Protein AF-A0A067KAY0-F1 (afdb_monomer)

Organism: Jatropha curcas (NCBI:txid180498)

Mean predicted aligned error: 19.57 Å

Solvent-accessible surface area (backbone atoms only — not comparable to full-atom values): 43132 Å² total; per-residue (Å²): 136,72,80,52,66,54,66,75,56,37,64,54,31,37,75,32,68,47,79,48,78,45,76,72,52,85,49,55,65,58,44,52,33,73,60,58,50,78,78,48,42,10,82,90,42,47,80,46,78,38,57,66,40,46,66,61,54,72,59,90,65,98,78,84,82,86,86,76,60,40,55,70,72,58,34,48,26,52,25,14,42,45,31,73,70,35,70,56,65,59,80,91,39,45,70,61,48,51,54,53,45,66,71,34,62,23,38,70,64,49,33,50,51,51,17,52,73,50,37,89,56,54,68,71,55,45,50,53,52,59,59,44,44,80,78,48,70,59,68,74,56,41,64,64,56,44,61,73,56,71,74,47,54,73,65,36,44,50,52,48,36,46,35,40,61,73,38,62,67,37,51,42,69,63,50,28,55,53,35,40,68,73,72,38,67,29,71,61,32,54,48,50,37,37,34,52,60,60,36,47,79,56,98,57,18,32,36,55,57,64,70,58,25,53,36,30,39,52,52,28,54,78,65,48,32,45,48,68,57,84,88,64,44,79,76,48,66,72,45,72,82,51,39,57,51,26,30,31,39,50,58,80,50,68,84,45,83,61,46,40,44,46,20,29,38,40,38,32,61,58,30,61,81,38,42,49,67,45,51,40,59,51,19,43,48,22,30,35,39,36,36,25,44,14,37,46,22,37,49,56,58,64,38,56,47,52,22,45,48,24,28,37,43,33,33,34,33,14,39,45,20,32,47,70,54,71,35,50,62,21,61,46,26,25,37,41,34,36,24,40,14,50,46,21,61,36,66,50,42,61,34,62,50,34,24,35,44,35,32,34,40,12,24,38,33,33,53,32,88,83,44,42,56,40,72,50,24,47,45,72,41,45,28,41,19,47,50,19,40,50,64,39,56,30,39,31,41,77,60,47,88,87,61,46,59,46,50,35,36,35,15,48,38,23,40,52,62,58,42,59,44,38,69,32,32,33,41,34,38,26,32,20,23,29,35,46,53,55,60,58,59,39,60,30,52,55,22,30,36,41,36,29,39,46,13,58,48,22,41,48,56,36,60,40,61,19,54,26,45,48,22,28,37,43,34,36,30,37,13,55,44,24,38,52,70,44,64,46,62,43,25,43,44,22,31,36,40,34,40,18,36,14,38,27,40,50,56,56,63,48,47,35,54,23,60,43,24,29,38,38,35,32,32,42,15,48,47,21,39,44,66,57,62,72,24,90,50,51,60,22,45,37,27,31,47,18,32,45,47,33,72,65,37,57,48,49,53,55,50,57,50,50,52,49,53,52,55,51,52,53,54,59,72,67,48,83,82,60,92,70,83,78,70,77,52,48,36,31,43,20,43,64,73,85,81,82,86,88,64,56,24,10,33,29,30,48,66,90,75,86,80,90,84,70,38,72,57,17,14,73,72,79,61,88,85,41,82,37,74,20,78,27,40,46,38,78,42,77,51,60,94,70,58,86,50,47,56,27,39,40,41,37,41,19,36,36,50,90,59,68,47,77,66,35,92,46,32,30,52,31,44,40,34,39,39,43,31,84,80,77,75,63,73,53,79,48,73,51,72,63,54,69,38,46,53,77,48,88,58,42,24,23,36,41,30,49,49,60,45,72,80,41,58,67,59,51,52,51,50,69,77,44,59,56,49,41,34,38,39,35,50,48,59,48,68,45,98,64,79,91,70,66,60,36,42,59,24,31,31,41,26,81,40,48,56,83,78,54,80,55,77,76,51,40,55,58,50,51,60,49,53,54,61,74,67,65,68,87,73,83,77,76,97,69,91,84,79,83,82,82,89,82,91,87,92,87,82,89,87,80,85,88,87,88,87,90,86,88,81,89,89,87,84,82,82,89,80,88,134

pLDDT: mean 71.61, std 21.71, range [21.48, 97.88]

Sequence (819 aa):
MYHVLPTIVLDMLRRKKVFIVLDDVNDSDQLEALAGHHDWFGPRSRVIMTSRDKEVLDNGVDITYRVEGLQYRDALKLLSMKAFKQKHPPKDFIQLSERVLNYAKGVPLALKVLGSHVCKRSPKEWESVLDKLKQFPDSKIQKILEVSYDTLEQNEKDIFLDVACFFKGEDKDWVEDILNGCGLAASMGINRLKDKCLVVIVQNNLEMHDLIQEMGQDIARRRGSRLWNPMNICDTLTTETMKEAVEGIFLDMSKMGKCPQQLKYLNLFGSMQLTRLPNLSSATNLEWMNLGLCMRLIEIPSSIQCLLKLKYLDLYRCEKLRTLPNLIQLKSLAHLRLSYCSNLKTVLEIPRNIQVLELEWSGLEEFSPNVQVLDNLQYLSIRQCKNLRSLPRCINLNYDIKKHILDLTGCLNLKKFPVILGNIEVLMLNQTGIEELPSSIQYLSSLVELEMKKCVRLQSLPSSICELKLLQKFVLSGCSKLNKLPPLYGLYSLEELYLDGSRLKEIPSDIVSLTSLRVLNLNNCDKLHGLPELPCRLMEIQAVNCRNLSKNARCKIVEDVHQRIEEMAFATALSYRRAINISKWDIVIGLPGGEIPEWDTVVCLCRNEVPEWDSLGFPSRIPKWFSYQGQGSAFPILFNPNWFDVLGFTFCAVIEFDIPLHKCDDFFITCECHFKSDNGGRKVQFRSSTIHLEVILHSDHLFLWYDNFHANLNLRKWLIGNKVNEGLCKFKAEARGFNKGKLKVNGCGLQLRYAEWMPGKRMRNRLQNKISVECGSTKRRSREDYCSNQTDIIGDGMFDYVEEEPHPKRLKQAILLCE

InterPro domains:
  IPR002182 NB-ARC [PF00931] (10-87)
  IPR027417 P-loop containing nucleoside triphosphate hydrolase [G3DSA:3.40.50.300] (4-62)
  IPR027417 P-loop containing nucleoside triphosphate hydrolase [SSF52540] (5-162)
  IPR032675 Leucine-rich repeat domain superfamily [G3DSA:3.80.10.10] (245-352)
  IPR032675 Leucine-rich repeat domain superfamily [G3DSA:3.80.10.10] (353-560)
  IPR042197 Apoptotic protease-activating factors, helical domain [G3DSA:1.10.8.430] (70-153)
  IPR044974 Disease resistance protein, plants [PTHR11017] (11-358)
  IPR045344 C-JID domain [PF20160] (620-755)
  IPR058192 Disease resistance protein Roq1-like, winged-helix domain [PF23282] (153-222)
  IPR058546 Disease resistance protein RPS4B/Roq1-like, leucine-rich repeats [PF23286] (404-483)

Structure (mmCIF, N/CA/C/O backbone):
data_AF-A0A067KAY0-F1
#
_entry.id   AF-A0A067KAY0-F1
#
loop_
_atom_site.group_PDB
_atom_site.id
_atom_site.type_symbol
_atom_site.label_atom_id
_atom_site.label_alt_id
_atom_site.label_comp_id
_atom_site.label_asym_id
_atom_site.label_entity_id
_atom_site.label_seq_id
_atom_site.pdbx_PDB_ins_code
_atom_site.Cartn_x
_atom_site.Cartn_y
_atom_site.Cartn_z
_atom_site.occupancy
_atom_site.B_iso_or_equiv
_atom_site.auth_seq_id
_atom_site.auth_comp_id
_atom_site.auth_asym_id
_atom_site.auth_atom_id
_atom_site.pdbx_PDB_model_num
ATOM 1 N N . MET A 1 1 ? -46.973 -8.642 23.390 1.00 37.97 1 MET A N 1
ATOM 2 C CA . MET A 1 1 ? -48.381 -8.345 23.036 1.00 37.97 1 MET A CA 1
ATOM 3 C C . MET A 1 1 ? -48.762 -7.001 23.625 1.00 37.97 1 MET A C 1
ATOM 5 O O . MET A 1 1 ? -49.165 -6.934 24.781 1.00 37.97 1 MET A O 1
ATOM 9 N N . TYR A 1 2 ? -48.629 -5.939 22.841 1.00 49.25 2 TYR A N 1
ATOM 10 C CA . TYR A 1 2 ? -49.270 -4.668 23.160 1.00 49.25 2 TYR A CA 1
ATOM 11 C C . TYR A 1 2 ? -50.736 -4.745 22.724 1.00 49.25 2 TYR A C 1
ATOM 13 O O . TYR A 1 2 ? -51.059 -5.389 21.724 1.00 49.25 2 TYR A O 1
ATOM 21 N N . HIS A 1 3 ? -51.640 -4.128 23.481 1.00 56.38 3 HIS A N 1
ATOM 22 C CA . HIS A 1 3 ? -53.030 -4.021 23.051 1.00 56.38 3 HIS A CA 1
ATOM 23 C C . HIS A 1 3 ? -53.133 -2.935 21.980 1.00 56.38 3 HIS A C 1
ATOM 25 O O . HIS A 1 3 ? -53.053 -1.749 22.299 1.00 56.38 3 HIS A O 1
ATOM 31 N N . VAL A 1 4 ? -53.326 -3.353 20.725 1.00 64.06 4 VAL A N 1
ATOM 32 C CA . VAL A 1 4 ? -53.707 -2.462 19.618 1.00 64.06 4 VAL A CA 1
ATOM 33 C C . VAL A 1 4 ? -54.899 -1.607 20.051 1.00 64.06 4 VAL A C 1
ATOM 35 O O . VAL A 1 4 ? -55.820 -2.109 20.706 1.00 64.06 4 VAL A O 1
ATOM 38 N N . LEU A 1 5 ? -54.876 -0.317 19.700 1.00 70.38 5 LEU A N 1
ATOM 39 C CA . LEU A 1 5 ? -55.932 0.636 20.047 1.00 70.38 5 LEU A CA 1
ATOM 40 C C . LEU A 1 5 ? -57.333 0.061 19.739 1.00 70.38 5 LEU A C 1
ATOM 42 O O . LEU A 1 5 ? -57.587 -0.331 18.598 1.00 70.38 5 LEU A O 1
ATOM 46 N N . PRO A 1 6 ? -58.268 0.019 20.714 1.00 77.19 6 PRO A N 1
ATOM 47 C CA . PRO A 1 6 ? -59.593 -0.555 20.494 1.00 77.19 6 PRO A CA 1
ATOM 48 C C . PRO A 1 6 ? -60.317 0.111 19.320 1.00 77.19 6 PRO A C 1
ATOM 50 O O . PRO A 1 6 ? -60.274 1.333 19.181 1.00 77.19 6 PRO A O 1
ATOM 53 N N . THR A 1 7 ? -61.043 -0.662 18.509 1.00 74.69 7 THR A N 1
ATOM 54 C CA . THR A 1 7 ? -61.620 -0.204 17.228 1.00 74.69 7 THR A CA 1
ATOM 55 C C . THR A 1 7 ? -62.484 1.057 17.360 1.00 74.69 7 THR A C 1
ATOM 57 O O . THR A 1 7 ? -62.411 1.956 16.529 1.00 74.69 7 THR A O 1
ATOM 60 N N . ILE A 1 8 ? -63.233 1.178 18.463 1.00 78.12 8 ILE A N 1
ATOM 61 C CA . ILE A 1 8 ? -64.049 2.358 18.809 1.00 78.12 8 ILE A CA 1
ATOM 62 C C . ILE A 1 8 ? -63.193 3.630 18.966 1.00 78.12 8 ILE A C 1
ATOM 64 O O . ILE A 1 8 ? -63.632 4.727 18.622 1.00 78.12 8 ILE A O 1
ATOM 68 N N . VAL A 1 9 ? -61.966 3.501 19.477 1.00 78.50 9 VAL A N 1
ATOM 69 C CA . VAL A 1 9 ? -61.006 4.606 19.608 1.00 78.50 9 VAL A CA 1
ATOM 70 C C . VAL A 1 9 ? -60.435 4.966 18.236 1.00 78.50 9 VAL A C 1
ATOM 72 O O . VAL A 1 9 ? -60.447 6.143 17.880 1.00 78.50 9 VAL A O 1
ATOM 75 N N . LEU A 1 10 ? -60.026 3.976 17.434 1.00 78.00 10 LEU A N 1
ATOM 76 C CA . LEU A 1 10 ? -59.527 4.192 16.068 1.00 78.00 10 LEU A CA 1
ATOM 77 C C . LEU A 1 10 ? -60.558 4.908 15.179 1.00 78.00 10 LEU A C 1
ATOM 79 O O . LEU A 1 10 ? -60.230 5.908 14.545 1.00 78.00 10 LEU A O 1
ATOM 83 N N . ASP A 1 11 ? -61.826 4.494 15.196 1.00 80.19 11 ASP A N 1
ATOM 84 C CA . ASP A 1 11 ? -62.877 5.135 14.390 1.00 80.19 11 ASP A CA 1
ATOM 85 C C . ASP A 1 11 ? -63.243 6.556 14.864 1.00 80.19 11 ASP A C 1
ATOM 87 O O . ASP A 1 11 ? -63.718 7.374 14.067 1.00 80.19 11 ASP A O 1
ATOM 91 N N . MET A 1 12 ? -62.979 6.894 16.134 1.00 82.56 12 MET A N 1
ATOM 92 C CA . MET A 1 12 ? -63.044 8.278 16.622 1.00 82.56 12 MET A CA 1
ATOM 93 C C . MET A 1 12 ? -61.829 9.116 16.203 1.00 82.56 12 MET A C 1
ATOM 95 O O . MET A 1 12 ? -61.989 10.308 15.928 1.00 82.56 12 MET A O 1
ATOM 99 N N . LEU A 1 13 ? -60.630 8.526 16.174 1.00 85.75 13 LEU A N 1
ATOM 100 C CA . LEU A 1 13 ? -59.379 9.196 15.800 1.00 85.75 13 LEU A CA 1
ATOM 101 C C . LEU A 1 13 ? -59.310 9.466 14.290 1.00 85.75 13 LEU A C 1
ATOM 103 O O . LEU A 1 13 ? -59.013 10.591 13.892 1.00 85.75 13 LEU A O 1
ATOM 107 N N . ARG A 1 14 ? -59.734 8.506 13.459 1.00 86.50 14 ARG A N 1
ATOM 108 C CA . ARG A 1 14 ? -59.924 8.623 11.998 1.00 86.50 14 ARG A CA 1
ATOM 109 C C . ARG A 1 14 ? -60.704 9.858 11.549 1.00 86.50 14 ARG A C 1
ATOM 111 O O . ARG A 1 14 ? -60.488 10.379 10.460 1.00 86.50 14 ARG A O 1
ATOM 118 N N . ARG A 1 15 ? -61.630 10.341 12.382 1.00 87.19 15 ARG A N 1
ATOM 119 C CA . ARG A 1 15 ? -62.512 11.483 12.078 1.00 87.19 15 ARG A CA 1
ATOM 120 C C . ARG A 1 15 ? -62.049 12.797 12.714 1.00 87.19 15 ARG A C 1
ATOM 122 O O . ARG A 1 15 ? -62.749 13.802 12.604 1.00 87.19 15 ARG A O 1
ATOM 129 N N . LYS A 1 16 ? -60.898 12.813 13.394 1.00 87.94 16 LYS A N 1
ATOM 130 C CA . LYS A 1 16 ? -60.385 13.971 14.140 1.00 87.94 16 LYS A CA 1
ATOM 131 C C . LYS A 1 16 ? -58.943 14.278 13.759 1.00 87.94 16 LYS A C 1
ATOM 133 O O . LYS A 1 16 ? -58.093 13.398 13.729 1.00 87.94 16 LYS A O 1
ATOM 138 N N . LYS A 1 17 ? -58.646 15.561 13.553 1.00 92.25 17 LYS A N 1
ATOM 139 C CA . LYS A 1 17 ? -57.265 16.045 13.519 1.00 92.25 17 LYS A CA 1
ATOM 140 C C . LYS A 1 17 ? -56.696 15.982 14.940 1.00 92.25 17 LYS A C 1
ATOM 142 O O . LYS A 1 17 ? -57.176 16.709 15.809 1.00 92.25 17 LYS A O 1
ATOM 147 N N . VAL A 1 18 ? -55.686 15.150 15.167 1.00 90.12 18 VAL A N 1
ATOM 148 C CA . VAL A 1 18 ? -55.068 14.935 16.484 1.00 90.12 18 VAL A CA 1
ATOM 149 C C . VAL A 1 18 ? -53.592 15.325 16.515 1.00 90.12 18 VAL A C 1
ATOM 151 O O . VAL A 1 18 ? -52.923 15.431 15.485 1.00 90.12 18 VAL A O 1
ATOM 154 N N . PHE A 1 19 ? -53.097 15.565 17.726 1.00 92.81 19 PHE A N 1
ATOM 155 C CA . PHE A 1 19 ? -51.684 15.748 18.029 1.00 92.81 19 PHE A CA 1
ATOM 156 C C . PHE A 1 19 ? -51.311 14.730 19.106 1.00 92.81 19 PHE A C 1
ATOM 158 O O . PHE A 1 19 ? -51.924 14.728 20.174 1.00 92.81 19 PHE A O 1
ATOM 165 N N . ILE A 1 20 ? -50.367 13.845 18.799 1.00 89.31 20 ILE A N 1
ATOM 166 C CA . ILE A 1 20 ? -49.959 12.726 19.657 1.00 89.31 20 ILE A CA 1
ATOM 167 C C . ILE A 1 20 ? -48.457 12.843 19.908 1.00 89.31 20 ILE A C 1
ATOM 169 O O . ILE A 1 20 ? -47.706 13.189 18.997 1.00 89.31 20 ILE A O 1
ATOM 173 N N . VAL A 1 21 ? -48.026 12.547 21.133 1.00 92.25 21 VAL A N 1
ATOM 174 C CA . VAL A 1 21 ? -46.610 12.416 21.488 1.00 92.25 21 VAL A CA 1
ATOM 175 C C . VAL A 1 21 ? -46.410 11.043 22.122 1.00 92.25 21 VAL A C 1
ATOM 177 O O . VAL A 1 21 ? -47.075 10.733 23.109 1.00 92.25 21 VAL A O 1
ATOM 180 N N . LEU A 1 22 ? -45.524 10.237 21.543 1.00 89.50 22 LEU A N 1
ATOM 181 C CA . LEU A 1 22 ? -45.043 8.975 22.103 1.00 89.50 22 LEU A CA 1
ATOM 182 C C . LEU A 1 22 ? -43.613 9.230 22.604 1.00 89.50 22 LEU A C 1
ATOM 184 O O . LEU A 1 22 ? -42.753 9.613 21.812 1.00 89.50 22 LEU A O 1
ATOM 188 N N . ASP A 1 23 ? -43.376 9.105 23.909 1.00 90.19 23 ASP A N 1
ATOM 189 C CA . ASP A 1 23 ? -42.135 9.553 24.562 1.00 90.19 23 ASP A CA 1
ATOM 190 C C . ASP A 1 23 ? -41.340 8.357 25.119 1.00 90.19 23 ASP A C 1
ATOM 192 O O . ASP A 1 23 ? -41.923 7.477 25.751 1.00 90.19 23 ASP A O 1
ATOM 196 N N . ASP A 1 24 ? -40.024 8.336 24.876 1.00 85.88 24 ASP A N 1
ATOM 197 C CA . ASP A 1 24 ? -39.062 7.275 25.238 1.00 85.88 24 ASP A CA 1
ATOM 198 C C . ASP A 1 24 ? -39.422 5.873 24.679 1.00 85.88 24 ASP A C 1
ATOM 200 O O . ASP A 1 24 ? -39.208 4.849 25.330 1.00 85.88 24 ASP A O 1
ATOM 204 N N . VAL A 1 25 ? -39.958 5.831 23.448 1.00 86.31 25 VAL A N 1
ATOM 205 C CA . VAL A 1 25 ? -40.333 4.600 22.716 1.00 86.31 25 VAL A CA 1
ATOM 206 C C . VAL A 1 25 ? -39.093 3.736 22.484 1.00 86.31 25 VAL A C 1
ATOM 208 O O . VAL A 1 25 ? -38.083 4.237 21.990 1.00 86.31 25 VAL A O 1
ATOM 211 N N . ASN A 1 26 ? -39.142 2.446 22.818 1.00 82.88 26 ASN A N 1
ATOM 212 C CA . ASN A 1 26 ? -37.950 1.581 22.845 1.00 82.88 26 ASN A CA 1
ATOM 213 C C . ASN A 1 26 ? -38.114 0.210 22.162 1.00 82.88 26 ASN A C 1
ATOM 215 O O . ASN A 1 26 ? -37.242 -0.645 22.303 1.00 82.88 26 ASN A O 1
ATOM 219 N N . ASP A 1 27 ? -39.215 0.013 21.437 1.00 82.12 27 ASP A N 1
ATOM 220 C CA . ASP A 1 27 ? -39.628 -1.249 20.819 1.00 82.12 27 ASP A CA 1
ATOM 221 C C . ASP A 1 27 ? -40.511 -0.934 19.594 1.00 82.12 27 ASP A C 1
ATOM 223 O O . ASP A 1 27 ? -41.381 -0.061 19.668 1.00 82.12 27 ASP A O 1
ATOM 227 N N . SER A 1 28 ? -40.291 -1.610 18.464 1.00 81.25 28 SER A N 1
ATOM 228 C CA . SER A 1 28 ? -41.068 -1.412 17.231 1.00 81.25 28 SER A CA 1
ATOM 229 C C . SER A 1 28 ? -42.534 -1.822 17.383 1.00 81.25 28 SER A C 1
ATOM 231 O O . SER A 1 28 ? -43.409 -1.166 16.815 1.00 81.25 28 SER A O 1
ATOM 233 N N . ASP A 1 29 ? -42.832 -2.826 18.215 1.00 82.62 29 ASP A N 1
ATOM 234 C CA . ASP A 1 29 ? -44.208 -3.263 18.484 1.00 82.62 29 ASP A CA 1
ATOM 235 C C . ASP A 1 29 ? -45.056 -2.130 19.108 1.00 82.62 29 ASP A C 1
ATOM 237 O O . ASP A 1 29 ? -46.278 -2.088 18.941 1.00 82.62 29 ASP A O 1
ATOM 241 N N . GLN A 1 30 ? -44.423 -1.190 19.828 1.00 83.75 30 GLN A N 1
ATOM 242 C CA . GLN A 1 30 ? -45.097 -0.020 20.408 1.00 83.75 30 GLN A CA 1
ATOM 243 C C . GLN A 1 30 ? -45.550 0.962 19.325 1.00 83.75 30 GLN A C 1
ATOM 245 O O . GLN A 1 30 ? -46.625 1.550 19.448 1.00 83.75 30 GLN A O 1
ATOM 250 N N . LEU A 1 31 ? -44.752 1.133 18.265 1.00 80.38 31 LEU A N 1
ATOM 251 C CA . LEU A 1 31 ? -45.131 1.938 17.108 1.00 80.38 31 LEU A CA 1
ATOM 252 C C . LEU A 1 31 ? -46.284 1.264 16.361 1.00 80.38 31 LEU A C 1
ATOM 254 O O . LEU A 1 31 ? -47.324 1.896 16.175 1.00 80.38 31 LEU A O 1
ATOM 258 N N . GLU A 1 32 ? -46.154 -0.020 16.018 1.00 80.88 32 GLU A N 1
ATOM 259 C CA . GLU A 1 32 ? -47.211 -0.750 15.308 1.00 80.88 32 GLU A CA 1
ATOM 260 C C . GLU A 1 32 ? -48.549 -0.721 16.065 1.00 80.88 32 GLU A C 1
ATOM 262 O O . GLU A 1 32 ? -49.583 -0.414 15.472 1.00 80.88 32 GLU A O 1
ATOM 267 N N . ALA A 1 33 ? -48.546 -0.949 17.383 1.00 81.88 33 ALA A N 1
ATOM 268 C CA . ALA A 1 33 ? -49.770 -1.008 18.184 1.00 81.88 33 ALA A CA 1
ATOM 269 C C . ALA A 1 33 ? -50.447 0.354 18.451 1.00 81.88 33 ALA A C 1
ATOM 271 O O . ALA A 1 33 ? -51.645 0.379 18.761 1.00 81.88 33 ALA A O 1
ATOM 272 N N . LEU A 1 34 ? -49.714 1.474 18.359 1.00 80.44 34 LEU A N 1
ATOM 273 C CA . LEU A 1 34 ? -50.205 2.814 18.728 1.00 80.44 34 LEU A CA 1
ATOM 274 C C . LEU A 1 34 ? -50.343 3.787 17.548 1.00 80.44 34 LEU A C 1
ATOM 276 O O . LEU A 1 34 ? -51.176 4.693 17.616 1.00 80.44 34 LEU A O 1
ATOM 280 N N . ALA A 1 35 ? -49.550 3.626 16.487 1.00 79.00 35 ALA A N 1
ATOM 281 C CA . ALA A 1 35 ? -49.530 4.518 15.326 1.00 79.00 35 ALA A CA 1
ATOM 282 C C . ALA A 1 35 ? -49.079 3.829 14.016 1.00 79.00 35 ALA A C 1
ATOM 284 O O . ALA A 1 35 ? -48.593 4.508 13.116 1.00 79.00 35 ALA A O 1
ATOM 285 N N . GLY A 1 36 ? -49.250 2.505 13.886 1.00 76.00 36 GLY A N 1
ATOM 286 C CA . GLY A 1 36 ? -48.681 1.709 12.786 1.00 76.00 36 GLY A CA 1
ATOM 287 C C . GLY A 1 36 ? -49.135 2.071 11.364 1.00 76.00 36 GLY A C 1
ATOM 288 O O . GLY A 1 36 ? -48.441 1.732 10.405 1.00 76.00 36 GLY A O 1
ATOM 289 N N . HIS A 1 37 ? -50.263 2.774 11.197 1.00 79.81 37 HIS A N 1
ATOM 290 C CA . HIS A 1 37 ? -50.709 3.296 9.900 1.00 79.81 37 HIS A CA 1
ATOM 291 C C . HIS A 1 37 ? -51.232 4.736 9.995 1.00 79.81 37 HIS A C 1
ATOM 293 O O . HIS A 1 37 ? -51.994 5.097 10.895 1.00 79.81 37 HIS A O 1
ATOM 299 N N . HIS A 1 38 ? -50.903 5.547 8.986 1.00 80.94 38 HIS A N 1
ATOM 300 C CA . HIS A 1 38 ? -51.352 6.939 8.851 1.00 80.94 38 HIS A CA 1
ATOM 301 C C . HIS A 1 38 ? -52.879 7.092 8.762 1.00 80.94 38 HIS A C 1
ATOM 303 O O . HIS A 1 38 ? -53.406 8.145 9.117 1.00 80.94 38 HIS A O 1
ATOM 309 N N . ASP A 1 39 ? -53.600 6.056 8.316 1.00 82.25 39 ASP A N 1
ATOM 310 C CA . ASP A 1 39 ? -55.064 6.062 8.190 1.00 82.25 39 ASP A CA 1
ATOM 311 C C . ASP A 1 39 ? -55.803 5.922 9.535 1.00 82.25 39 ASP A C 1
ATOM 313 O O . ASP A 1 39 ? -57.029 6.010 9.571 1.00 82.25 39 ASP A O 1
ATOM 317 N N . TRP A 1 40 ? -55.094 5.722 10.650 1.00 87.44 40 TRP A N 1
ATOM 318 C CA . TRP A 1 40 ? -55.688 5.668 11.992 1.00 87.44 40 TRP A CA 1
ATOM 319 C C . TRP A 1 40 ? -56.108 7.051 12.518 1.00 87.44 40 TRP A C 1
ATOM 321 O O . TRP A 1 40 ? -56.850 7.150 13.498 1.00 87.44 40 TRP A O 1
ATOM 331 N N . PHE A 1 41 ? -55.665 8.130 11.866 1.00 89.50 41 PHE A N 1
ATOM 332 C CA . PHE A 1 41 ? -55.837 9.508 12.323 1.00 89.50 41 PHE A CA 1
ATOM 333 C C . PHE A 1 41 ? -56.458 10.390 11.233 1.00 89.50 41 PHE A C 1
ATOM 335 O O . PHE A 1 41 ? -56.208 10.212 10.044 1.00 89.50 41 PHE A O 1
ATOM 342 N N . GLY A 1 42 ? -57.259 11.386 11.623 1.00 89.25 42 GLY A N 1
ATOM 343 C CA . GLY A 1 42 ? -57.875 12.296 10.657 1.00 89.25 42 GLY A CA 1
ATOM 344 C C . GLY A 1 42 ? -56.850 13.166 9.907 1.00 89.25 42 GLY A C 1
ATOM 345 O O . GLY A 1 42 ? -55.759 13.427 10.428 1.00 89.25 42 GLY A O 1
ATOM 346 N N . PRO A 1 43 ? -57.179 13.681 8.707 1.00 87.12 43 PRO A N 1
ATOM 347 C CA . PRO A 1 43 ? -56.236 14.437 7.885 1.00 87.12 43 PRO A CA 1
ATOM 348 C C . PRO A 1 43 ? -55.571 15.617 8.608 1.00 87.12 43 PRO A C 1
ATOM 350 O O . PRO A 1 43 ? -56.207 16.364 9.356 1.00 87.12 43 PRO A O 1
ATOM 353 N N . ARG A 1 44 ? -54.280 15.830 8.317 1.00 88.06 44 ARG A N 1
ATOM 354 C CA . ARG A 1 44 ? -53.420 16.870 8.926 1.00 88.06 44 ARG A CA 1
ATOM 355 C C . ARG A 1 44 ? -53.161 16.675 10.431 1.00 88.06 44 ARG A C 1
ATOM 357 O O . ARG A 1 44 ? -52.774 17.639 11.100 1.00 88.06 44 ARG A O 1
ATOM 364 N N . SER A 1 45 ? -53.381 15.471 10.965 1.00 91.88 45 SER A N 1
ATOM 365 C CA . SER A 1 45 ? -52.865 15.067 12.281 1.00 91.88 45 SER A CA 1
ATOM 366 C C . SER A 1 45 ? -51.333 15.096 12.311 1.00 91.88 45 SER A C 1
ATOM 368 O O . SER A 1 45 ? -50.685 15.204 11.270 1.00 91.88 45 SER A O 1
ATOM 370 N N . ARG A 1 46 ? -50.743 15.036 13.508 1.00 91.56 46 ARG A N 1
ATOM 371 C CA . ARG A 1 46 ? -49.289 14.943 13.688 1.00 91.56 46 ARG A CA 1
ATOM 372 C C . ARG A 1 46 ? -48.964 14.073 14.896 1.00 91.56 46 ARG A C 1
ATOM 374 O O . ARG A 1 46 ? -49.371 14.401 16.009 1.00 91.56 46 ARG A O 1
ATOM 381 N N . VAL A 1 47 ? -48.199 13.014 14.666 1.00 89.31 47 VAL A N 1
ATOM 382 C CA . VAL A 1 47 ? -47.538 12.236 15.718 1.00 89.31 47 VAL A CA 1
ATOM 383 C C . VAL A 1 47 ? -46.114 12.780 15.872 1.00 89.31 47 VAL A C 1
ATOM 385 O O . VAL A 1 47 ? -45.491 13.178 14.890 1.00 89.31 47 VAL A O 1
ATOM 388 N N . ILE A 1 48 ? -45.616 12.852 17.102 1.00 91.00 48 ILE A N 1
ATOM 389 C CA . ILE A 1 48 ? -44.200 13.058 17.414 1.00 91.00 48 ILE A CA 1
ATOM 390 C C . ILE A 1 48 ? -43.752 11.855 18.234 1.00 91.00 48 ILE A C 1
ATOM 392 O O . ILE A 1 48 ? -44.428 11.478 19.189 1.00 91.00 48 ILE A O 1
ATOM 396 N N . MET A 1 49 ? -42.615 11.273 17.873 1.00 88.75 49 MET A N 1
ATOM 397 C CA . MET A 1 49 ? -41.982 10.200 18.631 1.00 88.75 49 MET A CA 1
ATOM 398 C C . MET A 1 49 ? -40.653 10.687 19.196 1.00 88.75 49 MET A C 1
ATOM 400 O O . MET A 1 49 ? -39.947 11.460 18.543 1.00 88.75 49 MET A O 1
ATOM 404 N N . THR A 1 50 ? -40.298 10.224 20.390 1.00 90.88 50 THR A N 1
ATOM 405 C CA . THR A 1 50 ? -38.936 10.328 20.916 1.00 90.88 50 THR A CA 1
ATOM 406 C C . THR A 1 50 ? -38.411 8.925 21.206 1.00 90.88 50 THR A C 1
ATOM 408 O O . THR A 1 50 ? -39.143 8.052 21.672 1.00 90.88 50 THR A O 1
ATOM 411 N N . SER A 1 51 ? -37.138 8.701 20.893 1.00 87.38 51 SER A N 1
ATOM 412 C CA . SER A 1 51 ? -36.416 7.477 21.225 1.00 87.38 51 SER A CA 1
ATOM 413 C C . SER A 1 51 ? -34.932 7.789 21.403 1.00 87.38 51 SER A C 1
ATOM 415 O O . SER A 1 51 ? -34.444 8.855 21.014 1.00 87.38 51 SER A O 1
ATOM 417 N N . ARG A 1 52 ? -34.216 6.834 21.993 1.00 85.50 52 ARG A N 1
ATOM 418 C CA . ARG A 1 52 ? -32.748 6.772 22.054 1.00 85.50 52 ARG A CA 1
ATOM 419 C C . ARG A 1 52 ? -32.187 5.749 21.061 1.00 85.50 52 ARG A C 1
ATOM 421 O O . ARG A 1 52 ? -30.974 5.647 20.919 1.00 85.50 52 ARG A O 1
ATOM 428 N N . ASP A 1 53 ? -33.075 5.000 20.414 1.00 84.88 53 ASP A N 1
ATOM 429 C CA . ASP A 1 53 ? -32.787 4.003 19.400 1.00 84.88 53 ASP A CA 1
ATOM 430 C C . ASP A 1 53 ? -33.267 4.524 18.041 1.00 84.88 53 ASP A C 1
ATOM 432 O O . ASP A 1 53 ? -34.415 4.945 17.887 1.00 84.88 53 ASP A O 1
ATOM 436 N N . LYS A 1 54 ? -32.367 4.541 17.060 1.00 84.69 54 LYS A N 1
ATOM 437 C CA . LYS A 1 54 ? -32.669 4.974 15.699 1.00 84.69 54 LYS A CA 1
ATOM 438 C C . LYS A 1 54 ? -33.459 3.913 14.927 1.00 84.69 54 LYS A C 1
ATOM 440 O O . LYS A 1 54 ? -34.280 4.284 14.099 1.00 84.69 54 LYS A O 1
ATOM 445 N N . GLU A 1 55 ? -33.260 2.628 15.211 1.00 83.50 55 GLU A N 1
ATOM 446 C CA . GLU A 1 55 ? -33.868 1.517 14.465 1.00 83.50 55 GLU A CA 1
ATOM 447 C C . GLU A 1 55 ? -35.397 1.491 14.641 1.00 83.50 55 GL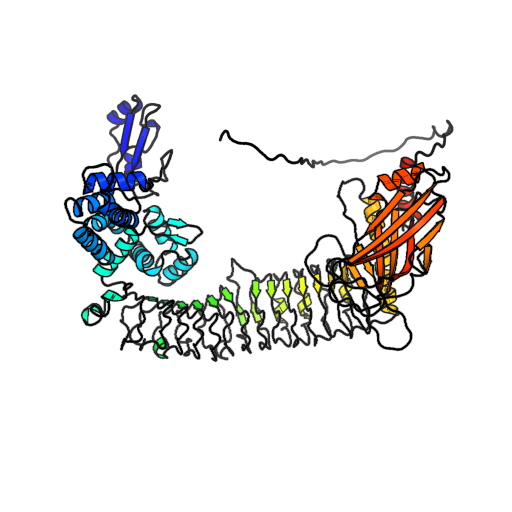U A C 1
ATOM 449 O O . GLU A 1 55 ? -36.150 1.329 13.681 1.00 83.50 55 GLU A O 1
ATOM 454 N N . VAL A 1 56 ? -35.857 1.811 15.857 1.00 83.31 56 VAL A N 1
ATOM 455 C CA . VAL A 1 56 ? -37.272 2.035 16.221 1.00 83.31 56 VAL A CA 1
ATOM 456 C C . VAL A 1 56 ? -37.895 3.228 15.461 1.00 83.31 56 VAL A C 1
ATOM 458 O O . VAL A 1 56 ? -39.115 3.370 15.423 1.00 83.31 56 VAL A O 1
ATOM 461 N N . LEU A 1 57 ? -37.070 4.078 14.835 1.00 79.75 57 LEU A N 1
ATOM 462 C CA . LEU A 1 57 ? -37.453 5.262 14.055 1.00 79.75 57 LEU A CA 1
ATOM 463 C C . LEU A 1 57 ? -37.053 5.174 12.565 1.00 79.75 57 LEU A C 1
ATOM 465 O O . LEU A 1 57 ? -37.120 6.186 11.867 1.00 79.75 57 LEU A O 1
ATOM 469 N N . ASP A 1 58 ? -36.621 4.011 12.067 1.00 72.69 58 ASP A N 1
ATOM 470 C CA . ASP A 1 58 ? -36.337 3.801 10.635 1.00 72.69 58 ASP A CA 1
ATOM 471 C C . ASP A 1 58 ? -37.514 3.158 9.880 1.00 72.69 58 ASP A C 1
ATOM 473 O O . ASP A 1 58 ? -37.598 3.266 8.657 1.00 72.69 58 ASP A O 1
ATOM 477 N N . ASN A 1 59 ? -38.463 2.551 10.600 1.00 67.88 59 ASN A N 1
ATOM 478 C CA . ASN A 1 59 ? -39.717 2.039 10.050 1.00 67.88 59 ASN A CA 1
ATOM 479 C C . ASN A 1 59 ? -40.888 2.949 10.461 1.00 67.88 59 ASN A C 1
ATOM 481 O O . ASN A 1 59 ? -41.066 3.235 11.639 1.00 67.88 59 ASN A O 1
ATOM 485 N N . GLY A 1 60 ? -41.723 3.368 9.504 1.00 68.88 60 GLY A N 1
ATOM 486 C CA . GLY A 1 60 ? -43.053 3.936 9.783 1.00 68.88 60 GLY A CA 1
ATOM 487 C C . GLY A 1 60 ? -43.154 5.427 10.149 1.00 68.88 60 GLY A C 1
ATOM 488 O O . GLY A 1 60 ? -44.258 5.875 10.449 1.00 68.88 60 GLY A O 1
ATOM 489 N N . VAL A 1 61 ? -42.072 6.216 10.100 1.00 78.88 61 VAL A N 1
ATOM 490 C CA . VAL A 1 61 ? -42.107 7.672 10.375 1.00 78.88 61 VAL A CA 1
ATOM 491 C C . VAL A 1 61 ? -41.749 8.527 9.155 1.00 78.88 61 VAL A C 1
ATOM 493 O O . VAL A 1 61 ? -40.865 8.185 8.377 1.00 78.88 61 VAL A O 1
ATOM 496 N N . ASP A 1 62 ? -42.419 9.676 9.007 1.00 84.75 62 ASP A N 1
ATOM 497 C CA . ASP A 1 62 ? -42.257 10.560 7.838 1.00 84.75 62 ASP A CA 1
ATOM 498 C C . ASP A 1 62 ? -40.955 11.386 7.864 1.00 84.75 62 ASP A C 1
ATOM 500 O O . ASP A 1 62 ? -40.414 11.739 6.817 1.00 84.75 62 ASP A O 1
ATOM 504 N N . ILE A 1 63 ? -40.495 11.783 9.060 1.00 86.94 63 ILE A N 1
ATOM 505 C CA . ILE A 1 63 ? -39.353 12.690 9.268 1.00 86.94 63 ILE A CA 1
ATOM 506 C C . ILE A 1 63 ? -38.656 12.348 10.591 1.00 86.94 63 ILE A C 1
ATOM 508 O O . ILE A 1 63 ? -39.252 12.488 11.661 1.00 86.94 63 ILE A O 1
ATOM 512 N N . THR A 1 64 ? -37.363 12.023 10.532 1.00 86.69 64 THR A N 1
ATOM 513 C CA . THR A 1 64 ? -36.522 11.761 11.714 1.00 86.69 64 THR A CA 1
ATOM 514 C C . THR A 1 64 ? -35.608 12.956 12.006 1.00 86.69 64 THR A C 1
ATOM 516 O O . THR A 1 64 ? -34.906 13.446 11.123 1.00 86.69 64 THR A O 1
ATOM 519 N N . TYR A 1 65 ? -35.597 13.439 13.255 1.00 87.31 65 TYR A N 1
ATOM 520 C CA . TYR A 1 65 ? -34.803 14.599 13.689 1.00 87.31 65 TYR A CA 1
ATOM 521 C C . TYR A 1 65 ? -33.880 14.242 14.861 1.00 87.31 65 TYR A C 1
ATOM 523 O O . TYR A 1 65 ? -34.345 13.878 15.942 1.00 87.31 65 TYR A O 1
ATOM 531 N N . ARG A 1 66 ? -32.562 14.394 14.672 1.00 85.00 66 ARG A N 1
ATOM 532 C CA . ARG A 1 66 ? -31.570 14.206 15.740 1.00 85.00 66 ARG A CA 1
ATOM 533 C C . ARG A 1 66 ? -31.458 15.478 16.582 1.00 85.00 66 ARG A C 1
ATOM 535 O O . ARG A 1 66 ? -31.088 16.530 16.070 1.00 85.00 66 ARG A O 1
ATOM 542 N N . VAL A 1 67 ? -31.735 15.374 17.880 1.00 86.44 67 VAL A N 1
ATOM 543 C CA . VAL A 1 67 ? -31.617 16.501 18.818 1.00 86.44 67 VAL A CA 1
ATOM 544 C C . VAL A 1 67 ? -30.142 16.808 19.098 1.00 86.44 67 VAL A C 1
ATOM 546 O O . VAL A 1 67 ? -29.418 15.970 19.634 1.00 86.44 67 VAL A O 1
ATOM 549 N N . GLU A 1 68 ? -29.699 18.018 18.755 1.00 85.69 68 GLU A N 1
ATOM 550 C CA . GLU A 1 68 ? -28.341 18.498 19.042 1.00 85.69 68 GLU A CA 1
ATOM 551 C C . GLU A 1 68 ? -28.155 18.974 20.497 1.00 85.69 68 GLU A C 1
ATOM 553 O O . GLU A 1 68 ? -29.107 19.289 21.217 1.00 85.69 68 GLU A O 1
ATOM 558 N N . GLY A 1 69 ? -26.892 19.070 20.929 1.00 86.38 69 GLY A N 1
ATOM 559 C CA . GLY A 1 69 ? -26.520 19.711 22.192 1.00 86.38 69 GLY A CA 1
ATOM 560 C C . GLY A 1 69 ? -26.758 21.227 22.180 1.00 86.38 69 GLY A C 1
ATOM 561 O O . GLY A 1 69 ? -26.784 21.871 21.131 1.00 86.38 69 GLY A O 1
ATOM 562 N N . LEU A 1 70 ? -26.911 21.834 23.361 1.00 92.06 70 LEU A N 1
ATOM 563 C CA . LEU A 1 70 ? -27.119 23.279 23.465 1.00 92.06 70 LEU A CA 1
ATOM 564 C C . LEU A 1 70 ? -25.886 24.059 23.009 1.00 92.06 70 LEU A C 1
ATOM 566 O O . LEU A 1 70 ? -24.800 23.933 23.578 1.00 92.06 70 LEU A O 1
ATOM 570 N N . GLN A 1 71 ? -26.109 24.958 22.053 1.00 92.62 71 GLN A N 1
ATOM 571 C CA . GLN A 1 71 ? -25.135 25.949 21.611 1.00 92.62 71 GLN A CA 1
ATOM 572 C C . GLN A 1 71 ? -24.656 26.824 22.784 1.00 92.62 71 GLN A C 1
ATOM 574 O O . GLN A 1 71 ? -25.421 27.125 23.706 1.00 92.62 71 GLN A O 1
ATOM 579 N N . TYR A 1 72 ? -23.394 27.270 22.730 1.00 92.06 72 TYR A N 1
ATOM 580 C CA . TYR A 1 72 ? -22.663 27.899 23.848 1.00 92.06 72 TYR A CA 1
ATOM 581 C C . TYR A 1 72 ? -23.474 28.933 24.654 1.00 92.06 72 TYR A C 1
ATOM 583 O O . TYR A 1 72 ? -23.480 28.903 25.885 1.00 92.06 72 TYR A O 1
ATOM 591 N N . ARG A 1 73 ? -24.205 29.826 23.970 1.00 92.25 73 ARG A N 1
ATOM 592 C CA . ARG A 1 73 ? -25.004 30.888 24.607 1.00 92.25 73 ARG A CA 1
ATOM 593 C C . ARG A 1 73 ? -26.143 30.342 25.472 1.00 92.25 73 ARG A C 1
ATOM 595 O O . ARG A 1 73 ? -26.341 30.827 26.586 1.00 92.25 73 ARG A O 1
ATOM 602 N N . ASP A 1 74 ? -26.876 29.341 24.992 1.00 94.44 74 ASP A N 1
ATOM 603 C CA . ASP A 1 74 ? -27.998 28.750 25.726 1.00 94.44 74 ASP A CA 1
ATOM 604 C C . ASP A 1 74 ? -27.537 27.735 26.774 1.00 94.44 74 ASP A C 1
ATOM 606 O O . ASP A 1 74 ? -28.135 27.656 27.849 1.00 94.44 74 ASP A O 1
ATOM 610 N N . ALA A 1 75 ? -26.414 27.054 26.535 1.00 95.12 75 ALA A N 1
ATOM 611 C CA . ALA A 1 75 ? -25.743 26.242 27.542 1.00 95.12 75 ALA A CA 1
ATOM 612 C C . ALA A 1 75 ? -25.276 27.095 28.744 1.00 95.12 75 ALA A C 1
ATOM 614 O O . ALA A 1 75 ? -25.613 26.786 29.892 1.00 95.12 75 ALA A O 1
ATOM 615 N N . LEU A 1 76 ? -24.587 28.221 28.492 1.00 95.00 76 LEU A N 1
ATOM 616 C CA . LEU A 1 76 ? -24.139 29.178 29.519 1.00 95.00 76 LEU A CA 1
ATOM 617 C C . LEU A 1 76 ? -25.319 29.767 30.305 1.00 95.00 76 LEU A C 1
ATOM 619 O O . LEU A 1 76 ? -25.268 29.881 31.531 1.00 95.00 76 LEU A O 1
ATOM 623 N N . LYS A 1 77 ? -26.402 30.112 29.606 1.00 95.25 77 LYS A N 1
ATOM 624 C CA . LYS A 1 77 ? -27.650 30.638 30.173 1.00 95.25 77 LYS A CA 1
ATOM 625 C C . LYS A 1 77 ? -28.366 29.607 31.051 1.00 95.25 77 LYS A C 1
ATOM 627 O O . LYS A 1 77 ? -28.765 29.946 32.165 1.00 95.25 77 LYS A O 1
ATOM 632 N N . LEU A 1 78 ? -28.474 28.349 30.614 1.00 95.38 78 LEU A N 1
ATOM 633 C CA . LEU A 1 78 ? -29.057 27.259 31.406 1.00 95.38 78 LEU A CA 1
ATOM 634 C C . LEU A 1 78 ? -28.245 26.987 32.681 1.00 95.38 78 LEU A C 1
ATOM 636 O O . LEU A 1 78 ? -28.827 26.894 33.766 1.00 95.38 78 LEU A O 1
ATOM 640 N N . LEU A 1 79 ? -26.916 26.912 32.562 1.00 94.94 79 LEU A N 1
ATOM 641 C CA . LEU A 1 79 ? -26.005 26.781 33.700 1.00 94.94 79 LEU A CA 1
ATOM 642 C C . LEU A 1 79 ? -26.186 27.943 34.685 1.00 94.94 79 LEU A C 1
ATOM 644 O O . LEU A 1 79 ? -26.411 27.716 35.874 1.00 94.94 79 LEU A O 1
ATOM 648 N N . SER A 1 80 ? -26.173 29.182 34.186 1.00 93.50 80 SER A N 1
ATOM 649 C CA . SER A 1 80 ? -26.303 30.390 35.010 1.00 93.50 80 SER A CA 1
ATOM 650 C C . SER A 1 80 ? -27.639 30.440 35.757 1.00 93.50 80 SER A C 1
ATOM 652 O O . SER A 1 80 ? -27.680 30.730 36.956 1.00 93.50 80 SER A O 1
ATOM 654 N N . MET A 1 81 ? -28.737 30.066 35.091 1.00 94.06 81 MET A N 1
ATOM 655 C CA . MET A 1 81 ? -30.065 30.000 35.706 1.00 94.06 81 MET A CA 1
ATOM 656 C C . MET A 1 81 ? -30.165 28.905 36.778 1.00 94.06 81 MET A C 1
ATOM 658 O O . MET A 1 81 ? -30.964 29.032 37.708 1.00 94.06 81 MET A O 1
ATOM 662 N N . LYS A 1 82 ? -29.357 27.840 36.697 1.00 93.31 82 LYS A N 1
ATOM 663 C CA . LYS A 1 82 ? -29.318 26.785 37.720 1.00 93.31 82 LYS A CA 1
ATOM 664 C C . LYS A 1 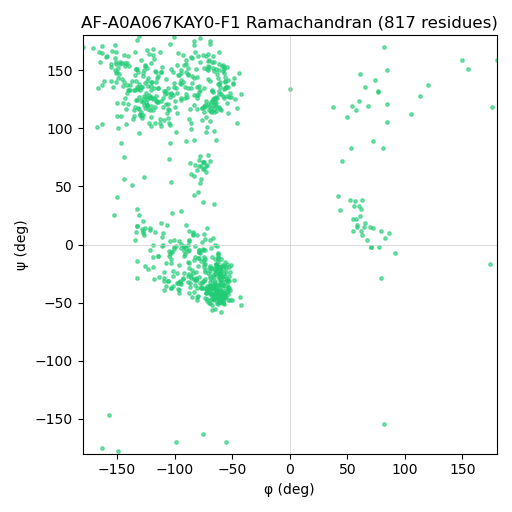82 ? -28.389 27.136 38.883 1.00 93.31 82 LYS A C 1
ATOM 666 O O . LYS A 1 82 ? -28.841 27.024 40.024 1.00 93.31 82 LYS A O 1
ATOM 671 N N . ALA A 1 83 ? -27.187 27.641 38.617 1.00 92.25 83 ALA A N 1
ATOM 672 C CA . ALA A 1 83 ? -26.183 27.956 39.634 1.00 92.25 83 ALA A CA 1
ATOM 673 C C . ALA A 1 83 ? -26.417 29.291 40.365 1.00 92.25 83 ALA A C 1
ATOM 675 O O . ALA A 1 83 ? -26.330 29.343 41.591 1.00 92.25 83 ALA A O 1
ATOM 676 N N . PHE A 1 84 ? -26.758 30.353 39.627 1.00 92.25 84 PHE A N 1
ATOM 677 C CA . PHE A 1 84 ? -26.848 31.731 40.139 1.00 92.25 84 PHE A CA 1
ATOM 678 C C . PHE A 1 84 ? -28.271 32.312 40.130 1.00 92.25 84 PHE A C 1
ATOM 680 O O . PHE A 1 84 ? -28.500 33.376 40.690 1.00 92.25 84 PHE A O 1
ATOM 687 N N . LYS A 1 85 ? -29.232 31.631 39.485 1.00 91.19 85 LYS A N 1
ATOM 688 C CA . LYS A 1 85 ? -30.621 32.097 39.244 1.00 91.19 85 LYS A CA 1
ATOM 689 C C . LYS A 1 85 ? -30.742 33.336 38.337 1.00 91.19 85 LYS A C 1
ATOM 691 O O . LYS A 1 85 ? -31.814 33.922 38.234 1.00 91.19 85 LYS A O 1
ATOM 696 N N . GLN A 1 86 ? -29.677 33.681 37.613 1.00 92.06 86 GLN A N 1
ATOM 697 C CA . GLN A 1 86 ? -29.610 34.789 36.650 1.00 92.06 86 GLN A CA 1
ATOM 698 C C . GLN A 1 86 ? -29.161 34.294 35.262 1.00 92.06 86 GLN A C 1
ATOM 700 O O . GLN A 1 86 ? -28.720 33.159 35.116 1.00 92.06 86 GLN A O 1
ATOM 705 N N . LYS A 1 87 ? -29.298 35.122 34.217 1.00 89.50 87 LYS A N 1
ATOM 706 C CA . LYS A 1 87 ? -29.065 34.711 32.812 1.00 89.50 87 LYS A CA 1
ATOM 707 C C . LYS A 1 87 ? -27.587 34.529 32.424 1.00 89.50 87 LYS A C 1
ATOM 709 O O . LYS A 1 87 ? -27.317 33.901 31.406 1.00 89.50 87 LYS A O 1
ATOM 714 N N . HIS A 1 88 ? -26.657 35.064 33.215 1.00 90.56 88 HIS A N 1
ATOM 715 C CA . HIS A 1 88 ? -25.210 35.077 32.959 1.00 90.56 88 HIS A CA 1
ATOM 716 C C . HIS A 1 88 ? -24.441 34.851 34.274 1.00 90.56 88 HIS A C 1
ATOM 718 O O . HIS A 1 88 ? -24.995 35.163 35.335 1.00 90.56 88 HIS A O 1
ATOM 724 N N . PRO A 1 89 ? -23.194 34.351 34.257 1.00 91.88 89 PRO A N 1
ATOM 725 C CA . PRO A 1 89 ? -22.392 34.221 35.471 1.00 91.88 89 PRO A CA 1
ATOM 726 C C . PRO A 1 89 ? -21.949 35.598 36.005 1.00 91.88 89 PRO A C 1
ATOM 728 O O . PRO A 1 89 ? -21.783 36.534 35.218 1.00 91.88 89 PRO A O 1
ATOM 731 N N . PRO A 1 90 ? -21.713 35.750 37.322 1.00 91.44 90 PRO A N 1
ATOM 732 C CA . PRO A 1 90 ? -20.906 36.852 37.846 1.00 91.44 90 PRO A CA 1
ATOM 733 C C . PRO A 1 90 ? -19.473 36.783 37.287 1.00 91.44 90 PRO A C 1
ATOM 735 O O . PRO A 1 90 ? -19.009 35.700 36.925 1.00 91.44 90 PRO A O 1
ATOM 738 N N . LYS A 1 91 ? -18.758 37.920 37.237 1.00 89.06 91 LYS A N 1
ATOM 739 C CA . LYS A 1 91 ? -17.424 38.024 36.602 1.00 89.06 91 LYS A CA 1
ATOM 740 C C . LYS A 1 91 ? -16.450 36.935 37.068 1.00 89.06 91 LYS A C 1
ATOM 742 O O . LYS A 1 91 ? -15.861 36.246 36.240 1.00 89.06 91 LYS A O 1
ATOM 747 N N . ASP A 1 92 ? -16.371 36.731 38.377 1.00 89.38 92 ASP A N 1
ATOM 748 C CA . ASP A 1 92 ? -15.428 35.814 39.032 1.00 89.38 92 ASP A CA 1
ATOM 749 C C . ASP A 1 92 ? -15.712 34.327 38.731 1.00 89.38 92 ASP A C 1
ATOM 751 O O . ASP A 1 92 ? -14.896 33.458 39.022 1.00 89.38 92 ASP A O 1
ATOM 755 N N . PHE A 1 93 ? -16.863 34.024 38.120 1.00 91.50 93 PHE A N 1
ATOM 756 C CA . PHE A 1 93 ? -17.284 32.676 37.744 1.00 91.50 93 PHE A CA 1
ATOM 757 C C . PHE A 1 93 ? -17.306 32.436 36.225 1.00 91.50 93 PHE A C 1
ATOM 759 O O . PHE A 1 93 ? -17.756 31.370 35.804 1.00 91.50 93 PHE A O 1
ATOM 766 N N . ILE A 1 94 ? -16.844 33.373 35.384 1.00 90.12 94 ILE A N 1
ATOM 767 C CA . ILE A 1 94 ? -16.849 33.201 33.915 1.00 90.12 94 ILE A CA 1
ATOM 768 C C . ILE A 1 94 ? -16.012 31.976 33.508 1.00 90.12 94 ILE A C 1
ATOM 770 O O . ILE A 1 94 ? -16.564 31.018 32.971 1.00 90.12 94 ILE A O 1
ATOM 774 N N . GLN A 1 95 ? -14.726 31.944 33.873 1.00 91.00 95 GLN A N 1
ATOM 775 C CA . GLN A 1 95 ? -13.815 30.833 33.545 1.00 91.00 95 GLN A CA 1
ATOM 776 C C . GLN A 1 95 ? -14.260 29.496 34.166 1.00 91.00 95 GLN A C 1
ATOM 778 O O . GLN A 1 95 ? -14.118 28.429 33.568 1.00 91.00 95 GLN A O 1
ATOM 783 N N . LEU A 1 96 ? -14.845 29.536 35.368 1.00 91.44 96 LEU A N 1
ATOM 784 C CA . LEU A 1 96 ? -15.398 28.351 36.031 1.00 91.44 96 LEU A CA 1
ATOM 785 C C . LEU A 1 96 ? -16.655 27.834 35.317 1.00 91.44 96 LEU A C 1
ATOM 787 O O . LEU A 1 96 ? -16.847 26.624 35.208 1.00 91.44 96 LEU A O 1
ATOM 791 N N . SER A 1 97 ? -17.479 28.731 34.771 1.00 92.62 97 SER A N 1
ATOM 792 C CA . SER A 1 97 ? -18.629 28.371 33.939 1.00 92.62 97 SER A CA 1
ATOM 793 C C . SER A 1 97 ? -18.180 27.774 32.606 1.00 92.62 97 SER A C 1
ATOM 795 O O . SER A 1 97 ? -18.711 26.746 32.202 1.00 92.62 97 SER A O 1
ATOM 797 N N . GLU A 1 98 ? -17.157 28.341 31.962 1.00 90.69 98 GLU A N 1
ATOM 798 C CA . GLU A 1 98 ? -16.538 27.791 30.746 1.00 90.69 98 GLU A CA 1
ATOM 799 C C . GLU A 1 98 ? -15.992 26.371 30.976 1.00 90.69 98 GLU A C 1
ATOM 801 O O . GLU A 1 98 ? -16.264 25.474 30.177 1.00 90.69 98 GLU A O 1
ATOM 806 N N . ARG A 1 99 ? -15.337 26.107 32.118 1.00 89.19 99 ARG A N 1
ATOM 807 C CA . ARG A 1 99 ? -14.933 24.743 32.520 1.00 89.19 99 ARG A CA 1
ATOM 808 C C . ARG A 1 99 ? -16.125 23.778 32.629 1.00 89.19 99 ARG A C 1
ATOM 810 O O . ARG A 1 99 ? -16.027 22.655 32.138 1.00 89.19 99 ARG A O 1
ATOM 817 N N . VAL A 1 100 ? -17.249 24.196 33.226 1.00 88.31 100 VAL A N 1
ATOM 818 C CA . VAL A 1 100 ? -18.479 23.372 33.297 1.00 88.31 100 VAL A CA 1
ATOM 819 C C . VAL A 1 100 ? -19.073 23.126 31.903 1.00 88.31 100 VAL A C 1
ATOM 821 O O . VAL A 1 100 ? -19.530 22.019 31.623 1.00 88.31 100 VAL A O 1
ATOM 824 N N . LEU A 1 101 ? -19.067 24.130 31.021 1.00 89.69 101 LEU A N 1
ATOM 825 C CA . LEU A 1 101 ? -19.601 24.019 29.659 1.00 89.69 101 LEU A CA 1
ATOM 826 C C . LEU A 1 101 ? -18.782 23.057 28.796 1.00 89.69 101 LEU A C 1
ATOM 828 O O . LEU A 1 101 ? -19.367 22.224 28.106 1.00 89.69 101 LEU A O 1
ATOM 832 N N . ASN A 1 102 ? -17.453 23.133 28.885 1.00 85.75 102 ASN A N 1
ATOM 833 C CA . ASN A 1 102 ? -16.540 22.255 28.154 1.00 85.75 102 ASN A CA 1
ATOM 834 C C . ASN A 1 102 ? -16.674 20.789 2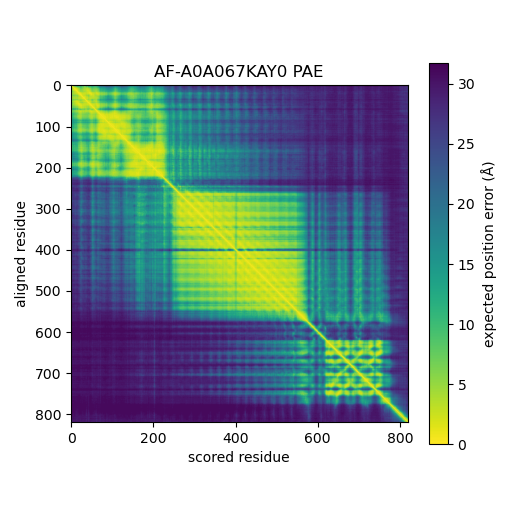8.594 1.00 85.75 102 ASN A C 1
ATOM 836 O O . ASN A 1 102 ? -16.633 19.903 27.746 1.00 85.75 102 ASN A O 1
ATOM 840 N N . TYR A 1 103 ? -16.897 20.536 29.890 1.00 84.50 103 TYR A N 1
ATOM 841 C CA . TYR A 1 103 ? -17.199 19.196 30.410 1.00 84.50 103 TYR A CA 1
ATOM 842 C C . TYR A 1 103 ? -18.579 18.694 29.946 1.00 84.50 103 TYR A C 1
ATOM 844 O O . TYR A 1 103 ? -18.723 17.575 29.468 1.00 84.50 103 TYR A O 1
ATOM 852 N N . ALA A 1 104 ? -19.613 19.534 30.047 1.00 85.69 104 ALA A N 1
ATOM 853 C CA . ALA A 1 104 ? -20.981 19.131 29.731 1.00 85.69 104 ALA A CA 1
ATOM 854 C C . ALA A 1 104 ? -21.299 19.055 28.223 1.00 85.69 104 ALA A C 1
ATOM 856 O O . ALA A 1 104 ? -22.359 18.537 27.876 1.00 85.69 104 ALA A O 1
ATOM 857 N N . LYS A 1 105 ? -20.454 19.623 27.345 1.00 85.69 105 LYS A N 1
ATOM 858 C CA . LYS A 1 105 ? -20.603 19.686 25.872 1.00 85.69 105 LYS A CA 1
ATOM 859 C C . LYS A 1 105 ? -22.031 20.001 25.387 1.00 85.69 105 LYS A C 1
ATOM 861 O O . LYS A 1 105 ? -22.554 19.407 24.452 1.00 85.69 105 LYS A O 1
ATOM 866 N N . GLY A 1 106 ? -22.690 20.948 26.058 1.00 86.31 106 GLY A N 1
ATOM 867 C CA . GLY A 1 106 ? -24.054 21.380 25.728 1.00 86.31 106 GLY A CA 1
ATOM 868 C C . GLY A 1 106 ? -25.184 20.438 26.177 1.00 86.31 106 GLY A C 1
ATOM 869 O O . GLY A 1 106 ? -26.351 20.793 26.010 1.00 86.31 106 GLY A O 1
ATOM 870 N N . VAL A 1 107 ? -24.900 19.280 26.785 1.00 88.00 107 VAL A N 1
ATOM 871 C CA . VAL A 1 107 ? -25.925 18.326 27.245 1.00 88.00 107 VAL A CA 1
ATOM 872 C C . VAL A 1 107 ? -26.794 18.964 28.348 1.00 88.00 107 VAL A C 1
ATOM 874 O O . VAL A 1 107 ? -26.296 19.231 29.450 1.00 88.00 107 VAL A O 1
ATOM 877 N N . PRO A 1 108 ? -28.112 19.187 28.126 1.00 89.81 108 PRO A N 1
ATOM 878 C CA . PRO A 1 108 ? -28.953 19.948 29.056 1.00 89.81 108 PRO A CA 1
ATOM 879 C C . PRO A 1 108 ? -29.042 19.333 30.454 1.00 89.81 108 PRO A C 1
ATOM 881 O O . PRO A 1 108 ? -29.214 20.050 31.440 1.00 89.81 108 PRO A O 1
ATOM 884 N N . LEU A 1 109 ? -28.964 18.004 30.545 1.00 86.56 109 LEU A N 1
ATOM 885 C CA . LEU A 1 109 ? -29.022 17.261 31.800 1.00 86.56 109 LEU A CA 1
ATOM 886 C C . LEU A 1 109 ? -27.772 17.499 32.655 1.00 86.56 109 LEU A C 1
ATOM 888 O O . LEU A 1 109 ? -27.905 17.893 33.813 1.00 86.56 109 LEU A O 1
ATOM 892 N N . ALA A 1 110 ? -26.577 17.341 32.077 1.00 85.94 110 ALA A N 1
ATOM 893 C CA . ALA A 1 110 ? -25.312 17.588 32.764 1.00 85.94 110 ALA A CA 1
ATOM 894 C C . ALA A 1 110 ? -25.254 19.027 33.303 1.00 85.94 110 ALA A C 1
ATOM 896 O O . ALA A 1 110 ? -25.001 19.237 34.488 1.00 85.94 110 ALA A O 1
ATOM 897 N N . LEU A 1 111 ? -25.631 20.016 32.484 1.00 89.62 111 LEU A N 1
ATOM 898 C CA . LEU A 1 111 ? -25.719 21.426 32.892 1.00 89.62 111 LEU A CA 1
ATOM 899 C C . LEU A 1 111 ? -26.701 21.657 34.056 1.00 89.62 111 LEU A C 1
ATOM 901 O O . LEU A 1 111 ? -26.413 22.440 34.964 1.00 89.62 111 LEU A O 1
ATOM 905 N N . LYS A 1 112 ? -27.850 20.961 34.070 1.00 88.88 112 LYS A N 1
ATOM 906 C CA . LYS A 1 112 ? -28.826 21.019 35.174 1.00 88.88 112 LYS A CA 1
ATOM 907 C C . LYS A 1 112 ? -28.282 20.387 36.459 1.00 88.88 112 LYS A C 1
ATOM 909 O O . LYS A 1 112 ? -28.498 20.965 37.525 1.00 88.88 112 LYS A O 1
ATOM 914 N N . VAL A 1 113 ? -27.608 19.237 36.376 1.00 86.00 113 VAL A N 1
ATOM 915 C CA . VAL A 1 113 ? -27.026 18.534 37.536 1.00 86.00 113 VAL A CA 1
ATOM 916 C C . VAL A 1 113 ? -25.877 19.350 38.123 1.00 86.00 113 VAL A C 1
ATOM 918 O O . VAL A 1 113 ? -25.955 19.757 39.281 1.00 86.00 113 VAL A O 1
ATOM 921 N N . LEU A 1 114 ? -24.872 19.681 37.309 1.00 86.19 114 LEU A N 1
ATOM 922 C CA . LEU A 1 114 ? -23.677 20.424 37.716 1.00 86.19 114 LEU A CA 1
ATOM 923 C C . LEU A 1 114 ? -24.044 21.806 38.257 1.00 86.19 114 LEU A C 1
ATOM 925 O O . LEU A 1 114 ? -23.680 22.137 39.383 1.00 86.19 114 LEU A O 1
ATOM 929 N N . GLY A 1 115 ? -24.866 22.566 37.523 1.00 87.81 115 GLY A N 1
ATOM 930 C CA . GLY A 1 115 ? -25.356 23.875 37.958 1.00 87.81 115 GLY A CA 1
ATOM 931 C C . GLY A 1 115 ? -26.170 23.833 39.256 1.00 87.81 115 GLY A C 1
ATOM 932 O O . GLY A 1 115 ? -26.193 24.814 39.991 1.00 87.81 115 GLY A O 1
ATOM 933 N N . SER A 1 116 ? -26.808 22.705 39.582 1.00 87.81 116 SER A N 1
ATOM 934 C CA . SER A 1 116 ? -27.466 22.517 40.884 1.00 87.81 116 SER A CA 1
ATOM 935 C C . SER A 1 116 ? -26.474 22.104 41.979 1.00 87.81 116 SER A C 1
ATOM 937 O O . SER A 1 116 ? -26.619 22.547 43.115 1.00 87.81 116 SER A O 1
ATOM 939 N N . HIS A 1 117 ? -25.450 21.310 41.645 1.00 84.25 117 HIS A N 1
ATOM 940 C CA . HIS A 1 117 ? -24.394 20.862 42.560 1.00 84.25 117 HIS A CA 1
ATOM 941 C C . HIS A 1 117 ? -23.558 22.039 43.097 1.00 84.25 117 HIS A C 1
ATOM 943 O O . HIS A 1 117 ? -23.260 22.087 44.293 1.00 84.25 117 HIS A O 1
ATOM 949 N N . VAL A 1 118 ? -23.202 22.992 42.227 1.00 86.81 118 VAL A N 1
ATOM 950 C CA . VAL A 1 118 ? -22.363 24.168 42.548 1.00 86.81 118 VAL A CA 1
ATOM 951 C C . VAL A 1 118 ? -23.161 25.412 42.981 1.00 86.81 118 VAL A C 1
ATOM 953 O O . VAL A 1 118 ? -22.585 26.448 43.315 1.00 86.81 118 VAL A O 1
ATOM 956 N N . CYS A 1 119 ? -24.495 25.329 42.992 1.00 89.62 119 CYS A N 1
ATOM 957 C CA . CYS A 1 119 ? -25.379 26.424 43.390 1.00 89.62 119 CYS A CA 1
ATOM 958 C C . CYS A 1 119 ? -25.053 26.911 44.817 1.00 89.62 119 CYS A C 1
ATOM 960 O O . CYS A 1 119 ? -24.935 26.104 45.735 1.00 89.62 119 CYS A O 1
ATOM 962 N N . LYS A 1 120 ? -24.966 28.237 45.007 1.00 85.19 120 LYS A N 1
ATOM 963 C CA . LYS A 1 120 ? -24.578 28.920 46.265 1.00 85.19 120 LYS A CA 1
ATOM 964 C C . LYS A 1 120 ? -23.147 28.657 46.791 1.00 85.19 120 LYS A C 1
ATOM 966 O O . LYS A 1 120 ? -22.851 29.106 47.893 1.00 85.19 120 LYS A O 1
ATOM 971 N N . ARG A 1 121 ? -22.260 27.986 46.044 1.00 89.50 121 ARG A N 1
ATOM 972 C CA . ARG A 1 121 ? -20.862 27.757 46.467 1.00 89.50 121 ARG A CA 1
ATOM 973 C C . ARG A 1 121 ? -19.897 28.855 46.012 1.00 89.50 121 ARG A C 1
ATOM 975 O O . ARG A 1 121 ? -20.133 29.507 44.995 1.00 89.50 121 ARG A O 1
ATOM 982 N N . SER A 1 122 ? -18.794 29.014 46.741 1.00 90.81 122 SER A N 1
ATOM 983 C CA . SER A 1 122 ? -17.687 29.928 46.425 1.00 90.81 122 SER A CA 1
ATOM 984 C C . SER A 1 122 ? -16.823 29.441 45.243 1.00 90.81 122 SER A C 1
ATOM 986 O O . SER A 1 122 ? -16.841 28.249 44.927 1.00 90.81 122 SER A O 1
ATOM 988 N N . PRO A 1 123 ? -16.010 30.311 44.604 1.00 88.56 123 PRO A N 1
ATOM 989 C CA . PRO A 1 123 ? -15.144 29.916 43.485 1.00 88.56 123 PRO A CA 1
ATOM 990 C C . PRO A 1 123 ? -14.206 28.737 43.802 1.00 88.56 123 PRO A C 1
ATOM 992 O O . PRO A 1 123 ? -14.102 27.809 43.005 1.00 88.56 123 PRO A O 1
ATOM 995 N N . LYS A 1 124 ? -13.611 28.699 45.003 1.00 89.38 124 LYS A N 1
ATOM 996 C CA . LYS A 1 124 ? -12.715 27.604 45.434 1.00 89.38 124 LYS A CA 1
ATOM 997 C C . LYS A 1 124 ? -13.426 26.253 45.553 1.00 89.38 124 LYS A C 1
ATOM 999 O O . LYS A 1 124 ? -12.850 25.201 45.285 1.00 89.38 124 LYS A O 1
ATOM 1004 N N . GLU A 1 125 ? -14.699 26.260 45.939 1.00 88.50 125 GLU A N 1
ATOM 1005 C CA . GLU A 1 125 ? -15.515 25.044 45.977 1.00 88.50 125 GLU A CA 1
ATOM 1006 C C . GLU A 1 125 ? -15.935 24.588 44.573 1.00 88.50 125 GLU A C 1
ATOM 1008 O O . GLU A 1 125 ? -16.064 23.386 44.345 1.00 88.50 125 GLU A O 1
ATOM 1013 N N . TRP A 1 126 ? -16.128 25.512 43.623 1.00 91.50 126 TRP A N 1
ATOM 1014 C CA . TRP A 1 126 ? -16.320 25.161 42.211 1.00 91.50 126 TRP A CA 1
ATOM 1015 C C . TRP A 1 126 ? -15.063 24.519 41.625 1.00 91.50 126 TRP A C 1
ATOM 1017 O O . TRP A 1 126 ? -15.180 23.510 40.936 1.00 91.50 126 TRP A O 1
ATOM 1027 N N . GLU A 1 127 ? -13.876 25.062 41.914 1.00 88.19 127 GLU A N 1
ATOM 1028 C CA . GLU A 1 127 ? -12.592 24.461 41.528 1.00 88.19 127 GLU A CA 1
ATOM 1029 C C . GLU A 1 127 ? -12.476 23.038 42.081 1.00 88.19 127 GLU A C 1
ATOM 1031 O O . GLU A 1 127 ? -12.307 22.099 41.308 1.00 88.19 127 GLU A O 1
ATOM 1036 N N . SER A 1 128 ? -12.709 22.852 43.385 1.00 86.38 128 SER A N 1
ATOM 1037 C CA . SER A 1 128 ? -12.699 21.532 44.032 1.00 86.38 128 SER A CA 1
ATOM 1038 C C . SER A 1 128 ? -13.695 20.538 43.409 1.00 86.38 128 SER A C 1
ATOM 1040 O O . SER A 1 128 ? -13.344 19.379 43.182 1.00 86.38 128 SER A O 1
ATOM 1042 N N . VAL A 1 129 ? -14.917 20.971 43.067 1.00 84.62 129 VAL A N 1
ATOM 1043 C CA . VAL A 1 129 ? -15.899 20.128 42.356 1.00 84.62 129 VAL A CA 1
ATOM 1044 C C . VAL A 1 129 ? -15.416 19.784 40.943 1.00 84.62 129 VAL A C 1
ATOM 1046 O O . VAL A 1 129 ? -15.464 18.620 40.548 1.00 84.62 129 VAL A O 1
ATOM 1049 N N . LEU A 1 130 ? -14.919 20.765 40.187 1.00 83.88 130 LEU A N 1
ATOM 1050 C CA . LEU A 1 130 ? -14.429 20.579 38.818 1.00 83.88 130 LEU A CA 1
ATOM 1051 C C . LEU A 1 130 ? -13.155 19.733 38.743 1.00 83.88 130 LEU A C 1
ATOM 1053 O O . LEU A 1 130 ? -12.942 19.050 37.745 1.00 83.88 130 LEU A O 1
ATOM 1057 N N . ASP A 1 131 ? -12.308 19.768 39.767 1.00 82.44 131 ASP A N 1
ATOM 1058 C CA . ASP A 1 131 ? -11.100 18.949 39.843 1.00 82.44 131 ASP A CA 1
ATOM 1059 C C . ASP A 1 131 ? -11.402 17.531 40.344 1.00 82.44 131 ASP A C 1
ATOM 1061 O O . ASP A 1 131 ? -10.792 16.580 39.856 1.00 82.44 131 ASP A O 1
ATOM 1065 N N . LYS A 1 132 ? -12.426 17.349 41.193 1.00 82.94 132 LYS A N 1
ATOM 1066 C CA . LYS A 1 132 ? -12.971 16.019 41.506 1.00 82.94 132 LYS A CA 1
ATOM 1067 C C . LYS A 1 132 ? -13.577 15.340 40.272 1.00 82.94 132 LYS A C 1
ATOM 1069 O O . LYS A 1 132 ? -13.357 14.145 40.079 1.00 82.94 132 LYS A O 1
ATOM 1074 N N . LEU A 1 133 ? -14.296 16.082 39.424 1.00 77.62 133 LEU A N 1
ATOM 1075 C CA . LEU A 1 133 ? -14.922 15.537 38.209 1.00 77.62 133 LEU A CA 1
ATOM 1076 C C . LEU A 1 133 ? -13.905 14.951 37.214 1.00 77.62 133 LEU A C 1
ATOM 1078 O O . LEU A 1 133 ? -14.213 13.962 36.561 1.00 77.62 133 LEU A O 1
ATOM 1082 N N . LYS A 1 134 ? -12.663 15.463 37.182 1.00 69.50 134 LYS A N 1
ATOM 1083 C CA . LYS A 1 134 ? -11.551 14.885 36.393 1.00 69.50 134 LYS A CA 1
ATOM 1084 C C . LYS A 1 134 ? -11.132 13.470 36.833 1.00 69.50 134 LYS A C 1
ATOM 1086 O O . LYS A 1 134 ? -10.389 12.811 36.113 1.00 69.50 134 LYS A O 1
ATOM 1091 N N . GLN A 1 135 ? -11.528 13.031 38.030 1.00 67.38 135 GLN A N 1
ATOM 1092 C CA . GLN A 1 135 ? -11.146 11.741 38.630 1.00 67.38 135 GLN A CA 1
ATOM 1093 C C . GLN A 1 135 ? -12.356 10.817 38.876 1.00 67.38 135 GLN A C 1
ATOM 1095 O O . GLN A 1 135 ? -12.238 9.586 38.866 1.00 67.38 135 GLN A O 1
ATOM 1100 N N . PHE A 1 136 ? -13.527 11.409 39.124 1.00 74.19 136 PHE A N 1
ATOM 1101 C CA . PHE A 1 136 ? -14.773 10.721 39.451 1.00 74.19 136 PHE A CA 1
ATOM 1102 C C . PHE A 1 136 ? -15.953 11.453 38.788 1.00 74.19 136 PHE A C 1
ATOM 1104 O O . PHE A 1 136 ? -16.368 12.496 39.304 1.00 74.19 136 PHE A O 1
ATOM 1111 N N . PRO A 1 137 ? -16.510 10.923 37.682 1.00 78.56 137 PRO A N 1
ATOM 1112 C CA . PRO A 1 137 ? -17.692 11.500 37.042 1.00 78.56 137 PRO A CA 1
ATOM 1113 C C . PRO A 1 137 ? -18.905 11.559 37.990 1.00 78.56 137 PRO A C 1
ATOM 1115 O O . PRO A 1 137 ? -19.014 10.763 38.927 1.00 78.56 137 PRO A O 1
ATOM 1118 N N . ASP A 1 138 ? -19.837 12.498 37.775 1.00 83.62 138 ASP A N 1
ATOM 1119 C CA . ASP A 1 138 ? -20.996 12.652 38.672 1.00 83.62 138 ASP A CA 1
ATOM 1120 C C . ASP A 1 138 ? -21.969 11.469 38.535 1.00 83.62 138 ASP A C 1
ATOM 1122 O O . ASP A 1 138 ? -22.560 11.232 37.478 1.00 83.62 138 ASP A O 1
ATOM 1126 N N . SER A 1 139 ? -22.182 10.745 39.635 1.00 80.19 139 SER A N 1
ATOM 1127 C CA . SER A 1 139 ? -22.979 9.515 39.666 1.00 80.19 139 SER A CA 1
ATOM 1128 C C . SER A 1 139 ? -24.468 9.699 39.347 1.00 80.19 139 SER A C 1
ATOM 1130 O O . SER A 1 139 ? -25.152 8.706 39.103 1.00 80.19 139 SER A O 1
ATOM 1132 N N . LYS A 1 140 ? -24.996 10.932 39.315 1.00 81.12 140 LYS A N 1
ATOM 1133 C CA . LYS A 1 140 ? -26.353 11.213 38.815 1.00 81.12 140 LYS A CA 1
ATOM 1134 C C . LYS A 1 140 ? -26.390 11.404 37.305 1.00 81.12 140 LYS A C 1
ATOM 1136 O O . LYS A 1 140 ? -27.424 11.131 36.709 1.00 81.12 140 LYS A O 1
ATOM 1141 N N . ILE A 1 141 ? -25.301 11.874 36.694 1.00 80.69 141 ILE A N 1
ATOM 1142 C CA . ILE A 1 141 ? -25.168 11.900 35.232 1.00 80.69 141 ILE A CA 1
ATOM 1143 C C . ILE A 1 141 ? -25.009 10.460 34.743 1.00 80.69 141 ILE A C 1
ATOM 1145 O O . ILE A 1 141 ? -25.783 10.024 33.893 1.00 80.69 141 ILE A O 1
ATOM 1149 N N . GLN A 1 142 ? -24.087 9.704 35.351 1.00 81.94 142 GLN A N 1
ATOM 1150 C CA . GLN A 1 142 ? -23.775 8.341 34.917 1.00 81.94 142 GLN A CA 1
ATOM 1151 C C . GLN A 1 142 ? -24.988 7.406 34.987 1.00 81.94 142 GLN A C 1
ATOM 1153 O O . GLN A 1 142 ? -25.380 6.860 33.962 1.00 81.94 142 GLN A O 1
ATOM 1158 N N . LYS A 1 143 ? -25.715 7.372 36.113 1.00 82.81 143 LYS A N 1
ATOM 1159 C CA . LYS A 1 143 ? -26.936 6.553 36.256 1.00 82.81 143 LYS A CA 1
ATOM 1160 C C . LYS A 1 143 ? -28.059 6.833 35.250 1.00 82.81 143 LYS A C 1
ATOM 1162 O O . LYS A 1 143 ? -28.961 6.013 35.134 1.00 82.81 143 LYS A O 1
ATOM 1167 N N . ILE A 1 144 ? -28.064 7.986 34.577 1.00 80.81 144 ILE A N 1
ATOM 1168 C CA . ILE A 1 144 ? -29.086 8.315 33.567 1.00 80.81 144 ILE A CA 1
ATOM 1169 C C . ILE A 1 144 ? -28.619 7.915 32.159 1.00 80.81 144 ILE A C 1
ATOM 1171 O O . ILE A 1 144 ? -29.448 7.544 31.329 1.00 80.81 144 ILE A O 1
ATOM 1175 N N . LEU A 1 145 ? -27.307 7.940 31.908 1.00 82.19 145 LEU A N 1
ATOM 1176 C CA . LEU A 1 145 ? -26.704 7.407 30.685 1.00 82.19 145 LEU A CA 1
ATOM 1177 C C . LEU A 1 145 ? -26.679 5.865 30.701 1.00 82.19 145 LEU A C 1
ATOM 1179 O O . LEU A 1 145 ? -26.964 5.245 29.678 1.00 82.19 145 LEU A O 1
ATOM 1183 N N . GLU A 1 146 ? -26.427 5.256 31.870 1.00 88.06 146 GLU A N 1
ATOM 1184 C CA . GLU A 1 146 ? -26.312 3.798 32.071 1.00 88.06 146 GLU A CA 1
ATOM 1185 C C . GLU A 1 146 ? -27.539 3.026 31.568 1.00 88.06 146 GLU A C 1
ATOM 1187 O O . GLU A 1 146 ? -27.391 1.926 31.047 1.00 88.06 146 GLU A O 1
ATOM 1192 N N . VAL A 1 147 ? -28.727 3.643 31.590 1.00 84.62 147 VAL A N 1
ATOM 1193 C CA . VAL A 1 147 ? -29.981 3.074 31.062 1.00 84.62 147 VAL A CA 1
ATOM 1194 C C . VAL A 1 147 ? -29.857 2.606 29.603 1.00 84.62 147 VAL A C 1
ATOM 1196 O O . VAL A 1 147 ? -30.425 1.578 29.248 1.00 84.62 147 VAL A O 1
ATOM 1199 N N . SER A 1 148 ? -29.109 3.326 28.757 1.00 81.81 148 SER A N 1
ATOM 1200 C CA . SER A 1 148 ? -28.891 2.936 27.352 1.00 81.81 148 SER A CA 1
ATOM 1201 C C . SER A 1 148 ? -27.823 1.850 27.180 1.00 81.81 148 SER A C 1
ATOM 1203 O O . SER A 1 148 ? -27.778 1.209 26.137 1.00 81.81 148 SER A O 1
ATOM 1205 N N . TYR A 1 149 ? -26.961 1.645 28.179 1.00 88.06 149 TYR A N 1
ATOM 1206 C CA . TYR A 1 149 ? -25.989 0.551 28.205 1.00 88.06 149 TYR A CA 1
ATOM 1207 C C . TYR A 1 149 ? -26.603 -0.728 28.789 1.00 88.06 149 TYR A C 1
ATOM 1209 O O . TYR A 1 149 ? -26.319 -1.823 28.311 1.00 88.06 149 TYR A O 1
ATOM 1217 N N . ASP A 1 150 ? -27.474 -0.619 29.794 1.00 87.81 150 ASP A N 1
ATOM 1218 C CA . ASP A 1 150 ? -28.081 -1.775 30.459 1.00 87.81 150 ASP A CA 1
ATOM 1219 C C . ASP A 1 150 ? -28.992 -2.597 29.530 1.00 87.81 150 ASP A C 1
ATOM 1221 O O . ASP A 1 150 ? -29.102 -3.810 29.723 1.00 87.81 150 ASP A O 1
ATOM 1225 N N . THR A 1 151 ? -29.562 -1.989 28.483 1.00 84.88 151 THR A N 1
ATOM 1226 C CA . THR A 1 151 ? -30.394 -2.662 27.465 1.00 84.88 151 THR A CA 1
ATOM 1227 C C . THR A 1 151 ? -29.614 -3.445 26.402 1.00 84.88 151 THR A C 1
ATOM 1229 O O . THR A 1 151 ? -30.230 -4.208 25.665 1.00 84.88 151 THR A O 1
ATOM 1232 N N . LEU A 1 152 ? -28.290 -3.286 26.319 1.00 89.44 152 LEU A N 1
ATOM 1233 C CA . LEU A 1 152 ? -27.436 -3.982 25.347 1.00 89.44 152 LEU A CA 1
ATOM 1234 C C . LEU A 1 152 ? -27.276 -5.484 25.658 1.00 89.44 152 LEU A C 1
ATOM 1236 O O . LEU A 1 152 ? -27.288 -5.899 26.823 1.00 89.44 152 LEU A O 1
ATOM 1240 N N . GLU A 1 153 ? -27.017 -6.306 24.645 1.00 90.06 153 GLU A N 1
ATOM 1241 C CA . GLU A 1 153 ? -26.580 -7.696 24.831 1.00 90.06 153 GLU A CA 1
ATOM 1242 C C . GLU A 1 153 ? -25.138 -7.784 25.367 1.00 90.06 153 GLU A C 1
ATOM 1244 O O . GLU A 1 153 ? -24.374 -6.825 25.310 1.00 90.06 153 GLU A O 1
ATOM 1249 N N . GLN A 1 154 ? -24.713 -8.942 25.891 1.00 87.81 154 GLN A N 1
ATOM 1250 C CA . GLN A 1 154 ? -23.375 -9.063 26.495 1.00 87.81 154 GLN A CA 1
ATOM 1251 C C . GLN A 1 154 ? -22.234 -8.816 25.486 1.00 87.81 154 GLN A C 1
ATOM 1253 O O . GLN A 1 154 ? -21.277 -8.121 25.817 1.00 87.81 154 GLN A O 1
ATOM 1258 N N . ASN A 1 155 ? -22.365 -9.304 24.246 1.00 86.06 155 ASN A N 1
ATOM 1259 C CA . ASN A 1 155 ? -21.419 -9.024 23.157 1.00 86.06 155 ASN A CA 1
ATOM 1260 C C . ASN A 1 155 ? -21.318 -7.513 22.866 1.00 86.06 155 ASN A C 1
ATOM 1262 O O . ASN A 1 155 ? -20.226 -6.965 22.757 1.00 86.06 155 ASN A O 1
ATOM 1266 N N . GLU A 1 156 ? -22.460 -6.826 22.798 1.00 91.50 156 GLU A N 1
ATOM 1267 C CA . GLU A 1 156 ? -22.533 -5.379 22.570 1.00 91.50 156 GLU A CA 1
ATOM 1268 C C . GLU A 1 156 ? -21.963 -4.580 23.752 1.00 91.50 156 GLU A C 1
ATOM 1270 O 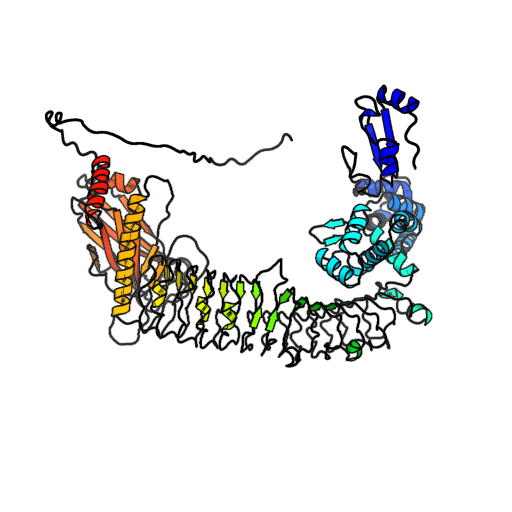O . GLU A 1 156 ? -21.282 -3.577 23.545 1.00 91.50 156 GLU A O 1
ATOM 1275 N N . LYS A 1 157 ? -22.189 -5.039 24.992 1.00 90.06 157 LYS A N 1
ATOM 1276 C CA . LYS A 1 157 ? -21.624 -4.452 26.218 1.00 90.06 157 LYS A CA 1
ATOM 1277 C C . LYS A 1 157 ? -20.103 -4.528 26.228 1.00 90.06 157 LYS A C 1
ATOM 1279 O O . LYS A 1 157 ? -19.462 -3.534 26.560 1.00 90.06 157 LYS A O 1
ATOM 1284 N N . ASP A 1 158 ? -19.520 -5.663 25.850 1.00 82.44 158 ASP A N 1
ATOM 1285 C CA . ASP A 1 158 ? -18.062 -5.796 25.790 1.00 82.44 158 ASP A CA 1
ATOM 1286 C C . ASP A 1 158 ? -17.445 -4.956 24.665 1.00 82.44 158 ASP A C 1
ATOM 1288 O O . ASP A 1 158 ? -16.485 -4.232 24.926 1.00 82.44 158 ASP A O 1
ATOM 1292 N N . ILE A 1 159 ? -18.057 -4.934 23.474 1.00 84.31 159 ILE A N 1
ATOM 1293 C CA . ILE A 1 159 ? -17.666 -4.026 22.380 1.00 84.31 159 ILE A CA 1
ATOM 1294 C C . ILE A 1 159 ? -17.752 -2.557 22.832 1.00 84.31 159 ILE A C 1
ATOM 1296 O O . ILE A 1 159 ? -16.829 -1.781 22.593 1.00 84.31 159 ILE A O 1
ATOM 1300 N N . PHE A 1 160 ? -18.826 -2.159 23.523 1.00 92.56 160 PHE A N 1
ATOM 1301 C CA . PHE A 1 160 ? -18.999 -0.791 24.019 1.00 92.56 160 PHE A CA 1
ATOM 1302 C C . PHE A 1 160 ? -17.899 -0.390 25.008 1.00 92.56 160 PHE A C 1
ATOM 1304 O O . PHE A 1 160 ? -17.340 0.704 24.901 1.00 92.56 160 PHE A O 1
ATOM 1311 N N . LEU A 1 161 ? -17.578 -1.267 25.963 1.00 86.62 161 LEU A N 1
ATOM 1312 C CA . LEU A 1 161 ? -16.520 -1.019 26.940 1.00 86.62 161 LEU A CA 1
ATOM 1313 C C . LEU A 1 161 ? -15.131 -1.006 26.284 1.00 86.62 161 LEU A C 1
ATOM 1315 O O . LEU A 1 161 ? -14.305 -0.173 26.655 1.00 86.62 161 LEU A O 1
ATOM 1319 N N . ASP A 1 162 ? -14.883 -1.859 25.287 1.00 78.31 162 ASP A N 1
ATOM 1320 C CA . ASP A 1 162 ? -13.634 -1.857 24.519 1.00 78.31 162 ASP A CA 1
ATOM 1321 C C . ASP A 1 162 ? -13.479 -0.560 23.701 1.00 78.31 162 ASP A C 1
ATOM 1323 O O . ASP A 1 162 ? -12.422 0.070 23.752 1.00 78.31 162 ASP A O 1
ATOM 1327 N N . VAL A 1 163 ? -14.534 -0.068 23.040 1.00 84.19 163 VAL A N 1
ATOM 1328 C CA . VAL A 1 163 ? -14.491 1.225 22.328 1.00 84.19 163 VAL A CA 1
ATOM 1329 C C . VAL A 1 163 ? -14.316 2.404 23.295 1.00 84.19 163 VAL A C 1
ATOM 1331 O O . VAL A 1 163 ? -13.465 3.263 23.058 1.00 84.19 163 VAL A O 1
ATOM 1334 N N . ALA A 1 164 ? -15.039 2.434 24.420 1.00 85.75 164 ALA A N 1
ATOM 1335 C CA . ALA A 1 164 ? -14.937 3.512 25.410 1.00 85.75 164 ALA A CA 1
ATOM 1336 C C . ALA A 1 164 ? -13.558 3.587 26.101 1.00 85.75 164 ALA A C 1
ATOM 1338 O O . ALA A 1 164 ? -13.074 4.687 26.411 1.00 85.75 164 ALA A O 1
ATOM 1339 N N . CYS A 1 165 ? -12.922 2.437 26.349 1.00 74.69 165 CYS A N 1
ATOM 1340 C CA . CYS A 1 165 ? -11.603 2.357 26.977 1.00 74.69 165 CYS A CA 1
ATOM 1341 C C . CYS A 1 165 ? -10.430 2.463 25.989 1.00 74.69 165 CYS A C 1
ATOM 1343 O O . CYS A 1 165 ? -9.395 2.995 26.390 1.00 74.69 165 CYS A O 1
ATOM 1345 N N . PHE A 1 166 ? -10.559 1.965 24.751 1.00 70.69 166 PHE A N 1
ATOM 1346 C CA . PHE A 1 166 ? -9.402 1.722 23.874 1.00 70.69 166 PHE A CA 1
ATOM 1347 C C . PHE A 1 166 ? -9.520 2.229 22.427 1.00 70.69 166 PHE A C 1
ATOM 1349 O O . PHE A 1 166 ? -8.478 2.535 21.856 1.00 70.69 166 PHE A O 1
ATOM 1356 N N . PHE A 1 167 ? -10.719 2.323 21.830 1.00 76.12 167 PHE A N 1
ATOM 1357 C CA . PHE A 1 167 ? -10.863 2.510 20.368 1.00 76.12 167 PHE A CA 1
ATOM 1358 C C . PHE A 1 167 ? -11.621 3.773 19.907 1.00 76.12 167 PHE A C 1
ATOM 1360 O O . PHE A 1 167 ? -11.959 3.892 18.729 1.00 76.12 167 PHE A O 1
ATOM 1367 N N . LYS A 1 168 ? -11.887 4.748 20.788 1.00 82.69 168 LYS A N 1
ATOM 1368 C CA . LYS A 1 168 ? -12.429 6.052 20.356 1.00 82.69 168 LYS A CA 1
ATOM 1369 C C . LYS A 1 168 ? -11.429 6.792 19.458 1.00 82.69 168 LYS A C 1
ATOM 1371 O O . LYS A 1 168 ? -10.312 7.074 19.883 1.00 82.69 168 LYS A O 1
ATOM 1376 N N . GLY A 1 169 ? -11.894 7.202 18.282 1.00 76.00 169 GLY A N 1
ATOM 1377 C CA . GLY A 1 169 ? -11.144 7.958 17.278 1.00 76.00 169 GLY A CA 1
ATOM 1378 C C . GLY A 1 169 ? -10.422 7.082 16.249 1.00 76.00 169 GLY A C 1
ATOM 1379 O O . GLY A 1 169 ? -9.908 7.623 15.272 1.00 76.00 169 GLY A O 1
ATOM 1380 N N . GLU A 1 170 ? -10.415 5.761 16.440 1.00 78.56 170 GLU A N 1
ATOM 1381 C CA . GLU A 1 170 ? -9.754 4.781 15.569 1.00 78.56 170 GLU A CA 1
ATOM 1382 C C . GLU A 1 170 ? -10.644 4.362 14.384 1.00 78.56 170 GLU A C 1
ATOM 1384 O O . GLU A 1 170 ? -11.866 4.532 14.419 1.00 78.56 170 GLU A O 1
ATOM 1389 N N . ASP A 1 171 ? -10.039 3.806 13.329 1.00 81.62 171 ASP A N 1
ATOM 1390 C CA . ASP A 1 171 ? -10.748 3.353 12.123 1.00 81.62 171 ASP A CA 1
ATOM 1391 C C . ASP A 1 171 ? -11.669 2.145 12.395 1.00 81.62 171 ASP A C 1
ATOM 1393 O O . ASP A 1 171 ? -11.269 1.143 12.990 1.00 81.62 171 ASP A O 1
ATOM 1397 N N . LYS A 1 172 ? -12.913 2.234 11.919 1.00 86.69 172 LYS A N 1
ATOM 1398 C CA . LYS A 1 172 ? -13.990 1.254 12.108 1.00 86.69 172 LYS A CA 1
ATOM 1399 C C . LYS A 1 172 ? -13.679 -0.111 11.493 1.00 86.69 172 LYS A C 1
ATOM 1401 O O . LYS A 1 172 ? -14.008 -1.114 12.119 1.00 86.69 172 LYS A O 1
ATOM 1406 N N . ASP A 1 173 ? -13.103 -0.179 10.292 1.00 77.06 173 ASP A N 1
ATOM 1407 C CA . ASP A 1 173 ? -12.794 -1.467 9.652 1.00 77.06 173 ASP A CA 1
ATOM 1408 C C . ASP A 1 173 ? -11.682 -2.177 10.450 1.00 77.06 173 ASP A C 1
ATOM 1410 O O . ASP A 1 173 ? -11.819 -3.348 10.795 1.00 77.06 173 ASP A O 1
ATOM 1414 N N . TRP A 1 174 ? -10.640 -1.441 10.857 1.00 68.56 174 TRP A N 1
ATOM 1415 C CA . TRP A 1 174 ? -9.552 -1.965 11.696 1.00 68.56 174 TRP A CA 1
ATOM 1416 C C . TRP A 1 174 ? -10.024 -2.425 13.089 1.00 68.56 174 TRP A C 1
ATOM 1418 O O . TRP A 1 174 ? -9.574 -3.459 13.589 1.00 68.56 174 TRP A O 1
ATOM 1428 N N . VAL A 1 175 ? -10.953 -1.696 13.718 1.00 69.56 175 VAL A N 1
ATOM 1429 C CA . VAL A 1 175 ? -11.543 -2.088 15.011 1.00 69.56 175 VAL A CA 1
ATOM 1430 C C . VAL A 1 175 ? -12.493 -3.284 14.861 1.00 69.56 175 VAL A C 1
ATOM 1432 O O . VAL A 1 175 ? -12.512 -4.152 15.736 1.00 69.56 175 VAL A O 1
ATOM 1435 N N . GLU A 1 176 ? -13.235 -3.389 13.753 1.00 76.31 176 GLU A N 1
ATOM 1436 C CA . GLU A 1 176 ? -14.031 -4.583 13.448 1.00 76.31 176 GLU A CA 1
ATOM 1437 C C . GLU A 1 176 ? -13.145 -5.821 13.274 1.00 76.31 176 GLU A C 1
ATOM 1439 O O . GLU A 1 176 ? -13.436 -6.839 13.899 1.00 76.31 176 GLU A O 1
ATOM 1444 N N . ASP A 1 177 ? -12.039 -5.740 12.528 1.00 58.69 177 ASP A N 1
ATOM 1445 C CA . ASP A 1 177 ? -11.079 -6.846 12.382 1.00 58.69 177 ASP A CA 1
ATOM 1446 C C . ASP A 1 177 ? -10.517 -7.312 13.738 1.00 58.69 177 ASP A C 1
ATOM 1448 O O . ASP A 1 177 ? -10.461 -8.514 14.013 1.00 58.69 177 ASP A O 1
ATOM 1452 N N . ILE A 1 178 ? -10.156 -6.377 14.627 1.00 55.00 178 ILE A N 1
ATOM 1453 C CA . ILE A 1 178 ? -9.651 -6.689 15.976 1.00 55.00 178 ILE A CA 1
ATOM 1454 C C . ILE A 1 178 ? -10.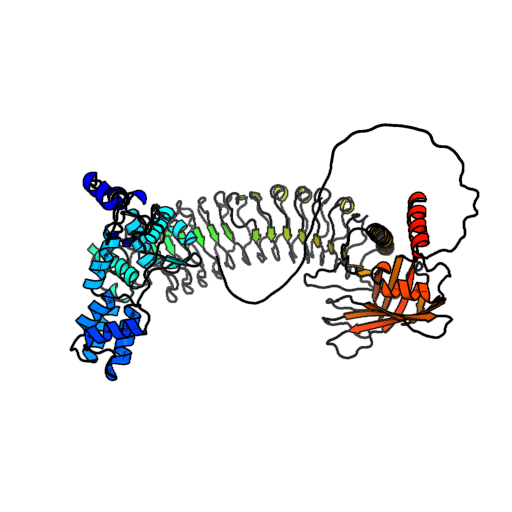700 -7.430 16.813 1.00 55.00 178 ILE A C 1
ATOM 1456 O O . ILE A 1 178 ? -10.406 -8.481 17.389 1.00 55.00 178 ILE A O 1
ATOM 1460 N N . LEU A 1 179 ? -11.919 -6.895 16.890 1.00 65.62 179 LEU A N 1
ATOM 1461 C CA . LEU A 1 179 ? -12.975 -7.431 17.749 1.00 65.62 179 LEU A CA 1
ATOM 1462 C C . LEU A 1 179 ? -13.548 -8.749 17.192 1.00 65.62 179 LEU A C 1
ATOM 1464 O O . LEU A 1 179 ? -13.761 -9.687 17.963 1.00 65.62 179 LEU A O 1
ATOM 1468 N N . ASN A 1 180 ? -13.694 -8.869 15.864 1.00 63.28 180 ASN A N 1
ATOM 1469 C CA . ASN A 1 180 ? -14.005 -10.132 15.183 1.00 63.28 180 ASN A CA 1
ATOM 1470 C C . ASN A 1 180 ? -12.907 -11.172 15.448 1.00 63.28 180 ASN A C 1
ATOM 1472 O O . ASN A 1 180 ? -13.204 -12.325 15.764 1.00 63.28 180 ASN A O 1
ATOM 1476 N N . GLY A 1 181 ? -11.635 -10.756 15.402 1.00 45.81 181 GLY A N 1
ATOM 1477 C CA . GLY A 1 181 ? -10.499 -11.570 15.823 1.00 45.81 181 GLY A CA 1
ATOM 1478 C C . GLY A 1 181 ? -10.684 -12.103 17.245 1.00 45.81 181 GLY A C 1
ATOM 1479 O O . GLY A 1 181 ? -10.566 -13.308 17.472 1.00 45.81 181 GLY A O 1
ATOM 1480 N N . CYS A 1 182 ? -11.062 -11.249 18.196 1.00 50.72 182 CYS A N 1
ATOM 1481 C CA . CYS A 1 182 ? -11.370 -11.615 19.585 1.00 50.72 182 CYS A CA 1
ATOM 1482 C C . CYS A 1 182 ? -12.660 -12.446 19.776 1.00 50.72 182 CYS A C 1
ATOM 1484 O O . CYS A 1 182 ? -13.004 -12.786 20.907 1.00 50.72 182 CYS A O 1
ATOM 1486 N N . GLY A 1 183 ? -13.345 -12.844 18.697 1.00 59.34 183 GLY A N 1
ATOM 1487 C CA . GLY A 1 183 ? -14.540 -13.693 18.746 1.00 59.34 183 GLY A CA 1
ATOM 1488 C C . GLY A 1 183 ? -15.827 -12.953 19.120 1.00 59.34 183 GLY A C 1
ATOM 1489 O O . GLY A 1 183 ? -16.837 -13.600 19.389 1.00 59.34 183 GLY A O 1
ATOM 1490 N N . LEU A 1 184 ? -15.797 -11.618 19.136 1.00 72.00 184 LEU A N 1
ATOM 1491 C CA . LEU A 1 184 ? -16.977 -10.769 19.275 1.00 72.00 184 LEU A CA 1
ATOM 1492 C C . LEU A 1 184 ? -17.604 -10.553 17.892 1.00 72.00 184 LEU A C 1
ATOM 1494 O O . LEU A 1 184 ? -16.896 -10.425 16.898 1.00 72.00 184 LEU A O 1
ATOM 1498 N N . ALA A 1 185 ? -18.930 -10.466 17.809 1.00 83.94 185 ALA A N 1
ATOM 1499 C CA . ALA A 1 185 ? -19.623 -10.145 16.560 1.00 83.94 185 ALA A CA 1
ATOM 1500 C C . ALA A 1 185 ? -19.541 -8.631 16.292 1.00 83.94 185 ALA A C 1
ATOM 1502 O O . ALA A 1 185 ? -20.495 -7.891 16.551 1.00 83.94 185 ALA A O 1
ATOM 1503 N N . ALA A 1 186 ? -18.376 -8.161 15.840 1.00 81.12 186 ALA A N 1
ATOM 1504 C CA . ALA A 1 186 ? -18.011 -6.748 15.876 1.00 81.12 186 ALA A CA 1
ATOM 1505 C C . ALA A 1 186 ? -18.854 -5.880 14.944 1.00 81.12 186 ALA A C 1
ATOM 1507 O O . ALA A 1 186 ? -19.378 -4.859 15.376 1.00 81.12 186 ALA A O 1
ATOM 1508 N N . SER A 1 187 ? -19.040 -6.304 13.693 1.00 86.56 187 SER A N 1
ATOM 1509 C CA . SER A 1 187 ? -19.795 -5.540 12.691 1.00 86.56 187 SER A CA 1
ATOM 1510 C C . SER A 1 187 ? -21.282 -5.417 13.034 1.00 86.56 187 SER A C 1
ATOM 1512 O O . SER A 1 187 ? -21.886 -4.368 12.806 1.00 86.56 187 SER A O 1
ATOM 1514 N N . MET A 1 188 ? -21.883 -6.442 13.647 1.00 85.50 188 MET A N 1
ATOM 1515 C CA . MET A 1 188 ? -23.251 -6.347 14.172 1.00 85.50 188 MET A CA 1
ATOM 1516 C C . MET A 1 188 ? -23.302 -5.457 15.420 1.00 85.50 188 MET A C 1
ATOM 1518 O O . MET A 1 188 ? -24.133 -4.553 15.493 1.00 85.50 188 MET A O 1
ATOM 1522 N N . GLY A 1 189 ? -22.383 -5.655 16.371 1.00 88.94 189 GLY A N 1
ATOM 1523 C CA . GLY A 1 189 ? -22.346 -4.891 17.618 1.00 88.94 189 GLY A CA 1
ATOM 1524 C C . GLY A 1 189 ? -22.072 -3.398 17.418 1.00 88.94 189 GLY A C 1
ATOM 1525 O O . GLY A 1 189 ? -22.760 -2.573 18.005 1.00 88.94 189 GLY A O 1
ATOM 1526 N N . ILE A 1 190 ? -21.128 -3.020 16.553 1.00 90.38 190 ILE A N 1
ATOM 1527 C CA . ILE A 1 190 ? -20.808 -1.613 16.258 1.00 90.38 190 ILE A CA 1
ATOM 1528 C C . ILE A 1 190 ? -21.984 -0.901 15.582 1.00 90.38 190 ILE A C 1
ATOM 1530 O O . ILE A 1 190 ? -22.275 0.243 15.940 1.00 90.38 190 ILE A O 1
ATOM 1534 N N . ASN A 1 191 ? -22.709 -1.569 14.676 1.00 88.31 191 ASN A N 1
ATOM 1535 C CA . ASN A 1 191 ? -23.948 -1.014 14.128 1.00 88.31 191 ASN A CA 1
ATOM 1536 C C . ASN A 1 191 ? -25.006 -0.841 15.226 1.00 88.31 191 ASN A C 1
ATOM 1538 O O . ASN A 1 191 ? -25.464 0.280 15.431 1.00 88.31 191 ASN A O 1
ATOM 1542 N N . ARG A 1 192 ? -25.278 -1.872 16.037 1.00 89.12 192 ARG A N 1
ATOM 1543 C CA . ARG A 1 192 ? -26.200 -1.771 17.183 1.00 89.12 192 ARG A CA 1
ATOM 1544 C C . ARG A 1 192 ? -25.844 -0.627 18.139 1.00 89.12 192 ARG A C 1
ATOM 1546 O O . ARG A 1 192 ? -26.725 0.136 18.515 1.00 89.12 192 ARG A O 1
ATOM 1553 N N . LEU A 1 193 ? -24.569 -0.414 18.476 1.00 90.94 193 LEU A N 1
ATOM 1554 C CA . LEU A 1 193 ? -24.146 0.724 19.309 1.00 90.94 193 LEU A CA 1
ATOM 1555 C C . LEU A 1 193 ? -24.365 2.087 18.637 1.00 90.94 193 LEU A C 1
ATOM 1557 O O . LEU A 1 193 ? -24.647 3.072 19.322 1.00 90.94 193 LEU A O 1
ATOM 1561 N N . LYS A 1 194 ? -24.223 2.172 17.315 1.00 88.50 194 LYS A N 1
ATOM 1562 C CA . LYS A 1 194 ? -24.492 3.380 16.522 1.00 88.50 194 LYS A CA 1
ATOM 1563 C C . LYS A 1 194 ? -25.997 3.653 16.452 1.00 88.50 194 LYS A C 1
ATOM 1565 O O . LYS A 1 194 ? -26.405 4.805 16.585 1.00 88.50 194 LYS A O 1
ATOM 1570 N N . ASP A 1 195 ? -26.816 2.616 16.316 1.00 85.06 195 ASP A N 1
ATOM 1571 C CA . ASP A 1 195 ? -28.268 2.745 16.205 1.00 85.06 195 ASP A CA 1
ATOM 1572 C C . ASP A 1 195 ? -28.901 3.043 17.591 1.00 85.06 195 ASP A C 1
ATOM 1574 O O . ASP A 1 195 ? -29.681 3.990 17.705 1.00 85.06 195 ASP A O 1
ATOM 1578 N N . LYS A 1 196 ? -28.391 2.453 18.690 1.00 84.62 196 LYS A N 1
ATOM 1579 C CA . LYS A 1 196 ? -28.602 2.905 20.095 1.00 84.62 196 LYS A CA 1
ATOM 1580 C C . LYS A 1 196 ? -27.965 4.276 20.426 1.00 84.62 196 LYS A C 1
ATOM 1582 O O . LYS A 1 196 ? -27.941 4.688 21.587 1.00 84.62 196 LYS A O 1
ATOM 1587 N N . CYS A 1 197 ? -27.403 4.976 19.434 1.00 85.31 197 CYS A N 1
ATOM 1588 C CA . CYS A 1 197 ? -26.788 6.307 19.531 1.00 85.31 197 CYS A CA 1
ATOM 1589 C C . CYS A 1 197 ? -25.625 6.455 20.541 1.00 85.31 197 CYS A C 1
ATOM 1591 O O . CYS A 1 197 ? -25.300 7.575 20.949 1.00 85.31 197 CYS A O 1
ATOM 1593 N N . LEU A 1 198 ? -24.970 5.352 20.919 1.00 88.00 198 LEU A N 1
ATOM 1594 C CA . LEU A 1 198 ? -23.828 5.312 21.840 1.00 88.00 198 LEU A CA 1
ATOM 1595 C C . LEU A 1 198 ? -22.486 5.622 21.151 1.00 88.00 198 LEU A C 1
ATOM 1597 O O . LEU A 1 198 ? -21.598 6.193 21.787 1.00 88.00 198 LEU A O 1
ATOM 1601 N N . VAL A 1 199 ? -22.352 5.296 19.861 1.00 90.62 199 VAL A N 1
ATOM 1602 C CA . VAL A 1 199 ? -21.218 5.695 19.000 1.00 90.62 199 VAL A CA 1
ATOM 1603 C C . VAL A 1 199 ? -21.699 6.475 17.771 1.00 90.62 199 VAL A C 1
ATOM 1605 O O . VAL A 1 199 ? -22.880 6.462 17.423 1.00 90.62 199 VAL A O 1
ATOM 1608 N N . VAL A 1 200 ? -20.783 7.165 17.095 1.00 86.50 200 VAL A N 1
ATOM 1609 C CA . VAL A 1 200 ? -21.009 7.837 15.807 1.00 86.50 200 VAL A CA 1
ATOM 1610 C C . VAL A 1 200 ? -19.834 7.519 14.889 1.00 86.50 200 VAL A C 1
ATOM 1612 O O . VAL A 1 200 ? -18.691 7.648 15.306 1.00 86.50 200 VAL A O 1
ATOM 1615 N N . ILE A 1 201 ? -20.091 7.137 13.638 1.00 88.06 201 ILE A N 1
ATOM 1616 C CA . ILE A 1 201 ? -19.026 6.905 12.652 1.00 88.06 201 ILE A CA 1
ATOM 1617 C C . ILE A 1 201 ? -18.826 8.186 11.834 1.00 88.06 201 ILE A C 1
ATOM 1619 O O . ILE A 1 201 ? -19.779 8.692 11.237 1.00 88.06 201 ILE A O 1
ATOM 1623 N N . VAL A 1 202 ? -17.601 8.718 11.802 1.00 83.94 202 VAL A N 1
ATOM 1624 C CA . VAL A 1 202 ? -17.246 9.958 11.088 1.00 83.94 202 VAL A CA 1
ATOM 1625 C C . VAL A 1 202 ? -15.992 9.713 10.256 1.00 83.94 202 VAL A C 1
ATOM 1627 O O . VAL A 1 202 ? -14.943 9.422 10.810 1.00 83.94 202 VAL A O 1
ATOM 1630 N N . GLN A 1 203 ? -16.089 9.826 8.925 1.00 83.06 203 GLN A N 1
ATOM 1631 C CA . GLN A 1 203 ? -14.968 9.554 7.999 1.00 83.06 203 GLN A CA 1
ATOM 1632 C C . GLN A 1 203 ? -14.308 8.172 8.223 1.00 83.06 203 GLN A C 1
ATOM 1634 O O . GLN A 1 203 ? -13.099 8.028 8.106 1.00 83.06 203 GLN A O 1
ATOM 1639 N N . ASN A 1 204 ? -15.136 7.165 8.523 1.00 86.31 204 ASN A N 1
ATOM 1640 C CA . ASN A 1 204 ? -14.783 5.811 8.971 1.00 86.31 204 ASN A CA 1
ATOM 1641 C C . ASN A 1 204 ? -14.213 5.671 10.396 1.00 86.31 204 ASN A C 1
ATOM 1643 O O . ASN A 1 204 ? -14.049 4.545 10.840 1.00 86.31 204 ASN A O 1
ATOM 1647 N N . ASN A 1 205 ? -14.009 6.741 11.167 1.00 82.12 205 ASN A N 1
ATOM 1648 C CA . ASN A 1 205 ? -13.532 6.628 12.551 1.00 82.12 205 ASN A CA 1
ATOM 1649 C C . ASN A 1 205 ? -14.688 6.468 13.557 1.00 82.12 205 ASN A C 1
ATOM 1651 O O . ASN A 1 205 ? -15.761 7.055 13.383 1.00 82.12 205 ASN A O 1
ATOM 1655 N N . LEU A 1 206 ? -14.461 5.696 14.626 1.00 86.44 206 LEU A N 1
ATOM 1656 C CA . LEU A 1 206 ? -15.418 5.429 15.706 1.00 86.44 206 LEU A CA 1
ATOM 1657 C C . LEU A 1 206 ? -15.371 6.507 16.795 1.00 86.44 206 LEU A C 1
ATOM 1659 O O . LEU A 1 206 ? -14.541 6.467 17.701 1.00 86.44 206 LEU A O 1
ATOM 1663 N N . GLU A 1 207 ? -16.298 7.458 16.755 1.00 88.75 207 GLU A N 1
ATOM 1664 C CA . GLU A 1 207 ? -16.415 8.515 17.760 1.00 88.75 207 GLU A CA 1
ATOM 1665 C C . GLU A 1 207 ? -17.410 8.194 18.883 1.00 88.75 207 GLU A C 1
ATOM 1667 O O . GLU A 1 207 ? -18.457 7.575 18.683 1.00 88.75 207 GLU A O 1
ATOM 1672 N N . MET A 1 208 ? -17.106 8.696 20.082 1.00 89.38 208 MET A N 1
ATOM 1673 C CA . MET A 1 208 ? -17.974 8.631 21.264 1.00 89.38 208 MET A CA 1
ATOM 1674 C C . MET A 1 208 ? -18.079 10.000 21.929 1.00 89.38 208 MET A C 1
ATOM 1676 O O . MET A 1 208 ? -17.068 10.649 22.203 1.00 89.38 208 MET A O 1
ATOM 1680 N N . HIS A 1 209 ? -19.293 10.413 22.293 1.00 85.06 209 HIS A N 1
ATOM 1681 C CA . HIS A 1 209 ? -19.482 11.612 23.109 1.00 85.06 209 HIS A CA 1
ATOM 1682 C C . HIS A 1 209 ? -18.800 11.441 24.478 1.00 85.06 209 HIS A C 1
ATOM 1684 O O . HIS A 1 209 ? -19.007 10.429 25.140 1.00 85.06 209 HIS A O 1
ATOM 1690 N N . ASP A 1 210 ? -18.018 12.424 24.931 1.00 83.00 210 ASP A N 1
ATOM 1691 C CA . ASP A 1 210 ? -17.136 12.289 26.104 1.00 83.00 210 ASP A CA 1
ATOM 1692 C C . ASP A 1 210 ? -17.861 11.800 27.368 1.00 83.00 210 ASP A C 1
ATOM 1694 O O . ASP A 1 210 ? -17.355 10.915 28.042 1.00 83.00 210 ASP A O 1
ATOM 1698 N N . LEU A 1 211 ? -19.085 12.268 27.648 1.00 83.38 211 LEU A N 1
ATOM 1699 C CA . LEU A 1 211 ? -19.862 11.775 28.801 1.00 83.38 211 LEU A CA 1
ATOM 1700 C C . LEU A 1 211 ? -20.276 10.289 28.686 1.00 83.38 211 LEU A C 1
ATOM 1702 O O . LEU A 1 211 ? -20.428 9.629 29.708 1.00 83.38 211 LEU A O 1
ATOM 1706 N N . ILE A 1 212 ? -20.444 9.761 27.466 1.00 86.44 212 ILE A N 1
ATOM 1707 C CA . ILE A 1 212 ? -20.708 8.332 27.199 1.00 86.44 212 ILE A CA 1
ATOM 1708 C C . ILE A 1 212 ? -19.403 7.530 27.325 1.00 86.44 212 ILE A C 1
ATOM 1710 O O . ILE A 1 212 ? -19.398 6.423 27.859 1.00 86.44 212 ILE A O 1
ATOM 1714 N N . GLN A 1 213 ? -18.277 8.113 26.909 1.00 87.00 213 GLN A N 1
ATOM 1715 C CA . GLN A 1 213 ? -16.957 7.521 27.109 1.00 87.00 213 GLN A CA 1
ATOM 1716 C C . GLN A 1 213 ? -16.599 7.435 28.606 1.00 87.00 213 GLN A C 1
ATOM 1718 O O . GLN A 1 213 ? -16.198 6.374 29.078 1.00 87.00 213 GLN A O 1
ATOM 1723 N N . GLU A 1 214 ? -16.814 8.513 29.371 1.00 83.81 214 GLU A N 1
ATOM 1724 C CA . GLU A 1 214 ? -16.677 8.541 30.835 1.00 83.81 214 GLU A CA 1
ATOM 1725 C C . GLU A 1 214 ? -17.579 7.509 31.522 1.00 83.81 214 GLU A C 1
ATOM 1727 O O . GLU A 1 214 ? -17.177 6.929 32.530 1.00 83.81 214 GLU A O 1
ATOM 1732 N N . MET A 1 215 ? -18.771 7.252 30.971 1.00 89.06 215 MET A N 1
ATOM 1733 C CA . MET A 1 215 ? -19.674 6.208 31.454 1.00 89.06 215 MET A CA 1
ATOM 1734 C C . MET A 1 215 ? -19.077 4.814 31.269 1.00 89.06 215 MET A C 1
ATOM 1736 O O . MET A 1 215 ? -18.948 4.077 32.245 1.00 89.06 215 MET A O 1
ATOM 1740 N N . GLY A 1 216 ? -18.686 4.450 30.042 1.00 86.75 216 GLY A N 1
ATOM 1741 C CA . GLY A 1 216 ? -18.079 3.144 29.764 1.00 86.75 216 GLY A CA 1
ATOM 1742 C C . GLY A 1 216 ? -16.811 2.916 30.585 1.00 86.75 216 GLY A C 1
ATOM 1743 O O . GLY A 1 216 ? -16.630 1.858 31.182 1.00 86.75 216 GLY A O 1
ATOM 1744 N N . GLN A 1 217 ? -15.993 3.956 30.724 1.00 80.94 217 GLN A N 1
ATOM 1745 C CA . GLN A 1 217 ? -14.821 3.957 31.591 1.00 80.94 217 GLN A CA 1
ATOM 1746 C C . GLN A 1 217 ? -15.183 3.747 33.075 1.00 80.94 217 GLN A C 1
ATOM 1748 O O . GLN A 1 217 ? -14.621 2.865 33.727 1.00 80.94 217 GLN A O 1
ATOM 1753 N N . ASP A 1 218 ? -16.150 4.479 33.637 1.00 81.75 218 ASP A N 1
ATOM 1754 C CA . ASP A 1 218 ? -16.548 4.291 35.039 1.00 81.75 218 ASP A CA 1
ATOM 1755 C C . ASP A 1 218 ? -17.183 2.913 35.308 1.00 81.75 218 ASP A C 1
ATOM 1757 O O . ASP A 1 218 ? -16.881 2.297 36.334 1.00 81.75 218 ASP A O 1
ATOM 1761 N N . ILE A 1 219 ? -17.984 2.384 34.374 1.00 83.06 219 ILE A N 1
ATOM 1762 C CA . ILE A 1 219 ? -18.499 1.005 34.416 1.00 83.06 219 ILE A CA 1
ATOM 1763 C C . ILE A 1 219 ? -17.332 0.009 34.432 1.00 83.06 219 ILE A C 1
ATOM 1765 O O . ILE A 1 219 ? -17.300 -0.892 35.274 1.00 83.06 219 ILE A O 1
ATOM 1769 N N . ALA A 1 220 ? -16.348 0.179 33.545 1.00 76.75 220 ALA A N 1
ATOM 1770 C CA . ALA A 1 220 ? -15.184 -0.695 33.463 1.00 76.75 220 ALA A CA 1
ATOM 1771 C C . ALA A 1 220 ? -14.322 -0.665 34.738 1.00 76.75 220 ALA A C 1
ATOM 1773 O O . ALA A 1 220 ? -13.875 -1.720 35.190 1.00 76.75 220 ALA A O 1
ATOM 1774 N N . ARG A 1 221 ? -14.155 0.505 35.378 1.00 73.12 221 ARG A N 1
ATOM 1775 C CA . ARG A 1 221 ? -13.522 0.622 36.708 1.00 73.12 221 ARG A CA 1
ATOM 1776 C C . ARG A 1 221 ? -14.343 -0.062 37.792 1.00 73.12 221 ARG A C 1
ATOM 1778 O O . ARG A 1 221 ? -13.769 -0.785 38.598 1.00 73.12 221 ARG A O 1
ATOM 1785 N N . ARG A 1 222 ? -15.666 0.138 37.823 1.00 76.25 222 ARG A N 1
ATOM 1786 C CA . ARG A 1 222 ? -16.560 -0.526 38.791 1.00 76.25 222 ARG A CA 1
ATOM 1787 C C . ARG A 1 222 ? -16.522 -2.053 38.675 1.00 76.25 222 ARG A C 1
ATOM 1789 O O . ARG A 1 222 ? -16.713 -2.726 39.681 1.00 76.25 222 ARG A O 1
ATOM 1796 N N . ARG A 1 223 ? -16.268 -2.583 37.475 1.00 72.69 223 ARG A N 1
ATOM 1797 C CA . ARG A 1 223 ? -16.098 -4.020 37.198 1.00 72.69 223 ARG A CA 1
ATOM 1798 C C . ARG A 1 223 ? -14.658 -4.530 37.354 1.00 72.69 223 ARG A C 1
ATOM 1800 O O . ARG A 1 223 ? -14.463 -5.737 37.365 1.00 72.69 223 ARG A O 1
ATOM 1807 N N . GLY A 1 224 ? -13.659 -3.648 37.419 1.00 62.03 224 GLY A N 1
ATOM 1808 C CA . GLY A 1 224 ? -12.232 -4.005 37.401 1.00 62.03 224 GLY A CA 1
ATOM 1809 C C . GLY A 1 224 ? -11.697 -4.521 36.054 1.00 62.03 224 GLY A C 1
ATOM 1810 O O . GLY A 1 224 ? -10.499 -4.765 35.936 1.00 62.03 224 GLY A O 1
ATOM 1811 N N . SER A 1 225 ? -12.543 -4.656 35.025 1.00 64.44 225 SER A N 1
ATOM 1812 C CA . SER A 1 225 ? -12.217 -5.394 33.795 1.00 64.44 225 SER A CA 1
ATOM 1813 C C . SER A 1 225 ? -11.155 -4.724 32.919 1.00 64.44 225 SER A C 1
ATOM 1815 O O . SER A 1 225 ? -10.389 -5.406 32.245 1.00 64.44 225 SER A O 1
ATOM 1817 N N . ARG A 1 226 ? -11.124 -3.386 32.860 1.00 67.75 226 ARG A N 1
ATOM 1818 C CA . ARG A 1 226 ? -10.283 -2.634 31.908 1.00 67.75 226 ARG A CA 1
ATOM 1819 C C . ARG A 1 226 ? -9.587 -1.477 32.628 1.00 67.75 226 ARG A C 1
ATOM 1821 O O . ARG A 1 226 ? -10.219 -0.740 33.384 1.00 67.75 226 ARG A O 1
ATOM 1828 N N . LEU A 1 227 ? -8.284 -1.328 32.401 1.00 64.62 227 LEU A N 1
ATOM 1829 C CA . LEU A 1 227 ? -7.379 -0.438 33.130 1.00 64.62 227 LEU A CA 1
ATOM 1830 C C . LEU A 1 227 ? -6.720 0.582 32.184 1.00 64.62 227 LEU A C 1
ATOM 1832 O O . LEU A 1 227 ? -5.766 0.255 31.480 1.00 64.62 227 LEU A O 1
ATOM 1836 N N . TRP A 1 228 ? -7.214 1.827 32.189 1.00 59.97 228 TRP A N 1
ATOM 1837 C CA . TRP A 1 228 ? -6.855 2.855 31.194 1.00 59.97 228 TRP A CA 1
ATOM 1838 C C . TRP A 1 228 ? -6.238 4.156 31.760 1.00 59.97 228 TRP A C 1
ATOM 1840 O O . TRP A 1 228 ? -5.860 5.032 30.987 1.00 59.97 228 TRP A O 1
ATOM 1850 N N . ASN A 1 229 ? -6.150 4.329 33.089 1.00 53.22 229 ASN A N 1
ATOM 1851 C CA . ASN A 1 229 ? -5.717 5.591 33.718 1.00 53.22 229 ASN A CA 1
ATOM 1852 C C . ASN A 1 229 ? -4.455 5.411 34.596 1.00 53.22 229 ASN A C 1
ATOM 1854 O O . ASN A 1 229 ? -4.539 4.708 35.607 1.00 53.22 229 ASN A O 1
ATOM 1858 N N . PRO A 1 230 ? -3.327 6.098 34.298 1.00 46.16 230 PRO A N 1
ATOM 1859 C CA . PRO A 1 230 ? -2.059 5.947 35.019 1.00 46.16 230 PRO A CA 1
ATOM 1860 C C . PRO A 1 230 ? -2.131 6.079 36.542 1.00 46.16 230 PRO A C 1
ATOM 1862 O O . PRO A 1 230 ? -1.427 5.365 37.253 1.00 46.16 230 PRO A O 1
ATOM 1865 N N . MET A 1 231 ? -2.946 7.003 37.061 1.00 42.81 231 MET A N 1
ATOM 1866 C CA . MET A 1 231 ? -2.821 7.441 38.457 1.00 42.81 231 MET A CA 1
ATOM 1867 C C . MET A 1 231 ? -3.515 6.530 39.478 1.00 42.81 231 MET A C 1
ATOM 1869 O O . MET A 1 231 ? -3.228 6.648 40.663 1.00 42.81 231 MET A O 1
ATOM 1873 N N . ASN A 1 232 ? -4.378 5.605 39.047 1.00 44.78 232 ASN A N 1
ATOM 1874 C CA . ASN A 1 232 ? -5.193 4.782 39.958 1.00 44.78 232 ASN A CA 1
ATOM 1875 C C . ASN A 1 232 ? -4.643 3.355 40.171 1.00 44.78 232 ASN A C 1
ATOM 1877 O O . ASN A 1 232 ? -5.226 2.562 40.911 1.00 44.78 232 ASN A O 1
ATOM 1881 N N . ILE A 1 233 ? -3.568 2.975 39.472 1.00 48.75 233 ILE A N 1
ATOM 1882 C CA . ILE A 1 233 ? -3.243 1.555 39.242 1.00 48.75 233 ILE A CA 1
ATOM 1883 C C . ILE A 1 233 ? -2.140 1.002 40.154 1.00 48.75 233 ILE A C 1
ATOM 1885 O O . ILE A 1 233 ? -2.163 -0.195 40.450 1.00 48.75 233 ILE A O 1
ATOM 1889 N N . CYS A 1 234 ? -1.270 1.856 40.707 1.00 43.62 234 CYS A N 1
ATOM 1890 C CA . CYS A 1 234 ? -0.326 1.460 41.763 1.00 43.62 234 CYS A CA 1
ATOM 1891 C C . CYS A 1 234 ? -1.037 0.857 42.986 1.00 43.62 234 CYS A C 1
ATOM 1893 O O . CYS A 1 234 ? -0.548 -0.119 43.545 1.00 43.62 234 CYS A O 1
ATOM 1895 N N . ASP A 1 235 ? -2.208 1.386 43.351 1.00 44.84 235 ASP A N 1
ATOM 1896 C CA . ASP A 1 235 ? -2.980 0.917 44.509 1.00 44.84 235 ASP A CA 1
ATOM 1897 C C . ASP A 1 235 ? -3.934 -0.241 44.163 1.00 44.84 235 ASP A C 1
ATOM 1899 O O . ASP A 1 235 ? -4.341 -0.994 45.043 1.00 44.84 235 ASP A O 1
ATOM 1903 N N . THR A 1 236 ? -4.275 -0.421 42.880 1.00 44.09 236 THR A N 1
ATOM 1904 C CA . THR A 1 236 ? -5.218 -1.464 42.435 1.00 44.09 236 THR A CA 1
ATOM 1905 C C . THR A 1 236 ? -4.532 -2.827 42.267 1.00 44.09 236 THR A C 1
ATOM 1907 O O . THR A 1 236 ? -5.083 -3.850 42.669 1.00 44.09 236 THR A O 1
ATOM 1910 N N . LEU A 1 237 ? -3.309 -2.866 41.717 1.00 45.03 237 LEU A N 1
ATOM 1911 C CA . LEU A 1 237 ? -2.592 -4.117 41.398 1.00 45.03 237 LEU A CA 1
ATOM 1912 C C . LEU A 1 237 ? -1.851 -4.766 42.587 1.00 45.03 237 LEU A C 1
ATOM 1914 O O . LEU A 1 237 ? -1.245 -5.829 42.432 1.00 45.03 237 LEU A O 1
ATOM 1918 N N . THR A 1 238 ? -1.882 -4.157 43.774 1.00 41.53 238 THR A N 1
ATOM 1919 C CA . THR A 1 238 ? -1.240 -4.694 44.990 1.00 41.53 238 THR A CA 1
ATOM 1920 C C . THR A 1 238 ? -2.049 -5.817 45.640 1.00 41.53 238 THR A C 1
ATOM 1922 O O . THR A 1 238 ? -1.460 -6.762 46.166 1.00 41.53 238 THR A O 1
ATOM 1925 N N . THR A 1 239 ? -3.381 -5.761 45.566 1.00 45.41 239 THR A N 1
ATOM 1926 C CA . THR A 1 239 ? -4.269 -6.808 46.100 1.00 45.41 239 THR A CA 1
ATOM 1927 C C . THR A 1 239 ? -4.347 -8.007 45.156 1.00 45.41 239 THR A C 1
ATOM 1929 O O . THR A 1 239 ? -4.438 -7.851 43.942 1.00 45.41 239 THR A O 1
ATOM 1932 N N . GLU A 1 240 ? -4.285 -9.229 45.691 1.00 47.12 240 GLU A N 1
ATOM 1933 C CA . GLU A 1 240 ? -4.235 -10.443 44.856 1.00 47.12 240 GLU A CA 1
ATOM 1934 C C . GLU A 1 240 ? -5.559 -10.692 44.124 1.00 47.12 240 GLU A C 1
ATOM 1936 O O . GLU A 1 240 ? -5.555 -10.998 42.936 1.00 47.12 240 GLU A O 1
ATOM 1941 N N . THR A 1 241 ? -6.681 -10.435 44.797 1.00 42.44 241 THR A N 1
ATOM 1942 C CA . THR A 1 241 ? -8.045 -10.585 44.269 1.00 42.44 241 THR A CA 1
ATOM 1943 C C . THR A 1 241 ? -8.356 -9.692 43.064 1.00 42.44 241 THR A C 1
ATOM 1945 O O . THR A 1 241 ? -9.194 -10.057 42.246 1.00 42.44 241 THR A O 1
ATOM 1948 N N . MET A 1 242 ? -7.676 -8.549 42.902 1.00 45.97 242 MET A N 1
ATOM 1949 C CA . MET A 1 242 ? -7.826 -7.691 41.715 1.00 45.97 242 MET A CA 1
ATOM 1950 C C . MET A 1 242 ? -6.994 -8.171 40.516 1.00 45.97 242 MET A C 1
ATOM 1952 O O . MET A 1 242 ? -7.340 -7.867 39.377 1.00 45.97 242 MET A O 1
ATOM 1956 N N . LYS A 1 243 ? -5.912 -8.938 40.728 1.00 49.84 243 LYS A N 1
ATOM 1957 C CA . LYS A 1 243 ? -5.030 -9.420 39.641 1.00 49.84 243 LYS A CA 1
ATOM 1958 C C . LYS A 1 243 ? -5.707 -10.458 38.745 1.00 49.84 243 LYS A C 1
ATOM 1960 O O . LYS A 1 243 ? -5.226 -10.712 37.643 1.00 49.84 243 LYS A O 1
ATOM 1965 N N . GLU A 1 244 ? -6.789 -11.072 39.213 1.00 51.19 244 GLU A N 1
ATOM 1966 C CA . GLU A 1 244 ? -7.509 -12.103 38.469 1.00 51.19 244 GLU A CA 1
ATOM 1967 C C . GLU A 1 244 ? -8.577 -11.525 37.532 1.00 51.19 244 GLU A C 1
ATOM 1969 O O . GLU A 1 244 ? -8.854 -12.150 36.520 1.00 51.19 244 GLU A O 1
ATOM 1974 N N . ALA A 1 245 ? -9.127 -10.333 37.799 1.00 53.50 245 ALA A N 1
ATOM 1975 C CA . ALA A 1 245 ? -10.284 -9.786 37.072 1.00 53.50 245 ALA A CA 1
ATOM 1976 C C . ALA A 1 245 ? -9.951 -8.846 35.889 1.00 53.50 245 ALA A C 1
ATOM 1978 O O . ALA A 1 245 ? -10.860 -8.363 35.216 1.00 53.50 245 ALA A O 1
ATOM 1979 N N . VAL A 1 246 ? -8.671 -8.543 35.643 1.00 54.94 246 VAL A N 1
ATOM 1980 C CA . VAL A 1 246 ? -8.255 -7.567 34.617 1.00 54.94 246 VAL A CA 1
ATOM 1981 C C . VAL A 1 246 ? -8.115 -8.225 33.243 1.00 54.94 246 VAL A C 1
ATOM 1983 O O . VAL A 1 246 ? -7.222 -9.045 33.024 1.00 54.94 246 VAL A O 1
ATOM 1986 N N . GLU A 1 247 ? -8.942 -7.784 32.297 1.00 51.91 247 GLU A N 1
ATOM 1987 C CA . GLU A 1 247 ? -8.973 -8.228 30.900 1.00 51.91 247 GLU A CA 1
ATOM 1988 C C . GLU A 1 247 ? -8.208 -7.295 29.945 1.00 51.91 247 GLU A C 1
ATOM 1990 O O . GLU A 1 247 ? -7.739 -7.749 28.903 1.00 51.91 247 GLU A O 1
ATOM 1995 N N . GLY A 1 248 ? -8.035 -6.009 30.277 1.00 52.75 248 GLY A N 1
ATOM 1996 C CA . GLY A 1 248 ? -7.325 -5.050 29.418 1.00 52.75 248 GLY A CA 1
ATOM 1997 C C . GLY A 1 248 ? -6.490 -4.012 30.174 1.00 52.75 248 GLY A C 1
ATOM 1998 O O . GLY A 1 248 ? -6.945 -3.486 31.187 1.00 52.75 248 GLY A O 1
ATOM 1999 N N . ILE A 1 249 ? -5.286 -3.691 29.678 1.00 62.94 249 ILE A N 1
ATOM 2000 C CA . ILE A 1 249 ? -4.350 -2.701 30.260 1.00 62.94 249 ILE A CA 1
ATOM 2001 C C . ILE A 1 249 ? -3.834 -1.728 29.190 1.00 62.94 249 ILE A C 1
ATOM 2003 O O . ILE A 1 249 ? -3.450 -2.169 28.109 1.00 62.94 249 ILE A O 1
ATOM 2007 N N . PHE A 1 250 ? -3.744 -0.432 29.527 1.00 55.72 250 PHE A N 1
ATOM 2008 C CA . PHE A 1 250 ? -3.128 0.623 28.704 1.00 55.72 250 PHE A CA 1
ATOM 2009 C C . PHE A 1 250 ? -2.048 1.446 29.454 1.00 55.72 250 PHE A C 1
ATOM 2011 O O . PHE A 1 250 ? -2.204 2.652 29.618 1.00 55.72 250 PHE A O 1
ATOM 2018 N N . LEU A 1 251 ? -0.977 0.818 29.979 1.00 57.06 251 LEU A N 1
ATOM 2019 C CA . LEU A 1 251 ? 0.074 1.493 30.784 1.00 57.06 251 LEU A CA 1
ATOM 2020 C C . LEU A 1 251 ? 1.441 0.796 30.793 1.00 57.06 251 LEU A C 1
ATOM 2022 O O . LEU A 1 251 ? 1.487 -0.410 30.995 1.00 57.06 251 LEU A O 1
ATOM 2026 N N . ASP A 1 252 ? 2.543 1.560 30.735 1.00 52.62 252 ASP A N 1
ATOM 2027 C CA . ASP A 1 252 ? 3.939 1.081 30.855 1.00 52.62 252 ASP A CA 1
ATOM 2028 C C . ASP A 1 252 ? 4.148 0.086 32.023 1.00 52.62 252 ASP A C 1
ATOM 2030 O O . ASP A 1 252 ? 4.220 0.452 33.199 1.00 52.62 252 ASP A O 1
ATOM 2034 N N . MET A 1 253 ? 4.280 -1.198 31.669 1.00 57.72 253 MET A N 1
ATOM 2035 C CA . MET A 1 253 ? 4.395 -2.323 32.605 1.00 57.72 253 MET A CA 1
ATOM 2036 C C . MET A 1 253 ? 5.828 -2.567 33.121 1.00 57.72 253 MET A C 1
ATOM 2038 O O . MET A 1 253 ? 6.063 -3.578 33.784 1.00 57.72 253 MET A O 1
ATOM 2042 N N . SER A 1 254 ? 6.806 -1.695 32.847 1.00 52.19 254 SER A N 1
ATOM 2043 C CA . SER A 1 254 ? 8.237 -1.938 33.146 1.00 52.19 254 SER A CA 1
ATOM 2044 C C . SER A 1 254 ? 8.587 -2.167 34.628 1.00 52.19 254 SER A C 1
ATOM 2046 O O . SER A 1 254 ? 9.690 -2.619 34.932 1.00 52.19 254 SER A O 1
ATOM 2048 N N . LYS A 1 255 ? 7.660 -1.889 35.556 1.00 52.66 255 LYS A N 1
ATOM 2049 C CA . LYS A 1 255 ? 7.801 -2.129 37.007 1.00 52.66 255 LYS A CA 1
ATOM 2050 C C . LYS A 1 255 ? 7.084 -3.392 37.518 1.00 52.66 255 LYS A C 1
ATOM 2052 O O . LYS A 1 255 ? 7.159 -3.682 38.709 1.00 52.66 255 LYS A O 1
ATOM 2057 N N . MET A 1 256 ? 6.379 -4.131 36.659 1.00 58.91 256 MET A N 1
ATOM 2058 C CA . MET A 1 256 ? 5.615 -5.330 37.034 1.00 58.91 256 MET A CA 1
ATOM 2059 C C . MET A 1 256 ? 6.489 -6.592 37.058 1.00 58.91 256 MET A C 1
ATOM 2061 O O . MET A 1 256 ? 7.292 -6.822 36.159 1.00 58.91 256 MET A O 1
ATOM 2065 N N . GLY A 1 257 ? 6.295 -7.461 38.056 1.00 56.28 257 GLY A N 1
ATOM 2066 C CA . GLY A 1 257 ? 7.013 -8.744 38.142 1.00 56.28 257 GLY A CA 1
ATOM 2067 C C . GLY A 1 257 ? 6.418 -9.870 37.279 1.00 56.28 257 GLY A C 1
ATOM 2068 O O . GLY A 1 257 ? 7.147 -10.744 36.813 1.00 56.28 257 GLY A O 1
ATOM 2069 N N . LYS A 1 258 ? 5.095 -9.856 37.067 1.00 62.09 258 LYS A N 1
ATOM 2070 C CA . LYS A 1 258 ? 4.313 -10.810 36.256 1.00 62.09 258 LYS A CA 1
ATOM 2071 C C . LYS A 1 258 ? 3.080 -10.101 35.687 1.00 62.09 258 LYS A C 1
ATOM 2073 O O . LYS A 1 258 ? 2.605 -9.145 36.298 1.00 62.09 258 LYS A O 1
ATOM 2078 N N . CYS A 1 259 ? 2.536 -10.584 34.572 1.00 66.56 259 CYS A N 1
ATOM 2079 C CA . CYS A 1 259 ? 1.276 -10.072 34.013 1.00 66.56 259 CYS A CA 1
ATOM 2080 C C . CYS A 1 259 ? 0.031 -10.788 34.593 1.00 66.56 259 CYS A C 1
ATOM 2082 O O . CYS A 1 259 ? 0.143 -11.962 34.959 1.00 66.56 259 CYS A O 1
ATOM 2084 N N . PRO A 1 260 ? -1.146 -10.129 34.651 1.00 69.38 260 PRO A N 1
ATOM 2085 C CA . PRO A 1 260 ? -2.427 -10.761 34.999 1.00 69.38 260 PRO A CA 1
ATOM 2086 C C . PRO A 1 260 ? -2.797 -11.938 34.084 1.00 69.38 260 PRO A C 1
ATOM 2088 O O . PRO A 1 260 ? -2.426 -11.951 32.912 1.00 69.38 260 PRO A O 1
ATOM 2091 N N . GLN A 1 261 ? -3.546 -12.914 34.607 1.00 72.06 261 GLN A N 1
ATOM 2092 C CA . GLN A 1 261 ? -3.840 -14.168 33.894 1.00 72.06 261 GLN A CA 1
ATOM 2093 C C . GLN A 1 261 ? -5.096 -14.115 33.006 1.00 72.06 261 GLN A C 1
ATOM 2095 O O . GLN A 1 261 ? -5.154 -14.830 32.004 1.00 72.06 261 GLN A O 1
ATOM 2100 N N . GLN A 1 262 ? -6.079 -13.262 33.315 1.00 74.56 262 GLN A N 1
ATOM 2101 C CA . GLN A 1 262 ? -7.252 -13.032 32.451 1.00 74.56 262 GLN A CA 1
ATOM 2102 C C . GLN A 1 262 ? -7.031 -11.937 31.391 1.00 74.56 262 GLN A C 1
ATOM 2104 O O . GLN A 1 262 ? -7.936 -11.656 30.610 1.00 74.56 262 GLN A O 1
ATOM 2109 N N . LEU A 1 263 ? -5.827 -11.357 31.315 1.00 76.38 263 LEU A N 1
ATOM 2110 C CA . LEU A 1 263 ? -5.503 -10.291 30.368 1.00 76.38 263 LEU A CA 1
ATOM 2111 C C . LEU A 1 263 ? -5.682 -10.780 28.920 1.00 76.38 263 LEU A C 1
ATOM 2113 O O . LEU A 1 263 ? -4.963 -11.678 28.489 1.00 76.38 263 LEU A O 1
ATOM 2117 N N . LYS A 1 264 ? -6.618 -10.167 28.188 1.00 79.50 264 LYS A N 1
ATOM 2118 C CA . LYS A 1 264 ? -6.902 -10.354 26.754 1.00 79.50 264 LYS A CA 1
ATOM 2119 C C . LYS A 1 264 ? -6.218 -9.284 25.898 1.00 79.50 264 LYS A C 1
ATOM 2121 O O . LYS A 1 264 ? -5.683 -9.606 24.839 1.00 79.50 264 LYS A O 1
ATOM 2126 N N . TYR A 1 265 ? -6.178 -8.041 26.387 1.00 76.56 265 TYR A N 1
ATOM 2127 C CA . TYR A 1 265 ? -5.649 -6.876 25.672 1.00 76.56 265 TYR A CA 1
ATOM 2128 C C . TYR A 1 265 ? -4.490 -6.209 26.432 1.00 76.56 265 TYR A C 1
ATOM 2130 O O . TYR A 1 265 ? -4.640 -5.807 27.588 1.00 76.56 265 TYR A O 1
ATOM 2138 N N . LEU A 1 266 ? -3.344 -6.018 25.775 1.00 81.81 266 LEU A N 1
ATOM 2139 C CA . LEU A 1 266 ? -2.247 -5.189 26.284 1.00 81.81 266 LEU A CA 1
ATOM 2140 C C . LEU A 1 266 ? -1.923 -4.085 25.280 1.00 81.81 266 LEU A C 1
ATOM 2142 O O . LEU A 1 266 ? -1.276 -4.333 24.265 1.00 81.81 266 LEU A O 1
ATOM 2146 N N . ASN A 1 267 ? -2.342 -2.861 25.582 1.00 73.25 267 ASN A N 1
ATOM 2147 C CA . ASN A 1 267 ? -1.925 -1.671 24.857 1.00 73.25 267 ASN A CA 1
ATOM 2148 C C . ASN A 1 267 ? -0.783 -0.986 25.624 1.00 73.25 267 ASN A C 1
ATOM 2150 O O . ASN A 1 267 ? -0.889 -0.744 26.820 1.00 73.25 267 ASN A O 1
ATOM 2154 N N . LEU A 1 268 ? 0.313 -0.660 24.951 1.00 75.62 268 LEU A N 1
ATOM 2155 C CA . LEU A 1 268 ? 1.408 0.175 25.451 1.00 75.62 268 LEU A CA 1
ATOM 2156 C C . LEU A 1 268 ? 1.790 1.245 24.419 1.00 75.62 268 LEU A C 1
ATOM 2158 O O . LEU A 1 268 ? 2.866 1.837 24.529 1.00 75.62 268 LEU A O 1
ATOM 2162 N N . PHE A 1 269 ? 0.931 1.494 23.426 1.00 72.31 269 PHE A N 1
ATOM 2163 C CA . PHE A 1 269 ? 1.209 2.386 22.308 1.00 72.31 269 PHE A CA 1
ATOM 2164 C C . PHE A 1 269 ? 1.690 3.764 22.782 1.00 72.31 269 PHE A C 1
ATOM 2166 O O . PHE A 1 269 ? 1.100 4.384 23.667 1.00 72.31 269 PHE A O 1
ATOM 2173 N N . GLY A 1 270 ? 2.802 4.238 22.220 1.00 59.84 270 GLY A N 1
ATOM 2174 C CA . GLY A 1 270 ? 3.415 5.506 22.611 1.00 59.84 270 GLY A CA 1
ATOM 2175 C C . GLY A 1 270 ? 4.114 5.498 23.977 1.00 59.84 270 GLY A C 1
ATOM 2176 O O . GLY A 1 270 ? 4.453 6.572 24.474 1.00 59.84 270 GLY A O 1
ATOM 2177 N N . SER A 1 271 ? 4.389 4.336 24.591 1.00 67.25 271 SER A N 1
ATOM 2178 C CA . SER A 1 271 ? 5.185 4.256 25.832 1.00 67.25 271 SER A CA 1
ATOM 2179 C C . SER A 1 271 ? 6.662 4.571 25.562 1.00 67.25 271 SER A C 1
ATOM 2181 O O . SER A 1 271 ? 7.519 3.690 25.508 1.00 67.25 271 SER A O 1
ATOM 2183 N N . MET A 1 272 ? 6.974 5.859 25.392 1.00 59.69 272 MET A N 1
ATOM 2184 C CA . MET A 1 272 ? 8.283 6.373 24.965 1.00 59.69 272 MET A CA 1
ATOM 2185 C C . MET A 1 272 ? 9.443 6.057 25.922 1.00 59.69 272 MET A C 1
ATOM 2187 O O . MET A 1 272 ? 10.596 6.258 25.546 1.00 59.69 272 MET A O 1
ATOM 2191 N N . GLN A 1 273 ? 9.173 5.587 27.146 1.00 63.19 273 GLN A N 1
ATOM 2192 C CA . GLN A 1 273 ? 10.193 5.176 28.123 1.00 63.19 273 GLN A CA 1
ATOM 2193 C C . GLN A 1 273 ? 10.327 3.652 28.281 1.00 63.19 273 GLN A C 1
ATOM 2195 O O . GLN A 1 273 ? 11.309 3.195 28.873 1.00 63.19 273 GLN A O 1
ATOM 2200 N N . LEU A 1 274 ? 9.411 2.868 27.702 1.00 70.06 274 LEU A N 1
ATOM 2201 C CA . LEU A 1 274 ? 9.433 1.411 27.759 1.00 70.06 274 LEU A CA 1
ATOM 2202 C C . LEU A 1 274 ? 10.694 0.887 27.059 1.00 70.06 274 LEU A C 1
ATOM 2204 O O . LEU A 1 274 ? 10.897 1.109 25.867 1.00 70.06 274 LEU A O 1
ATOM 2208 N N . THR A 1 275 ? 11.548 0.190 27.807 1.00 73.12 275 THR A N 1
ATOM 2209 C CA . THR A 1 275 ? 12.801 -0.404 27.294 1.00 73.12 275 THR A CA 1
ATOM 2210 C C . THR A 1 275 ? 12.750 -1.927 27.217 1.00 73.12 275 THR A C 1
ATOM 2212 O O . THR A 1 275 ? 13.411 -2.516 26.361 1.00 73.12 275 THR A O 1
ATOM 2215 N N . ARG A 1 276 ? 11.954 -2.553 28.090 1.00 77.38 276 ARG A N 1
ATOM 2216 C CA . ARG A 1 276 ? 11.720 -3.997 28.217 1.00 77.38 276 ARG A CA 1
ATOM 2217 C C . ARG A 1 276 ? 10.299 -4.243 28.721 1.00 77.38 276 ARG A C 1
ATOM 2219 O O . ARG A 1 276 ? 9.763 -3.420 29.460 1.00 77.38 276 ARG A O 1
ATOM 2226 N N . LEU A 1 277 ? 9.735 -5.393 28.366 1.00 80.50 277 LEU A N 1
ATOM 2227 C CA . LEU A 1 277 ? 8.479 -5.904 28.925 1.00 80.50 277 LEU A CA 1
ATOM 2228 C C . LEU A 1 277 ? 8.742 -6.806 30.147 1.00 80.50 277 LEU A C 1
ATOM 2230 O O . LEU A 1 277 ? 9.816 -7.410 30.230 1.00 80.50 277 LEU A O 1
ATOM 2234 N N . PRO A 1 278 ? 7.774 -6.939 31.073 1.00 76.50 278 PRO A N 1
ATOM 2235 C CA . PRO A 1 278 ? 7.819 -7.938 32.142 1.00 76.50 278 PRO A CA 1
ATOM 2236 C C . PRO A 1 278 ? 7.653 -9.366 31.594 1.00 76.50 278 PRO A C 1
ATOM 2238 O O . PRO A 1 278 ? 7.363 -9.571 30.414 1.00 76.50 278 PRO A O 1
ATOM 2241 N N . ASN A 1 279 ? 7.780 -10.376 32.461 1.00 79.19 279 ASN A N 1
ATOM 2242 C CA . ASN A 1 279 ? 7.500 -11.759 32.078 1.00 79.19 279 ASN A CA 1
ATOM 2243 C C . ASN A 1 279 ? 6.004 -11.940 31.737 1.00 79.19 279 ASN A C 1
ATOM 2245 O O . ASN A 1 279 ? 5.122 -11.667 32.559 1.00 79.19 279 ASN A O 1
ATOM 2249 N N . LEU A 1 280 ? 5.744 -12.406 30.514 1.00 84.25 280 LEU A N 1
ATOM 2250 C CA . LEU A 1 280 ? 4.412 -12.573 29.928 1.00 84.25 280 LEU A CA 1
ATOM 2251 C C . LEU A 1 280 ? 3.805 -13.963 30.187 1.00 84.25 280 LEU A C 1
ATOM 2253 O O . LEU A 1 280 ? 2.639 -14.172 29.872 1.00 84.25 280 LEU A O 1
ATOM 2257 N N . SER A 1 281 ? 4.556 -14.919 30.752 1.00 84.81 281 SER A N 1
ATOM 2258 C CA . SER A 1 281 ? 4.180 -16.345 30.751 1.00 84.81 281 SER A CA 1
ATOM 2259 C C . SER A 1 281 ? 2.884 -16.680 31.501 1.00 84.81 281 SER A C 1
ATOM 2261 O O . SER A 1 281 ? 2.332 -17.759 31.307 1.00 84.81 281 SER A O 1
ATOM 2263 N N . SER A 1 282 ? 2.408 -15.788 32.373 1.00 81.25 282 SER A N 1
ATOM 2264 C CA . SER A 1 282 ? 1.130 -15.913 33.083 1.00 81.25 282 SER A CA 1
ATOM 2265 C C . SER A 1 282 ? -0.077 -15.399 32.290 1.00 81.25 282 SER A C 1
ATOM 2267 O O . SER A 1 282 ? -1.190 -15.830 32.570 1.00 81.25 282 SER A O 1
ATOM 2269 N N . ALA A 1 283 ? 0.107 -14.526 31.295 1.00 83.50 283 ALA A N 1
ATOM 2270 C CA . ALA A 1 283 ? -0.979 -13.888 30.543 1.00 83.50 283 ALA A CA 1
ATOM 2271 C C . ALA A 1 283 ? -1.521 -14.770 29.402 1.00 83.50 283 ALA A C 1
ATOM 2273 O O . ALA A 1 283 ? -1.763 -14.293 28.301 1.00 83.50 283 ALA A O 1
ATOM 2274 N N . THR A 1 284 ? -1.706 -16.072 29.631 1.00 87.00 284 THR A N 1
ATOM 2275 C CA . THR A 1 284 ? -2.027 -17.066 28.583 1.00 87.00 284 THR A CA 1
ATOM 2276 C C . THR A 1 284 ? -3.355 -16.834 27.847 1.00 87.00 284 THR A C 1
ATOM 2278 O O . THR A 1 284 ? -3.601 -17.470 26.821 1.00 87.00 284 THR A O 1
ATOM 2281 N N . ASN A 1 285 ? -4.195 -15.914 28.331 1.00 85.69 285 ASN A N 1
ATOM 2282 C CA . ASN A 1 285 ? -5.406 -15.458 27.653 1.00 85.69 285 ASN A CA 1
ATOM 2283 C C . ASN A 1 285 ? -5.199 -14.283 26.681 1.00 85.69 285 ASN A C 1
ATOM 2285 O O . ASN A 1 285 ? -6.177 -13.872 26.064 1.00 85.69 285 ASN A O 1
ATOM 2289 N N . LEU A 1 286 ? -3.978 -13.755 26.524 1.00 87.44 286 LEU A N 1
ATOM 2290 C CA . LEU A 1 286 ? -3.745 -12.560 25.715 1.00 87.44 286 LEU A CA 1
ATOM 2291 C C . LEU A 1 286 ? -3.991 -12.829 24.229 1.00 87.44 286 LEU A C 1
ATOM 2293 O O . LEU A 1 286 ? -3.355 -13.697 23.630 1.00 87.44 286 LEU A O 1
ATOM 2297 N N . GLU A 1 287 ? -4.886 -12.043 23.641 1.00 90.56 287 GLU A N 1
ATOM 2298 C CA . GLU A 1 287 ? -5.301 -12.146 22.242 1.00 90.56 287 GLU A CA 1
ATOM 2299 C C . GLU A 1 287 ? -4.778 -10.972 21.401 1.00 90.56 287 GLU A C 1
ATOM 2301 O O . GLU A 1 287 ? -4.569 -11.117 20.197 1.00 90.56 287 GLU A O 1
ATOM 2306 N N . TRP A 1 288 ? -4.473 -9.834 22.029 1.00 86.12 288 TRP A N 1
ATOM 2307 C CA . TRP A 1 288 ? -4.033 -8.619 21.345 1.00 86.12 288 TRP A CA 1
ATOM 2308 C C . TRP A 1 288 ? -2.938 -7.894 22.139 1.00 86.12 288 TRP A C 1
ATOM 2310 O O . TRP A 1 288 ? -3.079 -7.645 23.341 1.00 86.12 288 TRP A O 1
ATOM 2320 N N . MET A 1 289 ? -1.843 -7.535 21.464 1.00 89.81 289 MET A N 1
ATOM 2321 C CA . MET A 1 289 ? -0.730 -6.774 22.032 1.00 89.81 289 MET A CA 1
ATOM 2322 C C . MET A 1 289 ? -0.302 -5.648 21.083 1.00 89.81 289 MET A C 1
ATOM 2324 O O . MET A 1 289 ? 0.171 -5.914 19.979 1.00 89.81 289 MET A O 1
ATOM 2328 N N . ASN A 1 290 ? -0.408 -4.396 21.530 1.00 83.56 290 ASN A N 1
ATOM 2329 C CA . ASN A 1 290 ? 0.078 -3.223 20.804 1.00 83.56 290 ASN A CA 1
ATOM 2330 C C . ASN A 1 290 ? 1.189 -2.522 21.589 1.00 83.56 290 ASN A C 1
ATOM 2332 O O . ASN A 1 290 ? 1.013 -2.138 22.742 1.00 83.56 290 ASN A O 1
ATOM 2336 N N . LEU A 1 291 ? 2.338 -2.367 20.942 1.00 87.06 291 LEU A N 1
ATOM 2337 C CA . LEU A 1 291 ? 3.579 -1.777 21.436 1.00 87.06 291 LEU A CA 1
ATOM 2338 C C . LEU A 1 291 ? 4.087 -0.695 20.462 1.00 87.06 291 LEU A C 1
ATOM 2340 O O . LEU A 1 291 ? 5.243 -0.276 20.537 1.00 87.06 291 LEU A O 1
ATOM 2344 N N . GLY A 1 292 ? 3.253 -0.257 19.513 1.00 80.94 292 GLY A N 1
ATOM 2345 C CA . GLY A 1 292 ? 3.620 0.737 18.511 1.00 80.94 292 GLY A CA 1
ATOM 2346 C C . GLY A 1 292 ? 4.091 2.050 19.146 1.00 80.94 292 GLY A C 1
ATOM 2347 O O . GLY A 1 292 ? 3.701 2.417 20.250 1.00 80.94 292 GLY A O 1
ATOM 2348 N N . LEU A 1 293 ? 4.998 2.762 18.482 1.00 70.00 293 LEU A N 1
ATOM 2349 C CA . LEU A 1 293 ? 5.701 3.940 19.003 1.00 70.00 293 LEU A CA 1
ATOM 2350 C C . LEU A 1 293 ? 6.459 3.725 20.338 1.00 70.00 293 LEU A C 1
ATOM 2352 O O . LEU A 1 293 ? 6.958 4.701 20.899 1.00 70.00 293 LEU A O 1
ATOM 2356 N N . CYS A 1 294 ? 6.656 2.494 20.838 1.00 77.75 294 CYS A N 1
ATOM 2357 C CA . CYS A 1 294 ? 7.603 2.221 21.931 1.00 77.75 294 CYS A CA 1
ATOM 2358 C C . CYS A 1 294 ? 9.056 2.330 21.431 1.00 77.75 294 CYS A C 1
ATOM 2360 O O . CYS A 1 294 ? 9.791 1.346 21.351 1.00 77.75 294 CYS A O 1
ATOM 2362 N N . MET A 1 295 ? 9.488 3.542 21.070 1.00 72.62 295 MET A N 1
ATOM 2363 C CA . MET A 1 295 ? 10.748 3.783 20.356 1.00 72.62 295 MET A CA 1
ATOM 2364 C C . MET A 1 295 ? 11.996 3.332 21.129 1.00 72.62 295 MET A C 1
ATOM 2366 O O . MET A 1 295 ? 13.022 3.084 20.504 1.00 72.62 295 MET A O 1
ATOM 2370 N N . ARG A 1 296 ? 11.933 3.211 22.465 1.00 75.69 296 ARG A N 1
ATOM 2371 C CA . ARG A 1 296 ? 13.049 2.762 23.322 1.00 75.69 296 ARG A CA 1
ATOM 2372 C C . ARG A 1 296 ? 13.074 1.252 23.597 1.00 75.69 296 ARG A C 1
ATOM 2374 O O . ARG A 1 296 ? 14.047 0.797 24.199 1.00 75.69 296 ARG A O 1
ATOM 2381 N N . LEU A 1 297 ? 12.068 0.491 23.157 1.00 85.50 297 LEU A N 1
ATOM 2382 C CA . LEU A 1 297 ? 11.949 -0.948 23.406 1.00 85.50 297 LEU A CA 1
ATOM 2383 C C . LEU A 1 297 ? 13.077 -1.703 22.693 1.00 85.50 297 LEU A C 1
ATOM 2385 O O . LEU A 1 297 ? 13.284 -1.512 21.499 1.00 85.50 297 LEU A O 1
ATOM 2389 N N . ILE A 1 298 ? 13.836 -2.520 23.430 1.00 86.31 298 ILE A N 1
ATOM 2390 C CA . ILE A 1 298 ? 15.066 -3.158 22.926 1.00 86.31 298 ILE A CA 1
ATOM 2391 C C . ILE A 1 298 ? 14.801 -4.582 22.423 1.00 86.31 298 ILE A C 1
ATOM 2393 O O . ILE A 1 298 ? 15.373 -4.998 21.414 1.00 86.31 298 ILE A O 1
ATOM 2397 N N . GLU A 1 299 ? 13.943 -5.326 23.119 1.00 88.94 299 GLU A N 1
ATOM 2398 C CA . GLU A 1 299 ? 13.667 -6.744 22.874 1.00 88.94 299 GLU A CA 1
ATOM 2399 C C . GLU A 1 299 ? 12.276 -7.137 23.394 1.00 88.94 299 GLU A C 1
ATOM 2401 O O . GLU A 1 299 ? 11.749 -6.515 24.322 1.00 88.94 299 GLU A O 1
ATOM 2406 N N . ILE A 1 300 ? 11.708 -8.198 22.818 1.00 90.81 300 ILE A N 1
ATOM 2407 C CA . ILE A 1 300 ? 10.487 -8.853 23.305 1.00 90.81 300 ILE A CA 1
ATOM 2408 C C . ILE A 1 300 ? 10.887 -10.124 24.067 1.00 90.81 300 ILE A C 1
ATOM 2410 O O . ILE A 1 300 ? 11.656 -10.925 23.530 1.00 90.81 300 ILE A O 1
ATOM 2414 N N . PRO A 1 301 ? 10.410 -10.338 25.308 1.00 88.94 301 PRO A N 1
ATOM 2415 C CA . PRO A 1 301 ? 10.827 -11.478 26.111 1.00 88.94 301 PRO A CA 1
ATOM 2416 C C . PRO A 1 301 ? 10.292 -12.787 25.522 1.00 88.94 301 PRO A C 1
ATOM 2418 O O . PRO A 1 301 ? 9.135 -12.874 25.107 1.00 88.94 301 PRO A O 1
ATOM 2421 N N . SER A 1 302 ? 11.115 -13.839 25.554 1.00 89.75 302 SER A N 1
ATOM 2422 C CA . SER A 1 302 ? 10.783 -15.175 25.026 1.00 89.75 302 SER A CA 1
ATOM 2423 C C . SER A 1 302 ? 9.504 -15.777 25.614 1.00 89.75 302 SER A C 1
ATOM 2425 O O . SER A 1 302 ? 8.833 -16.553 24.942 1.00 89.75 302 SER A O 1
ATOM 2427 N N . SER A 1 303 ? 9.096 -15.341 26.811 1.00 89.94 303 SER A N 1
ATOM 2428 C CA . SER A 1 303 ? 7.802 -15.658 27.429 1.00 89.94 303 SER A CA 1
ATOM 2429 C C . SER A 1 303 ? 6.575 -15.335 26.568 1.00 89.94 303 SER A C 1
ATOM 2431 O O . SER A 1 303 ? 5.498 -15.847 26.858 1.00 89.94 303 SER A O 1
ATOM 2433 N N . ILE A 1 304 ? 6.706 -14.507 25.519 1.00 91.50 304 ILE A N 1
ATOM 2434 C CA . ILE A 1 304 ? 5.625 -14.287 24.546 1.00 91.50 304 ILE A CA 1
ATOM 2435 C C . ILE A 1 304 ? 5.178 -15.601 23.881 1.00 91.50 304 ILE A C 1
ATOM 2437 O O . ILE A 1 304 ? 4.013 -15.732 23.538 1.00 91.50 304 ILE A O 1
ATOM 2441 N N . GLN A 1 305 ? 6.056 -16.609 23.780 1.00 90.62 305 GLN A N 1
ATOM 2442 C CA . GLN A 1 305 ? 5.751 -17.935 23.218 1.00 90.62 305 GLN A CA 1
ATOM 2443 C C . GLN A 1 305 ? 4.627 -18.676 23.965 1.00 90.62 305 GLN A C 1
ATOM 2445 O O . GLN A 1 305 ? 3.953 -19.517 23.378 1.00 90.62 305 GLN A O 1
ATOM 2450 N N . CYS A 1 306 ? 4.370 -18.330 25.232 1.00 89.50 306 CYS A N 1
ATOM 2451 C CA . CYS A 1 306 ? 3.259 -18.873 26.016 1.00 89.50 306 CYS A CA 1
ATOM 2452 C C . CYS A 1 306 ? 1.879 -18.319 25.604 1.00 89.50 306 CYS A C 1
ATOM 2454 O O . CYS A 1 306 ? 0.857 -18.849 26.040 1.00 89.50 306 CYS A O 1
ATOM 2456 N N . LEU A 1 307 ? 1.824 -17.251 24.799 1.00 91.19 307 LEU A N 1
ATOM 2457 C CA . LEU A 1 307 ? 0.594 -16.536 24.446 1.00 91.19 307 LEU A CA 1
ATOM 2458 C C . LEU A 1 307 ? -0.105 -17.192 23.248 1.00 91.19 307 LEU A C 1
ATOM 2460 O O . LEU A 1 307 ? -0.272 -16.593 22.190 1.00 91.19 307 LEU A O 1
ATOM 2464 N N . LEU A 1 308 ? -0.504 -18.456 23.403 1.00 91.06 308 LEU A N 1
ATOM 2465 C CA . LEU A 1 308 ? -1.026 -19.278 22.303 1.00 91.06 308 LEU A CA 1
ATOM 2466 C C . LEU A 1 308 ? -2.297 -18.713 21.641 1.00 91.06 308 LEU A C 1
ATOM 2468 O O . LEU A 1 308 ? -2.576 -19.073 20.499 1.00 91.06 308 LEU A O 1
ATOM 2472 N N . LYS A 1 309 ? -3.037 -17.835 22.336 1.00 91.88 309 LYS A N 1
ATOM 2473 C CA . LYS A 1 309 ? -4.215 -17.120 21.820 1.00 91.88 309 LYS A CA 1
ATOM 2474 C C . LYS A 1 309 ? -3.903 -15.803 21.098 1.00 91.88 309 LYS A C 1
ATOM 2476 O O . LYS A 1 309 ? -4.835 -15.202 20.572 1.00 91.88 309 LYS A O 1
ATOM 2481 N N . LEU A 1 310 ? -2.649 -15.338 21.066 1.00 93.50 310 LEU A N 1
ATOM 2482 C CA . LEU A 1 310 ? -2.300 -14.028 20.511 1.00 93.50 310 LEU A CA 1
ATOM 2483 C C . LEU A 1 310 ? -2.590 -13.987 19.006 1.00 93.50 310 LEU A C 1
ATOM 2485 O O . LEU A 1 310 ? -2.017 -14.767 18.252 1.00 93.50 310 LEU A O 1
ATOM 2489 N N . LYS A 1 311 ? -3.468 -13.073 18.587 1.00 93.56 311 LYS A N 1
ATOM 2490 C CA . LYS A 1 311 ? -3.945 -12.862 17.209 1.00 93.56 311 LYS A CA 1
ATOM 2491 C C . LYS A 1 311 ? -3.335 -11.622 16.564 1.00 93.56 311 LYS A C 1
ATOM 2493 O O . LYS A 1 311 ? -3.087 -11.630 15.359 1.00 93.56 311 LYS A O 1
ATOM 2498 N N . TYR A 1 312 ? -3.044 -10.597 17.365 1.00 91.56 312 TYR A N 1
ATOM 2499 C CA . TYR A 1 312 ? -2.488 -9.315 16.927 1.00 91.56 312 TYR A CA 1
ATOM 2500 C C . TYR A 1 312 ? -1.232 -8.959 17.734 1.00 91.56 312 TYR A C 1
ATOM 2502 O O . TYR A 1 312 ? -1.287 -8.900 18.965 1.00 91.56 312 TYR A O 1
ATOM 2510 N N . LEU A 1 313 ? -0.116 -8.705 17.044 1.00 95.00 313 LEU A N 1
ATOM 2511 C CA . LEU A 1 313 ? 1.115 -8.159 17.621 1.00 95.00 313 LEU A CA 1
ATOM 2512 C C . LEU A 1 313 ? 1.596 -6.955 16.802 1.00 95.00 313 LEU A C 1
ATOM 2514 O O . LEU A 1 313 ? 2.029 -7.092 15.657 1.00 95.00 313 LEU A O 1
ATOM 2518 N N . ASP A 1 314 ? 1.565 -5.779 17.414 1.00 91.38 314 ASP A N 1
ATOM 2519 C CA . ASP A 1 314 ? 1.986 -4.527 16.791 1.00 91.38 314 ASP A CA 1
ATOM 2520 C C . ASP A 1 314 ? 3.206 -3.949 17.502 1.00 91.38 314 ASP A C 1
ATOM 2522 O O . ASP A 1 314 ? 3.208 -3.745 18.713 1.00 91.38 314 ASP A O 1
ATOM 2526 N N . LEU A 1 315 ? 4.264 -3.734 16.727 1.00 93.94 315 LEU A N 1
ATOM 2527 C CA . LEU A 1 315 ? 5.556 -3.182 17.125 1.00 93.94 315 LEU A CA 1
ATOM 2528 C C . LEU A 1 315 ? 5.925 -1.995 16.219 1.00 93.94 315 LEU A C 1
ATOM 2530 O O . LEU A 1 315 ? 7.101 -1.642 16.099 1.00 93.94 315 LEU A O 1
ATOM 2534 N N . TYR A 1 316 ? 4.933 -1.392 15.552 1.00 90.00 316 TYR A N 1
ATOM 2535 C CA . TYR A 1 316 ? 5.100 -0.291 14.611 1.00 90.00 316 TYR A CA 1
ATOM 2536 C C . TYR A 1 316 ? 6.033 0.778 15.181 1.00 90.00 316 TYR A C 1
ATOM 2538 O O . TYR A 1 316 ? 5.750 1.411 16.197 1.00 90.00 316 TYR A O 1
ATOM 2546 N N . ARG A 1 317 ? 7.167 1.006 14.519 1.00 84.06 317 ARG A N 1
ATOM 2547 C CA . ARG A 1 317 ? 8.149 2.028 14.888 1.00 84.06 317 ARG A CA 1
ATOM 2548 C C . ARG A 1 317 ? 8.742 1.852 16.301 1.00 84.06 317 ARG A C 1
ATOM 2550 O O . ARG A 1 317 ? 9.165 2.817 16.941 1.00 84.06 317 ARG A O 1
ATOM 2557 N N . CYS A 1 318 ? 8.898 0.611 16.766 1.00 87.31 318 CYS A N 1
ATOM 2558 C CA . CYS A 1 318 ? 9.854 0.278 17.828 1.00 87.31 318 CYS A CA 1
ATOM 2559 C C . CYS A 1 318 ? 11.299 0.423 17.306 1.00 87.31 318 CYS A C 1
ATOM 2561 O O . CYS A 1 318 ? 11.992 -0.561 17.051 1.00 87.31 318 CYS A O 1
ATOM 2563 N N . GLU A 1 319 ? 11.762 1.661 17.100 1.00 85.88 319 GLU A N 1
ATOM 2564 C CA . GLU A 1 319 ? 13.018 1.964 16.394 1.00 85.88 319 GLU A CA 1
ATOM 2565 C C . GLU A 1 319 ? 14.276 1.356 17.048 1.00 85.88 319 GLU A C 1
ATOM 2567 O O . GLU A 1 319 ? 15.253 1.101 16.343 1.00 85.88 319 GLU A O 1
ATOM 2572 N N . LYS A 1 320 ? 14.289 1.109 18.369 1.00 88.62 320 LYS A N 1
ATOM 2573 C CA . LYS A 1 320 ? 15.410 0.453 19.078 1.00 88.62 320 LYS A CA 1
ATOM 2574 C C . LYS A 1 320 ? 15.300 -1.072 19.196 1.00 88.62 320 LYS A C 1
ATOM 2576 O O . LYS A 1 320 ? 16.251 -1.668 19.709 1.00 88.62 320 LYS A O 1
ATOM 2581 N N . LEU A 1 321 ? 14.225 -1.690 18.698 1.00 93.56 321 LEU A N 1
ATOM 2582 C CA . LEU A 1 321 ? 14.026 -3.139 18.758 1.00 93.56 321 LEU A CA 1
ATOM 2583 C C . LEU A 1 321 ? 15.121 -3.838 17.950 1.00 93.56 321 LEU A C 1
ATOM 2585 O O . LEU A 1 321 ? 15.330 -3.510 16.784 1.00 93.56 321 LEU A O 1
ATOM 2589 N N . ARG A 1 322 ? 15.835 -4.780 18.573 1.00 91.44 322 ARG A N 1
ATOM 2590 C CA . ARG A 1 322 ? 16.990 -5.463 17.961 1.00 91.44 322 ARG A CA 1
ATOM 2591 C C . ARG A 1 322 ? 16.674 -6.870 17.488 1.00 91.44 322 ARG A C 1
ATOM 2593 O O . ARG A 1 322 ? 17.192 -7.288 16.460 1.00 91.44 322 ARG A O 1
ATOM 2600 N N . THR A 1 323 ? 15.851 -7.590 18.239 1.00 89.62 323 THR A N 1
ATOM 2601 C CA . THR A 1 323 ? 15.557 -9.011 18.037 1.00 89.62 323 THR A CA 1
ATOM 2602 C C . THR A 1 323 ? 14.093 -9.304 18.337 1.00 89.62 323 THR A C 1
ATOM 2604 O O . THR A 1 323 ? 13.444 -8.597 19.113 1.00 89.62 323 THR A O 1
ATOM 2607 N N . LEU A 1 324 ? 13.592 -10.385 17.744 1.00 91.00 324 LEU A N 1
ATOM 2608 C CA . LEU A 1 324 ? 12.347 -11.034 18.137 1.00 91.00 324 LEU A CA 1
ATOM 2609 C C . LEU A 1 324 ? 12.654 -12.449 18.646 1.00 91.00 324 LEU A C 1
ATOM 2611 O O . LEU A 1 324 ? 13.592 -13.079 18.151 1.00 91.00 324 LEU A O 1
ATOM 2615 N N . PRO A 1 325 ? 11.875 -12.977 19.602 1.00 89.88 325 PRO A N 1
ATOM 2616 C CA . PRO A 1 325 ? 11.812 -14.411 19.839 1.00 89.88 325 PRO A CA 1
ATOM 2617 C C . PRO A 1 325 ? 11.091 -15.102 18.670 1.00 89.88 325 PRO A C 1
ATOM 2619 O O . PRO A 1 325 ? 10.300 -14.481 17.962 1.00 89.88 325 PRO A O 1
ATOM 2622 N N . ASN A 1 326 ? 11.320 -16.404 18.492 1.00 88.94 326 ASN A N 1
ATOM 2623 C CA . ASN A 1 326 ? 10.563 -17.226 17.541 1.00 88.94 326 ASN A CA 1
ATOM 2624 C C . ASN A 1 326 ? 9.056 -17.164 17.872 1.00 88.94 326 ASN A C 1
ATOM 2626 O O . ASN A 1 326 ? 8.673 -17.413 19.018 1.00 88.94 326 ASN A O 1
ATOM 2630 N N . LEU A 1 327 ? 8.219 -16.847 16.877 1.00 92.12 327 LEU A N 1
ATOM 2631 C CA . LEU A 1 327 ? 6.766 -16.679 17.006 1.00 92.12 327 LEU A CA 1
ATOM 2632 C C . LEU A 1 327 ? 5.963 -17.870 16.440 1.00 92.12 327 LEU A C 1
ATOM 2634 O O . LEU A 1 327 ? 4.737 -17.841 16.468 1.00 92.12 327 LEU A O 1
ATOM 2638 N N . ILE A 1 328 ? 6.610 -18.940 15.957 1.00 88.62 328 ILE A N 1
ATOM 2639 C CA . ILE A 1 328 ? 5.956 -20.110 15.322 1.00 88.62 328 ILE A CA 1
ATOM 2640 C C . ILE A 1 328 ? 4.963 -20.804 16.273 1.00 88.62 328 ILE A C 1
ATOM 2642 O O . ILE A 1 328 ? 3.982 -21.398 15.825 1.00 88.62 328 ILE A O 1
ATOM 2646 N N . GLN A 1 329 ? 5.177 -20.710 17.590 1.00 88.81 329 GLN A N 1
ATOM 2647 C CA . GLN A 1 329 ? 4.257 -21.264 18.593 1.00 88.81 329 GLN A CA 1
ATOM 2648 C C . GLN A 1 329 ? 2.919 -20.505 18.688 1.00 88.81 329 GLN A C 1
ATOM 2650 O O . GLN A 1 329 ? 1.933 -21.077 19.153 1.00 88.81 329 GLN A O 1
ATOM 2655 N N . LEU A 1 330 ? 2.853 -19.255 18.216 1.00 92.06 330 LEU A N 1
ATOM 2656 C CA . LEU A 1 330 ? 1.679 -18.379 18.306 1.00 92.06 330 LEU A CA 1
ATOM 2657 C C . LEU A 1 330 ? 0.662 -18.717 17.209 1.00 92.06 330 LEU A C 1
ATOM 2659 O O . LEU A 1 330 ? 0.412 -17.930 16.306 1.00 92.06 330 LEU A O 1
ATOM 2663 N N . LYS A 1 331 ? 0.094 -19.926 17.248 1.00 89.44 331 LYS A N 1
ATOM 2664 C CA . LYS A 1 331 ? -0.745 -20.478 16.164 1.00 89.44 331 LYS A CA 1
ATOM 2665 C C . LYS A 1 331 ? -1.950 -19.605 15.790 1.00 89.44 331 LYS A C 1
ATOM 2667 O O . LYS A 1 331 ? -2.392 -19.673 14.647 1.00 89.44 331 LYS A O 1
ATOM 2672 N N . SER A 1 332 ? -2.461 -18.800 16.722 1.00 91.94 332 SER A N 1
ATOM 2673 C CA . SER A 1 332 ? -3.548 -17.844 16.483 1.00 91.94 332 SER A CA 1
ATOM 2674 C C . SER A 1 332 ? -3.113 -16.532 15.815 1.00 91.94 332 SER A C 1
ATOM 2676 O O . SER A 1 332 ? -3.989 -15.793 15.374 1.00 91.94 332 SER A O 1
ATOM 2678 N N . LEU A 1 333 ? -1.811 -16.236 15.708 1.00 94.06 333 LEU A N 1
ATOM 2679 C CA . LEU A 1 333 ? -1.308 -14.941 15.243 1.00 94.06 333 LEU A CA 1
ATOM 2680 C C . LEU A 1 333 ? -1.629 -14.742 13.759 1.00 94.06 333 LEU A C 1
ATOM 2682 O O . LEU A 1 333 ? -1.110 -15.459 12.902 1.00 94.06 333 LEU A O 1
ATOM 2686 N N . ALA A 1 334 ? -2.476 -13.751 13.489 1.00 93.31 334 ALA A N 1
ATOM 2687 C CA . ALA A 1 334 ? -2.931 -13.367 12.160 1.00 93.31 334 ALA A CA 1
ATOM 2688 C C . ALA A 1 334 ? -2.346 -12.014 11.719 1.00 93.31 334 ALA A C 1
ATOM 2690 O O . ALA A 1 334 ? -2.065 -11.841 10.536 1.00 93.31 334 ALA A O 1
ATOM 2691 N N . HIS A 1 335 ? -2.089 -11.083 12.643 1.00 93.88 335 HIS A N 1
ATOM 2692 C CA . HIS A 1 335 ? -1.583 -9.743 12.327 1.00 93.88 335 HIS A CA 1
ATOM 2693 C C . HIS A 1 335 ? -0.234 -9.484 13.008 1.00 93.88 335 HIS A C 1
ATOM 2695 O O . HIS A 1 335 ? -0.114 -9.615 14.230 1.00 93.88 335 HIS A O 1
ATOM 2701 N N . LEU A 1 336 ? 0.768 -9.078 12.223 1.00 95.56 336 LEU A N 1
ATOM 2702 C CA . LEU A 1 336 ? 2.099 -8.705 12.701 1.00 95.56 336 LEU A CA 1
ATOM 2703 C C . LEU A 1 336 ? 2.587 -7.414 12.025 1.00 95.56 336 LEU A C 1
ATOM 2705 O O . LEU A 1 336 ? 2.832 -7.395 10.816 1.00 95.56 336 LEU A O 1
ATOM 2709 N N . ARG A 1 337 ? 2.782 -6.348 12.813 1.00 95.31 337 ARG A N 1
ATOM 2710 C CA . ARG A 1 337 ? 3.336 -5.067 12.336 1.00 95.31 337 ARG A CA 1
ATOM 2711 C C . ARG A 1 337 ? 4.742 -4.839 12.885 1.00 95.31 337 ARG A C 1
ATOM 2713 O O . ARG A 1 337 ? 4.924 -4.730 14.092 1.00 95.31 337 ARG A O 1
ATOM 2720 N N . LEU A 1 338 ? 5.725 -4.738 11.992 1.00 95.75 338 LEU A N 1
ATOM 2721 C CA . LEU A 1 338 ? 7.146 -4.466 12.266 1.00 95.75 338 LEU A CA 1
ATOM 2722 C C . LEU A 1 338 ? 7.686 -3.289 11.430 1.00 95.75 338 LEU A C 1
ATOM 2724 O O . LEU A 1 338 ? 8.900 -3.065 11.361 1.00 95.75 338 LEU A O 1
ATOM 2728 N N . SER A 1 339 ? 6.802 -2.534 10.774 1.00 94.00 339 SER A N 1
ATOM 2729 C CA . SER A 1 339 ? 7.177 -1.347 10.006 1.00 94.00 339 SER A CA 1
ATOM 2730 C C . SER A 1 339 ? 7.944 -0.348 10.879 1.00 94.00 339 SER A C 1
ATOM 2732 O O . SER A 1 339 ? 7.617 -0.141 12.043 1.00 94.00 339 SER A O 1
ATOM 2734 N N . TYR A 1 340 ? 8.978 0.279 10.325 1.00 92.12 340 TYR A N 1
ATOM 2735 C CA . TYR A 1 340 ? 9.903 1.218 10.964 1.00 92.12 340 TYR A CA 1
ATOM 2736 C C . TYR A 1 340 ? 10.730 0.650 12.141 1.00 92.12 340 TYR A C 1
ATOM 2738 O O . TYR A 1 340 ? 11.440 1.405 12.811 1.00 92.12 340 TYR A O 1
ATOM 2746 N N . CYS A 1 341 ? 10.749 -0.673 12.365 1.00 94.31 341 CYS A N 1
ATOM 2747 C CA . CYS A 1 341 ? 11.708 -1.344 13.258 1.00 94.31 341 CYS A CA 1
ATOM 2748 C C . CYS A 1 341 ? 13.122 -1.396 12.638 1.00 94.31 341 CYS A C 1
ATOM 2750 O O . CYS A 1 341 ? 13.659 -2.463 12.343 1.00 94.31 341 CYS A O 1
ATOM 2752 N N . SER A 1 342 ? 13.734 -0.237 12.399 1.00 92.12 342 SER A N 1
ATOM 2753 C CA . SER A 1 342 ? 14.957 -0.083 11.591 1.00 92.12 342 SER A CA 1
ATOM 2754 C C . SER A 1 342 ? 16.221 -0.750 12.161 1.00 92.12 342 SER A C 1
ATOM 2756 O O . SER A 1 342 ? 17.146 -1.042 11.404 1.00 92.12 342 SER A O 1
ATOM 2758 N N . ASN A 1 343 ? 16.271 -1.033 13.470 1.00 92.19 343 ASN A N 1
ATOM 2759 C CA . ASN A 1 343 ? 17.377 -1.758 14.116 1.00 92.19 343 ASN A CA 1
ATOM 2760 C C . ASN A 1 343 ? 17.126 -3.272 14.288 1.00 92.19 343 ASN A C 1
ATOM 2762 O O . ASN A 1 343 ? 17.983 -3.954 14.855 1.00 92.19 343 ASN A O 1
ATOM 2766 N N . LEU A 1 344 ? 15.996 -3.803 13.799 1.00 92.50 344 LEU A N 1
ATOM 2767 C CA . LEU A 1 344 ? 15.611 -5.207 13.965 1.00 92.50 344 LEU A CA 1
ATOM 2768 C C . LEU A 1 344 ? 16.477 -6.125 13.096 1.00 92.50 344 LEU A C 1
ATOM 2770 O O . LEU A 1 344 ? 16.193 -6.329 11.921 1.00 92.50 344 LEU A O 1
ATOM 2774 N N . LYS A 1 345 ? 17.517 -6.710 13.688 1.00 88.56 345 LYS A N 1
ATOM 2775 C CA . LYS A 1 345 ? 18.435 -7.650 13.037 1.00 88.56 345 LYS A CA 1
ATOM 2776 C C . LYS A 1 345 ? 18.110 -9.063 13.484 1.00 88.56 345 LYS A C 1
ATOM 2778 O O . LYS A 1 345 ? 18.625 -9.556 14.486 1.00 88.56 345 LYS A O 1
ATOM 2783 N N . THR A 1 346 ? 17.189 -9.693 12.767 1.00 82.88 346 THR A N 1
ATOM 2784 C CA . THR A 1 346 ? 16.668 -11.009 13.129 1.00 82.88 346 THR A CA 1
ATOM 2785 C C . THR A 1 346 ? 16.381 -11.864 11.899 1.00 82.88 346 THR A C 1
ATOM 2787 O O . THR A 1 346 ? 16.273 -11.349 10.784 1.00 82.88 346 THR A O 1
ATOM 2790 N N . VAL A 1 347 ? 16.252 -13.167 12.139 1.00 83.44 347 VAL A N 1
ATOM 2791 C CA . VAL A 1 347 ? 15.704 -14.146 11.202 1.00 83.44 347 VAL A CA 1
ATOM 2792 C C . VAL A 1 347 ? 14.243 -14.334 11.602 1.00 83.44 347 VAL A C 1
ATOM 2794 O O . VAL A 1 347 ? 13.971 -14.794 12.710 1.00 83.44 347 VAL A O 1
ATOM 2797 N N . LEU A 1 348 ? 13.294 -13.923 10.759 1.00 87.44 348 LEU A N 1
ATOM 2798 C CA . LEU A 1 348 ? 11.883 -13.907 11.147 1.00 87.44 348 LEU A CA 1
ATOM 2799 C C . LEU A 1 348 ? 11.288 -15.323 11.135 1.00 87.44 348 LEU A C 1
ATOM 2801 O O . LEU A 1 348 ? 11.205 -15.975 10.091 1.00 87.44 348 LEU A O 1
ATOM 2805 N N . GLU A 1 349 ? 10.849 -15.776 12.309 1.00 90.25 349 GLU A N 1
ATOM 2806 C CA . GLU A 1 349 ? 10.157 -17.048 12.528 1.00 90.25 349 GLU A CA 1
ATOM 2807 C C . GLU A 1 349 ? 8.709 -16.787 12.936 1.00 90.25 349 GLU A C 1
ATOM 2809 O O . GLU A 1 349 ? 8.445 -16.388 14.068 1.00 90.25 349 GLU A O 1
ATOM 2814 N N . ILE A 1 350 ? 7.783 -17.001 11.997 1.00 91.56 350 ILE A N 1
ATOM 2815 C CA . ILE A 1 350 ? 6.351 -16.684 12.110 1.00 91.56 350 ILE A CA 1
ATOM 2816 C C . ILE A 1 350 ? 5.467 -17.906 11.817 1.00 91.56 350 ILE A C 1
ATOM 2818 O O . ILE A 1 350 ? 5.889 -18.808 11.090 1.00 91.56 350 ILE A O 1
ATOM 2822 N N . PRO A 1 351 ? 4.245 -17.957 12.378 1.00 89.94 351 PRO A N 1
ATOM 2823 C CA . PRO A 1 351 ? 3.297 -19.035 12.132 1.00 89.94 351 PRO A CA 1
ATOM 2824 C C . PRO A 1 351 ? 2.646 -18.915 10.745 1.00 89.94 351 PRO A C 1
ATOM 2826 O O . PRO A 1 351 ? 2.657 -17.865 10.107 1.00 89.94 351 PRO A O 1
ATOM 2829 N N . ARG A 1 352 ? 2.035 -20.009 10.280 1.00 83.94 352 ARG A N 1
ATOM 2830 C CA . ARG A 1 352 ? 1.423 -20.116 8.942 1.00 83.94 352 ARG A CA 1
ATOM 2831 C C . ARG A 1 352 ? 0.084 -19.368 8.791 1.00 83.94 352 ARG A C 1
ATOM 2833 O O . ARG A 1 352 ? -0.344 -19.104 7.674 1.00 83.94 352 ARG A O 1
ATOM 2840 N N . ASN A 1 353 ? -0.563 -19.010 9.901 1.00 86.19 353 ASN A N 1
ATOM 2841 C CA . ASN A 1 353 ? -1.877 -18.350 9.926 1.00 86.19 353 ASN A CA 1
ATOM 2842 C C . ASN A 1 353 ? -1.813 -16.814 9.760 1.00 86.19 353 ASN A C 1
ATOM 2844 O O . ASN A 1 353 ? -2.807 -16.135 9.994 1.00 86.19 353 ASN A O 1
ATOM 2848 N N . ILE A 1 354 ? -0.656 -16.252 9.390 1.00 91.06 354 ILE A N 1
ATOM 2849 C CA . ILE A 1 354 ? -0.492 -14.804 9.209 1.00 91.06 354 ILE A CA 1
ATOM 2850 C C . ILE A 1 354 ? -1.298 -14.331 7.989 1.00 91.06 354 ILE A C 1
ATOM 2852 O O . ILE A 1 354 ? -1.082 -14.791 6.868 1.00 91.06 354 ILE A O 1
ATOM 2856 N N . GLN A 1 355 ? -2.198 -13.385 8.244 1.00 89.94 355 GLN A N 1
ATOM 2857 C CA . GLN A 1 355 ? -3.097 -12.729 7.295 1.00 89.94 355 GLN A CA 1
ATOM 2858 C C . GLN A 1 355 ? -2.605 -11.317 6.945 1.00 89.94 355 GLN A C 1
ATOM 2860 O O . GLN A 1 355 ? -2.677 -10.904 5.791 1.00 89.94 355 GLN A O 1
ATOM 2865 N N . VAL A 1 356 ? -2.042 -10.593 7.915 1.00 90.06 356 VAL A N 1
ATOM 2866 C CA . VAL A 1 356 ? -1.540 -9.223 7.749 1.00 90.06 356 VAL A CA 1
ATOM 2867 C C . VAL A 1 356 ? -0.087 -9.155 8.208 1.00 90.06 356 VAL A C 1
ATOM 2869 O O . VAL A 1 356 ? 0.208 -9.380 9.384 1.00 90.06 356 VAL A O 1
ATOM 2872 N N . LEU A 1 357 ? 0.821 -8.824 7.286 1.00 93.06 357 LEU A N 1
ATOM 2873 C CA . LEU A 1 357 ? 2.252 -8.700 7.564 1.00 93.06 357 LEU A CA 1
ATOM 2874 C C . LEU A 1 357 ? 2.808 -7.374 7.032 1.00 93.06 357 LEU A C 1
ATOM 2876 O O . LEU A 1 357 ? 2.938 -7.170 5.824 1.00 93.06 357 LEU A O 1
ATOM 2880 N N . GLU A 1 358 ? 3.183 -6.480 7.945 1.00 93.75 358 GLU A N 1
ATOM 2881 C CA . GLU A 1 358 ? 3.769 -5.182 7.601 1.00 93.75 358 GLU A CA 1
ATOM 2882 C C . GLU A 1 358 ? 5.221 -5.078 8.068 1.00 93.75 358 GLU A C 1
ATOM 2884 O O . GLU A 1 358 ? 5.514 -5.205 9.257 1.00 93.75 358 GLU A O 1
ATOM 2889 N N . LEU A 1 359 ? 6.131 -4.819 7.131 1.00 95.06 359 LEU A N 1
ATOM 2890 C CA . LEU A 1 359 ? 7.578 -4.784 7.342 1.00 95.06 359 LEU A CA 1
ATOM 2891 C C . LEU A 1 359 ? 8.222 -3.475 6.847 1.00 95.06 359 LEU A C 1
ATOM 2893 O O . LEU A 1 359 ? 9.448 -3.394 6.809 1.00 95.06 359 LEU A O 1
ATOM 2897 N N . GLU A 1 360 ? 7.445 -2.461 6.447 1.00 94.44 360 GLU A N 1
ATOM 2898 C CA . GLU A 1 360 ? 7.955 -1.276 5.734 1.00 94.44 360 GLU A CA 1
ATOM 2899 C C . GLU A 1 360 ? 9.091 -0.580 6.503 1.00 94.44 360 GLU A C 1
ATOM 2901 O O . GLU A 1 360 ? 8.925 -0.267 7.672 1.00 94.44 360 GLU A O 1
ATOM 2906 N N . TRP A 1 361 ? 10.249 -0.313 5.892 1.00 95.06 361 TRP A N 1
ATOM 2907 C CA . TRP A 1 361 ? 11.430 0.267 6.574 1.00 95.06 361 TRP A CA 1
ATOM 2908 C C . TRP A 1 361 ? 11.981 -0.543 7.768 1.00 95.06 361 TRP A C 1
ATOM 2910 O O . TRP A 1 361 ? 12.773 -0.017 8.560 1.00 95.06 361 TRP A O 1
ATOM 2920 N N . SER A 1 362 ? 11.601 -1.813 7.926 1.00 95.00 362 SER A N 1
ATOM 2921 C CA . SER A 1 362 ? 12.195 -2.685 8.942 1.00 95.00 362 SER A CA 1
ATOM 2922 C C . SER A 1 362 ? 13.670 -2.984 8.639 1.00 95.00 362 SER A C 1
ATOM 2924 O O . SER A 1 362 ? 14.121 -3.005 7.490 1.00 95.00 362 SER A O 1
ATOM 2926 N N . GLY A 1 363 ? 14.441 -3.238 9.698 1.00 93.50 363 GLY A N 1
ATOM 2927 C CA . GLY A 1 363 ? 15.837 -3.666 9.608 1.00 93.50 363 GLY A CA 1
ATOM 2928 C C . GLY A 1 363 ? 16.023 -5.137 9.219 1.00 93.50 363 GLY A C 1
ATOM 2929 O O . GLY A 1 363 ? 17.171 -5.585 9.187 1.00 93.50 363 GLY A O 1
ATOM 2930 N N . LEU A 1 364 ? 14.929 -5.866 8.956 1.00 93.94 364 LEU A N 1
ATOM 2931 C CA . LEU A 1 364 ? 14.883 -7.325 8.852 1.00 93.94 364 LEU A CA 1
ATOM 2932 C C . LEU A 1 364 ? 15.885 -7.867 7.826 1.00 93.94 364 LEU A C 1
ATOM 2934 O O . LEU A 1 364 ? 15.990 -7.345 6.716 1.00 93.94 364 LEU A O 1
ATOM 2938 N N . GLU A 1 365 ? 16.600 -8.934 8.190 1.00 92.62 365 GLU A N 1
ATOM 2939 C CA . GLU A 1 365 ? 17.658 -9.497 7.346 1.00 92.62 365 GLU A CA 1
ATOM 2940 C C . GLU A 1 365 ? 17.168 -10.680 6.500 1.00 92.62 365 GLU A C 1
ATOM 2942 O O . GLU A 1 365 ? 17.485 -10.745 5.315 1.00 92.62 365 GLU A O 1
ATOM 2947 N N . GLU A 1 366 ? 16.367 -11.593 7.051 1.00 91.19 366 GLU A N 1
ATOM 2948 C CA . GLU A 1 366 ? 15.809 -12.738 6.314 1.00 91.19 366 GLU A CA 1
ATOM 2949 C C . GLU A 1 366 ? 14.624 -13.382 7.051 1.00 91.19 366 GLU A C 1
ATOM 2951 O O . GLU A 1 366 ? 14.405 -13.150 8.240 1.00 91.19 366 GLU A O 1
ATOM 2956 N N . PHE A 1 367 ? 13.857 -14.208 6.339 1.00 91.56 367 PHE A N 1
ATOM 2957 C CA . PHE A 1 367 ? 12.904 -15.149 6.933 1.00 91.56 367 PHE A CA 1
ATOM 2958 C C . PHE A 1 367 ? 13.604 -16.489 7.185 1.00 91.56 367 PHE A C 1
ATOM 2960 O O . PHE A 1 367 ? 14.482 -16.885 6.418 1.00 91.56 367 PHE A O 1
ATOM 2967 N N . SER A 1 368 ? 13.199 -17.211 8.231 1.00 87.50 368 SER A N 1
ATOM 2968 C CA . SER A 1 368 ? 13.751 -18.542 8.513 1.00 87.50 368 SER A CA 1
ATOM 2969 C C . SER A 1 368 ? 13.460 -19.533 7.379 1.00 87.50 368 SER A C 1
ATOM 2971 O O . SER A 1 368 ? 12.341 -19.530 6.859 1.00 87.50 368 SER A O 1
ATOM 2973 N N . PRO A 1 369 ? 14.387 -20.456 7.046 1.00 82.44 369 PRO A N 1
ATOM 2974 C CA . PRO A 1 369 ? 14.150 -21.544 6.088 1.00 82.44 369 PRO A CA 1
ATOM 2975 C C . PRO A 1 369 ? 12.949 -22.452 6.416 1.00 82.44 369 PRO A C 1
ATOM 2977 O O . PRO A 1 369 ? 12.494 -23.205 5.553 1.00 82.44 369 PRO A O 1
ATOM 2980 N N . ASN A 1 370 ? 12.429 -22.381 7.646 1.00 84.44 370 ASN A N 1
ATOM 2981 C CA . ASN A 1 370 ? 11.197 -23.048 8.070 1.00 84.44 370 ASN A CA 1
ATOM 2982 C C . ASN A 1 370 ? 9.930 -22.367 7.503 1.00 84.44 370 ASN A C 1
ATOM 2984 O O . ASN A 1 370 ? 8.931 -23.035 7.239 1.00 84.44 370 ASN A O 1
ATOM 2988 N N . VAL A 1 371 ? 9.969 -21.050 7.267 1.00 85.69 371 VAL A N 1
ATOM 2989 C CA . VAL A 1 371 ? 8.864 -20.246 6.715 1.00 85.69 371 VAL A CA 1
ATOM 2990 C C . VAL A 1 371 ? 8.919 -20.301 5.183 1.00 85.69 371 VAL A C 1
ATOM 2992 O O . VAL A 1 371 ? 9.293 -19.347 4.505 1.00 85.69 371 VAL A O 1
ATOM 2995 N N . GLN A 1 372 ? 8.600 -21.467 4.616 1.00 83.88 372 GLN A N 1
ATOM 2996 C CA . GLN A 1 372 ? 8.715 -21.701 3.168 1.00 83.88 372 GLN A CA 1
ATOM 2997 C C . GLN A 1 372 ? 7.535 -21.155 2.357 1.00 83.88 372 GLN A C 1
ATOM 2999 O O . GLN A 1 372 ? 7.709 -20.811 1.187 1.00 83.88 372 GLN A O 1
ATOM 3004 N N . VAL A 1 373 ? 6.347 -21.097 2.961 1.00 87.50 373 VAL A N 1
ATOM 3005 C CA . VAL A 1 373 ? 5.095 -20.688 2.316 1.00 87.50 373 VAL A CA 1
ATOM 3006 C C . VAL A 1 373 ? 4.307 -19.795 3.269 1.00 87.50 373 VAL A C 1
ATOM 3008 O O . VAL A 1 373 ? 4.140 -20.154 4.434 1.00 87.50 373 VAL A O 1
ATOM 3011 N N . LEU A 1 374 ? 3.803 -18.668 2.766 1.00 88.50 374 LEU A N 1
ATOM 3012 C CA . LEU A 1 374 ? 2.768 -17.863 3.420 1.00 88.50 374 LEU A CA 1
ATOM 3013 C C . LEU A 1 374 ? 1.491 -17.967 2.582 1.00 88.50 374 LEU A C 1
ATOM 3015 O O . LEU A 1 374 ? 1.413 -17.365 1.515 1.00 88.50 374 LEU A O 1
ATOM 3019 N N . ASP A 1 375 ? 0.534 -18.789 3.015 1.00 85.88 375 ASP A N 1
ATOM 3020 C CA . ASP A 1 375 ? -0.640 -19.178 2.220 1.00 85.88 375 ASP A CA 1
ATOM 3021 C C . ASP A 1 375 ? -1.955 -18.475 2.596 1.00 85.88 375 ASP A C 1
ATOM 3023 O O . ASP A 1 375 ? -2.897 -18.525 1.808 1.00 85.88 375 ASP A O 1
ATOM 3027 N N . ASN A 1 376 ? -2.007 -17.783 3.739 1.00 83.25 376 ASN A N 1
ATOM 3028 C CA . ASN A 1 376 ? -3.216 -17.136 4.276 1.00 83.25 376 ASN A CA 1
ATOM 3029 C C . ASN A 1 376 ? -3.180 -15.594 4.229 1.00 83.25 376 ASN A C 1
ATOM 3031 O O . ASN A 1 376 ? -4.035 -14.950 4.836 1.00 83.25 376 ASN A O 1
ATOM 3035 N N . LEU A 1 377 ? -2.199 -14.989 3.544 1.00 87.12 377 LEU A N 1
ATOM 3036 C CA . LEU A 1 377 ? -2.048 -13.532 3.508 1.00 87.12 377 LEU A CA 1
ATOM 3037 C C . LEU A 1 377 ? -3.195 -12.848 2.748 1.00 87.12 377 LEU A C 1
ATOM 3039 O O . LEU A 1 377 ? -3.538 -13.205 1.621 1.00 87.12 377 LEU A O 1
ATOM 3043 N N . GLN A 1 378 ? -3.718 -11.809 3.389 1.00 84.50 378 GLN A N 1
ATOM 3044 C CA . GLN A 1 378 ? -4.683 -10.837 2.884 1.00 84.50 378 GLN A CA 1
ATOM 3045 C C . GLN A 1 378 ? -4.004 -9.492 2.592 1.00 84.50 378 GLN A C 1
ATOM 3047 O O . GLN A 1 378 ? -4.410 -8.803 1.668 1.00 84.50 378 GLN A O 1
ATOM 3052 N N . TYR A 1 379 ? -2.959 -9.126 3.351 1.00 84.81 379 TYR A N 1
ATOM 3053 C CA . TYR A 1 379 ? -2.188 -7.897 3.139 1.00 84.81 379 TYR A CA 1
ATOM 3054 C C . TYR A 1 379 ? -0.698 -8.078 3.446 1.00 84.81 379 TYR A C 1
ATOM 3056 O O . TYR A 1 379 ? -0.317 -8.659 4.469 1.00 84.81 379 TYR A O 1
ATOM 3064 N N . LEU A 1 380 ? 0.153 -7.529 2.574 1.00 89.06 380 LEU A N 1
ATOM 3065 C CA . LEU A 1 380 ? 1.607 -7.626 2.664 1.00 89.06 380 LEU A CA 1
ATOM 3066 C C . LEU A 1 380 ? 2.277 -6.300 2.274 1.00 89.06 380 LEU A C 1
ATOM 3068 O O . LEU A 1 380 ? 2.149 -5.851 1.139 1.00 89.06 380 LEU A O 1
ATOM 3072 N N . SER A 1 381 ? 3.050 -5.702 3.186 1.00 89.81 381 SER A N 1
ATOM 3073 C CA . SER A 1 381 ? 3.842 -4.490 2.911 1.00 89.81 381 SER A CA 1
ATOM 3074 C C . SER A 1 381 ? 5.323 -4.721 3.210 1.00 89.81 381 SER A C 1
ATOM 3076 O O . SER A 1 381 ? 5.688 -4.968 4.359 1.00 89.81 381 SER A O 1
ATOM 3078 N N . ILE A 1 382 ? 6.187 -4.644 2.188 1.00 91.81 382 ILE A N 1
ATOM 3079 C CA . ILE A 1 382 ? 7.642 -4.881 2.303 1.00 91.81 382 ILE A CA 1
ATOM 3080 C C . ILE A 1 382 ? 8.434 -3.832 1.498 1.00 91.81 382 ILE A C 1
ATOM 3082 O O . ILE A 1 382 ? 9.322 -4.143 0.708 1.00 91.81 382 ILE A O 1
ATOM 3086 N N . ARG A 1 383 ? 8.138 -2.548 1.706 1.00 94.62 383 ARG A N 1
ATOM 3087 C CA . ARG A 1 383 ? 8.930 -1.452 1.126 1.00 94.62 383 ARG A CA 1
ATOM 3088 C C . ARG A 1 383 ? 10.189 -1.175 1.949 1.00 94.62 383 ARG A C 1
ATOM 3090 O O . ARG A 1 383 ? 10.201 -1.341 3.168 1.00 94.62 383 ARG A O 1
ATOM 3097 N N . GLN A 1 384 ? 11.246 -0.685 1.305 1.00 95.94 384 GLN A N 1
ATOM 3098 C CA . GLN A 1 384 ? 12.453 -0.117 1.931 1.00 95.94 384 GLN A CA 1
ATOM 3099 C C . GLN A 1 384 ? 13.165 -1.035 2.951 1.00 95.94 384 GLN A C 1
ATOM 3101 O O . GLN A 1 384 ? 13.953 -0.557 3.770 1.00 95.94 384 GLN A O 1
ATOM 3106 N N . CYS A 1 385 ? 12.954 -2.355 2.881 1.00 95.50 385 CYS A N 1
ATOM 3107 C CA . CYS A 1 385 ? 13.614 -3.343 3.743 1.00 95.50 385 CYS A CA 1
ATOM 3108 C C . CYS A 1 385 ? 15.046 -3.598 3.241 1.00 95.50 385 CYS A C 1
ATOM 3110 O O . CYS A 1 385 ? 15.345 -4.612 2.612 1.00 95.50 385 CYS A O 1
ATOM 3112 N N . LYS A 1 386 ? 15.939 -2.625 3.449 1.00 94.62 386 LYS A N 1
ATOM 3113 C CA . LYS A 1 386 ? 17.269 -2.547 2.803 1.00 94.62 386 LYS A CA 1
ATOM 3114 C C . LYS A 1 386 ? 18.214 -3.695 3.165 1.00 94.62 386 LYS A C 1
ATOM 3116 O O . LYS A 1 386 ? 19.104 -4.017 2.377 1.00 94.62 386 LYS A O 1
ATOM 3121 N N . ASN A 1 387 ? 18.018 -4.314 4.327 1.00 94.56 387 ASN A N 1
ATOM 3122 C CA . ASN A 1 387 ? 18.820 -5.447 4.790 1.00 94.56 387 ASN A CA 1
ATOM 3123 C C . ASN A 1 387 ? 18.283 -6.801 4.303 1.00 94.56 387 ASN A C 1
ATOM 3125 O O . ASN A 1 387 ? 19.025 -7.780 4.357 1.00 94.56 387 ASN A O 1
ATOM 3129 N N . LEU A 1 388 ? 17.035 -6.857 3.822 1.00 95.44 388 LEU A N 1
ATOM 3130 C CA . LEU A 1 388 ? 16.330 -8.100 3.526 1.00 95.44 388 LEU A CA 1
ATOM 3131 C C . LEU A 1 388 ? 16.995 -8.830 2.355 1.00 95.44 388 LEU A C 1
ATOM 3133 O O . LEU A 1 388 ? 17.101 -8.285 1.259 1.00 95.44 388 LEU A O 1
ATOM 3137 N N . ARG A 1 389 ? 17.453 -10.058 2.600 1.00 93.81 389 ARG A N 1
ATOM 3138 C CA . ARG A 1 389 ? 18.232 -10.889 1.667 1.00 93.81 389 ARG A CA 1
ATOM 3139 C C . ARG A 1 389 ? 17.348 -11.843 0.862 1.00 93.81 389 ARG A C 1
ATOM 3141 O O . ARG A 1 389 ? 17.644 -12.138 -0.299 1.00 93.81 389 ARG A O 1
ATOM 3148 N N . SER A 1 390 ? 16.280 -12.325 1.493 1.00 91.69 390 SER A N 1
ATOM 3149 C CA . SER A 1 390 ? 15.394 -13.391 1.023 1.00 91.69 390 SER A CA 1
ATOM 3150 C C . SER A 1 390 ? 13.948 -13.169 1.480 1.00 91.69 390 SER A C 1
ATOM 3152 O O . SER A 1 390 ? 13.683 -12.495 2.475 1.00 91.69 390 SER A O 1
ATOM 3154 N N . LEU A 1 391 ? 13.018 -13.778 0.747 1.00 93.12 391 LEU A N 1
ATOM 3155 C CA . LEU A 1 391 ? 11.606 -13.931 1.099 1.00 93.12 391 LEU A CA 1
ATOM 3156 C C . LEU A 1 391 ? 11.269 -15.433 1.202 1.00 93.12 391 LEU A C 1
ATOM 3158 O O . LEU A 1 391 ? 12.028 -16.251 0.666 1.00 93.12 391 LEU A O 1
ATOM 3162 N N . PRO A 1 392 ? 10.145 -15.813 1.843 1.00 92.06 392 PRO A N 1
ATOM 3163 C CA . PRO A 1 392 ? 9.583 -17.163 1.764 1.00 92.06 392 PRO A CA 1
ATOM 3164 C C . PRO A 1 392 ? 9.490 -17.645 0.314 1.00 92.06 392 PRO A C 1
ATOM 3166 O O . PRO A 1 392 ? 9.189 -16.860 -0.583 1.00 92.06 392 PRO A O 1
ATOM 3169 N N . ARG A 1 393 ? 9.734 -18.938 0.066 1.00 90.94 393 ARG A N 1
ATOM 3170 C CA . ARG A 1 393 ? 9.796 -19.499 -1.298 1.00 90.94 393 ARG A CA 1
ATOM 3171 C C . ARG A 1 393 ? 8.502 -19.276 -2.090 1.00 90.94 393 ARG A C 1
ATOM 3173 O O . ARG A 1 393 ? 8.578 -19.100 -3.306 1.00 90.94 393 ARG A O 1
ATOM 3180 N N . CYS A 1 394 ? 7.353 -19.305 -1.418 1.00 91.31 394 CYS A N 1
ATOM 3181 C CA . CYS A 1 394 ? 6.049 -19.022 -2.004 1.00 91.31 394 CYS A CA 1
ATOM 3182 C C . CYS A 1 394 ? 5.236 -18.062 -1.122 1.00 91.31 394 CYS A C 1
ATOM 3184 O O . CYS A 1 394 ? 5.222 -18.197 0.102 1.00 91.31 394 CYS A O 1
ATOM 3186 N N . ILE A 1 395 ? 4.522 -17.131 -1.750 1.00 90.69 395 ILE A N 1
ATOM 3187 C CA . ILE A 1 395 ? 3.610 -16.184 -1.099 1.00 90.69 395 ILE A CA 1
ATOM 3188 C C . ILE A 1 395 ? 2.278 -16.224 -1.857 1.00 90.69 395 ILE A C 1
ATOM 3190 O O . ILE A 1 395 ? 2.265 -16.095 -3.079 1.00 90.69 395 ILE A O 1
ATOM 3194 N N . ASN A 1 396 ? 1.174 -16.432 -1.143 1.00 88.44 396 ASN A N 1
ATOM 3195 C CA . ASN A 1 396 ? -0.186 -16.394 -1.674 1.00 88.44 396 ASN A CA 1
ATOM 3196 C C . ASN A 1 396 ? -0.857 -15.079 -1.273 1.00 88.44 396 ASN A C 1
ATOM 3198 O O . ASN A 1 396 ? -0.839 -14.730 -0.099 1.00 88.44 396 ASN A O 1
ATOM 3202 N N . LEU A 1 397 ? -1.456 -14.381 -2.232 1.00 84.25 397 LEU A N 1
ATOM 3203 C CA . LEU A 1 397 ? -2.131 -13.091 -2.075 1.00 84.25 397 LEU A CA 1
ATOM 3204 C C . LEU A 1 397 ? -3.530 -13.118 -2.725 1.00 84.25 397 LEU A C 1
ATOM 3206 O O . LEU A 1 397 ? -4.067 -12.087 -3.115 1.00 84.25 397 LEU A O 1
ATOM 3210 N N . ASN A 1 398 ? -4.138 -14.306 -2.838 1.00 75.62 398 ASN A N 1
ATOM 3211 C CA . ASN A 1 398 ? -5.477 -14.519 -3.410 1.00 75.62 398 ASN A CA 1
ATOM 3212 C C . ASN A 1 398 ? -6.636 -13.820 -2.658 1.00 75.62 398 ASN A C 1
ATOM 3214 O O . ASN A 1 398 ? -7.768 -13.888 -3.133 1.00 75.62 398 ASN A O 1
ATOM 3218 N N . TYR A 1 399 ? -6.392 -13.210 -1.493 1.00 68.12 399 TYR A N 1
ATOM 3219 C CA . TYR A 1 399 ? -7.433 -12.642 -0.626 1.00 68.12 399 TYR A CA 1
ATOM 3220 C C . TYR A 1 399 ? -7.539 -11.105 -0.646 1.00 68.12 399 TYR A C 1
ATOM 3222 O O . TYR A 1 399 ? -8.455 -10.584 -0.013 1.00 68.12 399 TYR A O 1
ATOM 3230 N N . ASP A 1 400 ? -6.653 -10.362 -1.324 1.00 57.19 400 ASP A N 1
ATOM 3231 C CA . ASP A 1 400 ? -6.754 -8.891 -1.341 1.00 57.19 400 ASP A CA 1
ATOM 3232 C C . ASP A 1 400 ? -7.878 -8.419 -2.291 1.00 57.19 400 ASP A C 1
ATOM 3234 O O . ASP A 1 400 ? -7.848 -8.667 -3.498 1.00 57.19 400 ASP A O 1
ATOM 3238 N N . ILE A 1 401 ? -8.881 -7.744 -1.719 1.00 53.34 401 ILE A N 1
ATOM 3239 C CA . ILE A 1 401 ? -10.068 -7.194 -2.405 1.00 53.34 401 ILE A CA 1
ATOM 3240 C C . ILE A 1 401 ? -9.959 -5.661 -2.576 1.00 53.34 401 ILE A C 1
ATOM 3242 O O . ILE A 1 401 ? -10.807 -5.041 -3.213 1.00 53.34 401 ILE A O 1
ATOM 3246 N N . LYS A 1 402 ? -8.953 -5.011 -1.970 1.00 53.56 402 LYS A N 1
ATOM 3247 C CA . LYS A 1 402 ? -8.836 -3.541 -1.898 1.00 53.56 402 LYS A CA 1
ATOM 3248 C C . LYS A 1 402 ? -7.564 -2.989 -2.576 1.00 53.56 402 LYS A C 1
ATOM 3250 O O . LYS A 1 402 ? -7.556 -1.796 -2.884 1.00 53.56 402 LYS A O 1
ATOM 3255 N N . LYS A 1 403 ? -6.504 -3.782 -2.815 1.00 58.62 403 LYS A N 1
ATOM 3256 C CA . LYS A 1 403 ? -5.237 -3.339 -3.449 1.00 58.62 403 LYS A CA 1
ATOM 3257 C C . LYS A 1 403 ? -4.526 -4.436 -4.266 1.00 58.62 403 LYS A C 1
ATOM 3259 O O . LYS A 1 403 ? -3.704 -5.182 -3.746 1.00 58.62 403 LYS A O 1
ATOM 3264 N N . HIS A 1 404 ? -4.672 -4.425 -5.591 1.00 79.38 404 HIS A N 1
ATOM 3265 C CA . HIS A 1 404 ? -3.903 -5.294 -6.502 1.00 79.38 404 HIS A CA 1
ATOM 3266 C C . HIS A 1 404 ? -2.430 -4.850 -6.717 1.00 79.38 404 HIS A C 1
ATOM 3268 O O . HIS A 1 404 ? -1.898 -4.968 -7.822 1.00 79.38 404 HIS A O 1
ATOM 3274 N N . ILE A 1 405 ? -1.757 -4.321 -5.684 1.00 87.31 405 ILE A N 1
ATOM 3275 C CA . ILE A 1 405 ? -0.416 -3.711 -5.768 1.00 87.31 405 ILE A CA 1
ATOM 3276 C C . ILE A 1 405 ? 0.559 -4.387 -4.796 1.00 87.31 405 ILE A C 1
ATOM 3278 O O . ILE A 1 405 ? 0.378 -4.307 -3.582 1.00 87.31 405 ILE A O 1
ATOM 3282 N N . LEU A 1 406 ? 1.648 -4.961 -5.316 1.00 91.81 406 LEU A N 1
ATOM 3283 C CA . LEU A 1 406 ? 2.764 -5.484 -4.519 1.00 91.81 406 LEU A CA 1
ATOM 3284 C C . LEU A 1 406 ? 4.007 -4.597 -4.693 1.00 91.81 406 LEU A C 1
ATOM 3286 O O . LEU A 1 406 ? 4.661 -4.629 -5.736 1.00 91.81 406 LEU A O 1
ATOM 3290 N N . ASP A 1 407 ? 4.348 -3.825 -3.656 1.00 93.00 407 ASP A N 1
ATOM 3291 C CA . ASP A 1 407 ? 5.524 -2.942 -3.643 1.00 93.00 407 ASP A CA 1
ATOM 3292 C C . ASP A 1 407 ? 6.663 -3.490 -2.759 1.00 93.00 407 ASP A C 1
ATOM 3294 O O . ASP A 1 407 ? 6.559 -3.546 -1.531 1.00 93.00 407 ASP A O 1
ATOM 3298 N N . LEU A 1 408 ? 7.774 -3.864 -3.405 1.00 95.88 408 LEU A N 1
ATOM 3299 C CA . LEU A 1 408 ? 9.052 -4.272 -2.803 1.00 95.88 408 LEU A CA 1
ATOM 3300 C C . LEU A 1 408 ? 10.148 -3.191 -2.964 1.00 95.88 408 LEU A C 1
ATOM 3302 O O . LEU A 1 408 ? 11.347 -3.470 -2.839 1.00 95.88 408 LEU A O 1
ATOM 3306 N N . THR A 1 409 ? 9.767 -1.949 -3.289 1.00 96.56 409 THR A N 1
ATOM 3307 C CA . THR A 1 409 ? 10.695 -0.870 -3.660 1.00 96.56 409 THR A CA 1
ATOM 3308 C C . THR A 1 409 ? 11.732 -0.594 -2.574 1.00 96.56 409 THR A C 1
ATOM 3310 O O . THR A 1 409 ? 11.400 -0.271 -1.434 1.00 96.56 409 THR A O 1
ATOM 3313 N N . GLY A 1 410 ? 13.015 -0.625 -2.935 1.00 96.38 410 GLY A N 1
ATOM 3314 C CA . GLY A 1 410 ? 14.130 -0.323 -2.034 1.00 96.38 410 GLY A CA 1
ATOM 3315 C C . GLY A 1 410 ? 14.639 -1.509 -1.207 1.00 96.38 410 GLY A C 1
ATOM 3316 O O . GLY A 1 410 ? 15.476 -1.309 -0.322 1.00 96.38 410 GLY A O 1
ATOM 3317 N N . CYS A 1 411 ? 14.199 -2.741 -1.485 1.00 96.44 411 CYS A N 1
ATOM 3318 C CA . CYS A 1 411 ? 14.799 -3.966 -0.940 1.00 96.44 411 CYS A CA 1
ATOM 3319 C C . CYS A 1 411 ? 16.150 -4.283 -1.617 1.00 96.44 411 CYS A C 1
ATOM 3321 O O . CYS A 1 411 ? 16.314 -5.285 -2.316 1.00 96.44 411 CYS A O 1
ATOM 3323 N N . LEU A 1 412 ? 17.135 -3.402 -1.405 1.00 95.31 412 LEU A N 1
ATOM 3324 C CA . LEU A 1 412 ? 18.447 -3.360 -2.076 1.00 95.31 412 LEU A CA 1
ATOM 3325 C C . LEU A 1 412 ? 19.277 -4.655 -1.992 1.00 95.31 412 LEU A C 1
ATOM 3327 O O . LEU A 1 412 ? 20.198 -4.841 -2.791 1.00 95.31 412 LEU A O 1
ATOM 3331 N N . ASN A 1 413 ? 18.992 -5.539 -1.032 1.00 95.69 413 ASN A N 1
ATOM 3332 C CA . ASN A 1 413 ? 19.701 -6.808 -0.857 1.00 95.69 413 ASN A CA 1
ATOM 3333 C C . ASN A 1 413 ? 18.882 -8.063 -1.182 1.00 95.69 413 ASN A C 1
ATOM 3335 O O . ASN A 1 413 ? 19.456 -9.153 -1.167 1.00 95.69 413 ASN A O 1
ATOM 3339 N N . LEU A 1 414 ? 17.611 -7.922 -1.570 1.00 95.88 414 LEU A N 1
ATOM 3340 C CA . LEU A 1 414 ? 16.746 -9.043 -1.928 1.00 95.88 414 LEU A CA 1
ATOM 3341 C C . LEU A 1 414 ? 17.201 -9.619 -3.272 1.00 95.88 414 LEU A C 1
ATOM 3343 O O . LEU A 1 414 ? 16.927 -9.037 -4.315 1.00 95.88 414 LEU A O 1
ATOM 3347 N N . LYS A 1 415 ? 17.936 -10.736 -3.251 1.00 93.12 415 LYS A N 1
ATOM 3348 C CA . LYS A 1 415 ? 18.604 -11.288 -4.449 1.00 93.12 415 LYS A CA 1
ATOM 3349 C C . LYS A 1 415 ? 17.681 -12.053 -5.395 1.00 93.12 415 LYS A C 1
ATOM 3351 O O . LYS A 1 415 ? 17.979 -12.151 -6.585 1.00 93.12 415 LYS A O 1
ATOM 3356 N N . LYS A 1 416 ? 16.603 -12.637 -4.867 1.00 93.44 416 LYS A N 1
ATOM 3357 C CA . LYS A 1 416 ? 15.680 -13.510 -5.602 1.00 93.44 416 LYS A CA 1
ATOM 3358 C C . LYS A 1 416 ? 14.241 -13.101 -5.334 1.00 93.44 416 LYS A C 1
ATOM 3360 O O . LYS A 1 416 ? 13.870 -12.886 -4.182 1.00 93.44 416 LYS A O 1
ATOM 3365 N N . PHE A 1 417 ? 13.444 -13.042 -6.394 1.00 93.94 417 PHE A N 1
ATOM 3366 C CA . PHE A 1 417 ? 11.994 -12.920 -6.291 1.00 93.94 417 PHE A CA 1
ATOM 3367 C C . PHE A 1 417 ? 11.380 -14.307 -6.002 1.00 93.94 417 PHE A C 1
ATOM 3369 O O . PHE A 1 417 ? 11.830 -15.291 -6.600 1.00 93.94 417 PHE A O 1
ATOM 3376 N N . PRO A 1 418 ? 10.416 -14.427 -5.072 1.00 92.69 418 PRO A N 1
ATOM 3377 C CA . PRO A 1 418 ? 9.777 -15.700 -4.739 1.00 92.69 418 PRO A CA 1
ATOM 3378 C C . PRO A 1 418 ? 8.720 -16.108 -5.779 1.00 92.69 418 PRO A C 1
ATOM 3380 O O . PRO A 1 418 ? 8.427 -15.376 -6.724 1.00 92.69 418 PRO A O 1
ATOM 3383 N N . VAL A 1 419 ? 8.111 -17.282 -5.593 1.00 93.44 419 VAL A N 1
ATOM 3384 C CA . VAL A 1 419 ? 6.861 -17.618 -6.288 1.00 93.44 419 VAL A CA 1
ATOM 3385 C C . VAL A 1 419 ? 5.738 -16.798 -5.655 1.00 93.44 419 VAL A C 1
ATOM 3387 O O . VAL A 1 419 ? 5.512 -16.899 -4.450 1.00 93.44 419 VAL A O 1
ATOM 3390 N N . ILE A 1 420 ? 5.028 -16.007 -6.456 1.00 91.00 420 ILE A N 1
ATOM 3391 C CA . ILE A 1 420 ? 3.799 -15.334 -6.033 1.00 91.00 420 ILE A CA 1
ATOM 3392 C C . ILE A 1 420 ? 2.607 -16.042 -6.678 1.00 91.00 420 ILE A C 1
ATOM 3394 O O . ILE A 1 420 ? 2.640 -16.352 -7.869 1.00 91.00 420 ILE A O 1
ATOM 3398 N N . LEU A 1 421 ? 1.569 -16.287 -5.885 1.00 87.88 421 LEU A N 1
ATOM 3399 C CA . LEU A 1 421 ? 0.236 -16.691 -6.324 1.00 87.88 421 LEU A CA 1
ATOM 3400 C C . LEU A 1 421 ? -0.719 -15.560 -5.923 1.00 87.88 421 LEU A C 1
ATOM 3402 O O . LEU A 1 421 ? -0.675 -15.130 -4.774 1.00 87.88 421 LEU A O 1
ATOM 3406 N N . GLY A 1 422 ? -1.522 -15.034 -6.844 1.00 84.38 422 GLY A N 1
ATOM 3407 C CA . GLY A 1 422 ? -2.396 -13.891 -6.563 1.00 84.38 422 GLY A CA 1
ATOM 3408 C C . GLY A 1 422 ? -2.746 -13.080 -7.805 1.00 84.38 422 GLY A C 1
ATOM 3409 O O . GLY A 1 422 ? -1.944 -12.978 -8.735 1.00 84.38 422 GLY A O 1
ATOM 3410 N N . ASN A 1 423 ? -3.924 -12.458 -7.786 1.00 85.19 423 ASN A N 1
ATOM 3411 C CA . ASN A 1 423 ? -4.346 -11.500 -8.805 1.00 85.19 423 ASN A CA 1
ATOM 3412 C C . ASN A 1 423 ? -3.751 -10.125 -8.464 1.00 85.19 423 ASN A C 1
ATOM 3414 O O . ASN A 1 423 ? -4.337 -9.343 -7.715 1.00 85.19 423 ASN A O 1
ATOM 3418 N N . ILE A 1 424 ? -2.549 -9.870 -8.979 1.00 89.94 424 ILE A N 1
ATOM 3419 C CA . ILE A 1 424 ? -1.816 -8.607 -8.828 1.00 89.94 424 ILE A CA 1
ATOM 3420 C C . ILE A 1 424 ? -1.824 -7.895 -10.177 1.00 89.94 424 ILE A C 1
ATOM 3422 O O . ILE A 1 424 ? -1.495 -8.505 -11.191 1.00 89.94 424 ILE A O 1
ATOM 3426 N N . GLU A 1 425 ? -2.165 -6.610 -10.170 1.00 92.31 425 GLU A N 1
ATOM 3427 C CA . GLU A 1 425 ? -2.192 -5.731 -11.341 1.00 92.31 425 GLU A CA 1
ATOM 3428 C C . GLU A 1 425 ? -0.908 -4.898 -11.438 1.00 92.31 425 GLU A C 1
ATOM 3430 O O . GLU A 1 425 ? -0.430 -4.648 -12.540 1.00 92.31 425 GLU A O 1
ATOM 3435 N N . VAL A 1 426 ? -0.307 -4.514 -10.305 1.00 93.81 426 VAL A N 1
ATOM 3436 C CA . VAL A 1 426 ? 0.903 -3.675 -10.257 1.00 93.81 426 VAL A CA 1
ATOM 3437 C C . VAL A 1 426 ? 1.984 -4.322 -9.390 1.00 93.81 426 VAL A C 1
ATOM 3439 O O . VAL A 1 426 ? 1.781 -4.572 -8.201 1.00 93.81 426 VAL A O 1
ATOM 3442 N N . LEU A 1 427 ? 3.166 -4.552 -9.964 1.00 96.00 427 LEU A N 1
ATOM 3443 C CA . LEU A 1 427 ? 4.326 -5.120 -9.275 1.00 96.00 427 LEU A CA 1
ATOM 3444 C C . LEU A 1 427 ? 5.510 -4.145 -9.320 1.00 96.00 427 LEU A C 1
ATOM 3446 O O . LEU A 1 427 ? 6.127 -3.937 -10.364 1.00 96.00 427 LEU A O 1
ATOM 3450 N N . MET A 1 428 ? 5.850 -3.561 -8.169 1.00 96.88 428 MET A N 1
ATOM 3451 C CA . MET A 1 428 ? 6.931 -2.579 -8.043 1.00 96.88 428 MET A CA 1
ATOM 3452 C C . MET A 1 428 ? 8.156 -3.207 -7.368 1.00 96.88 428 MET A C 1
ATOM 3454 O O . MET A 1 428 ? 8.178 -3.473 -6.170 1.00 96.88 428 MET A O 1
ATOM 3458 N N . LEU A 1 429 ? 9.210 -3.423 -8.149 1.00 97.31 429 LEU A N 1
ATOM 3459 C CA . LEU A 1 429 ? 10.503 -3.988 -7.745 1.00 97.31 429 LEU A CA 1
ATOM 3460 C C . LEU A 1 429 ? 11.628 -2.943 -7.812 1.00 97.31 429 LEU A C 1
ATOM 3462 O O . LEU A 1 429 ? 12.807 -3.292 -7.871 1.00 97.31 429 LEU A O 1
ATOM 3466 N N . ASN A 1 430 ? 11.283 -1.655 -7.833 1.00 97.25 430 ASN A N 1
ATOM 3467 C CA . ASN A 1 430 ? 12.225 -0.551 -8.008 1.00 97.25 430 ASN A CA 1
ATOM 3468 C C . ASN A 1 430 ? 13.342 -0.584 -6.944 1.00 97.25 430 ASN A C 1
ATOM 3470 O O . ASN A 1 430 ? 13.084 -0.734 -5.755 1.00 97.25 430 ASN A O 1
ATOM 3474 N N . GLN A 1 431 ? 14.603 -0.401 -7.339 1.00 96.69 431 GLN A N 1
ATOM 3475 C CA . GLN A 1 431 ? 15.767 -0.406 -6.436 1.00 96.69 431 GLN A CA 1
ATOM 3476 C C . GLN A 1 431 ? 15.888 -1.694 -5.589 1.00 96.69 431 GLN A C 1
ATOM 3478 O O . GLN A 1 431 ? 16.333 -1.652 -4.439 1.00 96.69 431 GLN A O 1
ATOM 3483 N N . THR A 1 432 ? 15.486 -2.847 -6.132 1.00 97.62 432 THR A N 1
ATOM 3484 C CA . THR A 1 432 ? 15.714 -4.149 -5.487 1.00 97.62 432 THR A CA 1
ATOM 3485 C C . THR A 1 432 ? 17.093 -4.723 -5.821 1.00 97.62 432 THR A C 1
ATOM 3487 O O . THR A 1 432 ? 17.759 -4.333 -6.783 1.00 97.62 432 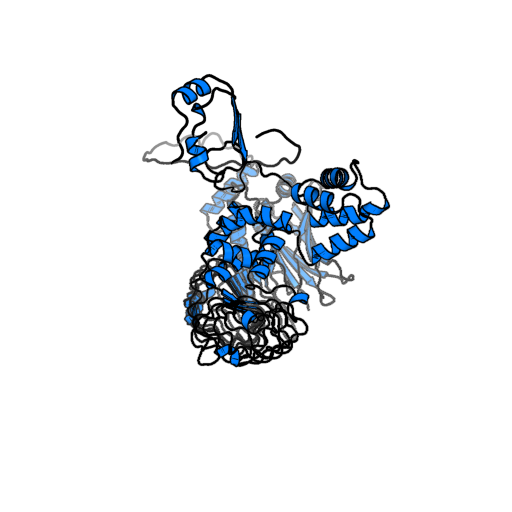THR A O 1
ATOM 3490 N N . GLY A 1 433 ? 17.539 -5.677 -5.003 1.00 95.88 433 GLY A N 1
ATOM 3491 C CA . GLY A 1 433 ? 18.782 -6.420 -5.213 1.00 95.88 433 GLY A CA 1
ATOM 3492 C C . GLY A 1 433 ? 18.688 -7.578 -6.214 1.00 95.88 433 GLY A C 1
ATOM 3493 O O . GLY A 1 433 ? 19.640 -8.359 -6.276 1.00 95.88 433 GLY A O 1
ATOM 3494 N N . ILE A 1 434 ? 17.567 -7.717 -6.934 1.00 96.69 434 ILE A N 1
ATOM 3495 C CA . ILE A 1 434 ? 17.193 -8.926 -7.679 1.00 96.69 434 ILE A CA 1
ATOM 3496 C C . ILE A 1 434 ? 18.160 -9.168 -8.844 1.00 96.69 434 ILE A C 1
ATOM 3498 O O . ILE A 1 434 ? 18.457 -8.261 -9.620 1.00 96.69 434 ILE A O 1
ATOM 3502 N N . GLU A 1 435 ? 18.659 -10.401 -8.957 1.00 95.31 435 GLU A N 1
ATOM 3503 C CA . GLU A 1 435 ? 19.624 -10.798 -9.994 1.00 95.31 435 GLU A CA 1
ATOM 3504 C C . GLU A 1 435 ? 18.942 -11.438 -11.221 1.00 95.31 435 GLU A C 1
ATOM 3506 O O . GLU A 1 435 ? 19.406 -11.244 -12.346 1.00 95.31 435 GLU A O 1
ATOM 3511 N N . GLU A 1 436 ? 17.818 -12.132 -11.012 1.00 94.94 436 GLU A N 1
ATOM 3512 C CA . GLU A 1 436 ? 16.988 -12.820 -12.017 1.00 94.94 436 GLU A CA 1
ATOM 3513 C C . GLU A 1 436 ? 15.510 -12.845 -11.559 1.00 94.94 436 GLU A C 1
ATOM 3515 O O . GLU A 1 436 ? 15.243 -12.937 -10.356 1.00 94.94 436 GLU A O 1
ATOM 3520 N N . LEU A 1 437 ? 14.545 -12.803 -12.490 1.00 94.94 437 LEU A N 1
ATOM 3521 C CA . LEU A 1 437 ? 13.139 -13.139 -12.195 1.00 94.94 437 LEU A CA 1
ATOM 3522 C C . LEU A 1 437 ? 12.861 -14.632 -12.477 1.00 94.94 437 LEU A C 1
ATOM 3524 O O . LEU A 1 437 ? 13.336 -15.156 -13.487 1.00 94.94 437 LEU A O 1
ATOM 3528 N N . PRO A 1 438 ? 12.082 -15.333 -11.631 1.00 94.06 438 PRO A N 1
ATOM 3529 C CA . PRO A 1 438 ? 11.738 -16.736 -11.837 1.00 94.06 438 PRO A CA 1
ATOM 3530 C C . PRO A 1 438 ? 10.691 -16.908 -12.946 1.00 94.06 438 PRO A C 1
ATOM 3532 O O . PRO A 1 438 ? 9.816 -16.064 -13.135 1.00 94.06 438 PRO A O 1
ATOM 3535 N N . SER A 1 439 ? 10.706 -18.058 -13.627 1.00 94.75 439 SER A N 1
ATOM 3536 C CA . SER A 1 439 ? 9.724 -18.385 -14.676 1.00 94.75 439 SER A CA 1
ATOM 3537 C C . SER A 1 439 ? 8.271 -18.432 -14.185 1.00 94.75 439 SER A C 1
ATOM 3539 O O . SER A 1 439 ? 7.351 -18.260 -14.983 1.00 94.75 439 SER A O 1
ATOM 3541 N N . SER A 1 440 ? 8.051 -18.579 -12.874 1.00 94.62 440 SER A N 1
ATOM 3542 C CA . SER A 1 440 ? 6.739 -18.476 -12.224 1.00 94.62 440 SER A CA 1
ATOM 3543 C C . SER A 1 440 ? 6.076 -17.100 -12.342 1.00 94.62 440 SER A C 1
ATOM 3545 O O . SER A 1 440 ? 4.910 -16.983 -11.980 1.00 94.62 440 SER A O 1
ATOM 3547 N N . ILE A 1 441 ? 6.767 -16.073 -12.858 1.00 94.19 441 ILE A N 1
ATOM 3548 C CA . ILE A 1 441 ? 6.159 -14.769 -13.170 1.00 94.19 441 ILE A CA 1
ATOM 3549 C C . ILE A 1 441 ? 4.922 -14.913 -14.078 1.00 94.19 441 ILE A C 1
ATOM 3551 O O . ILE A 1 441 ? 3.958 -14.178 -13.909 1.00 94.19 441 ILE A O 1
ATOM 3555 N N . GLN A 1 442 ? 4.899 -15.935 -14.945 1.00 92.69 442 GLN A N 1
ATOM 3556 C CA . GLN A 1 442 ? 3.783 -16.282 -15.838 1.00 92.69 442 GLN A CA 1
ATOM 3557 C C . GLN A 1 442 ? 2.433 -16.525 -15.137 1.00 92.69 442 GLN A C 1
ATOM 3559 O O . GLN A 1 442 ? 1.399 -16.528 -15.798 1.00 92.69 442 GLN A O 1
ATOM 3564 N N . TYR A 1 443 ? 2.426 -16.775 -13.822 1.00 91.44 443 TYR A N 1
ATOM 3565 C CA . TYR A 1 443 ? 1.195 -16.982 -13.055 1.00 91.44 443 TYR A CA 1
ATOM 3566 C C . TYR A 1 443 ? 0.513 -15.670 -12.638 1.00 91.44 443 TYR A C 1
ATOM 3568 O O . TYR A 1 443 ? -0.638 -15.705 -12.215 1.00 91.44 443 TYR A O 1
ATOM 3576 N N . LEU A 1 444 ? 1.175 -14.517 -12.800 1.00 92.31 444 LEU A N 1
ATOM 3577 C CA . LEU A 1 444 ? 0.586 -13.190 -12.590 1.00 92.31 444 LEU A CA 1
ATOM 3578 C C . LEU A 1 444 ? -0.183 -12.736 -13.842 1.00 92.31 444 LEU A C 1
ATOM 3580 O O . LEU A 1 444 ? 0.129 -11.719 -14.455 1.00 92.31 444 LEU A O 1
ATOM 3584 N N . SER A 1 445 ? -1.184 -13.514 -14.257 1.00 89.62 445 SER A N 1
ATOM 3585 C CA . SER A 1 445 ? -1.951 -13.269 -15.490 1.00 89.62 445 SER A CA 1
ATOM 3586 C C . SER A 1 445 ? -2.749 -11.957 -15.480 1.00 89.62 445 SER A C 1
ATOM 3588 O O . SER A 1 445 ? -3.051 -11.430 -16.549 1.00 89.62 445 SER A O 1
ATOM 3590 N N . SER A 1 446 ? -3.050 -11.419 -14.293 1.00 92.25 446 SER A N 1
ATOM 3591 C CA . SER A 1 446 ? -3.683 -10.109 -14.078 1.00 92.25 446 SER A CA 1
ATOM 3592 C C . SER A 1 446 ? -2.731 -8.910 -14.196 1.00 92.25 446 SER A C 1
ATOM 3594 O O . SER A 1 446 ? -3.199 -7.780 -14.096 1.00 92.25 446 SER A O 1
ATOM 3596 N N . LEU A 1 447 ? -1.419 -9.112 -14.373 1.00 94.62 447 LEU A N 1
ATOM 3597 C CA . LEU A 1 447 ? -0.442 -8.027 -14.244 1.00 94.62 447 LEU A CA 1
ATOM 3598 C C . LEU A 1 447 ? -0.531 -7.024 -15.404 1.00 94.62 447 LEU A C 1
ATOM 3600 O O . LEU A 1 447 ? -0.318 -7.385 -16.560 1.00 94.62 447 LEU A O 1
ATOM 3604 N N . VAL A 1 448 ? -0.793 -5.761 -15.063 1.00 95.88 448 VAL A N 1
ATOM 3605 C CA . VAL A 1 448 ? -0.912 -4.603 -15.962 1.00 95.88 448 VAL A CA 1
ATOM 3606 C C . VAL A 1 448 ? 0.364 -3.754 -15.951 1.00 95.88 448 VAL A C 1
ATOM 3608 O O . VAL A 1 448 ? 0.782 -3.258 -16.997 1.00 95.88 448 VAL A O 1
ATOM 3611 N N . GLU A 1 449 ? 1.030 -3.628 -14.800 1.00 96.94 449 GLU A N 1
ATOM 3612 C CA . GLU A 1 449 ? 2.257 -2.843 -14.638 1.00 96.94 449 GLU A CA 1
ATOM 3613 C C . GLU A 1 449 ? 3.363 -3.615 -13.898 1.00 96.94 449 GLU A C 1
ATOM 3615 O O . GLU A 1 449 ? 3.150 -4.190 -12.829 1.00 96.94 449 GLU A O 1
ATOM 3620 N N . LEU A 1 450 ? 4.582 -3.563 -14.444 1.00 97.88 450 LEU A N 1
ATOM 3621 C CA . LEU A 1 450 ? 5.799 -4.098 -13.832 1.00 97.88 450 LEU A CA 1
ATOM 3622 C C . LEU A 1 450 ? 6.908 -3.038 -13.847 1.00 97.88 450 LEU A C 1
ATOM 3624 O O . LEU A 1 450 ? 7.448 -2.723 -14.908 1.00 97.88 450 LEU A O 1
ATOM 3628 N N . GLU A 1 451 ? 7.302 -2.525 -12.678 1.00 97.81 451 GLU A N 1
ATOM 3629 C CA . GLU A 1 451 ? 8.439 -1.602 -12.561 1.00 97.81 451 GLU A CA 1
ATOM 3630 C C . GLU A 1 451 ? 9.654 -2.233 -11.868 1.00 97.81 451 GLU A C 1
ATOM 3632 O O . GLU A 1 451 ? 9.552 -2.810 -10.791 1.00 97.81 451 GLU A O 1
ATOM 3637 N N . MET A 1 452 ? 10.838 -2.067 -12.458 1.00 97.25 452 MET A N 1
ATOM 3638 C CA . MET A 1 452 ? 12.138 -2.523 -11.948 1.00 97.25 452 MET A CA 1
ATOM 3639 C C . MET A 1 452 ? 13.202 -1.407 -12.022 1.00 97.25 452 MET A C 1
ATOM 3641 O O . MET A 1 452 ? 14.397 -1.672 -12.176 1.00 97.25 452 MET A O 1
ATOM 3645 N N . LYS A 1 453 ? 12.795 -0.136 -11.905 1.00 95.00 453 LYS A N 1
ATOM 3646 C CA . LYS A 1 453 ? 13.669 1.047 -11.991 1.00 95.00 453 LYS A CA 1
ATOM 3647 C C . LYS A 1 453 ? 14.880 0.911 -11.063 1.00 95.00 453 LYS A C 1
ATOM 3649 O O . LYS A 1 453 ? 14.736 0.723 -9.857 1.00 95.00 453 LYS A O 1
ATOM 3654 N N . LYS A 1 454 ? 16.082 1.088 -11.607 1.00 95.12 454 LYS A N 1
ATOM 3655 C CA . LYS A 1 454 ? 17.388 1.089 -10.929 1.00 95.12 454 LYS A CA 1
ATOM 3656 C C . LYS A 1 454 ? 17.741 -0.247 -10.249 1.00 95.12 454 LYS A C 1
ATOM 3658 O O . LYS A 1 454 ? 18.492 -0.260 -9.273 1.00 95.12 454 LYS A O 1
ATOM 3663 N N . CYS A 1 455 ? 17.273 -1.380 -10.785 1.00 96.62 455 CYS A N 1
ATOM 3664 C CA . CYS A 1 455 ? 17.732 -2.717 -10.378 1.00 96.62 455 CYS A CA 1
ATOM 3665 C C . CYS A 1 455 ? 19.126 -3.035 -10.950 1.00 96.62 455 CYS A C 1
ATOM 3667 O O . CYS A 1 455 ? 19.300 -3.891 -11.815 1.00 96.62 455 CYS A O 1
ATOM 3669 N N . VAL A 1 456 ? 20.159 -2.364 -10.431 1.00 95.38 456 VAL A N 1
ATOM 3670 C CA . VAL A 1 456 ? 21.570 -2.462 -10.879 1.00 95.38 456 VAL A CA 1
ATOM 3671 C C . VAL A 1 456 ? 22.218 -3.852 -10.713 1.00 95.38 456 VAL A C 1
ATOM 3673 O O . VAL A 1 456 ? 23.388 -4.047 -11.053 1.00 95.38 456 VAL A O 1
ATOM 3676 N N . ARG A 1 457 ? 21.489 -4.830 -10.161 1.00 95.69 457 ARG A N 1
ATOM 3677 C CA . ARG A 1 457 ? 21.916 -6.231 -10.041 1.00 95.69 457 ARG A CA 1
ATOM 3678 C C . ARG A 1 457 ? 21.268 -7.164 -11.073 1.00 95.69 457 ARG A C 1
ATOM 3680 O O . ARG A 1 457 ? 21.836 -8.230 -11.288 1.00 95.69 457 ARG A O 1
ATOM 3687 N N . LEU A 1 458 ? 20.182 -6.754 -11.737 1.00 96.50 458 LEU A N 1
ATOM 3688 C CA . LEU A 1 458 ? 19.411 -7.578 -12.675 1.00 96.50 458 LEU A CA 1
ATOM 3689 C C . LEU A 1 458 ? 20.246 -7.948 -13.909 1.00 96.50 458 LEU A C 1
ATOM 3691 O O . LEU A 1 458 ? 20.776 -7.069 -14.586 1.00 96.50 458 LEU A O 1
ATOM 3695 N N . GLN A 1 459 ? 20.365 -9.243 -14.203 1.00 93.25 459 GLN A N 1
ATOM 3696 C CA . GLN A 1 459 ? 21.209 -9.763 -15.289 1.00 93.25 459 GLN A CA 1
ATOM 3697 C C . GLN A 1 459 ? 20.385 -10.259 -16.483 1.00 93.25 459 GLN A C 1
ATOM 3699 O O . GLN A 1 459 ? 20.810 -10.103 -17.631 1.00 93.25 459 GLN A O 1
ATOM 3704 N N . SER A 1 460 ? 19.215 -10.841 -16.210 1.00 90.88 460 SER A N 1
ATOM 3705 C CA . SER A 1 460 ? 18.321 -11.471 -17.185 1.00 90.88 460 SER A CA 1
ATOM 3706 C C . SER A 1 460 ? 16.864 -11.468 -16.705 1.00 90.88 460 SER A C 1
ATOM 3708 O O . SER A 1 460 ? 16.567 -11.226 -15.533 1.00 90.88 460 SER A O 1
ATOM 3710 N N . LEU A 1 461 ? 15.954 -11.766 -17.632 1.00 95.50 461 LEU A N 1
ATOM 3711 C CA . LEU A 1 461 ? 14.525 -11.986 -17.402 1.00 95.50 461 LEU A CA 1
ATOM 3712 C C . LEU A 1 461 ? 14.139 -13.352 -18.010 1.00 95.50 461 LEU A C 1
ATOM 3714 O O . LEU A 1 461 ? 14.775 -13.772 -18.983 1.00 95.50 461 LEU A O 1
ATOM 3718 N N . PRO A 1 462 ? 13.135 -14.061 -17.466 1.00 95.69 462 PRO A N 1
ATOM 3719 C CA . PRO A 1 462 ? 12.732 -15.380 -17.946 1.00 95.69 462 PRO A CA 1
ATOM 3720 C C . PRO A 1 462 ? 12.014 -15.281 -19.295 1.00 95.69 462 PRO A C 1
ATOM 3722 O O . PRO A 1 462 ? 11.322 -14.304 -19.572 1.00 95.69 462 PRO A O 1
ATOM 3725 N N . SER A 1 463 ? 12.110 -16.330 -20.118 1.00 94.38 463 SER A N 1
ATOM 3726 C CA . SER A 1 463 ? 11.376 -16.410 -21.391 1.00 94.38 463 SER A CA 1
ATOM 3727 C C . SER A 1 463 ? 9.859 -16.331 -21.213 1.00 94.38 463 SER A C 1
ATOM 3729 O O . SER A 1 463 ? 9.184 -15.762 -22.060 1.00 94.38 463 SER A O 1
ATOM 3731 N N . SER A 1 464 ? 9.332 -16.837 -20.095 1.00 95.56 464 SER A N 1
ATOM 3732 C CA . SER A 1 464 ? 7.902 -16.822 -19.772 1.00 95.56 464 SER A CA 1
ATOM 3733 C C . SER A 1 464 ? 7.349 -15.451 -19.357 1.00 95.56 464 SER A C 1
ATOM 3735 O O . SER A 1 464 ? 6.167 -15.351 -19.034 1.00 95.56 464 SER A O 1
ATOM 3737 N N . ILE A 1 465 ? 8.153 -14.377 -19.418 1.00 95.19 465 ILE A N 1
ATOM 3738 C CA . ILE A 1 465 ? 7.635 -13.003 -19.323 1.00 95.19 465 ILE A CA 1
ATOM 3739 C C . ILE A 1 465 ? 6.586 -12.732 -20.417 1.00 95.19 465 ILE A C 1
ATOM 3741 O O . ILE A 1 465 ? 5.650 -11.979 -20.180 1.00 95.19 465 ILE A O 1
ATOM 3745 N N . CYS A 1 466 ? 6.689 -13.388 -21.582 1.00 92.69 466 CYS A N 1
ATOM 3746 C CA . CYS A 1 466 ? 5.747 -13.229 -22.691 1.00 92.69 466 CYS A CA 1
ATOM 3747 C C . CYS A 1 466 ? 4.312 -13.694 -22.372 1.00 92.69 466 CYS A C 1
ATOM 3749 O O . CYS A 1 466 ? 3.387 -13.301 -23.073 1.00 92.69 466 CYS A O 1
ATOM 3751 N N . GLU A 1 467 ? 4.095 -14.482 -21.314 1.00 94.94 467 GLU A N 1
ATOM 3752 C CA . GLU A 1 467 ? 2.755 -14.917 -20.897 1.00 94.94 467 GLU A CA 1
ATOM 3753 C C . GLU A 1 467 ? 1.964 -13.828 -20.142 1.00 94.94 467 GLU A C 1
ATOM 3755 O O . GLU A 1 467 ? 0.768 -14.002 -19.901 1.00 94.94 467 GLU A O 1
ATOM 3760 N N . LEU A 1 468 ? 2.590 -12.688 -19.810 1.00 95.25 468 LEU A N 1
ATOM 3761 C CA . LEU A 1 468 ? 1.962 -11.532 -19.152 1.00 95.25 468 LEU A CA 1
ATOM 3762 C C . LEU A 1 468 ? 1.087 -10.726 -20.131 1.00 95.25 468 LEU A C 1
ATOM 3764 O O . LEU A 1 468 ? 1.352 -9.576 -20.473 1.00 95.25 468 LEU A O 1
ATOM 3768 N N . LYS A 1 469 ? 0.022 -11.368 -20.602 1.00 94.00 469 LYS A N 1
ATOM 3769 C CA . LYS A 1 469 ? -0.841 -10.928 -21.708 1.00 94.00 469 LYS A CA 1
ATOM 3770 C C . LYS A 1 469 ? -1.611 -9.627 -21.467 1.00 94.00 469 LYS A C 1
ATOM 3772 O O . LYS A 1 469 ? -2.053 -9.013 -22.437 1.00 94.00 469 LYS A O 1
ATOM 3777 N N . LEU A 1 470 ? -1.780 -9.208 -20.213 1.00 95.31 470 LEU A N 1
ATOM 3778 C CA . LEU A 1 470 ? -2.439 -7.948 -19.840 1.00 95.31 470 LEU A CA 1
ATOM 3779 C C . LEU A 1 470 ? -1.458 -6.808 -19.521 1.00 95.31 470 LEU A C 1
ATOM 3781 O O . LEU A 1 470 ? -1.906 -5.693 -19.262 1.00 95.31 470 LEU A O 1
ATOM 3785 N N . LEU A 1 471 ? -0.144 -7.056 -19.586 1.00 96.94 471 LEU A N 1
ATOM 3786 C CA . LEU A 1 471 ? 0.882 -6.077 -19.236 1.00 96.94 471 LEU A CA 1
ATOM 3787 C C . LEU A 1 471 ? 0.852 -4.905 -20.222 1.00 96.94 471 LEU A C 1
ATOM 3789 O O . LEU A 1 471 ? 1.156 -5.086 -21.398 1.00 96.94 471 LEU A O 1
ATOM 3793 N N . GLN A 1 472 ? 0.500 -3.717 -19.732 1.00 96.12 472 GLN A N 1
ATOM 3794 C CA . GLN A 1 472 ? 0.452 -2.457 -20.481 1.00 96.12 472 GLN A CA 1
ATOM 3795 C C . GLN A 1 472 ? 1.737 -1.645 -20.311 1.00 96.12 472 GLN A C 1
ATOM 3797 O O . GLN A 1 472 ? 2.170 -0.992 -21.258 1.00 96.12 472 GLN A O 1
ATOM 3802 N N . LYS A 1 473 ? 2.383 -1.718 -19.140 1.00 95.81 473 LYS A N 1
ATOM 3803 C CA . LYS A 1 473 ? 3.566 -0.915 -18.809 1.00 95.81 473 LYS A CA 1
ATOM 3804 C C . LYS A 1 473 ? 4.678 -1.764 -18.194 1.00 95.81 473 LYS A C 1
ATOM 3806 O O . LYS A 1 473 ? 4.483 -2.421 -17.172 1.00 95.81 473 LYS A O 1
ATOM 3811 N N . PHE A 1 474 ? 5.868 -1.721 -18.794 1.00 97.75 474 PHE A N 1
ATOM 3812 C CA . PHE A 1 474 ? 7.043 -2.464 -18.335 1.00 97.75 474 PHE A CA 1
ATOM 3813 C C . PHE A 1 474 ? 8.268 -1.547 -18.247 1.00 97.75 474 PHE A C 1
ATOM 3815 O O . PHE A 1 474 ? 8.739 -1.010 -19.251 1.00 97.75 474 PHE A O 1
ATOM 3822 N N . VAL A 1 475 ? 8.798 -1.367 -17.033 1.00 96.31 475 VAL A N 1
ATOM 3823 C CA . VAL A 1 475 ? 9.905 -0.445 -16.754 1.00 96.31 475 VAL A CA 1
ATOM 3824 C C . VAL A 1 475 ? 11.142 -1.182 -16.246 1.00 96.31 475 VAL A C 1
ATOM 3826 O O . VAL A 1 475 ? 11.138 -1.760 -15.165 1.00 96.31 475 VAL A O 1
ATOM 3829 N N . LEU A 1 476 ? 12.238 -1.086 -16.993 1.00 96.06 476 LEU A N 1
ATOM 3830 C CA . LEU A 1 476 ? 13.565 -1.644 -16.702 1.00 96.06 476 LEU A CA 1
ATOM 3831 C C . LEU A 1 476 ? 14.654 -0.545 -16.641 1.00 96.06 476 LEU A C 1
ATOM 3833 O O . LEU A 1 476 ? 15.847 -0.852 -16.623 1.00 96.06 476 LEU A O 1
ATOM 3837 N N . SER A 1 477 ? 14.248 0.728 -16.567 1.00 90.94 477 SER A N 1
ATOM 3838 C CA . SER A 1 477 ? 15.101 1.919 -16.434 1.00 90.94 477 SER A CA 1
ATOM 3839 C C . SER A 1 477 ? 16.249 1.737 -15.439 1.00 90.94 477 SER A C 1
ATOM 3841 O O . SER A 1 477 ? 16.025 1.343 -14.299 1.00 90.94 477 SER A O 1
ATOM 3843 N N . GLY A 1 478 ? 17.487 2.047 -15.807 1.00 90.56 478 GLY A N 1
ATOM 3844 C CA . GLY A 1 478 ? 18.675 1.933 -14.955 1.00 90.56 478 GLY A CA 1
ATOM 3845 C C . GLY A 1 478 ? 19.132 0.505 -14.611 1.00 90.56 478 GLY A C 1
ATOM 3846 O O . GLY A 1 478 ? 19.926 0.343 -13.679 1.00 90.56 478 GLY A O 1
ATOM 3847 N N . CYS A 1 479 ? 18.665 -0.538 -15.309 1.00 94.88 479 CYS A N 1
ATOM 3848 C CA . CYS A 1 479 ? 19.132 -1.921 -15.115 1.00 94.88 479 CYS A CA 1
ATOM 3849 C C . CYS A 1 479 ? 20.503 -2.176 -15.776 1.00 94.88 479 CYS A C 1
ATOM 3851 O O . CYS A 1 479 ? 20.634 -2.951 -16.722 1.00 94.88 479 CYS A O 1
ATOM 3853 N N . SER A 1 480 ? 21.559 -1.551 -15.252 1.00 92.19 480 SER A N 1
ATOM 3854 C CA . SER A 1 480 ? 22.908 -1.478 -15.854 1.00 92.19 480 SER A CA 1
ATOM 3855 C C . SER A 1 480 ? 23.693 -2.800 -16.002 1.00 92.19 480 SER A C 1
ATOM 3857 O O . SER A 1 480 ? 24.808 -2.807 -16.535 1.00 92.19 480 SER A O 1
ATOM 3859 N N . LYS A 1 481 ? 23.131 -3.939 -15.572 1.00 93.88 481 LYS A N 1
ATOM 3860 C CA . LYS A 1 481 ? 23.652 -5.296 -15.841 1.00 93.88 481 LYS A CA 1
ATOM 3861 C C . LYS A 1 481 ? 22.825 -6.100 -16.855 1.00 93.88 481 LYS A C 1
ATOM 3863 O O . LYS A 1 481 ? 23.343 -7.082 -17.400 1.00 93.88 481 LYS A O 1
ATOM 3868 N N . LEU A 1 482 ? 21.593 -5.681 -17.144 1.00 94.38 482 LEU A N 1
ATOM 3869 C CA . LEU A 1 482 ? 20.701 -6.342 -18.088 1.00 94.38 482 LEU A CA 1
ATOM 3870 C C . LEU A 1 482 ? 21.275 -6.172 -19.497 1.00 94.38 482 LEU A C 1
ATOM 3872 O O . LEU A 1 482 ? 21.402 -5.054 -19.989 1.00 94.38 482 LEU A O 1
ATOM 3876 N N . ASN A 1 483 ? 21.691 -7.280 -20.111 1.00 90.06 483 ASN A N 1
ATOM 3877 C CA . ASN A 1 483 ? 22.470 -7.273 -21.359 1.00 90.06 483 ASN A CA 1
ATOM 3878 C C . ASN A 1 483 ? 21.777 -7.974 -22.541 1.00 90.06 483 ASN A C 1
ATOM 3880 O O . ASN A 1 483 ? 22.204 -7.805 -23.687 1.00 90.06 483 ASN A O 1
ATOM 3884 N N . LYS A 1 484 ? 20.685 -8.694 -22.262 1.00 92.06 484 LYS A N 1
ATOM 3885 C CA . LYS A 1 484 ? 19.741 -9.265 -23.227 1.00 92.06 484 LYS A CA 1
ATOM 3886 C C . LYS A 1 484 ? 18.321 -9.180 -22.674 1.00 92.06 484 LYS A C 1
ATOM 3888 O O . LYS A 1 484 ? 18.139 -9.227 -21.458 1.00 92.06 484 LYS A O 1
ATOM 3893 N N . LEU A 1 485 ? 17.341 -9.126 -23.571 1.00 94.00 485 LEU A N 1
ATOM 3894 C CA . LEU A 1 485 ? 15.936 -9.377 -23.255 1.00 94.00 485 LEU A CA 1
ATOM 3895 C C . LEU A 1 485 ? 15.531 -10.790 -23.728 1.00 94.00 485 LEU A C 1
ATOM 3897 O O . LEU A 1 485 ? 16.113 -11.294 -24.693 1.00 94.00 485 LEU A O 1
ATOM 3901 N N . PRO A 1 486 ? 14.558 -11.435 -23.062 1.00 93.88 486 PRO A N 1
ATOM 3902 C CA . PRO A 1 486 ? 13.853 -12.608 -23.577 1.00 93.88 486 PRO A CA 1
ATOM 3903 C C . PRO A 1 486 ? 12.945 -12.234 -24.767 1.00 93.88 486 PRO A C 1
ATOM 3905 O O . PRO A 1 486 ? 12.757 -11.045 -25.032 1.00 93.88 486 PRO A O 1
ATOM 3908 N N . PRO A 1 487 ? 12.342 -13.222 -25.456 1.00 93.00 487 PRO A N 1
ATOM 3909 C CA . PRO A 1 487 ? 11.266 -12.968 -26.411 1.00 93.00 487 PRO A CA 1
ATOM 3910 C C . PRO A 1 487 ? 10.101 -12.206 -25.764 1.00 93.00 487 PRO A C 1
ATOM 3912 O O . PRO A 1 487 ? 9.769 -12.431 -24.598 1.00 93.00 487 PRO A O 1
ATOM 3915 N N . LEU A 1 488 ? 9.477 -11.320 -26.535 1.00 92.81 488 LEU A N 1
ATOM 3916 C CA . LEU A 1 488 ? 8.417 -10.411 -26.099 1.00 92.81 488 LEU A CA 1
ATOM 3917 C C . LEU A 1 488 ? 7.062 -10.709 -26.767 1.00 92.81 488 LEU A C 1
ATOM 3919 O O . LEU A 1 488 ? 6.056 -10.168 -26.323 1.00 92.81 488 LEU A O 1
ATOM 3923 N N . TYR A 1 489 ? 7.007 -11.581 -27.782 1.00 86.38 489 TYR A N 1
ATOM 3924 C CA . TYR A 1 489 ? 5.865 -11.776 -28.698 1.00 86.38 489 TYR A CA 1
ATOM 3925 C C . TYR A 1 489 ? 4.464 -12.009 -28.097 1.00 86.38 489 TYR A C 1
ATOM 3927 O O . TYR A 1 489 ? 3.470 -11.886 -28.810 1.00 86.38 489 TYR A O 1
ATOM 3935 N N . GLY A 1 490 ? 4.351 -12.376 -26.818 1.00 86.38 490 GLY A N 1
ATOM 3936 C CA . GLY A 1 490 ? 3.064 -12.551 -26.133 1.00 86.38 490 GLY A CA 1
ATOM 3937 C C . GLY A 1 490 ? 2.546 -11.301 -25.403 1.00 86.38 490 GLY A C 1
ATOM 3938 O O . GLY A 1 490 ? 1.381 -11.269 -25.013 1.00 86.38 490 GLY A O 1
ATOM 3939 N N . LEU A 1 491 ? 3.360 -10.245 -25.276 1.00 93.69 491 LEU A N 1
ATOM 3940 C CA . LEU A 1 491 ? 3.025 -8.981 -24.602 1.00 93.69 491 LEU A CA 1
ATOM 3941 C C . LEU A 1 491 ? 2.170 -8.048 -25.488 1.00 93.69 491 LEU A C 1
ATOM 3943 O O . LEU A 1 491 ? 2.440 -6.855 -25.610 1.00 93.69 491 LEU A O 1
ATOM 3947 N N . TYR A 1 492 ? 1.140 -8.576 -26.153 1.00 87.56 492 TYR A N 1
ATOM 3948 C CA . TYR A 1 492 ? 0.372 -7.837 -27.167 1.00 87.56 492 TYR A CA 1
ATOM 3949 C C . TYR A 1 492 ? -0.393 -6.612 -26.634 1.00 87.56 492 TYR A C 1
ATOM 3951 O O . TYR A 1 492 ? -0.766 -5.747 -27.431 1.00 87.56 492 TYR A O 1
ATOM 3959 N N . SER A 1 493 ? -0.606 -6.521 -25.318 1.00 93.44 493 SER A N 1
ATOM 3960 C CA . SER A 1 493 ? -1.240 -5.380 -24.640 1.00 93.44 493 SER A CA 1
ATOM 3961 C C . SER A 1 493 ? -0.253 -4.280 -24.226 1.00 93.44 493 SER A C 1
ATOM 3963 O O . SER A 1 493 ? -0.695 -3.240 -23.751 1.00 93.44 493 SER A O 1
ATOM 3965 N N . LEU A 1 494 ? 1.060 -4.481 -24.401 1.00 96.25 494 LEU A N 1
ATOM 3966 C CA . LEU A 1 494 ? 2.080 -3.548 -23.922 1.00 96.25 494 LEU A CA 1
ATOM 3967 C C . LEU A 1 494 ? 2.018 -2.238 -24.706 1.00 96.25 494 LEU A C 1
ATOM 3969 O O . LEU A 1 494 ? 2.246 -2.241 -25.913 1.00 96.25 494 LEU A O 1
ATOM 3973 N N . GLU A 1 495 ? 1.733 -1.135 -24.017 1.00 89.00 495 GLU A N 1
ATOM 3974 C CA . GLU A 1 495 ? 1.727 0.227 -24.554 1.00 89.00 495 GLU A CA 1
ATOM 3975 C C . GLU A 1 495 ? 3.043 0.963 -24.262 1.00 89.00 495 GLU A C 1
ATOM 3977 O O . GLU A 1 495 ? 3.503 1.740 -25.101 1.00 89.00 495 GLU A O 1
ATOM 3982 N N . GLU A 1 496 ? 3.685 0.686 -23.123 1.00 88.38 496 GLU A N 1
ATOM 3983 C CA . GLU A 1 496 ? 4.883 1.387 -22.653 1.00 88.38 496 GLU A CA 1
ATOM 3984 C C . GLU A 1 496 ? 6.018 0.424 -22.269 1.00 88.38 496 GLU A C 1
ATOM 3986 O O . GLU A 1 496 ? 5.865 -0.431 -21.392 1.00 88.38 496 GLU A O 1
ATOM 3991 N N . LEU A 1 497 ? 7.190 0.597 -22.889 1.00 94.44 497 LEU A N 1
ATOM 3992 C CA . LEU A 1 497 ? 8.399 -0.180 -22.611 1.00 94.44 497 LEU A CA 1
ATOM 3993 C C . LEU A 1 497 ? 9.599 0.743 -22.366 1.00 94.44 497 LEU A C 1
ATOM 3995 O O . LEU A 1 497 ? 10.124 1.359 -23.292 1.00 94.44 497 LEU A O 1
ATOM 3999 N N . TYR A 1 498 ? 10.075 0.798 -21.124 1.00 89.62 498 TYR A N 1
ATOM 4000 C CA . TYR A 1 498 ? 11.233 1.605 -20.735 1.00 89.62 498 TYR A CA 1
ATOM 4001 C C . TYR A 1 498 ? 12.444 0.711 -20.451 1.00 89.62 498 TYR A C 1
ATOM 4003 O O . TYR A 1 498 ? 12.399 -0.154 -19.580 1.00 89.62 498 TYR A O 1
ATOM 4011 N N . LEU A 1 499 ? 13.536 0.922 -21.180 1.00 91.75 499 LEU A N 1
ATOM 4012 C CA . LEU A 1 499 ? 14.775 0.133 -21.165 1.00 91.75 499 LEU A CA 1
ATOM 4013 C C . LEU A 1 499 ? 16.019 1.009 -20.940 1.00 91.75 499 LEU A C 1
ATOM 4015 O O . LEU A 1 499 ? 17.142 0.539 -21.123 1.00 91.75 499 LEU A O 1
ATOM 4019 N N . ASP A 1 500 ? 15.839 2.280 -20.587 1.00 81.56 500 ASP A N 1
ATOM 4020 C CA . ASP A 1 500 ? 16.923 3.243 -20.419 1.00 81.56 500 ASP A CA 1
ATOM 4021 C C . ASP A 1 500 ? 17.967 2.795 -19.377 1.00 81.56 500 ASP A C 1
ATOM 4023 O O . ASP A 1 500 ? 17.694 1.980 -18.499 1.00 81.56 500 ASP A O 1
ATOM 4027 N N . GLY A 1 501 ? 19.206 3.277 -19.486 1.00 83.31 501 GLY A N 1
ATOM 4028 C CA . GLY A 1 501 ? 20.313 2.953 -18.580 1.00 83.31 501 GLY A CA 1
ATOM 4029 C C . GLY A 1 501 ? 20.651 1.458 -18.480 1.00 83.31 501 GLY A C 1
ATOM 4030 O O . GLY A 1 501 ? 21.308 1.043 -17.520 1.00 83.31 501 GLY A O 1
ATOM 4031 N N . SER A 1 502 ? 20.180 0.642 -19.428 1.00 90.31 502 SER A N 1
ATOM 4032 C CA . SER A 1 502 ? 20.469 -0.787 -19.518 1.00 90.31 502 SER A CA 1
ATOM 4033 C C . SER A 1 502 ? 21.677 -1.063 -20.418 1.00 90.31 502 SER A C 1
ATOM 4035 O O . SER A 1 502 ? 22.115 -0.229 -21.209 1.00 90.31 502 SER A O 1
ATOM 4037 N N . ARG A 1 503 ? 22.245 -2.267 -20.301 1.00 88.94 503 ARG A N 1
ATOM 4038 C CA . ARG A 1 503 ? 23.459 -2.678 -21.024 1.00 88.94 503 ARG A CA 1
ATOM 4039 C C . ARG A 1 503 ? 23.143 -3.590 -22.217 1.00 88.94 503 ARG A C 1
ATOM 4041 O O . ARG A 1 503 ? 23.965 -4.429 -22.596 1.00 88.94 503 ARG A O 1
ATOM 4048 N N . LEU A 1 504 ? 21.940 -3.458 -22.778 1.00 90.00 504 LEU A N 1
ATOM 4049 C CA . LEU A 1 504 ? 21.446 -4.274 -23.886 1.00 90.00 504 LEU A CA 1
ATOM 4050 C C . LEU A 1 504 ? 22.339 -4.122 -25.124 1.00 90.00 504 LEU A C 1
ATOM 4052 O O . LEU A 1 504 ? 22.728 -3.015 -25.490 1.00 90.00 504 LEU A O 1
ATOM 4056 N N . LYS A 1 505 ? 22.662 -5.247 -25.773 1.00 87.81 505 LYS A N 1
ATOM 4057 C CA . LYS A 1 505 ? 23.410 -5.268 -27.048 1.00 87.81 505 LYS A CA 1
ATOM 4058 C C . LYS A 1 505 ? 22.511 -5.181 -28.278 1.00 87.81 505 LYS A C 1
ATOM 4060 O O . LYS A 1 505 ? 22.917 -4.657 -29.314 1.00 87.81 505 LYS A O 1
ATOM 4065 N N . GLU A 1 506 ? 21.317 -5.737 -28.148 1.00 86.44 506 GLU A N 1
ATOM 4066 C CA . GLU A 1 506 ? 20.336 -5.995 -29.196 1.00 86.44 506 GLU A CA 1
ATOM 4067 C C . GLU A 1 506 ? 18.937 -5.945 -28.564 1.00 86.44 506 GLU A C 1
ATOM 4069 O O . GLU A 1 506 ? 18.776 -6.312 -27.396 1.00 86.44 506 GLU A O 1
ATOM 4074 N N . ILE A 1 507 ? 17.938 -5.492 -29.324 1.00 89.00 507 ILE A N 1
ATOM 4075 C CA . ILE A 1 507 ? 16.519 -5.625 -28.967 1.00 89.00 507 ILE A CA 1
ATOM 4076 C C . ILE A 1 507 ? 15.952 -6.832 -29.737 1.00 89.00 507 ILE A C 1
ATOM 4078 O O . ILE A 1 507 ? 16.257 -6.952 -30.928 1.00 89.00 507 ILE A O 1
ATOM 4082 N N . PRO A 1 508 ? 15.167 -7.729 -29.102 1.00 89.94 508 PRO A N 1
ATOM 4083 C CA . PRO A 1 508 ? 14.608 -8.913 -29.755 1.00 89.94 508 PRO A CA 1
ATOM 4084 C C . PRO A 1 508 ? 13.824 -8.572 -31.027 1.00 89.94 508 PRO A C 1
ATOM 4086 O O . PRO A 1 508 ? 13.036 -7.627 -31.046 1.00 89.94 508 PRO A O 1
ATOM 4089 N N . SER A 1 509 ? 14.037 -9.334 -32.103 1.00 85.69 509 SER A N 1
ATOM 4090 C CA . SER A 1 509 ? 13.438 -9.045 -33.414 1.00 85.69 509 SER A CA 1
ATOM 4091 C C . SER A 1 509 ? 11.923 -9.227 -33.460 1.00 85.69 509 SER A C 1
ATOM 4093 O O . SER A 1 509 ? 11.263 -8.640 -34.314 1.00 85.69 509 SER A O 1
ATOM 4095 N N . ASP A 1 510 ? 11.366 -9.982 -32.518 1.00 89.50 510 ASP A N 1
ATOM 4096 C CA . ASP A 1 510 ? 9.935 -10.145 -32.312 1.00 89.50 510 ASP A CA 1
ATOM 4097 C C . ASP A 1 510 ? 9.269 -8.934 -31.640 1.00 89.50 510 ASP A C 1
ATOM 4099 O O . ASP A 1 510 ? 8.040 -8.909 -31.572 1.00 89.50 510 ASP A O 1
ATOM 4103 N N . ILE A 1 511 ? 10.015 -7.889 -31.238 1.00 87.38 511 ILE A N 1
ATOM 4104 C CA . ILE A 1 511 ? 9.417 -6.637 -30.738 1.00 87.38 511 ILE A CA 1
ATOM 4105 C C . ILE A 1 511 ? 8.390 -6.060 -31.721 1.00 87.38 511 ILE A C 1
ATOM 4107 O O . ILE A 1 511 ? 7.394 -5.508 -31.276 1.00 87.38 511 ILE A O 1
ATOM 4111 N N . VAL A 1 512 ? 8.561 -6.259 -33.037 1.00 81.25 512 VAL A N 1
ATOM 4112 C CA . VAL A 1 512 ? 7.612 -5.851 -34.093 1.00 81.25 512 VAL A CA 1
ATOM 4113 C C . VAL A 1 512 ? 6.175 -6.355 -33.865 1.00 81.25 512 VAL A C 1
ATOM 4115 O O . VAL A 1 512 ? 5.219 -5.704 -34.285 1.00 81.25 512 VAL A O 1
ATOM 4118 N N . SER A 1 513 ? 6.009 -7.479 -33.159 1.00 85.06 513 SER A N 1
ATOM 4119 C CA . SER A 1 513 ? 4.707 -8.086 -32.846 1.00 85.06 513 SER A CA 1
ATOM 4120 C C . SER A 1 513 ? 3.953 -7.417 -31.688 1.00 85.06 513 SER A C 1
ATOM 4122 O O . SER A 1 513 ? 2.782 -7.726 -31.467 1.00 85.06 513 SER A O 1
ATOM 4124 N N . LEU A 1 514 ? 4.567 -6.460 -30.980 1.00 87.94 514 LEU A N 1
ATOM 4125 C CA . LEU A 1 514 ? 3.926 -5.692 -29.907 1.00 87.94 514 LEU A CA 1
ATOM 4126 C C . LEU A 1 514 ? 2.953 -4.651 -30.486 1.00 87.94 514 LEU A C 1
ATOM 4128 O O . LEU A 1 514 ? 3.207 -3.449 -30.479 1.00 87.94 514 LEU A O 1
ATOM 4132 N N . THR A 1 515 ? 1.826 -5.118 -31.033 1.00 80.56 515 THR A N 1
ATOM 4133 C CA . THR A 1 515 ? 0.886 -4.295 -31.822 1.00 80.56 515 THR A CA 1
ATOM 4134 C C . THR A 1 515 ? 0.223 -3.140 -31.063 1.00 80.56 515 THR A C 1
ATOM 4136 O O . THR A 1 515 ? -0.394 -2.288 -31.702 1.00 80.56 515 THR A O 1
ATOM 4139 N N . SER A 1 516 ? 0.338 -3.085 -29.736 1.00 83.19 516 SER A N 1
ATOM 4140 C CA . SER A 1 516 ? -0.167 -1.983 -28.904 1.00 83.19 516 SER A CA 1
ATOM 4141 C C . SER A 1 516 ? 0.928 -1.012 -28.453 1.00 83.19 516 SER A C 1
ATOM 4143 O O . SER A 1 516 ? 0.592 0.040 -27.918 1.00 83.19 516 SER A O 1
ATOM 4145 N N . LEU A 1 517 ? 2.210 -1.304 -28.717 1.00 82.69 517 LEU A N 1
ATOM 4146 C CA . LEU A 1 517 ? 3.322 -0.506 -28.200 1.00 82.69 517 LEU A CA 1
ATOM 4147 C C . LEU A 1 517 ? 3.278 0.906 -28.777 1.00 82.69 517 LEU A C 1
ATOM 4149 O O . LEU A 1 517 ? 3.316 1.090 -29.994 1.00 82.69 517 LEU A O 1
ATOM 4153 N N . ARG A 1 518 ? 3.209 1.891 -27.882 1.00 75.00 518 ARG A N 1
ATOM 4154 C CA . ARG A 1 518 ? 3.154 3.325 -28.172 1.00 75.00 518 ARG A CA 1
ATOM 4155 C C . ARG A 1 518 ? 4.445 4.027 -27.780 1.00 75.00 518 ARG A C 1
ATOM 4157 O O . ARG A 1 518 ? 4.873 4.876 -28.552 1.00 75.00 518 ARG A O 1
ATOM 4164 N N . VAL A 1 519 ? 5.054 3.658 -26.651 1.00 74.12 519 VAL A N 1
ATOM 4165 C CA . VAL A 1 519 ? 6.264 4.277 -26.083 1.00 74.12 519 VAL A CA 1
ATOM 4166 C C . VAL A 1 519 ? 7.373 3.235 -25.939 1.00 74.12 519 VAL A C 1
ATOM 4168 O O . VAL A 1 519 ? 7.184 2.205 -25.294 1.00 74.12 519 VAL A O 1
ATOM 4171 N N . LEU A 1 520 ? 8.548 3.520 -26.503 1.00 80.88 520 LEU A N 1
ATOM 4172 C CA . LEU A 1 520 ? 9.774 2.739 -26.326 1.00 80.88 520 LEU A CA 1
ATOM 4173 C C . LEU A 1 520 ? 10.917 3.659 -25.886 1.00 80.88 520 LEU A C 1
ATOM 4175 O O . LEU A 1 520 ? 11.384 4.471 -26.678 1.00 80.88 520 LEU A O 1
ATOM 4179 N N . ASN A 1 521 ? 11.401 3.525 -24.652 1.00 75.62 521 ASN A N 1
ATOM 4180 C CA . ASN A 1 521 ? 12.541 4.298 -24.158 1.00 75.62 521 ASN A CA 1
ATOM 4181 C C . ASN A 1 521 ? 13.814 3.440 -24.105 1.00 75.62 521 ASN A C 1
ATOM 4183 O O . ASN A 1 521 ? 13.820 2.372 -23.503 1.00 75.62 521 ASN A O 1
ATOM 4187 N N . LEU A 1 522 ? 14.892 3.908 -24.728 1.00 79.06 522 LEU A N 1
ATOM 4188 C CA . LEU A 1 522 ? 16.208 3.267 -24.824 1.00 79.06 522 LEU A CA 1
ATOM 4189 C C . LEU A 1 522 ? 17.332 4.210 -24.342 1.00 79.06 522 LEU A C 1
ATOM 4191 O O . LEU A 1 522 ? 18.506 3.969 -24.616 1.00 79.06 522 LEU A O 1
ATOM 4195 N N . ASN A 1 523 ? 17.010 5.303 -23.648 1.00 70.62 523 ASN A N 1
ATOM 4196 C CA . ASN A 1 523 ? 17.967 6.351 -23.282 1.00 70.62 523 ASN A CA 1
ATOM 4197 C C . ASN A 1 523 ? 19.182 5.799 -22.512 1.00 70.62 523 ASN A C 1
ATOM 4199 O O . ASN A 1 523 ? 19.044 5.026 -21.580 1.00 70.62 523 ASN A O 1
ATOM 4203 N N . ASN A 1 524 ? 20.398 6.215 -22.846 1.00 71.81 524 ASN A N 1
ATOM 4204 C CA . ASN A 1 524 ? 21.652 5.729 -22.261 1.00 71.81 524 ASN A CA 1
ATOM 4205 C C . ASN A 1 524 ? 21.923 4.214 -22.448 1.00 71.81 524 ASN A C 1
ATOM 4207 O O . ASN A 1 524 ? 22.686 3.643 -21.672 1.00 71.81 524 ASN A O 1
ATOM 4211 N N . CYS A 1 525 ? 21.359 3.554 -23.473 1.00 78.44 525 CYS A N 1
ATOM 4212 C CA . CYS A 1 525 ? 21.730 2.177 -23.849 1.00 78.44 525 CYS A CA 1
ATOM 4213 C C . CYS A 1 525 ? 23.048 2.144 -24.647 1.00 78.44 525 CYS A C 1
ATOM 4215 O O . CYS A 1 525 ? 23.095 1.828 -25.839 1.00 78.44 525 CYS A O 1
ATOM 4217 N N . ASP A 1 526 ? 24.161 2.470 -23.993 1.00 73.19 526 ASP A N 1
ATOM 4218 C CA . ASP A 1 526 ? 25.464 2.711 -24.625 1.00 73.19 526 ASP A CA 1
ATOM 4219 C C . ASP A 1 526 ? 26.138 1.462 -25.241 1.00 73.19 526 ASP A C 1
ATOM 4221 O O . ASP A 1 526 ? 27.201 1.567 -25.861 1.00 73.19 526 ASP A O 1
ATOM 4225 N N . LYS A 1 527 ? 25.534 0.274 -25.113 1.00 83.31 527 LYS A N 1
ATOM 4226 C CA . LYS A 1 527 ? 26.002 -0.987 -25.724 1.00 83.31 527 LYS A CA 1
ATOM 4227 C C . LYS A 1 527 ? 25.118 -1.511 -26.860 1.00 83.31 527 LYS A C 1
ATOM 4229 O O . LYS A 1 527 ? 25.478 -2.516 -27.469 1.00 83.31 527 LYS A O 1
ATOM 4234 N N . LEU A 1 528 ? 24.033 -0.814 -27.192 1.00 81.94 528 LEU A N 1
ATOM 4235 C CA . LEU A 1 528 ? 23.083 -1.223 -28.222 1.00 81.94 528 LEU A CA 1
ATOM 4236 C C . LEU A 1 528 ? 23.668 -1.017 -29.630 1.00 81.94 528 LEU A C 1
ATOM 4238 O O . LEU A 1 528 ? 23.999 0.106 -29.999 1.00 81.94 528 LEU A O 1
ATOM 4242 N N . HIS A 1 529 ? 23.794 -2.087 -30.423 1.00 75.19 529 HIS A N 1
ATOM 4243 C CA . HIS A 1 529 ? 24.445 -2.048 -31.745 1.00 75.19 529 HIS A CA 1
ATOM 4244 C C . HIS A 1 529 ? 23.487 -1.782 -32.919 1.00 75.19 529 HIS A C 1
ATOM 4246 O O . HIS A 1 529 ? 23.894 -1.276 -33.973 1.00 75.19 529 HIS A O 1
ATOM 4252 N N . GLY A 1 530 ? 22.205 -2.096 -32.756 1.00 69.12 530 GLY A N 1
ATOM 4253 C CA . GLY A 1 530 ? 21.176 -1.866 -33.763 1.00 69.12 530 GLY A CA 1
ATOM 4254 C C . GLY A 1 530 ? 19.777 -2.112 -33.214 1.00 69.12 530 GLY A C 1
ATOM 4255 O O . GLY A 1 530 ? 19.624 -2.662 -32.123 1.00 69.12 530 GLY A O 1
ATOM 4256 N N . LEU A 1 531 ? 18.772 -1.709 -33.989 1.00 73.12 531 LEU A N 1
ATOM 4257 C CA . LEU A 1 531 ? 17.369 -2.013 -33.728 1.00 73.12 531 LEU A CA 1
ATOM 4258 C C . LEU A 1 531 ? 16.815 -2.969 -34.795 1.00 73.12 531 LEU A C 1
ATOM 4260 O O . LEU A 1 531 ? 17.268 -2.922 -35.944 1.00 73.12 531 LEU A O 1
ATOM 4264 N N . PRO A 1 532 ? 15.853 -3.830 -34.424 1.00 78.81 532 PRO A N 1
ATOM 4265 C CA . PRO A 1 532 ? 15.069 -4.626 -35.360 1.00 78.81 532 PRO A CA 1
ATOM 4266 C C . PRO A 1 532 ? 14.013 -3.755 -36.065 1.00 78.81 532 PRO A C 1
ATOM 4268 O O . PRO A 1 532 ? 14.088 -2.529 -36.081 1.00 78.81 532 PRO A O 1
ATOM 4271 N N . GLU A 1 533 ? 13.016 -4.390 -36.674 1.00 73.56 533 GLU A N 1
ATOM 4272 C CA . GLU A 1 533 ? 11.791 -3.718 -37.106 1.00 73.56 533 GLU A CA 1
ATOM 4273 C C . GLU A 1 533 ? 10.912 -3.325 -35.909 1.00 73.56 533 GLU A C 1
ATOM 4275 O O . GLU A 1 533 ? 10.846 -4.050 -34.916 1.00 73.56 533 GLU A O 1
ATOM 4280 N N . LEU A 1 534 ? 10.260 -2.163 -35.990 1.00 75.44 534 LEU A N 1
ATOM 4281 C CA . LEU A 1 534 ? 9.520 -1.557 -34.880 1.00 75.44 534 LEU A CA 1
ATOM 4282 C C . LEU A 1 534 ? 7.995 -1.661 -35.094 1.00 75.44 534 LEU A C 1
ATOM 4284 O O . LEU A 1 534 ? 7.540 -1.447 -36.220 1.00 75.44 534 LEU A O 1
ATOM 4288 N N . PRO A 1 535 ? 7.177 -1.903 -34.047 1.00 72.88 535 PRO A N 1
ATOM 4289 C CA . PRO A 1 535 ? 5.718 -2.023 -34.157 1.00 72.88 535 PRO A CA 1
ATOM 4290 C C . PRO A 1 535 ? 5.041 -0.905 -34.938 1.00 72.88 535 PRO A C 1
ATOM 4292 O O . PRO A 1 535 ? 5.349 0.269 -34.734 1.00 72.88 535 PRO A O 1
ATOM 4295 N N . CYS A 1 536 ? 4.055 -1.229 -35.775 1.00 64.75 536 CYS A N 1
ATOM 4296 C CA . CYS A 1 536 ? 3.346 -0.240 -36.598 1.00 64.75 536 CYS A CA 1
ATOM 4297 C C . CYS A 1 536 ? 2.610 0.840 -35.778 1.00 64.75 536 CYS A C 1
ATOM 4299 O O . CYS A 1 536 ? 2.402 1.938 -36.281 1.00 64.75 536 CYS A O 1
ATOM 4301 N N . ARG A 1 537 ? 2.239 0.565 -34.515 1.00 64.12 537 ARG A N 1
ATOM 4302 C CA . ARG A 1 537 ? 1.578 1.544 -33.627 1.00 64.12 537 ARG A CA 1
ATOM 4303 C C . ARG A 1 537 ? 2.526 2.404 -32.781 1.00 64.12 537 ARG A C 1
ATOM 4305 O O . ARG A 1 537 ? 2.039 3.309 -32.109 1.00 64.12 537 ARG A O 1
ATOM 4312 N N . LEU A 1 538 ? 3.842 2.172 -32.849 1.00 62.44 538 LEU A N 1
ATOM 4313 C CA . LEU A 1 538 ? 4.827 2.930 -32.072 1.00 62.44 538 LEU A CA 1
ATOM 4314 C C . LEU A 1 538 ? 4.754 4.424 -32.418 1.00 62.44 538 LEU A C 1
ATOM 4316 O O . LEU A 1 538 ? 5.004 4.811 -33.564 1.00 62.44 538 LEU A O 1
ATOM 4320 N N . MET A 1 539 ? 4.382 5.229 -31.418 1.00 54.97 539 MET A N 1
ATOM 4321 C CA . MET A 1 539 ? 4.199 6.683 -31.504 1.00 54.97 539 MET A CA 1
ATOM 4322 C C . MET A 1 539 ? 5.446 7.432 -31.034 1.00 54.97 539 MET A C 1
ATOM 4324 O O . MET A 1 539 ? 5.744 8.499 -31.558 1.00 54.97 539 MET A O 1
ATOM 4328 N N . GLU A 1 540 ? 6.157 6.855 -30.067 1.00 61.31 540 GLU A N 1
ATOM 4329 C CA . GLU A 1 540 ? 7.302 7.412 -29.362 1.00 61.31 540 GLU A CA 1
ATOM 4330 C C . GLU A 1 540 ? 8.431 6.383 -29.285 1.00 61.31 540 GLU A C 1
ATOM 4332 O O . GLU A 1 540 ? 8.253 5.273 -28.783 1.00 61.31 540 GLU A O 1
ATOM 4337 N N . ILE A 1 541 ? 9.612 6.768 -29.771 1.00 67.81 541 ILE A N 1
ATOM 4338 C CA . ILE A 1 541 ? 10.859 6.053 -29.506 1.00 67.81 541 ILE A CA 1
ATOM 4339 C C . ILE A 1 541 ? 11.905 7.041 -29.003 1.00 67.81 541 ILE A C 1
ATOM 4341 O O . ILE A 1 541 ? 12.400 7.859 -29.775 1.00 67.81 541 ILE A O 1
ATOM 4345 N N . GLN A 1 542 ? 12.234 6.954 -27.716 1.00 66.00 542 GLN A N 1
ATOM 4346 C CA . GLN A 1 542 ? 13.379 7.644 -27.136 1.00 66.00 542 GLN A CA 1
ATOM 4347 C C . GLN A 1 542 ? 14.611 6.730 -27.211 1.00 66.00 542 GLN A C 1
ATOM 4349 O O . GLN A 1 542 ? 14.516 5.538 -26.928 1.00 66.00 542 GLN A O 1
ATOM 4354 N N . ALA A 1 543 ? 15.768 7.254 -27.604 1.00 65.25 543 ALA A N 1
ATOM 4355 C CA . ALA A 1 543 ? 17.009 6.488 -27.741 1.00 65.25 543 ALA A CA 1
ATOM 4356 C C . ALA A 1 543 ? 18.258 7.343 -27.483 1.00 65.25 543 ALA A C 1
ATOM 4358 O O . ALA A 1 543 ? 19.234 7.242 -28.223 1.00 65.25 543 ALA A O 1
ATOM 4359 N N . VAL A 1 544 ? 18.206 8.214 -26.467 1.00 59.53 544 VAL A N 1
ATOM 4360 C CA . VAL A 1 544 ? 19.289 9.118 -26.025 1.00 59.53 544 VAL A CA 1
ATOM 4361 C C . VAL A 1 544 ? 20.586 8.348 -25.724 1.00 59.53 544 VAL A C 1
ATOM 4363 O O . VAL A 1 544 ? 20.529 7.177 -25.365 1.00 59.53 544 VAL A O 1
ATOM 4366 N N . ASN A 1 545 ? 21.761 8.973 -25.851 1.00 56.91 545 ASN A N 1
ATOM 4367 C CA . ASN A 1 545 ? 23.091 8.432 -25.509 1.00 56.91 545 ASN A CA 1
ATOM 4368 C C . ASN A 1 545 ? 23.389 6.965 -25.934 1.00 56.91 545 ASN A C 1
ATOM 4370 O O . ASN A 1 545 ? 24.174 6.248 -25.310 1.00 56.91 545 ASN A O 1
ATOM 4374 N N . CYS A 1 546 ? 22.786 6.485 -27.027 1.00 64.12 546 CYS A N 1
ATOM 4375 C CA . CYS A 1 546 ? 22.938 5.110 -27.521 1.00 64.12 546 CYS A CA 1
ATOM 4376 C C . CYS A 1 546 ? 24.218 4.939 -28.360 1.00 64.12 546 CYS A C 1
ATOM 4378 O O . CYS A 1 546 ? 24.176 4.770 -29.583 1.00 64.12 546 CYS A O 1
ATOM 4380 N N . ARG A 1 547 ? 25.377 5.034 -27.699 1.00 61.28 547 ARG A N 1
ATOM 4381 C CA . ARG A 1 547 ? 26.727 5.139 -28.295 1.00 61.28 547 ARG A CA 1
ATOM 4382 C C . ARG A 1 547 ? 27.001 4.236 -29.495 1.00 61.28 547 ARG A C 1
ATOM 4384 O O . ARG A 1 547 ? 27.413 4.710 -30.552 1.00 61.28 547 ARG A O 1
ATOM 4391 N N . ASN A 1 548 ? 26.742 2.941 -29.337 1.00 66.75 548 ASN A N 1
ATOM 4392 C CA . ASN A 1 548 ? 27.162 1.908 -30.283 1.00 66.75 548 ASN A CA 1
ATOM 4393 C C . ASN A 1 548 ? 26.187 1.635 -31.449 1.00 66.75 548 ASN A C 1
ATOM 4395 O O . ASN A 1 548 ? 26.471 0.746 -32.257 1.00 66.75 548 ASN A O 1
ATOM 4399 N N . LEU A 1 549 ? 25.084 2.390 -31.583 1.00 64.81 549 LEU A N 1
ATOM 4400 C CA . LEU A 1 549 ? 24.114 2.189 -32.669 1.00 64.81 549 LEU A CA 1
ATOM 4401 C C . LEU A 1 549 ? 24.767 2.395 -34.040 1.00 64.81 549 LEU A C 1
ATOM 4403 O O . LEU A 1 549 ? 25.219 3.493 -34.376 1.00 64.81 549 LEU A O 1
ATOM 4407 N N . SER A 1 550 ? 24.772 1.338 -34.851 1.00 62.59 550 SER A N 1
ATOM 4408 C CA . SER A 1 550 ? 25.374 1.330 -36.184 1.00 62.59 550 SER A CA 1
ATOM 4409 C C . SER A 1 550 ? 24.722 2.337 -37.138 1.00 62.59 550 SER A C 1
ATOM 4411 O O . SER A 1 550 ? 23.522 2.608 -37.074 1.00 62.59 550 SER A O 1
ATOM 4413 N N . LYS A 1 551 ? 25.507 2.855 -38.093 1.00 55.09 551 LYS A N 1
ATOM 4414 C CA . LYS A 1 551 ? 25.032 3.807 -39.115 1.00 55.09 551 LYS A CA 1
ATOM 4415 C C . LYS A 1 551 ? 23.798 3.301 -39.875 1.00 55.09 551 LYS A C 1
ATOM 4417 O O . LYS A 1 551 ? 22.905 4.090 -40.156 1.00 55.09 551 LYS A O 1
ATOM 4422 N N . ASN A 1 552 ? 23.724 2.001 -40.158 1.00 56.69 552 ASN A N 1
ATOM 4423 C CA . ASN A 1 552 ? 22.592 1.412 -40.875 1.00 56.69 552 ASN A CA 1
ATOM 4424 C C . ASN A 1 552 ? 21.325 1.383 -40.006 1.00 56.69 552 ASN A C 1
ATOM 4426 O O . ASN A 1 552 ? 20.261 1.739 -40.498 1.00 56.69 552 ASN A O 1
ATOM 4430 N N . ALA A 1 553 ? 21.434 1.052 -38.712 1.00 58.44 553 ALA A N 1
ATOM 4431 C CA . ALA A 1 553 ? 20.306 1.154 -37.782 1.00 58.44 553 ALA A CA 1
ATOM 4432 C C . ALA A 1 553 ? 19.840 2.611 -37.622 1.00 58.44 553 ALA A C 1
ATOM 4434 O O . ALA A 1 553 ? 18.647 2.885 -37.688 1.00 58.44 553 ALA A O 1
ATOM 4435 N N . ARG A 1 554 ? 20.783 3.559 -37.503 1.00 53.44 554 ARG A N 1
ATOM 4436 C CA . ARG A 1 554 ? 20.501 5.005 -37.490 1.00 53.44 554 ARG A CA 1
ATOM 4437 C C . ARG A 1 554 ? 19.715 5.447 -38.738 1.00 53.44 554 ARG A C 1
ATOM 4439 O O . ARG A 1 554 ? 18.737 6.173 -38.603 1.00 53.44 554 ARG A O 1
ATOM 4446 N N . CYS A 1 555 ? 20.101 4.986 -39.932 1.00 54.16 555 CYS A N 1
ATOM 4447 C CA . CYS A 1 555 ? 19.360 5.253 -41.171 1.00 54.16 555 CYS A CA 1
ATOM 4448 C C . CYS A 1 555 ? 17.970 4.599 -41.180 1.00 54.16 555 CYS A C 1
ATOM 4450 O O . CYS A 1 555 ? 17.003 5.310 -41.446 1.00 54.16 555 CYS A O 1
ATOM 4452 N N . LYS A 1 556 ? 17.846 3.313 -40.809 1.00 56.50 556 LYS A N 1
ATOM 4453 C CA . LYS A 1 556 ? 16.543 2.629 -40.771 1.00 56.50 556 LYS A CA 1
ATOM 4454 C C . LYS A 1 556 ? 15.550 3.348 -39.854 1.00 56.50 556 LYS A C 1
ATOM 4456 O O . LYS A 1 556 ? 14.412 3.535 -40.247 1.00 56.50 556 LYS A O 1
ATOM 4461 N N . ILE A 1 557 ? 15.972 3.843 -38.687 1.00 56.19 557 ILE A N 1
ATOM 4462 C CA . ILE A 1 557 ? 15.073 4.598 -37.793 1.00 56.19 557 ILE A CA 1
ATOM 4463 C C . ILE A 1 557 ? 14.555 5.884 -38.468 1.00 56.19 557 ILE A C 1
ATOM 4465 O O . ILE A 1 557 ? 13.383 6.224 -38.330 1.00 56.19 557 ILE A O 1
ATOM 4469 N N . VAL A 1 558 ? 15.393 6.596 -39.233 1.00 52.84 558 VAL A N 1
ATOM 4470 C CA . VAL A 1 558 ? 14.963 7.787 -39.996 1.00 52.84 558 VAL A CA 1
ATOM 4471 C C . VAL A 1 558 ? 13.989 7.417 -41.118 1.00 52.84 558 VAL A C 1
ATOM 4473 O O . VAL A 1 558 ? 13.067 8.182 -41.393 1.00 52.84 558 VAL A O 1
ATOM 4476 N N . GLU A 1 559 ? 14.175 6.263 -41.756 1.00 55.88 559 GLU A N 1
ATOM 4477 C CA . GLU A 1 559 ? 13.304 5.740 -42.817 1.00 55.88 559 GLU A CA 1
ATOM 4478 C C . GLU A 1 559 ? 11.953 5.260 -42.251 1.00 55.88 559 GLU A C 1
ATOM 4480 O O . GLU A 1 559 ? 10.909 5.719 -42.715 1.00 55.88 559 GLU A O 1
ATOM 4485 N N . ASP A 1 560 ? 11.959 4.462 -41.178 1.00 54.72 560 ASP A N 1
ATOM 4486 C CA . ASP A 1 560 ? 10.767 4.002 -40.453 1.00 54.72 560 ASP A CA 1
ATOM 4487 C C . ASP A 1 560 ? 9.933 5.194 -39.935 1.00 54.72 560 ASP A C 1
ATOM 4489 O O . ASP A 1 560 ? 8.705 5.198 -40.046 1.00 54.72 560 ASP A O 1
ATOM 4493 N N . VAL A 1 561 ? 10.576 6.241 -39.394 1.00 52.44 561 VAL A N 1
ATOM 4494 C CA . VAL A 1 561 ? 9.878 7.464 -38.952 1.00 52.44 561 VAL A CA 1
ATOM 4495 C C . VAL A 1 561 ? 9.389 8.299 -40.138 1.00 52.44 561 VAL A C 1
ATOM 4497 O O . VAL A 1 561 ? 8.283 8.838 -40.078 1.00 52.44 561 VAL A O 1
ATOM 4500 N N . HIS A 1 562 ? 10.146 8.389 -41.237 1.00 52.69 562 HIS A N 1
ATOM 4501 C CA . HIS A 1 562 ? 9.670 9.057 -42.451 1.00 52.69 562 HIS A CA 1
ATOM 4502 C C . HIS A 1 562 ? 8.403 8.376 -42.988 1.00 52.69 562 HIS A C 1
ATOM 4504 O O . HIS A 1 562 ? 7.443 9.076 -43.311 1.00 52.69 562 HIS A O 1
ATOM 4510 N N . GLN A 1 563 ? 8.362 7.043 -43.060 1.00 54.34 563 GLN A N 1
ATOM 4511 C CA . GLN A 1 563 ? 7.170 6.313 -43.499 1.00 54.34 563 GLN A CA 1
ATOM 4512 C C . GLN A 1 563 ? 5.970 6.607 -42.582 1.00 54.34 563 GLN A C 1
ATOM 4514 O O . GLN A 1 563 ? 4.887 6.947 -43.059 1.00 54.34 563 GLN A O 1
ATOM 4519 N N . ARG A 1 564 ? 6.173 6.589 -41.258 1.00 53.69 564 ARG A N 1
ATOM 4520 C CA . ARG A 1 564 ? 5.122 6.901 -40.271 1.00 53.69 564 ARG A CA 1
ATOM 4521 C C . ARG A 1 564 ? 4.593 8.331 -40.384 1.00 53.69 564 ARG A C 1
ATOM 4523 O O . ARG A 1 564 ? 3.399 8.545 -40.198 1.00 53.69 564 ARG A O 1
ATOM 4530 N N . ILE A 1 565 ? 5.438 9.310 -40.724 1.00 50.44 565 ILE A N 1
ATOM 4531 C CA . ILE A 1 565 ? 4.994 10.687 -41.015 1.00 50.44 565 ILE A CA 1
ATOM 4532 C C . ILE A 1 565 ? 4.027 10.705 -42.209 1.00 50.44 565 ILE A C 1
ATOM 4534 O O . ILE A 1 565 ? 3.030 11.428 -42.177 1.00 50.44 565 ILE A O 1
ATOM 4538 N N . GLU A 1 566 ? 4.276 9.902 -43.244 1.00 49.78 566 GLU A N 1
ATOM 4539 C CA . GLU A 1 566 ? 3.399 9.821 -44.418 1.00 49.78 566 GLU A CA 1
ATOM 4540 C C . GLU A 1 566 ? 2.080 9.099 -44.104 1.00 49.78 566 GLU A C 1
ATOM 4542 O O . GLU A 1 566 ? 1.012 9.585 -44.485 1.00 49.78 566 GLU A O 1
ATOM 4547 N N . GLU A 1 567 ? 2.122 8.017 -43.322 1.00 49.66 567 GLU A N 1
ATOM 4548 C CA . GLU A 1 567 ? 0.933 7.307 -42.828 1.00 49.66 567 GLU A CA 1
ATOM 4549 C C . GLU A 1 567 ? 0.060 8.192 -41.910 1.00 49.66 567 GLU A C 1
ATOM 4551 O O . GLU A 1 567 ? -1.166 8.234 -42.061 1.00 49.66 567 GLU A O 1
ATOM 4556 N N . MET A 1 568 ? 0.669 8.973 -41.009 1.00 48.88 568 MET A N 1
ATOM 4557 C CA . MET A 1 568 ? -0.038 9.919 -40.131 1.00 48.88 568 MET A CA 1
ATOM 4558 C C . MET A 1 568 ? -0.626 11.117 -40.893 1.00 48.88 568 MET A C 1
ATOM 4560 O O . MET A 1 568 ? -1.763 11.525 -40.622 1.00 48.88 568 MET A O 1
ATOM 4564 N N . ALA A 1 569 ? 0.097 11.667 -41.874 1.00 47.22 569 ALA A N 1
ATOM 4565 C CA . ALA A 1 569 ? -0.422 12.723 -42.744 1.00 47.22 569 ALA A CA 1
ATOM 4566 C C . ALA A 1 569 ? -1.625 12.227 -43.570 1.00 47.22 569 ALA A C 1
ATOM 4568 O O . ALA A 1 569 ? -2.643 12.917 -43.668 1.00 47.22 569 ALA A O 1
ATOM 4569 N N . PHE A 1 570 ? -1.548 10.998 -44.091 1.00 48.34 570 PHE A N 1
ATOM 4570 C CA . PHE A 1 570 ? -2.634 10.324 -44.804 1.00 48.34 570 PHE A CA 1
ATOM 4571 C C . PHE A 1 570 ? -3.877 10.109 -43.923 1.00 48.34 570 PHE A C 1
ATOM 4573 O O . PHE A 1 570 ? -4.981 10.489 -44.322 1.00 48.34 570 PHE A O 1
ATOM 4580 N N . ALA A 1 571 ? -3.715 9.578 -42.705 1.00 45.78 571 ALA A N 1
ATOM 4581 C CA . ALA A 1 571 ? -4.824 9.385 -41.766 1.00 45.78 571 ALA A CA 1
ATOM 4582 C C . ALA A 1 571 ? -5.515 10.716 -41.405 1.00 45.78 571 ALA A C 1
ATOM 4584 O O . ALA A 1 571 ? -6.746 10.809 -41.385 1.00 45.78 571 ALA A O 1
ATOM 4585 N N . THR A 1 572 ? -4.726 11.774 -41.195 1.00 45.62 572 THR A N 1
ATOM 4586 C CA . THR A 1 572 ? -5.232 13.112 -40.853 1.00 45.62 572 THR A CA 1
ATOM 4587 C C . THR A 1 572 ? -5.988 13.768 -42.017 1.00 45.62 572 THR A C 1
ATOM 4589 O O . THR A 1 572 ? -7.009 14.416 -41.800 1.00 45.62 572 THR A O 1
ATOM 4592 N N . ALA A 1 573 ? -5.558 13.554 -43.265 1.00 46.56 573 ALA A N 1
ATOM 4593 C CA . ALA A 1 573 ? -6.261 14.050 -44.454 1.00 46.56 573 ALA A CA 1
ATOM 4594 C C . ALA A 1 573 ? -7.629 13.367 -44.695 1.00 46.56 573 ALA A C 1
ATOM 4596 O O . ALA A 1 573 ? -8.485 13.907 -45.404 1.00 46.56 573 ALA A O 1
ATOM 4597 N N . LEU A 1 574 ? -7.859 12.185 -44.110 1.00 40.94 574 LEU A N 1
ATOM 4598 C CA . LEU A 1 574 ? -9.102 11.420 -44.255 1.00 40.94 574 LEU A CA 1
ATOM 4599 C C . LEU A 1 574 ? -10.146 11.711 -43.164 1.00 40.94 574 LEU A C 1
ATOM 4601 O O . LEU A 1 574 ? -11.342 11.622 -43.448 1.00 40.94 574 LEU A O 1
ATOM 4605 N N . SER A 1 575 ? -9.733 12.095 -41.951 1.00 44.00 575 SER A N 1
ATOM 4606 C CA . SER A 1 575 ? -10.612 12.217 -40.769 1.00 44.00 575 SER A CA 1
ATOM 4607 C C . SER A 1 575 ? -11.562 13.429 -40.764 1.00 44.00 575 SER A C 1
ATOM 4609 O O . SER A 1 575 ? -12.422 13.525 -39.888 1.00 44.00 575 SER A O 1
ATOM 4611 N N . TYR A 1 576 ? -11.454 14.318 -41.760 1.00 42.09 576 TYR A N 1
ATOM 4612 C CA . TYR A 1 576 ? -12.069 15.656 -41.881 1.00 42.09 576 TYR A CA 1
ATOM 4613 C C . TYR A 1 576 ? -13.621 15.702 -41.996 1.00 42.09 576 TYR A C 1
ATOM 4615 O O . TYR A 1 576 ? -14.184 16.526 -42.716 1.00 42.09 576 TYR A O 1
ATOM 4623 N N . ARG A 1 577 ? -14.349 14.801 -41.324 1.00 34.22 577 ARG A N 1
ATOM 4624 C CA . ARG A 1 577 ? -15.815 14.860 -41.143 1.00 34.22 577 ARG A CA 1
ATOM 4625 C C . ARG A 1 577 ? -16.310 14.631 -39.712 1.00 34.22 577 ARG A C 1
ATOM 4627 O O . ARG A 1 577 ? -17.455 14.979 -39.451 1.00 34.22 577 ARG A O 1
ATOM 4634 N N . ARG A 1 578 ? -15.487 14.118 -38.790 1.00 29.61 578 ARG A N 1
ATOM 4635 C CA . ARG A 1 578 ? -15.768 14.190 -37.344 1.00 29.61 578 ARG A CA 1
ATOM 4636 C C . ARG A 1 578 ? -14.797 15.187 -36.722 1.00 29.61 578 ARG A C 1
ATOM 4638 O O . ARG A 1 578 ? -13.597 15.112 -36.969 1.00 29.61 578 ARG A O 1
ATOM 4645 N N . ALA A 1 579 ? -15.321 16.139 -35.953 1.00 27.66 579 ALA A N 1
ATOM 4646 C CA . ALA A 1 579 ? -14.575 17.278 -35.416 1.00 27.66 579 ALA A CA 1
ATOM 4647 C C . ALA A 1 579 ? -13.714 16.902 -34.194 1.00 27.66 579 ALA A C 1
ATOM 4649 O O . ALA A 1 579 ? -13.782 17.537 -33.142 1.00 27.66 579 ALA A O 1
ATOM 4650 N N . ILE A 1 580 ? -12.882 15.866 -34.337 1.00 29.08 580 ILE A N 1
ATOM 4651 C CA . ILE A 1 580 ? -11.815 15.585 -33.381 1.00 29.08 580 ILE A CA 1
ATOM 4652 C C . ILE A 1 580 ? -10.832 16.750 -33.481 1.00 29.08 580 ILE A C 1
ATOM 4654 O O . ILE A 1 580 ? -10.229 16.981 -34.530 1.00 29.08 580 ILE A O 1
ATOM 4658 N N . ASN A 1 581 ? -10.680 17.495 -32.390 1.00 30.19 581 ASN A N 1
ATOM 4659 C CA . ASN A 1 581 ? -9.717 18.584 -32.285 1.00 30.19 581 ASN A CA 1
ATOM 4660 C C . ASN A 1 581 ? -8.307 17.992 -32.123 1.00 30.19 581 ASN A C 1
ATOM 4662 O O . ASN A 1 581 ? -7.755 17.988 -31.026 1.00 30.19 581 ASN A O 1
ATOM 4666 N N . ILE A 1 582 ? -7.776 17.405 -33.203 1.00 32.56 582 ILE A N 1
ATOM 4667 C CA . ILE A 1 582 ? -6.466 16.749 -33.229 1.00 32.56 582 ILE A CA 1
ATOM 4668 C C . ILE A 1 582 ? -5.399 17.821 -33.003 1.00 32.56 582 ILE A C 1
ATOM 4670 O O . ILE A 1 582 ? -5.005 18.541 -33.923 1.00 32.56 582 ILE A O 1
ATOM 4674 N N . SER A 1 583 ? -4.955 17.921 -31.752 1.00 30.38 583 SER A N 1
ATOM 4675 C CA . SER A 1 583 ? -3.836 18.750 -31.335 1.00 30.38 583 SER A CA 1
ATOM 4676 C C . SER A 1 583 ? -2.559 18.382 -32.096 1.00 30.38 583 SER A C 1
ATOM 4678 O O . SER A 1 583 ? -2.377 17.261 -32.573 1.00 30.38 583 SER A O 1
ATOM 4680 N N . LYS A 1 584 ? -1.694 19.390 -32.216 1.00 34.16 584 LYS A N 1
ATOM 4681 C CA . LYS A 1 584 ? -0.349 19.359 -32.801 1.00 34.16 584 LYS A CA 1
ATOM 4682 C C . LYS A 1 584 ? 0.472 18.135 -32.353 1.00 34.16 584 LYS A C 1
ATOM 4684 O O . LYS A 1 584 ? 0.331 17.658 -31.226 1.00 34.16 584 LYS A O 1
ATOM 4689 N N . TRP A 1 585 ? 1.335 17.659 -33.247 1.00 36.81 58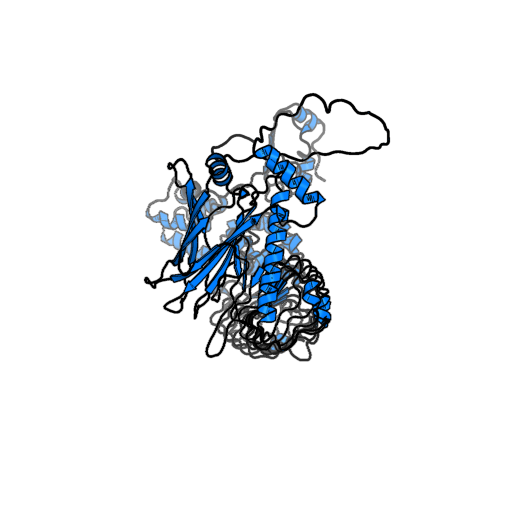5 TRP A N 1
ATOM 4690 C CA . TRP A 1 585 ? 2.205 16.495 -33.059 1.00 36.81 585 TRP A CA 1
ATOM 4691 C C . TRP A 1 585 ? 3.659 16.937 -33.210 1.00 36.81 585 TRP A C 1
ATOM 4693 O O . TRP A 1 585 ? 3.960 17.683 -34.138 1.00 36.81 585 TRP A O 1
ATOM 4703 N N . ASP A 1 586 ? 4.551 16.474 -32.338 1.00 34.66 586 ASP A N 1
ATOM 4704 C CA . ASP A 1 586 ? 5.931 16.958 -32.280 1.00 34.66 586 ASP A CA 1
ATOM 4705 C C . ASP A 1 586 ? 6.909 15.771 -32.366 1.00 34.66 586 ASP A C 1
ATOM 4707 O O . ASP A 1 586 ? 6.879 14.842 -31.565 1.00 34.66 586 ASP A O 1
ATOM 4711 N N . ILE A 1 587 ? 7.756 15.773 -33.396 1.00 36.12 587 ILE A N 1
ATOM 4712 C CA . ILE A 1 587 ? 8.655 14.665 -33.770 1.00 36.12 587 ILE A CA 1
ATOM 4713 C C . ILE A 1 587 ? 10.107 15.169 -33.618 1.00 36.12 587 ILE A C 1
ATOM 4715 O O . ILE A 1 587 ? 10.381 16.341 -33.882 1.00 36.12 587 ILE A O 1
ATOM 4719 N N . VAL A 1 588 ? 11.029 14.344 -33.097 1.00 36.12 588 VAL A N 1
ATOM 4720 C CA . VAL A 1 588 ? 12.281 14.829 -32.468 1.00 36.12 588 VAL A CA 1
ATOM 4721 C C . VAL A 1 588 ? 13.483 13.897 -32.756 1.00 36.12 588 VAL A C 1
ATOM 4723 O O . VAL A 1 588 ? 14.136 13.372 -31.859 1.00 36.12 588 VAL A O 1
ATOM 4726 N N . ILE A 1 589 ? 13.800 13.646 -34.031 1.00 35.31 589 ILE A N 1
ATOM 4727 C CA . ILE A 1 589 ? 14.925 12.758 -34.408 1.00 35.31 589 ILE A CA 1
ATOM 4728 C C . ILE A 1 589 ? 16.281 13.493 -34.389 1.00 35.31 589 ILE A C 1
ATOM 4730 O O . ILE A 1 589 ? 16.433 14.486 -35.104 1.00 35.31 589 ILE A O 1
ATOM 4734 N N . GLY A 1 590 ? 17.286 12.936 -33.699 1.00 33.41 590 GLY A N 1
ATOM 4735 C CA . GLY A 1 590 ? 18.700 13.332 -33.769 1.00 33.41 590 GLY A CA 1
ATOM 4736 C C . GLY A 1 590 ? 19.654 12.166 -34.102 1.00 33.41 590 GLY A C 1
ATOM 4737 O O . GLY A 1 590 ? 19.350 11.002 -33.868 1.00 33.41 590 GLY A O 1
ATOM 4738 N N . LEU A 1 591 ? 20.821 12.457 -34.689 1.00 33.66 591 LEU A N 1
ATOM 4739 C CA . LEU A 1 591 ? 21.881 11.500 -35.073 1.00 33.66 591 LEU A CA 1
ATOM 4740 C C . LEU A 1 591 ? 23.214 12.249 -35.322 1.00 33.66 591 LEU A C 1
ATOM 4742 O O . LEU A 1 591 ? 23.133 13.247 -36.030 1.00 33.66 591 LEU A O 1
ATOM 4746 N N . PRO A 1 592 ? 24.410 11.791 -34.871 1.00 30.33 592 PRO A N 1
ATOM 4747 C CA . PRO A 1 592 ? 25.682 12.532 -35.026 1.00 30.33 592 PRO A CA 1
ATOM 4748 C C . PRO A 1 592 ? 26.460 12.409 -36.354 1.00 30.33 592 PRO A C 1
ATOM 4750 O O . PRO A 1 592 ? 26.205 11.518 -37.170 1.00 30.33 592 PRO A O 1
ATOM 4753 N N . GLY A 1 593 ? 27.506 13.245 -36.491 1.00 29.28 593 GLY A N 1
ATOM 4754 C CA . GLY A 1 593 ? 28.557 13.231 -37.526 1.00 29.28 593 GLY A CA 1
ATOM 4755 C C . GLY A 1 593 ? 29.977 13.418 -36.941 1.00 29.28 593 GLY A C 1
ATOM 4756 O O . GLY A 1 593 ? 30.105 13.764 -35.774 1.00 29.28 593 GLY A O 1
ATOM 4757 N N . GLY A 1 594 ? 31.024 13.135 -37.735 1.00 25.73 594 GLY A N 1
ATOM 4758 C CA . GLY A 1 594 ? 32.445 13.103 -37.308 1.00 25.73 594 GLY A CA 1
ATOM 4759 C C . GLY A 1 594 ? 33.257 14.372 -37.635 1.00 25.73 594 GLY A C 1
ATOM 4760 O O . GLY A 1 594 ? 32.684 15.362 -38.078 1.00 25.73 594 GLY A O 1
ATOM 4761 N N . GLU A 1 595 ? 34.588 14.399 -37.486 1.00 26.31 595 GLU A N 1
ATOM 4762 C CA . GLU A 1 595 ? 35.570 13.296 -37.338 1.00 26.31 595 GLU A CA 1
ATOM 4763 C C . GLU A 1 595 ? 36.353 13.331 -36.002 1.00 26.31 595 GLU A C 1
ATOM 4765 O O . GLU A 1 595 ? 36.354 14.353 -35.326 1.00 26.31 595 GLU A O 1
ATOM 4770 N N . ILE A 1 596 ? 37.082 12.240 -35.684 1.00 23.89 596 ILE A N 1
ATOM 4771 C CA . ILE A 1 596 ? 37.867 12.014 -34.435 1.00 23.89 596 ILE A CA 1
ATOM 4772 C C . ILE A 1 596 ? 36.922 11.707 -33.225 1.00 23.89 596 ILE A C 1
ATOM 4774 O O . ILE A 1 596 ? 35.756 12.090 -33.269 1.00 23.89 596 ILE A O 1
ATOM 4778 N N . PRO A 1 597 ? 37.277 10.787 -32.291 1.00 29.16 597 PRO A N 1
ATOM 4779 C CA . PRO A 1 597 ? 36.404 9.624 -32.047 1.00 29.16 597 PRO A CA 1
ATOM 4780 C C . PRO A 1 597 ? 35.478 9.675 -30.814 1.00 29.16 597 PRO A C 1
ATOM 4782 O O . PRO A 1 597 ? 35.555 10.562 -29.975 1.00 29.16 597 PRO A O 1
ATOM 4785 N N . GLU A 1 598 ? 34.696 8.590 -30.697 1.00 25.77 598 GLU A N 1
ATOM 4786 C CA . GLU A 1 598 ? 33.734 8.239 -29.635 1.00 25.77 598 GLU A CA 1
ATOM 4787 C C . GLU A 1 598 ? 32.394 9.004 -29.704 1.00 25.77 598 GLU A C 1
ATOM 4789 O O . GLU A 1 598 ? 32.337 10.201 -29.949 1.00 25.77 598 GLU A O 1
ATOM 4794 N N . TRP A 1 599 ? 31.278 8.265 -29.607 1.00 24.73 599 TRP A N 1
ATOM 4795 C CA . TRP A 1 599 ? 29.960 8.688 -30.115 1.00 24.73 599 TRP A CA 1
ATOM 4796 C C . TRP A 1 599 ? 28.838 8.451 -29.095 1.00 24.73 599 TRP A C 1
ATOM 4798 O O . TRP A 1 599 ? 28.896 7.465 -28.371 1.00 24.73 599 TRP A O 1
ATOM 4808 N N . ASP A 1 600 ? 27.775 9.263 -29.141 1.00 24.00 600 ASP A N 1
ATOM 4809 C CA . ASP A 1 600 ? 26.451 9.082 -28.504 1.00 24.00 600 ASP A CA 1
ATOM 4810 C C . ASP A 1 600 ? 25.350 9.163 -29.584 1.00 24.00 600 ASP A C 1
ATOM 4812 O O . ASP A 1 600 ? 25.558 9.825 -30.587 1.00 24.00 600 ASP A O 1
ATOM 4816 N N . THR A 1 601 ? 24.181 8.526 -29.446 1.00 27.16 601 THR A N 1
ATOM 4817 C CA . THR A 1 601 ? 23.072 8.600 -30.446 1.00 27.16 601 THR A CA 1
ATOM 4818 C C . THR A 1 601 ? 21.772 9.009 -29.748 1.00 27.16 601 THR A C 1
ATOM 4820 O O . THR A 1 601 ? 21.613 8.578 -28.616 1.00 27.16 601 THR A O 1
ATOM 4823 N N . VAL A 1 602 ? 20.860 9.797 -30.352 1.00 30.19 602 VAL A N 1
ATOM 4824 C CA . VAL A 1 602 ? 19.601 10.252 -29.699 1.00 30.19 602 VAL A CA 1
ATOM 4825 C C . VAL A 1 602 ? 18.411 10.400 -30.664 1.00 30.19 602 VAL A C 1
ATOM 4827 O O . VAL A 1 602 ? 18.359 11.365 -31.415 1.00 30.19 602 VAL A O 1
ATOM 4830 N N . VAL A 1 603 ? 17.391 9.543 -30.569 1.00 32.00 603 VAL A N 1
ATOM 4831 C CA . VAL A 1 603 ? 16.081 9.733 -31.244 1.00 32.00 603 VAL A CA 1
ATOM 4832 C C . VAL A 1 603 ? 14.989 10.003 -30.201 1.00 32.00 603 VAL A C 1
ATOM 4834 O O . VAL A 1 603 ? 15.111 9.466 -29.110 1.00 32.00 603 VAL A O 1
ATOM 4837 N N . CYS A 1 604 ? 13.962 10.798 -30.530 1.00 31.78 604 CYS A N 1
ATOM 4838 C CA . CYS A 1 604 ? 12.708 10.996 -29.783 1.00 31.78 604 CYS A CA 1
ATOM 4839 C C . CYS A 1 604 ? 11.519 11.223 -30.757 1.00 31.78 604 CYS A C 1
ATOM 4841 O O . CYS A 1 604 ? 11.707 11.696 -31.880 1.00 31.78 604 CYS A O 1
ATOM 4843 N N . LEU A 1 605 ? 10.280 10.939 -30.340 1.00 32.34 605 LEU A N 1
ATOM 4844 C CA . LEU A 1 605 ? 9.020 11.336 -31.011 1.00 32.34 605 LEU A CA 1
ATOM 4845 C C . LEU A 1 605 ? 7.950 11.476 -29.911 1.00 32.34 605 LEU A C 1
ATOM 4847 O O . LEU A 1 605 ? 7.949 10.620 -29.039 1.00 32.34 605 LEU A O 1
ATOM 4851 N N . CYS A 1 606 ? 7.051 12.467 -29.925 1.00 28.33 606 CYS A N 1
ATOM 4852 C CA . CYS A 1 606 ? 6.122 12.693 -28.803 1.00 28.33 606 CYS A CA 1
ATOM 4853 C C . CYS A 1 606 ? 4.696 13.087 -29.247 1.00 28.33 606 CYS A C 1
ATOM 4855 O O . CYS A 1 606 ? 4.456 13.569 -30.360 1.00 28.33 606 CYS A O 1
ATOM 4857 N N . ARG A 1 607 ? 3.721 12.949 -28.335 1.00 27.56 607 ARG A N 1
ATOM 4858 C CA . ARG A 1 607 ? 2.349 13.467 -28.494 1.00 27.56 607 ARG A CA 1
ATOM 4859 C C . ARG A 1 607 ? 1.915 14.232 -27.239 1.00 27.56 607 ARG A C 1
ATOM 4861 O O . ARG A 1 607 ? 2.319 13.892 -26.139 1.00 27.56 607 ARG A O 1
ATOM 4868 N N . ASN A 1 608 ? 1.077 15.255 -27.416 1.00 24.56 608 ASN A N 1
ATOM 4869 C CA . ASN A 1 608 ? 0.584 16.125 -26.342 1.00 24.56 608 ASN A CA 1
ATOM 4870 C C . ASN A 1 608 ? -0.292 15.400 -25.294 1.00 24.56 608 ASN A C 1
ATOM 4872 O O . ASN A 1 608 ? -1.512 15.392 -25.428 1.00 24.56 608 ASN A O 1
ATOM 4876 N N . GLU A 1 609 ? 0.338 14.873 -24.243 1.00 23.80 609 GLU A N 1
ATOM 4877 C CA . GLU A 1 609 ? -0.048 14.998 -22.823 1.00 23.80 609 GLU A CA 1
ATOM 4878 C C . GLU A 1 609 ? 1.189 14.652 -21.966 1.00 23.80 609 GLU A C 1
ATOM 4880 O O . GLU A 1 609 ? 1.976 13.797 -22.361 1.00 23.80 609 GLU A O 1
ATOM 4885 N N . VAL A 1 610 ? 1.426 15.363 -20.854 1.00 24.97 610 VAL A N 1
ATOM 4886 C CA . VAL A 1 610 ? 2.730 15.360 -20.150 1.00 24.97 610 VAL A CA 1
ATOM 4887 C C . VAL A 1 610 ? 2.640 14.703 -18.768 1.00 24.97 610 VAL A C 1
ATOM 4889 O O . VAL A 1 610 ? 2.132 15.325 -17.832 1.00 24.97 610 VAL A O 1
ATOM 4892 N N . PRO A 1 611 ? 3.203 13.497 -18.602 1.00 22.62 611 PRO A N 1
ATOM 4893 C CA . PRO A 1 611 ? 3.961 13.098 -17.421 1.00 22.62 611 PRO A CA 1
ATOM 4894 C C . PRO A 1 611 ? 5.382 13.690 -17.477 1.00 22.62 611 PRO A C 1
ATOM 4896 O O . PRO A 1 611 ? 5.891 14.019 -18.546 1.00 22.62 611 PRO A O 1
ATOM 4899 N N . GLU A 1 612 ? 6.024 13.836 -16.323 1.00 26.73 612 GLU A N 1
ATOM 4900 C CA . GLU A 1 612 ? 7.348 14.461 -16.184 1.00 26.73 612 GLU A CA 1
ATOM 4901 C C . GLU A 1 612 ? 8.507 13.585 -16.751 1.00 26.73 612 GLU A C 1
ATOM 4903 O O . GLU A 1 612 ? 8.388 12.359 -16.759 1.00 26.73 612 GLU A O 1
ATOM 4908 N N . TRP A 1 613 ? 9.647 14.228 -17.087 1.00 23.84 613 TRP A N 1
ATOM 4909 C CA . TRP A 1 613 ? 11.038 13.711 -17.253 1.00 23.84 613 TRP A CA 1
ATOM 4910 C C . TRP A 1 613 ? 11.688 13.701 -18.665 1.00 23.84 613 TRP A C 1
ATOM 4912 O O . TRP A 1 613 ? 11.213 13.077 -19.609 1.00 23.84 613 TRP A O 1
ATOM 4922 N N . ASP A 1 614 ? 12.896 14.284 -18.725 1.00 23.72 614 ASP A N 1
ATOM 4923 C CA . ASP A 1 614 ? 14.105 13.840 -19.459 1.00 23.72 614 ASP A CA 1
ATOM 4924 C C . ASP A 1 614 ? 14.013 13.521 -20.986 1.00 23.72 614 ASP A C 1
ATOM 4926 O O . ASP A 1 614 ? 14.038 12.360 -21.396 1.00 23.72 614 ASP A O 1
ATOM 4930 N N . SER A 1 615 ? 14.089 14.544 -21.865 1.00 23.86 615 SER A N 1
ATOM 4931 C CA . SER A 1 615 ? 14.267 14.386 -23.342 1.00 23.86 615 SER A CA 1
ATOM 4932 C C . SER A 1 615 ? 15.412 15.238 -23.960 1.00 23.86 615 SER A C 1
ATOM 4934 O O . SER A 1 615 ? 15.840 16.198 -23.315 1.00 23.86 615 SER A O 1
ATOM 4936 N N . LEU A 1 616 ? 15.949 14.874 -25.158 1.00 27.17 616 LEU A N 1
ATOM 4937 C CA . LEU A 1 616 ? 17.209 15.407 -25.764 1.00 27.17 616 LEU A CA 1
ATOM 4938 C C . LEU A 1 616 ? 17.411 15.159 -27.310 1.00 27.17 616 LEU A C 1
ATOM 4940 O O . LEU A 1 616 ? 16.506 14.620 -27.938 1.00 27.17 616 LEU A O 1
ATOM 4944 N N . GLY A 1 617 ? 18.567 15.511 -27.946 1.00 25.45 617 GLY A N 1
ATOM 4945 C CA . GLY A 1 617 ? 18.890 15.332 -29.413 1.00 25.45 617 GLY A CA 1
ATOM 4946 C C . GLY A 1 617 ? 20.401 15.103 -29.777 1.00 25.45 617 GLY A C 1
ATOM 4947 O O . GLY A 1 617 ? 21.177 15.035 -28.837 1.00 25.45 617 GLY A O 1
ATOM 4948 N N . PHE A 1 618 ? 20.834 14.973 -31.075 1.00 37.78 618 PHE A N 1
ATOM 4949 C CA . PHE A 1 618 ? 22.259 14.970 -31.631 1.00 37.78 618 PHE A CA 1
ATOM 4950 C C . PHE A 1 618 ? 22.377 15.146 -33.206 1.00 37.78 618 PHE A C 1
ATOM 4952 O O . PHE A 1 618 ? 21.330 15.097 -33.851 1.00 37.78 618 PHE A O 1
ATOM 4959 N N . PRO A 1 619 ? 23.549 15.454 -33.858 1.00 36.56 619 PRO A N 1
ATOM 4960 C CA . PRO A 1 619 ? 23.638 16.340 -35.076 1.00 36.56 619 PRO A CA 1
ATOM 4961 C C . PRO A 1 619 ? 24.215 15.826 -36.428 1.00 36.56 619 PRO A C 1
ATOM 4963 O O . PRO A 1 619 ? 25.176 15.074 -36.493 1.00 36.56 619 PRO A O 1
ATOM 4966 N N . SER A 1 620 ? 23.894 16.384 -37.604 1.00 37.62 620 SER A N 1
ATOM 4967 C CA . SER A 1 620 ? 24.571 17.637 -38.049 1.00 37.62 620 SER A CA 1
ATOM 4968 C C . SER A 1 620 ? 24.241 18.125 -39.471 1.00 37.62 620 SER A C 1
ATOM 4970 O O . SER A 1 620 ? 24.529 19.275 -39.796 1.00 37.62 620 SER A O 1
ATOM 4972 N N . ARG A 1 621 ? 23.672 17.293 -40.356 1.00 47.53 621 ARG A N 1
ATOM 4973 C CA . ARG A 1 621 ? 23.300 17.695 -41.728 1.00 47.53 621 ARG A CA 1
ATOM 4974 C C . ARG A 1 621 ? 21.821 17.444 -41.981 1.00 47.53 621 ARG A C 1
ATOM 4976 O O . ARG A 1 621 ? 21.273 16.433 -41.553 1.00 47.53 621 ARG A O 1
ATOM 4983 N N . ILE A 1 622 ? 21.214 18.358 -42.729 1.00 55.66 622 ILE A N 1
ATOM 4984 C CA . ILE A 1 622 ? 19.832 18.264 -43.204 1.00 55.66 622 ILE A CA 1
ATOM 4985 C C . ILE A 1 622 ? 19.690 16.989 -44.064 1.00 55.66 622 ILE A C 1
ATOM 4987 O O . ILE A 1 622 ? 20.528 16.767 -44.947 1.00 55.66 622 ILE A O 1
ATOM 4991 N N . PRO A 1 623 ? 18.686 16.120 -43.827 1.00 55.53 623 PRO A N 1
ATOM 4992 C CA . PRO A 1 623 ? 18.529 14.893 -44.605 1.00 55.53 623 PRO A CA 1
ATOM 4993 C C . PRO A 1 623 ? 18.325 15.186 -46.098 1.00 55.53 623 PRO A C 1
ATOM 4995 O O . PRO A 1 623 ? 17.583 16.092 -46.465 1.00 55.53 623 PRO A O 1
ATOM 4998 N N . LYS A 1 624 ? 18.944 14.391 -46.983 1.00 57.56 624 LYS A N 1
ATOM 4999 C CA . LYS A 1 624 ? 18.930 14.632 -48.444 1.00 57.56 624 LYS A CA 1
ATOM 5000 C C . LYS A 1 624 ? 17.533 14.696 -49.080 1.00 57.56 624 LYS A C 1
ATOM 5002 O O . LYS A 1 624 ? 17.412 15.243 -50.168 1.00 57.56 624 LYS A O 1
ATOM 5007 N N . TRP A 1 625 ? 16.510 14.140 -48.431 1.00 58.91 625 TRP A N 1
ATOM 5008 C CA . TRP A 1 625 ? 15.122 14.182 -48.897 1.00 58.91 625 TRP A CA 1
ATOM 5009 C C . TRP A 1 625 ? 14.402 15.513 -48.613 1.00 58.91 625 TRP A C 1
ATOM 5011 O O . TRP A 1 625 ? 13.288 15.698 -49.088 1.00 58.91 625 TRP A O 1
ATOM 5021 N N . PHE A 1 626 ? 15.018 16.451 -47.882 1.00 61.00 626 PHE A N 1
ATOM 5022 C CA . PHE A 1 626 ? 14.512 17.819 -47.744 1.00 61.00 626 PHE A CA 1
ATOM 5023 C C . PHE A 1 626 ? 14.755 18.632 -49.017 1.00 61.00 626 PHE A C 1
ATOM 5025 O O . PHE A 1 626 ? 15.901 18.876 -49.395 1.00 61.00 626 PHE A O 1
ATOM 5032 N N . SER A 1 627 ? 13.669 19.102 -49.631 1.00 70.44 627 SER A N 1
ATOM 5033 C CA . SER A 1 627 ? 13.668 19.885 -50.876 1.00 70.44 627 SER A CA 1
ATOM 5034 C C . SER A 1 627 ? 14.242 21.292 -50.700 1.00 70.44 627 SER A C 1
ATOM 5036 O O . SER A 1 627 ? 14.798 21.845 -51.645 1.00 70.44 627 SER A O 1
ATOM 5038 N N . TYR A 1 628 ? 14.126 21.872 -49.501 1.00 77.44 628 TYR A N 1
ATOM 5039 C CA . TYR A 1 628 ? 14.689 23.180 -49.169 1.00 77.44 628 TYR A CA 1
ATOM 5040 C C . TYR A 1 628 ? 15.634 23.042 -47.979 1.00 77.44 628 TYR A C 1
ATOM 5042 O O . TYR A 1 628 ? 15.269 22.462 -46.954 1.00 77.44 628 TYR A O 1
ATOM 5050 N N . GLN A 1 629 ? 16.851 23.566 -48.132 1.00 80.44 629 GLN A N 1
ATOM 5051 C CA . GLN A 1 629 ? 17.951 23.423 -47.180 1.00 80.44 629 GLN A CA 1
ATOM 5052 C C . GLN A 1 629 ? 18.714 24.749 -47.075 1.00 80.44 629 GLN A C 1
ATOM 5054 O O . GLN A 1 629 ? 19.064 25.340 -48.096 1.00 80.44 629 GLN A O 1
ATOM 5059 N N . GLY A 1 630 ? 18.994 25.202 -45.856 1.00 79.12 630 GLY A N 1
ATOM 5060 C CA . GLY A 1 630 ? 19.807 26.383 -45.571 1.00 79.12 630 GLY A CA 1
ATOM 5061 C C . GLY A 1 630 ? 20.992 26.052 -44.676 1.00 79.12 630 GLY A C 1
ATOM 5062 O O . GLY A 1 630 ? 20.839 25.348 -43.678 1.00 79.12 630 GLY A O 1
ATOM 5063 N N . GLN A 1 631 ? 22.164 26.593 -45.005 1.00 77.19 631 GLN A N 1
ATOM 5064 C CA . GLN A 1 631 ? 23.267 26.705 -44.050 1.00 77.19 631 GLN A CA 1
ATOM 5065 C C . GLN A 1 631 ? 22.995 27.909 -43.140 1.00 77.19 631 GLN A C 1
ATOM 5067 O O . GLN A 1 631 ? 22.658 28.991 -43.620 1.00 77.19 631 GLN A O 1
ATOM 5072 N N . GLY A 1 632 ? 23.115 27.722 -41.828 1.00 74.50 632 GLY A N 1
ATOM 5073 C CA . GLY A 1 632 ? 22.686 28.707 -40.838 1.00 74.50 632 GLY A CA 1
ATOM 5074 C C . GLY A 1 632 ? 21.180 28.666 -40.534 1.00 74.50 632 GLY A C 1
ATOM 5075 O O . GLY A 1 632 ? 20.515 27.638 -40.670 1.00 74.50 632 GLY A O 1
ATOM 5076 N N . SER A 1 633 ? 20.640 29.808 -40.096 1.00 80.56 633 SER A N 1
ATOM 5077 C CA . SER A 1 633 ? 19.308 29.931 -39.486 1.00 80.56 633 SER A CA 1
ATOM 5078 C C . SER A 1 633 ? 18.162 30.313 -40.426 1.00 80.56 633 SER A C 1
ATOM 5080 O O . SER A 1 633 ? 17.036 30.474 -39.959 1.00 80.56 633 SER A O 1
ATOM 5082 N N . ALA A 1 634 ? 18.395 30.502 -41.726 1.00 82.06 634 ALA A N 1
ATOM 5083 C CA . ALA A 1 634 ? 17.335 30.889 -42.656 1.00 82.06 634 ALA A CA 1
ATOM 5084 C C . ALA A 1 634 ? 17.635 30.476 -44.099 1.00 82.06 634 ALA A C 1
ATOM 5086 O O . ALA A 1 634 ? 18.794 30.425 -44.506 1.00 82.06 634 ALA A O 1
ATOM 5087 N N . PHE A 1 635 ? 16.584 30.263 -44.891 1.00 83.31 635 PHE A N 1
ATOM 5088 C CA . PHE A 1 635 ? 16.689 30.063 -46.339 1.00 83.31 635 PHE A CA 1
ATOM 5089 C C . PHE A 1 635 ? 15.455 30.599 -47.083 1.00 83.31 635 PHE A C 1
ATOM 5091 O O . PHE A 1 635 ? 14.338 30.558 -46.550 1.00 83.31 635 PHE A O 1
ATOM 5098 N N . PRO A 1 636 ? 15.636 31.107 -48.317 1.00 79.12 636 PRO A N 1
ATOM 5099 C CA . PRO A 1 636 ? 14.526 31.413 -49.204 1.00 79.12 636 PRO A CA 1
ATOM 5100 C C . PRO A 1 636 ? 13.872 30.122 -49.715 1.00 79.12 636 PRO A C 1
ATOM 5102 O O . PRO A 1 636 ? 14.522 29.092 -49.888 1.00 79.12 636 PRO A O 1
ATOM 5105 N N . ILE A 1 637 ? 12.577 30.200 -49.995 1.00 76.06 637 ILE A N 1
ATOM 5106 C CA . ILE A 1 637 ? 11.768 29.137 -50.587 1.00 76.06 637 ILE A CA 1
ATOM 5107 C C . ILE A 1 637 ? 11.105 29.707 -51.830 1.00 76.06 637 ILE A C 1
ATOM 5109 O O . ILE A 1 637 ? 10.420 30.726 -51.754 1.00 76.06 637 ILE A O 1
ATOM 5113 N N . LEU A 1 638 ? 11.274 29.019 -52.955 1.00 71.38 638 LEU A N 1
ATOM 5114 C CA . LEU A 1 638 ? 10.483 29.232 -54.161 1.00 71.38 638 LEU A CA 1
ATOM 5115 C C . LEU A 1 638 ? 9.402 28.154 -54.201 1.00 71.38 638 LEU A C 1
ATOM 5117 O O . LEU A 1 638 ? 9.715 26.960 -54.224 1.00 71.38 638 LEU A O 1
ATOM 5121 N N . PHE A 1 639 ? 8.139 28.566 -54.161 1.00 66.25 639 PHE A N 1
ATOM 5122 C CA . PHE A 1 639 ? 7.007 27.648 -54.185 1.00 66.25 639 PHE A CA 1
ATOM 5123 C C . PHE A 1 639 ? 6.722 27.206 -55.621 1.00 66.25 639 PHE A C 1
ATOM 5125 O O . PHE A 1 639 ? 6.572 28.023 -56.526 1.00 66.25 639 PHE A O 1
ATOM 5132 N N . ASN A 1 640 ? 6.620 25.892 -55.830 1.00 62.31 640 ASN A N 1
ATOM 5133 C CA . ASN A 1 640 ? 6.106 25.342 -57.082 1.00 62.31 640 ASN A CA 1
ATOM 5134 C C . ASN A 1 640 ? 4.642 25.812 -57.266 1.00 62.31 640 ASN A C 1
ATOM 5136 O O . ASN A 1 640 ? 3.897 25.774 -56.283 1.00 62.31 640 ASN A O 1
ATOM 5140 N N . PRO A 1 641 ? 4.190 26.215 -58.471 1.00 55.25 641 PRO A N 1
ATOM 5141 C CA . PRO A 1 641 ? 2.802 26.627 -58.714 1.00 55.25 641 PRO A CA 1
ATOM 5142 C C . PRO A 1 641 ? 1.727 25.619 -58.260 1.00 55.25 641 PRO A C 1
ATOM 5144 O O . PRO A 1 641 ? 0.597 26.033 -58.022 1.00 55.25 641 PRO A O 1
ATOM 5147 N N . ASN A 1 642 ? 2.062 24.339 -58.060 1.00 56.44 642 ASN A N 1
ATOM 5148 C CA . ASN A 1 642 ? 1.157 23.316 -57.515 1.00 56.44 642 ASN A CA 1
ATOM 5149 C C . ASN A 1 642 ? 1.200 23.186 -55.969 1.00 56.44 642 ASN A C 1
ATOM 5151 O O . ASN A 1 642 ? 0.751 22.182 -55.420 1.00 56.44 642 ASN A O 1
ATOM 5155 N N . TRP A 1 643 ? 1.733 24.163 -55.221 1.00 58.12 643 TRP A N 1
ATOM 5156 C CA . TRP A 1 643 ? 1.817 24.097 -53.745 1.00 58.12 643 TRP A CA 1
ATOM 5157 C C . TRP A 1 643 ? 0.452 23.943 -53.037 1.00 58.12 643 TRP A C 1
ATOM 5159 O O . TRP A 1 643 ? 0.404 23.528 -51.882 1.00 58.12 643 TRP A O 1
ATOM 5169 N N . PHE A 1 644 ? -0.658 24.230 -53.724 1.00 56.50 644 PHE A N 1
ATOM 5170 C CA . PHE A 1 644 ? -2.032 24.085 -53.229 1.00 56.50 644 PHE A CA 1
ATOM 5171 C C . PHE A 1 644 ? -2.386 22.655 -52.760 1.00 56.50 644 PHE A C 1
ATOM 5173 O O . PHE A 1 644 ? -3.257 22.503 -51.902 1.00 56.50 644 PHE A O 1
ATOM 5180 N N . ASP A 1 645 ? -1.695 21.630 -53.278 1.00 57.19 645 ASP A N 1
ATOM 5181 C CA . ASP A 1 645 ? -1.864 20.209 -52.921 1.00 57.19 645 ASP A CA 1
ATOM 5182 C C . ASP A 1 645 ? -1.005 19.755 -51.715 1.00 57.19 645 ASP A C 1
ATOM 5184 O O . ASP A 1 645 ? -0.869 18.554 -51.454 1.00 57.19 645 ASP A O 1
ATOM 5188 N N . VAL A 1 646 ? -0.396 20.692 -50.974 1.00 61.41 646 VAL A N 1
ATOM 5189 C CA . VAL A 1 646 ? 0.409 20.404 -49.773 1.00 61.41 646 VAL A CA 1
ATOM 5190 C C . VAL A 1 646 ? -0.477 20.185 -48.539 1.00 61.41 646 VAL A C 1
ATOM 5192 O O . VAL A 1 646 ? -1.279 21.036 -48.163 1.00 61.41 646 VAL A O 1
ATOM 5195 N N . LEU A 1 647 ? -0.276 19.041 -47.882 1.00 57.44 647 LEU A N 1
ATOM 5196 C CA . LEU A 1 647 ? -0.975 18.575 -46.676 1.00 57.44 647 LEU A CA 1
ATOM 5197 C C . LEU A 1 647 ? -0.343 19.105 -45.378 1.00 57.44 647 LEU A C 1
ATOM 5199 O O . LEU A 1 647 ? -1.001 19.215 -44.343 1.00 57.44 647 LEU A O 1
ATOM 5203 N N . GLY A 1 648 ? 0.959 19.390 -45.415 1.00 63.44 648 GLY A N 1
ATOM 5204 C CA . GLY A 1 648 ? 1.761 19.664 -44.229 1.00 63.44 648 GLY A CA 1
ATOM 5205 C C . GLY A 1 648 ? 3.218 19.971 -44.543 1.00 63.44 648 GLY A C 1
ATOM 5206 O O . GLY A 1 648 ? 3.698 19.785 -45.666 1.00 63.44 648 GLY A O 1
ATOM 5207 N N . PHE A 1 649 ? 3.914 20.430 -43.511 1.00 64.69 649 PHE A N 1
ATOM 5208 C CA . PHE A 1 649 ? 5.326 20.783 -43.548 1.00 64.69 649 PHE A CA 1
ATOM 5209 C C . PHE A 1 649 ? 6.105 19.837 -42.633 1.00 64.69 649 PHE A C 1
ATOM 5211 O O . PHE A 1 649 ? 5.829 19.789 -41.437 1.00 64.69 649 PHE A O 1
ATOM 5218 N N . THR A 1 650 ? 7.106 19.123 -43.153 1.00 60.88 650 THR A N 1
ATOM 5219 C CA . THR A 1 650 ? 8.158 18.561 -42.288 1.00 60.88 650 THR A CA 1
ATOM 5220 C C . THR A 1 650 ? 9.279 19.594 -42.177 1.00 60.88 650 THR A C 1
ATOM 5222 O O . THR A 1 650 ? 9.743 20.107 -43.194 1.00 60.88 650 THR A O 1
ATOM 5225 N N . PHE A 1 651 ? 9.715 19.905 -40.964 1.00 67.12 651 PHE A N 1
ATOM 5226 C CA . PHE A 1 651 ? 10.788 20.851 -40.663 1.00 67.12 651 PHE A CA 1
ATOM 5227 C C . PHE A 1 651 ? 12.006 20.110 -40.114 1.00 67.12 651 PHE A C 1
ATOM 5229 O O . PHE A 1 651 ? 11.863 19.074 -39.463 1.00 67.12 651 PHE A O 1
ATOM 5236 N N . CYS A 1 652 ? 13.201 20.669 -40.301 1.00 63.31 652 CYS A N 1
ATOM 5237 C CA . CYS A 1 652 ? 14.351 20.279 -39.494 1.00 63.31 652 CYS A CA 1
ATOM 5238 C C . CYS A 1 652 ? 15.227 21.465 -39.097 1.00 63.31 652 CYS A C 1
ATOM 5240 O O . CYS A 1 652 ? 15.316 22.460 -39.818 1.00 63.31 652 CYS A O 1
ATOM 5242 N N . ALA A 1 653 ? 15.929 21.327 -37.977 1.00 64.38 653 ALA A N 1
ATOM 5243 C CA . ALA A 1 653 ? 16.922 22.289 -37.513 1.00 64.38 653 ALA A CA 1
ATOM 5244 C C . ALA A 1 653 ? 18.121 21.559 -36.903 1.00 64.38 653 ALA A C 1
ATOM 5246 O O . ALA A 1 653 ? 17.935 20.613 -36.148 1.00 64.38 653 ALA A O 1
ATOM 5247 N N . VAL A 1 654 ? 19.329 22.011 -37.221 1.00 62.69 654 VAL A N 1
ATOM 5248 C CA . VAL A 1 654 ? 20.591 21.632 -36.580 1.00 62.69 654 VAL A CA 1
ATOM 5249 C C . VAL A 1 654 ? 21.010 22.806 -35.706 1.00 62.69 654 VAL A C 1
ATOM 5251 O O . VAL A 1 654 ? 21.172 23.911 -36.223 1.00 62.69 654 VAL A O 1
ATOM 5254 N N . ILE A 1 655 ? 21.156 22.589 -34.403 1.00 64.31 655 ILE A N 1
ATOM 5255 C CA . ILE A 1 655 ? 21.463 23.618 -33.403 1.00 64.31 655 ILE A CA 1
ATOM 5256 C C . ILE A 1 655 ? 22.818 23.305 -32.746 1.00 64.31 655 ILE A C 1
ATOM 5258 O O . ILE A 1 655 ? 23.042 22.170 -32.354 1.00 64.31 655 ILE A O 1
ATOM 5262 N N . GLU A 1 656 ? 23.688 24.296 -32.593 1.00 62.50 656 GLU A N 1
ATOM 5263 C CA . GLU A 1 656 ? 24.981 24.250 -31.894 1.00 62.50 656 GLU A CA 1
ATOM 5264 C C . GLU A 1 656 ? 24.886 24.877 -30.502 1.00 62.50 656 GLU A C 1
ATOM 5266 O O . GLU A 1 656 ? 24.088 25.796 -30.268 1.00 62.50 656 GLU A O 1
ATOM 5271 N N . PHE A 1 657 ? 25.692 24.343 -29.580 1.00 59.31 657 PHE A N 1
ATOM 5272 C CA . PHE A 1 657 ? 25.641 24.629 -28.149 1.00 59.31 657 PHE A CA 1
ATOM 5273 C C . PHE A 1 657 ? 27.050 24.956 -27.643 1.00 59.31 657 PHE A C 1
ATOM 5275 O O . PHE A 1 657 ? 27.812 24.063 -27.286 1.00 59.31 657 PHE A O 1
ATOM 5282 N N . ASP A 1 658 ? 27.369 26.256 -27.573 1.00 52.69 658 ASP A N 1
ATOM 5283 C CA . ASP A 1 658 ? 28.668 26.793 -27.119 1.00 52.69 658 ASP A CA 1
ATOM 5284 C C . ASP A 1 658 ? 29.143 26.246 -25.748 1.00 52.69 658 ASP A C 1
ATOM 5286 O O . ASP A 1 658 ? 30.325 26.323 -25.416 1.00 52.69 658 ASP A O 1
ATOM 5290 N N . ILE A 1 659 ? 28.210 25.773 -24.911 1.00 52.38 659 ILE A N 1
ATOM 5291 C CA . ILE A 1 659 ? 28.418 25.276 -23.543 1.00 52.38 659 ILE A CA 1
ATOM 5292 C C . ILE A 1 659 ? 27.423 24.122 -23.301 1.00 52.38 659 ILE A C 1
ATOM 5294 O O . ILE A 1 659 ? 26.269 24.246 -23.727 1.00 52.38 659 ILE A O 1
ATOM 5298 N N . PRO A 1 660 ? 27.797 23.042 -22.580 1.00 49.28 660 PRO A N 1
ATOM 5299 C CA . PRO A 1 660 ? 26.850 22.020 -22.143 1.00 49.28 660 PRO A CA 1
ATOM 5300 C C . PRO A 1 660 ? 25.651 22.607 -21.387 1.00 49.28 660 PRO A C 1
ATOM 5302 O O . PRO A 1 660 ? 25.816 23.335 -20.405 1.00 49.28 660 PRO A O 1
ATOM 5305 N N . LEU A 1 661 ? 24.430 22.280 -21.823 1.00 46.28 661 LEU A N 1
ATOM 5306 C CA . LEU A 1 661 ? 23.220 22.717 -21.123 1.00 46.28 661 LEU A CA 1
ATOM 5307 C C . LEU A 1 661 ? 23.030 21.912 -19.836 1.00 46.28 661 LEU A C 1
ATOM 5309 O O . LEU A 1 661 ? 22.740 20.718 -19.869 1.00 46.28 661 LEU A O 1
ATOM 5313 N N . HIS A 1 662 ? 23.136 22.591 -18.698 1.00 46.34 662 HIS A N 1
ATOM 5314 C CA . HIS A 1 662 ? 22.796 22.045 -17.389 1.00 46.34 662 HIS A CA 1
ATOM 5315 C C . HIS A 1 662 ? 21.393 22.512 -16.983 1.00 46.34 662 HIS A C 1
ATOM 5317 O O . HIS A 1 662 ? 21.268 23.613 -16.459 1.00 46.34 662 HIS A O 1
ATOM 5323 N N . LYS A 1 663 ? 20.377 21.662 -17.214 1.00 45.19 663 LYS A N 1
ATOM 5324 C CA . LYS A 1 663 ? 18.949 21.833 -16.857 1.00 45.19 663 LYS A CA 1
ATOM 5325 C C . LYS A 1 663 ? 18.309 23.173 -17.266 1.00 45.19 663 LYS A C 1
ATOM 5327 O O . LYS A 1 663 ? 18.557 24.219 -16.674 1.00 45.19 663 LYS A O 1
ATOM 5332 N N . CYS A 1 664 ? 17.415 23.119 -18.252 1.00 44.38 664 CYS A N 1
ATOM 5333 C CA . CYS A 1 664 ? 16.627 24.261 -18.707 1.00 44.38 664 CYS A CA 1
ATOM 5334 C C . CYS A 1 664 ? 15.168 23.838 -18.904 1.00 44.38 664 CYS A C 1
ATOM 5336 O O . CYS A 1 664 ? 14.865 23.117 -19.844 1.00 44.38 664 CYS A O 1
ATOM 5338 N N . ASP A 1 665 ? 14.271 24.331 -18.053 1.00 40.81 665 ASP A N 1
ATOM 5339 C CA . ASP A 1 665 ? 12.857 23.913 -18.010 1.00 40.81 665 ASP A CA 1
ATOM 5340 C C . ASP A 1 665 ? 12.068 24.233 -19.309 1.00 40.81 665 ASP A C 1
ATOM 5342 O O . ASP A 1 665 ? 10.990 23.693 -19.566 1.00 40.81 665 ASP A O 1
ATOM 5346 N N . ASP A 1 666 ? 12.597 25.142 -20.136 1.00 53.09 666 ASP A N 1
ATOM 5347 C CA . ASP A 1 666 ? 11.864 25.864 -21.180 1.00 53.09 666 ASP A CA 1
ATOM 5348 C C . ASP A 1 666 ? 12.762 26.093 -22.425 1.00 53.09 666 ASP A C 1
ATOM 5350 O O . ASP A 1 666 ? 13.268 27.197 -22.672 1.00 53.09 666 ASP A O 1
ATOM 5354 N N . PHE A 1 667 ? 12.987 25.031 -23.211 1.00 56.75 667 PHE A N 1
ATOM 5355 C CA . PHE A 1 667 ? 13.642 25.082 -24.529 1.00 56.75 667 PHE A CA 1
ATOM 5356 C C . PHE A 1 667 ? 12.607 25.155 -25.662 1.00 56.75 667 PHE A C 1
ATOM 5358 O O . PHE A 1 667 ? 11.581 24.477 -25.655 1.00 56.75 667 PHE A O 1
ATOM 5365 N N . PHE A 1 668 ? 12.881 25.977 -26.677 1.00 58.91 668 PHE A N 1
ATOM 5366 C CA . PHE A 1 668 ? 11.993 26.155 -27.823 1.00 58.91 668 PHE A CA 1
ATOM 5367 C C . PHE A 1 668 ? 12.790 26.302 -29.112 1.00 58.91 668 PHE A C 1
ATOM 5369 O O . PHE A 1 668 ? 13.464 27.309 -29.324 1.00 58.91 668 PHE A O 1
ATOM 5376 N N . ILE A 1 669 ? 12.626 25.357 -30.037 1.00 60.16 669 ILE A N 1
ATOM 5377 C CA . ILE A 1 669 ? 12.876 25.630 -31.454 1.00 60.16 669 ILE A CA 1
ATOM 5378 C C . ILE A 1 669 ? 11.601 26.219 -32.035 1.00 60.16 669 ILE A C 1
ATOM 5380 O O . ILE A 1 669 ? 10.498 25.733 -31.782 1.00 60.16 669 ILE A O 1
ATOM 5384 N N . THR A 1 670 ? 11.765 27.279 -32.814 1.00 62.72 670 THR A N 1
ATOM 5385 C CA . THR A 1 670 ? 10.700 27.885 -33.603 1.00 62.72 670 THR A CA 1
ATOM 5386 C C . THR A 1 670 ? 11.128 27.976 -35.059 1.00 62.72 670 THR A C 1
ATOM 5388 O O . THR A 1 670 ? 12.274 28.324 -35.351 1.00 62.72 670 THR A O 1
ATOM 5391 N N . CYS A 1 671 ? 10.211 27.682 -35.980 1.00 67.25 671 CYS A N 1
ATOM 5392 C CA . CYS A 1 671 ? 10.364 28.039 -37.388 1.00 67.25 671 CYS A CA 1
ATOM 5393 C C . CYS A 1 671 ? 9.327 29.098 -37.740 1.00 67.25 671 CYS A C 1
ATOM 5395 O O . CYS A 1 671 ? 8.129 28.883 -37.563 1.00 67.25 671 CYS A O 1
ATOM 5397 N N . GLU A 1 672 ? 9.803 30.231 -38.245 1.00 71.12 672 GLU A N 1
ATOM 5398 C CA . GLU A 1 672 ? 9.021 31.399 -38.605 1.00 71.12 672 GLU A CA 1
ATOM 5399 C C . GLU A 1 672 ? 9.118 31.673 -40.110 1.00 71.12 672 GLU A C 1
ATOM 5401 O O . GLU A 1 672 ? 10.130 32.173 -40.605 1.00 71.12 672 GLU A O 1
ATOM 5406 N N . CYS A 1 673 ? 8.058 31.354 -40.849 1.00 68.00 673 CYS A N 1
ATOM 5407 C CA . CYS A 1 673 ? 8.011 31.514 -42.300 1.00 68.00 673 CYS A CA 1
ATOM 5408 C C . CYS A 1 673 ? 7.272 32.795 -42.695 1.00 68.00 673 CYS A C 1
ATOM 5410 O O . CYS A 1 673 ? 6.121 33.004 -42.308 1.00 68.00 673 CYS A O 1
ATOM 5412 N N . HIS A 1 674 ? 7.964 33.652 -43.453 1.00 71.50 674 HIS A N 1
ATOM 5413 C CA . HIS A 1 674 ? 7.477 34.925 -43.990 1.00 71.50 674 HIS A CA 1
ATOM 5414 C C . HIS A 1 674 ? 7.184 34.758 -45.480 1.00 71.50 674 HIS A C 1
ATOM 5416 O O . HIS A 1 674 ? 8.103 34.538 -46.266 1.00 71.50 674 HIS A O 1
ATOM 5422 N N . PHE A 1 675 ? 5.925 34.897 -45.876 1.00 71.00 675 PHE A N 1
ATOM 5423 C CA . PHE A 1 675 ? 5.497 34.763 -47.273 1.00 71.00 675 PHE A CA 1
ATOM 5424 C C . PHE A 1 675 ? 5.390 36.124 -47.975 1.00 71.00 675 PHE A C 1
ATOM 5426 O O . PHE A 1 675 ? 4.986 37.105 -47.341 1.00 71.00 675 PHE A O 1
ATOM 5433 N N . LYS A 1 676 ? 5.701 36.186 -49.278 1.00 66.44 676 LYS A N 1
ATOM 5434 C CA . LYS A 1 676 ? 5.489 37.368 -50.130 1.00 66.44 676 LYS A CA 1
ATOM 5435 C C . LYS A 1 676 ? 4.646 36.996 -51.355 1.00 66.44 676 LYS A C 1
ATOM 5437 O O . LYS A 1 676 ? 4.908 36.013 -52.041 1.00 66.44 676 LYS A O 1
ATOM 5442 N N . SER A 1 677 ? 3.605 37.789 -51.592 1.00 63.72 677 SER A N 1
ATOM 5443 C CA . SER A 1 677 ? 2.733 37.702 -52.763 1.00 63.72 677 SER A CA 1
ATOM 5444 C C . SER A 1 677 ? 3.141 38.708 -53.837 1.00 63.72 677 SER A C 1
ATOM 5446 O O . SER A 1 677 ? 3.679 39.775 -53.525 1.00 63.72 677 SER A O 1
ATOM 5448 N N . ASP A 1 678 ? 2.813 38.398 -55.093 1.00 62.66 678 ASP A N 1
ATOM 5449 C CA . ASP A 1 678 ? 3.055 39.277 -56.251 1.00 62.66 678 ASP A CA 1
ATOM 5450 C C . ASP A 1 678 ? 2.417 40.665 -56.067 1.00 62.66 678 ASP A C 1
ATOM 5452 O O . ASP A 1 678 ? 2.974 41.685 -56.466 1.00 62.66 678 ASP A O 1
ATOM 5456 N N . ASN A 1 679 ? 1.282 40.714 -55.361 1.00 59.50 679 ASN A N 1
ATOM 5457 C CA . ASN A 1 679 ? 0.521 41.930 -55.061 1.00 59.50 679 ASN A CA 1
ATOM 5458 C C . ASN A 1 679 ? 1.171 42.826 -53.976 1.00 59.50 679 ASN A C 1
ATOM 5460 O O . ASN A 1 679 ? 0.528 43.746 -53.475 1.00 59.50 679 ASN A O 1
ATOM 5464 N N . GLY A 1 680 ? 2.412 42.544 -53.556 1.00 56.34 680 GLY A N 1
ATOM 5465 C CA . GLY A 1 680 ? 3.274 43.447 -52.776 1.00 56.34 680 GLY A CA 1
ATOM 5466 C C . GLY A 1 680 ? 2.837 43.784 -51.340 1.00 56.34 680 GLY A C 1
ATOM 5467 O O . GLY A 1 680 ? 3.490 44.599 -50.691 1.00 56.34 680 GLY A O 1
ATOM 5468 N N . GLY A 1 681 ? 1.749 43.190 -50.834 1.00 52.56 681 GLY A N 1
ATOM 5469 C CA . GLY A 1 681 ? 0.898 43.866 -49.843 1.00 52.56 681 GLY A CA 1
ATOM 5470 C C . GLY A 1 681 ? 0.461 43.106 -48.586 1.00 52.56 681 GLY A C 1
ATOM 5471 O O . GLY A 1 681 ? -0.470 43.574 -47.937 1.00 52.56 681 GLY A O 1
ATOM 5472 N N . ARG A 1 682 ? 1.071 41.971 -48.203 1.00 53.91 682 ARG A N 1
ATOM 5473 C CA . ARG A 1 682 ? 0.996 41.429 -46.820 1.00 53.91 682 ARG A CA 1
ATOM 5474 C C . ARG A 1 682 ? 2.024 40.322 -46.583 1.00 53.91 682 ARG A C 1
ATOM 5476 O O . ARG A 1 682 ? 2.130 39.402 -47.384 1.00 53.91 682 ARG A O 1
ATOM 5483 N N . LYS A 1 683 ? 2.723 40.386 -45.446 1.00 53.78 683 LYS A N 1
ATOM 5484 C CA . LYS A 1 683 ? 3.480 39.256 -44.891 1.00 53.78 683 LYS A CA 1
ATOM 5485 C C . LYS A 1 683 ? 2.563 38.496 -43.943 1.00 53.78 683 LYS A C 1
ATOM 5487 O O . LYS A 1 683 ? 2.036 39.102 -43.012 1.00 53.78 683 LYS A O 1
ATOM 5492 N N . VAL A 1 684 ? 2.406 37.193 -44.144 1.00 54.34 684 VAL A N 1
ATOM 5493 C CA . VAL A 1 684 ? 1.901 36.300 -43.093 1.00 54.34 684 VAL A CA 1
ATOM 5494 C C . VAL A 1 684 ? 3.085 35.582 -42.463 1.00 54.34 684 VAL A C 1
ATOM 5496 O O . VAL A 1 684 ? 3.998 35.144 -43.160 1.00 54.34 684 VAL A O 1
ATOM 5499 N N . GLN A 1 685 ? 3.054 35.525 -41.135 1.00 55.66 685 GLN A N 1
ATOM 5500 C CA . GLN A 1 685 ? 4.042 34.909 -40.264 1.00 55.66 685 GLN A CA 1
ATOM 5501 C C . GLN A 1 685 ? 3.443 33.595 -39.754 1.00 55.66 685 GLN A C 1
ATOM 5503 O O . GLN A 1 685 ? 2.556 33.608 -38.901 1.00 55.66 685 GLN A O 1
ATOM 5508 N N . PHE A 1 686 ? 3.893 32.462 -40.286 1.00 57.53 686 PHE A N 1
ATOM 5509 C CA . PHE A 1 686 ? 3.592 31.161 -39.685 1.00 57.53 686 PHE A CA 1
ATOM 5510 C C . PHE A 1 686 ? 4.678 30.825 -38.667 1.00 57.53 686 PHE A C 1
ATOM 5512 O O . PHE A 1 686 ? 5.850 30.860 -39.034 1.00 57.53 686 PHE A O 1
ATOM 5519 N N . ARG A 1 687 ? 4.304 30.499 -37.423 1.00 54.22 687 ARG A N 1
ATOM 5520 C CA . ARG A 1 687 ? 5.232 30.040 -36.382 1.00 54.22 687 ARG A CA 1
ATOM 5521 C C . ARG A 1 687 ? 4.831 28.656 -35.874 1.00 54.22 687 ARG A C 1
ATOM 5523 O O . ARG A 1 687 ? 3.784 28.522 -35.248 1.00 54.22 687 ARG A O 1
ATOM 5530 N N . SER A 1 688 ? 5.704 27.679 -36.099 1.00 51.78 688 SER A N 1
ATOM 5531 C CA . SER A 1 688 ? 5.716 26.396 -35.382 1.00 51.78 688 SER A CA 1
ATOM 5532 C C . SER A 1 688 ? 6.698 26.491 -34.201 1.00 51.78 688 SER A C 1
ATOM 5534 O O . SER A 1 688 ? 7.657 27.264 -34.297 1.00 51.78 688 SER A O 1
ATOM 5536 N N . SER A 1 689 ? 6.464 25.760 -33.102 1.00 49.97 689 SER A N 1
ATOM 5537 C CA . SER A 1 689 ? 7.158 25.937 -31.805 1.00 49.97 689 SER A CA 1
ATOM 5538 C C . SER A 1 689 ? 7.252 24.650 -30.967 1.00 49.97 689 SER A C 1
ATOM 5540 O O . SER A 1 689 ? 6.369 23.805 -31.077 1.00 49.97 689 SER A O 1
ATOM 5542 N N . THR A 1 690 ? 8.188 24.634 -30.006 1.00 48.59 690 THR A N 1
ATOM 5543 C CA . THR A 1 690 ? 8.201 23.822 -28.757 1.00 48.59 690 THR A CA 1
ATOM 5544 C C . THR A 1 690 ? 8.733 22.389 -28.838 1.00 48.59 690 THR A C 1
ATOM 5546 O O . THR A 1 690 ? 8.157 21.548 -29.515 1.00 48.59 690 THR A O 1
ATOM 5549 N N . ILE A 1 691 ? 9.779 22.119 -28.038 1.00 48.03 691 ILE A N 1
ATOM 5550 C CA . ILE A 1 691 ? 10.260 20.791 -27.614 1.00 48.03 691 ILE A CA 1
ATOM 5551 C C . ILE A 1 691 ? 10.893 20.984 -26.219 1.00 48.03 691 ILE A C 1
ATOM 5553 O O . ILE A 1 691 ? 11.938 21.622 -26.135 1.00 48.03 691 ILE A O 1
ATOM 5557 N N . HIS A 1 692 ? 10.296 20.477 -25.135 1.00 42.88 692 HIS A N 1
ATOM 5558 C CA . HIS A 1 692 ? 10.893 20.586 -23.789 1.00 42.88 692 HIS A CA 1
ATOM 5559 C C . HIS A 1 692 ? 12.023 19.555 -23.611 1.00 42.88 692 HIS A C 1
ATOM 5561 O O . HIS A 1 692 ? 11.844 18.386 -23.955 1.00 42.88 692 HIS A O 1
ATOM 5567 N N . LEU A 1 693 ? 13.180 19.982 -23.087 1.00 43.69 693 LEU A N 1
ATOM 5568 C CA . LEU A 1 693 ? 14.401 19.174 -22.947 1.00 43.69 693 LEU A CA 1
ATOM 5569 C C . LEU A 1 693 ? 14.953 19.279 -21.515 1.00 43.69 693 LEU A C 1
ATOM 5571 O O . LEU A 1 693 ? 15.110 20.387 -21.016 1.00 43.69 693 LEU A O 1
ATOM 5575 N N . GLU A 1 694 ? 15.312 18.162 -20.876 1.00 41.22 694 GLU A N 1
ATOM 5576 C CA . GLU A 1 694 ? 15.706 18.143 -19.445 1.00 41.22 694 GLU A CA 1
ATOM 5577 C C . GLU A 1 694 ? 17.080 17.507 -19.143 1.00 41.22 694 GLU A C 1
ATOM 5579 O O . GLU A 1 694 ? 17.673 17.785 -18.094 1.00 41.22 694 GLU A O 1
ATOM 5584 N N . VAL A 1 695 ? 17.621 16.704 -20.067 1.00 41.41 695 VAL A N 1
ATOM 5585 C CA . VAL A 1 695 ? 18.912 15.999 -19.917 1.00 41.41 695 VAL A CA 1
ATOM 5586 C C . VAL A 1 695 ? 20.092 16.937 -20.289 1.00 41.41 695 VAL A C 1
ATOM 5588 O O . VAL A 1 695 ? 19.892 18.079 -20.702 1.00 41.41 695 VAL A O 1
ATOM 5591 N N . ILE A 1 696 ? 21.348 16.503 -20.113 1.00 42.91 696 ILE A N 1
ATOM 5592 C CA . ILE A 1 696 ? 22.557 17.312 -20.380 1.00 42.91 696 ILE A CA 1
ATOM 5593 C C . ILE A 1 696 ? 23.102 17.064 -21.793 1.00 42.91 696 ILE A C 1
ATOM 5595 O O . ILE A 1 696 ? 23.395 15.928 -22.164 1.00 42.91 696 ILE A O 1
ATOM 5599 N N . LEU A 1 697 ? 23.285 18.145 -22.557 1.00 47.84 697 LEU A N 1
ATOM 5600 C CA . LEU A 1 697 ? 23.795 18.128 -23.933 1.00 47.84 697 LEU A CA 1
ATOM 5601 C C . LEU A 1 697 ? 25.293 18.412 -24.031 1.00 47.84 697 LEU A C 1
ATOM 5603 O O . LEU A 1 697 ? 25.819 19.216 -23.266 1.00 47.84 697 LEU A O 1
ATOM 5607 N N . HIS A 1 698 ? 25.963 17.779 -25.000 1.00 43.41 698 HIS A N 1
ATOM 5608 C CA . HIS A 1 698 ? 27.430 17.778 -25.111 1.00 43.41 698 HIS A CA 1
ATOM 5609 C C . HIS A 1 698 ? 27.997 18.037 -26.532 1.00 43.41 698 HIS A C 1
ATOM 5611 O O . HIS A 1 698 ? 29.212 17.984 -26.696 1.00 43.41 698 HIS A O 1
ATOM 5617 N N . SER A 1 699 ? 27.170 18.313 -27.554 1.00 44.91 699 SER A N 1
ATOM 5618 C CA . SER A 1 699 ? 27.614 18.743 -28.903 1.00 44.91 699 SER A CA 1
ATOM 5619 C C . SER A 1 699 ? 26.497 19.521 -29.646 1.00 44.91 699 SER A C 1
ATOM 5621 O O . SER A 1 699 ? 25.756 20.247 -28.987 1.00 44.91 699 SER A O 1
ATOM 5623 N N . ASP A 1 700 ? 26.374 19.429 -30.977 1.00 49.19 700 ASP A N 1
ATOM 5624 C CA . ASP A 1 700 ? 25.253 19.994 -31.766 1.00 49.19 700 ASP A CA 1
ATOM 5625 C C . ASP A 1 700 ? 24.034 19.041 -31.749 1.00 49.19 700 ASP A C 1
ATOM 5627 O O . ASP A 1 700 ? 24.207 17.855 -31.508 1.00 49.19 700 ASP A O 1
ATOM 5631 N N . HIS A 1 701 ? 22.817 19.447 -32.149 1.00 50.97 701 HIS A N 1
ATOM 5632 C CA . HIS A 1 701 ? 21.658 18.534 -32.290 1.00 50.97 701 HIS A CA 1
ATOM 5633 C C . HIS A 1 701 ? 20.789 18.804 -33.531 1.00 50.97 701 HIS A C 1
ATOM 5635 O O . HIS A 1 701 ? 20.408 19.945 -33.779 1.00 50.97 701 HIS A O 1
ATOM 5641 N N . LEU A 1 702 ? 20.436 17.753 -34.287 1.00 52.78 702 LEU A N 1
ATOM 5642 C CA . LEU A 1 702 ? 19.359 17.752 -35.285 1.00 52.78 702 LEU A CA 1
ATOM 5643 C C . LEU A 1 702 ? 18.014 17.508 -34.579 1.00 52.78 702 LEU A C 1
ATOM 5645 O O . LEU A 1 702 ? 17.937 16.722 -33.637 1.00 52.78 702 LEU A O 1
ATOM 5649 N N . PHE A 1 703 ? 16.971 18.172 -35.073 1.00 58.78 703 PHE A N 1
ATOM 5650 C CA . PHE A 1 703 ? 15.571 18.035 -34.673 1.00 58.78 703 PHE A CA 1
ATOM 5651 C C . PHE A 1 703 ? 14.698 17.958 -35.934 1.00 58.78 703 PHE A C 1
ATOM 5653 O O . PHE A 1 703 ? 15.022 18.613 -36.929 1.00 58.78 703 PHE A O 1
ATOM 5660 N N . LEU A 1 704 ? 13.603 17.186 -35.912 1.00 52.41 704 LEU A N 1
ATOM 5661 C CA . LEU A 1 704 ? 12.851 16.780 -37.114 1.00 52.41 704 LEU A CA 1
ATOM 5662 C C . LEU A 1 704 ? 11.336 16.652 -36.855 1.00 52.41 704 LEU A C 1
ATOM 5664 O O . LEU A 1 704 ? 10.867 15.555 -36.569 1.00 52.41 704 LEU A O 1
ATOM 5668 N N . TRP A 1 705 ? 10.567 17.743 -36.983 1.00 57.03 705 TRP A N 1
ATOM 5669 C CA . TRP A 1 705 ? 9.136 17.784 -36.624 1.00 57.03 705 TRP A CA 1
ATOM 5670 C C . TRP A 1 705 ? 8.186 17.962 -37.822 1.00 57.03 705 TRP A C 1
ATOM 5672 O O . TRP A 1 705 ? 8.615 18.315 -38.921 1.00 57.03 705 TRP A O 1
ATOM 5682 N N . TYR A 1 706 ? 6.885 17.711 -37.632 1.00 54.22 706 TYR A N 1
ATOM 5683 C CA . TYR A 1 706 ? 5.852 17.853 -38.668 1.00 54.22 706 TYR A CA 1
ATOM 5684 C C . TYR A 1 706 ? 4.700 18.738 -38.185 1.00 54.22 706 TYR A C 1
ATOM 5686 O O . TYR A 1 706 ? 4.110 18.462 -37.147 1.00 54.22 706 TYR A O 1
ATOM 5694 N N . ASP A 1 707 ? 4.340 19.761 -38.962 1.00 56.28 707 ASP A N 1
ATOM 5695 C CA . ASP A 1 707 ? 3.192 20.623 -38.672 1.00 56.28 707 ASP A CA 1
ATOM 5696 C C . ASP A 1 707 ? 2.095 20.469 -39.740 1.00 56.28 707 ASP A C 1
ATOM 5698 O O . ASP A 1 707 ? 2.354 20.444 -40.951 1.00 56.28 707 ASP A O 1
ATOM 5702 N N . ASN A 1 708 ? 0.850 20.346 -39.279 1.00 55.09 708 ASN A N 1
ATOM 5703 C CA . ASN A 1 708 ? -0.307 20.020 -40.105 1.00 55.09 708 ASN A CA 1
ATOM 5704 C C . ASN A 1 708 ? -0.921 21.293 -40.703 1.00 55.09 708 ASN A C 1
ATOM 5706 O O . ASN A 1 708 ? -1.621 22.050 -40.025 1.00 55.09 708 ASN A O 1
ATOM 5710 N N . PHE A 1 709 ? -0.742 21.486 -42.009 1.00 52.72 709 PHE A N 1
ATOM 5711 C CA . PHE A 1 709 ? -1.202 22.677 -42.728 1.00 52.72 709 PHE A CA 1
ATOM 5712 C C . PHE A 1 709 ? -2.729 22.862 -42.670 1.00 52.72 709 PHE A C 1
ATOM 5714 O O . PHE A 1 709 ? -3.219 23.993 -42.684 1.00 52.72 709 PHE A O 1
ATOM 5721 N N . HIS A 1 710 ? -3.492 21.772 -42.531 1.00 48.66 710 HIS A N 1
ATOM 5722 C CA . HIS A 1 710 ? -4.952 21.822 -42.417 1.00 48.66 710 HIS A CA 1
ATOM 5723 C C . HIS A 1 710 ? -5.458 22.323 -41.054 1.00 48.66 710 HIS A C 1
ATOM 5725 O O . HIS A 1 710 ? -6.596 22.786 -40.981 1.00 48.66 710 HIS A O 1
ATOM 5731 N N . ALA A 1 711 ? -4.639 22.296 -39.994 1.00 44.44 711 ALA A N 1
ATOM 5732 C CA . ALA A 1 711 ? -5.032 22.820 -38.683 1.00 44.44 711 ALA A CA 1
ATOM 5733 C C . ALA A 1 711 ? -5.158 24.359 -38.681 1.00 44.44 711 ALA A C 1
ATOM 5735 O O . ALA A 1 711 ? -5.959 24.919 -37.934 1.00 44.44 711 ALA A O 1
ATOM 5736 N N . ASN A 1 712 ? -4.418 25.059 -39.552 1.00 52.78 712 ASN A N 1
ATOM 5737 C CA . ASN A 1 712 ? -4.454 26.518 -39.662 1.00 52.78 712 ASN A CA 1
ATOM 5738 C C . ASN A 1 712 ? -5.235 26.979 -40.906 1.00 52.78 712 ASN A C 1
ATOM 5740 O O . ASN A 1 712 ? -4.680 27.466 -41.895 1.00 52.78 712 ASN A O 1
ATOM 5744 N N . LEU A 1 713 ? -6.565 26.855 -40.835 1.00 54.25 713 LEU A N 1
ATOM 5745 C CA . LEU A 1 713 ? -7.489 27.229 -41.915 1.00 54.25 713 LEU A CA 1
ATOM 5746 C C . LEU A 1 713 ? -7.324 28.675 -42.412 1.00 54.25 713 LEU A C 1
ATOM 5748 O O . LEU A 1 713 ? -7.560 28.945 -43.591 1.00 54.25 713 LEU A O 1
ATOM 5752 N N . ASN A 1 714 ? -6.908 29.597 -41.540 1.00 55.62 714 ASN A N 1
ATOM 5753 C CA . ASN A 1 714 ? -6.688 30.997 -41.899 1.00 55.62 714 ASN A CA 1
ATOM 5754 C C . ASN A 1 714 ? -5.426 31.171 -42.757 1.00 55.62 714 ASN A C 1
ATOM 5756 O O . ASN A 1 714 ? -5.472 31.886 -43.759 1.00 55.62 714 ASN A O 1
ATOM 5760 N N . LEU A 1 715 ? -4.333 30.471 -42.424 1.00 60.38 715 LEU A N 1
ATOM 5761 C CA . LEU A 1 715 ? -3.124 30.434 -43.249 1.00 60.38 715 LEU A CA 1
ATOM 5762 C C . LEU A 1 715 ? -3.410 29.817 -44.625 1.00 60.38 715 LEU A C 1
ATOM 5764 O O . LEU A 1 715 ? -3.088 30.440 -45.636 1.00 60.38 715 LEU A O 1
ATOM 5768 N N . ARG A 1 716 ? -4.064 28.644 -44.675 1.00 58.62 716 ARG A N 1
ATOM 5769 C CA . ARG A 1 716 ? -4.404 27.968 -45.942 1.00 58.62 716 ARG A CA 1
ATOM 5770 C C . ARG A 1 716 ? -5.255 28.876 -46.838 1.00 58.62 716 ARG A C 1
ATOM 5772 O O . ARG A 1 716 ? -4.885 29.109 -47.985 1.00 58.62 716 ARG A O 1
ATOM 5779 N N . LYS A 1 717 ? -6.335 29.474 -46.312 1.00 62.84 717 LYS A N 1
ATOM 5780 C CA . LYS A 1 717 ? -7.176 30.430 -47.064 1.00 62.84 717 LYS A CA 1
ATOM 5781 C C . LYS A 1 717 ? -6.401 31.662 -47.543 1.00 62.84 717 LYS A C 1
ATOM 5783 O O . LYS A 1 717 ? -6.593 32.082 -48.683 1.00 62.84 717 LYS A O 1
ATOM 5788 N N . TRP A 1 718 ? -5.534 32.238 -46.705 1.00 65.38 718 TRP A N 1
ATOM 5789 C CA . TRP A 1 718 ? -4.755 33.416 -47.095 1.00 65.38 718 TRP A CA 1
ATOM 5790 C C . TRP A 1 718 ? -3.767 33.100 -48.220 1.00 65.38 718 TRP A C 1
ATOM 5792 O O . TRP A 1 718 ? -3.755 33.817 -49.219 1.00 65.38 718 TRP A O 1
ATOM 5802 N N . LEU A 1 719 ? -2.997 32.013 -48.101 1.00 63.19 719 LEU A N 1
ATOM 5803 C CA . LEU A 1 719 ? -2.049 31.595 -49.136 1.00 63.19 719 LEU A CA 1
ATOM 5804 C C . LEU A 1 719 ? -2.768 31.331 -50.469 1.00 63.19 719 LEU A C 1
ATOM 5806 O O . LEU A 1 719 ? -2.322 31.830 -51.504 1.00 63.19 719 LEU A O 1
ATOM 5810 N N . ILE A 1 720 ? -3.921 30.642 -50.436 1.00 64.25 720 ILE A N 1
ATOM 5811 C CA . ILE A 1 720 ? -4.714 30.331 -51.640 1.00 64.25 720 ILE A CA 1
ATOM 5812 C C . ILE A 1 720 ? -5.115 31.621 -52.368 1.00 64.25 720 ILE A C 1
ATOM 5814 O O . ILE A 1 720 ? -4.925 31.737 -53.577 1.00 64.25 720 ILE A O 1
ATOM 5818 N N . GLY A 1 721 ? -5.634 32.607 -51.631 1.00 62.66 721 GLY A N 1
ATOM 5819 C CA . GLY A 1 721 ? -6.127 33.859 -52.209 1.00 62.66 721 GLY A CA 1
ATOM 5820 C C . GLY A 1 721 ? -5.049 34.842 -52.682 1.00 62.66 721 GLY A C 1
ATOM 5821 O O . GLY A 1 721 ? -5.396 35.826 -53.329 1.00 62.66 721 GLY A O 1
ATOM 5822 N N . ASN A 1 722 ? -3.767 34.624 -52.357 1.00 62.50 722 ASN A N 1
ATOM 5823 C CA . ASN A 1 722 ? -2.711 35.632 -52.547 1.00 62.50 722 ASN A CA 1
ATOM 5824 C C . ASN A 1 722 ? -1.576 35.232 -53.504 1.00 62.50 722 ASN A C 1
ATOM 5826 O O . ASN A 1 722 ? -0.700 36.064 -53.713 1.00 62.50 722 ASN A O 1
ATOM 5830 N N . LYS A 1 723 ? -1.581 34.022 -54.093 1.00 63.28 723 LYS A N 1
ATOM 5831 C CA . LYS A 1 723 ? -0.536 33.534 -55.028 1.00 63.28 723 LYS A CA 1
ATOM 5832 C C . LYS A 1 723 ? 0.890 33.816 -54.527 1.00 63.28 723 LYS A C 1
ATOM 5834 O O . LYS A 1 723 ? 1.596 34.696 -55.012 1.00 63.28 723 LYS A O 1
ATOM 5839 N N . VAL A 1 724 ? 1.292 33.077 -53.499 1.00 65.69 724 VAL A N 1
ATOM 5840 C CA . VAL A 1 724 ? 2.649 33.163 -52.951 1.00 65.69 724 VAL A CA 1
ATOM 5841 C C . VAL A 1 724 ? 3.603 32.342 -53.810 1.00 65.69 724 VAL A C 1
ATOM 5843 O O . VAL A 1 724 ? 3.472 31.123 -53.883 1.00 65.69 724 VAL A O 1
ATOM 5846 N N . ASN A 1 725 ? 4.568 33.027 -54.421 1.00 65.88 725 ASN A N 1
ATOM 5847 C CA . ASN A 1 725 ? 5.619 32.416 -55.236 1.00 65.88 725 ASN A CA 1
ATOM 5848 C C . ASN A 1 725 ? 6.950 32.310 -54.470 1.00 65.88 725 ASN A C 1
ATOM 5850 O O . ASN A 1 725 ? 7.734 31.395 -54.715 1.00 65.88 725 ASN A O 1
ATOM 5854 N N . GLU A 1 726 ? 7.191 33.202 -53.501 1.00 70.31 726 GLU A N 1
ATOM 5855 C CA . GLU A 1 726 ? 8.411 33.218 -52.689 1.00 70.31 726 GLU A CA 1
ATOM 5856 C C . GLU A 1 726 ? 8.122 33.364 -51.184 1.00 70.31 726 GLU A C 1
ATOM 5858 O O . GLU A 1 726 ? 7.147 33.989 -50.747 1.00 70.31 726 GLU A O 1
ATOM 5863 N N . GLY A 1 727 ? 9.011 32.811 -50.365 1.00 75.19 727 GLY A N 1
ATOM 5864 C CA . GLY A 1 727 ? 8.999 32.977 -48.918 1.00 75.19 727 GLY A CA 1
ATOM 5865 C C . GLY A 1 727 ? 10.392 32.867 -48.309 1.00 75.19 727 GLY A C 1
ATOM 5866 O O . GLY A 1 727 ? 11.362 32.519 -48.976 1.00 75.19 727 GLY A O 1
ATOM 5867 N N . LEU A 1 728 ? 10.488 33.168 -47.019 1.00 79.25 728 LEU A N 1
ATOM 5868 C CA . LEU A 1 728 ? 11.711 33.100 -46.226 1.00 79.25 728 LEU A CA 1
ATOM 5869 C C . LEU A 1 728 ? 11.377 32.448 -44.884 1.00 79.25 728 LEU A C 1
ATOM 5871 O O . LEU A 1 728 ? 10.719 33.074 -44.052 1.00 79.25 728 LEU A O 1
ATOM 5875 N N . CYS A 1 729 ? 11.818 31.208 -44.668 1.00 79.19 729 CYS A N 1
ATOM 5876 C CA . CYS A 1 729 ? 11.724 30.574 -43.352 1.00 79.19 729 CYS A CA 1
ATOM 5877 C C . CYS A 1 729 ? 12.970 30.900 -42.526 1.00 79.19 729 CYS A C 1
ATOM 5879 O O . CYS A 1 729 ? 14.097 30.850 -43.023 1.00 79.19 729 CYS A O 1
ATOM 5881 N N . LYS A 1 730 ? 12.744 31.262 -41.262 1.00 80.19 730 LYS A N 1
ATOM 5882 C CA . LYS A 1 730 ? 13.763 31.602 -40.269 1.00 80.19 730 LYS A CA 1
ATOM 5883 C C . LYS A 1 730 ? 13.586 30.720 -39.047 1.00 80.19 730 LYS A C 1
ATOM 5885 O O . LYS A 1 730 ? 12.516 30.695 -38.451 1.00 80.19 730 LYS A O 1
ATOM 5890 N N . PHE A 1 731 ? 14.639 30.033 -38.656 1.00 74.75 731 PHE A N 1
ATOM 5891 C CA . PHE A 1 731 ? 14.669 29.149 -37.508 1.00 74.75 731 PHE A CA 1
ATOM 5892 C C . PHE A 1 731 ? 15.340 29.871 -36.341 1.00 74.75 731 PHE A C 1
ATOM 5894 O O . PHE A 1 731 ? 16.332 30.582 -36.519 1.00 74.75 731 PHE A O 1
ATOM 5901 N N . LYS A 1 732 ? 14.802 29.700 -35.135 1.00 73.50 732 LYS A N 1
ATOM 5902 C CA . LYS A 1 732 ? 15.365 30.272 -33.912 1.00 73.50 732 LYS A CA 1
ATOM 5903 C C . LYS A 1 732 ? 15.191 29.296 -32.758 1.00 73.50 732 LYS A C 1
ATOM 5905 O O . LYS A 1 732 ? 14.070 28.871 -32.488 1.00 73.50 732 LYS A O 1
ATOM 5910 N N . ALA A 1 733 ? 16.293 28.980 -32.087 1.00 68.00 733 ALA A N 1
ATOM 5911 C CA . ALA A 1 733 ? 16.289 28.288 -30.807 1.00 68.00 733 ALA A CA 1
ATOM 5912 C C . ALA A 1 733 ? 16.353 29.311 -29.661 1.00 68.00 733 ALA A C 1
ATOM 5914 O O . ALA 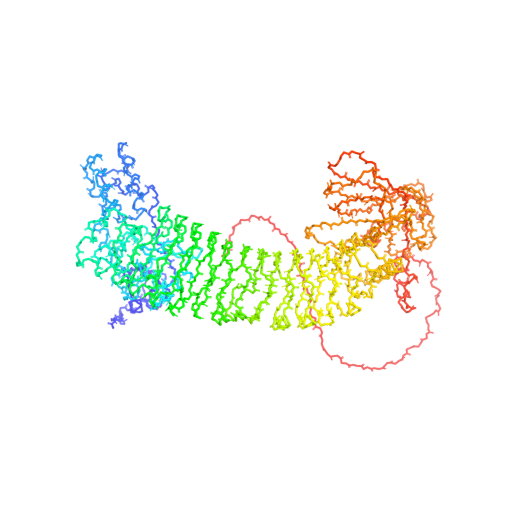A 1 733 ? 17.087 30.299 -29.740 1.00 68.00 733 ALA A O 1
ATOM 5915 N N . GLU A 1 734 ? 15.574 29.080 -28.610 1.00 65.75 734 GLU A N 1
ATOM 5916 C CA . GLU A 1 734 ? 15.553 29.856 -27.370 1.00 65.75 734 GLU A CA 1
ATOM 5917 C C . GLU A 1 734 ? 15.559 28.908 -26.161 1.00 65.75 734 GLU A C 1
ATOM 5919 O O . GLU A 1 734 ? 15.056 27.789 -26.239 1.00 65.75 734 GLU A O 1
ATOM 5924 N N . ALA A 1 735 ? 16.114 29.376 -25.045 1.00 59.56 735 ALA A N 1
ATOM 5925 C CA . ALA A 1 735 ? 16.117 28.705 -23.748 1.00 59.56 735 ALA A CA 1
ATOM 5926 C C . ALA A 1 735 ? 15.848 29.752 -22.657 1.00 59.56 735 ALA A C 1
ATOM 5928 O O . ALA A 1 735 ? 16.410 30.852 -22.719 1.00 59.56 735 ALA A O 1
ATOM 5929 N N . ARG A 1 736 ? 15.001 29.442 -21.668 1.00 54.78 736 ARG A N 1
ATOM 5930 C CA . ARG A 1 736 ? 14.782 30.312 -20.493 1.00 54.78 736 ARG A CA 1
ATOM 5931 C C . ARG A 1 736 ? 15.618 29.875 -19.286 1.00 54.78 736 ARG A C 1
ATOM 5933 O O . ARG A 1 736 ? 16.176 28.786 -19.250 1.00 54.78 736 ARG A O 1
ATOM 5940 N N . GLY A 1 737 ? 15.738 30.757 -18.295 1.00 53.75 737 GLY A N 1
ATOM 5941 C CA . GLY A 1 737 ? 16.425 30.488 -17.023 1.00 53.75 737 GLY A CA 1
ATOM 5942 C C . GLY A 1 737 ? 17.956 30.576 -17.062 1.00 53.75 737 GLY A C 1
ATOM 5943 O O . GLY A 1 737 ? 18.556 30.960 -16.062 1.00 53.75 737 GLY A O 1
ATOM 5944 N N . PHE A 1 738 ? 18.598 30.301 -18.201 1.00 47.81 738 PHE A N 1
ATOM 5945 C CA . PHE A 1 738 ? 20.061 30.314 -18.308 1.00 47.81 738 PHE A CA 1
ATOM 5946 C C . PHE A 1 738 ? 20.654 31.675 -18.710 1.00 47.81 738 PHE A C 1
ATOM 5948 O O . PHE A 1 738 ? 20.008 32.525 -19.328 1.00 47.81 738 PHE A O 1
ATOM 5955 N N . ASN A 1 739 ? 21.937 31.864 -18.392 1.00 44.25 739 ASN A N 1
ATOM 5956 C CA . ASN A 1 739 ? 22.728 32.989 -18.890 1.00 44.25 739 ASN A CA 1
ATOM 5957 C C . ASN A 1 739 ? 22.906 32.866 -20.423 1.00 44.25 739 ASN A C 1
ATOM 5959 O O . ASN A 1 739 ? 22.929 31.754 -20.947 1.00 44.25 739 ASN A O 1
ATOM 5963 N N . LYS A 1 740 ? 23.011 33.982 -21.160 1.00 45.69 740 LYS A N 1
ATOM 5964 C CA . LYS A 1 740 ? 22.844 34.023 -22.637 1.00 45.69 740 LYS A CA 1
ATOM 5965 C C . LYS A 1 740 ? 23.993 33.388 -23.458 1.00 45.69 740 LYS A C 1
ATOM 5967 O O . LYS A 1 740 ? 24.686 34.096 -24.191 1.00 45.69 740 LYS A O 1
ATOM 5972 N N . GLY A 1 741 ? 24.157 32.067 -23.399 1.00 49.84 741 GLY A N 1
ATOM 5973 C CA . GLY A 1 741 ? 24.870 31.298 -24.429 1.00 49.84 741 GLY A CA 1
ATOM 5974 C C . GLY A 1 741 ? 24.148 31.397 -25.781 1.00 49.84 741 GLY A C 1
ATOM 5975 O O . GLY A 1 741 ? 22.919 31.520 -25.817 1.00 49.84 741 GLY A O 1
ATOM 5976 N N . LYS A 1 742 ? 24.879 31.392 -26.904 1.00 56.31 742 LYS A N 1
ATOM 5977 C CA . LYS A 1 742 ? 24.268 31.560 -28.231 1.00 56.31 742 LYS A CA 1
ATOM 5978 C C . LYS A 1 742 ? 23.879 30.207 -28.818 1.00 56.31 742 LYS A C 1
ATOM 5980 O O . LYS A 1 742 ? 24.617 29.631 -29.606 1.00 56.31 742 LYS A O 1
ATOM 5985 N N . LEU A 1 743 ? 22.661 29.758 -28.521 1.00 65.69 743 LEU A N 1
ATOM 5986 C CA . LEU A 1 743 ? 22.020 28.690 -29.295 1.00 65.69 743 LEU A CA 1
ATOM 5987 C C . LEU A 1 743 ? 22.015 29.069 -30.785 1.00 65.69 743 LEU A C 1
ATOM 5989 O O . LEU A 1 743 ? 21.369 30.044 -31.186 1.00 65.69 743 LEU A O 1
ATOM 5993 N N . LYS A 1 744 ? 22.763 28.327 -31.604 1.00 71.94 744 LYS A N 1
ATOM 5994 C CA . LYS A 1 744 ? 23.099 28.716 -32.982 1.00 71.94 744 LYS A CA 1
ATOM 5995 C C . LYS A 1 744 ? 22.545 27.700 -33.969 1.00 71.94 744 LYS A C 1
ATOM 5997 O O . LYS A 1 744 ? 22.957 26.554 -33.978 1.00 71.94 744 LYS A O 1
ATOM 6002 N N . VAL A 1 745 ? 21.608 28.102 -34.829 1.00 73.69 745 VAL A N 1
ATOM 6003 C CA . VAL A 1 745 ? 21.132 27.211 -35.901 1.00 73.69 745 VAL A CA 1
ATOM 6004 C C . VAL A 1 745 ? 22.235 27.097 -36.962 1.00 73.69 745 VAL A C 1
ATOM 6006 O O . VAL A 1 745 ? 22.496 28.069 -37.671 1.00 73.69 745 VAL A O 1
ATOM 6009 N N . ASN A 1 746 ? 22.878 25.934 -37.062 1.00 69.94 746 ASN A N 1
ATOM 6010 C CA . ASN A 1 746 ? 23.936 25.630 -38.034 1.00 69.94 746 ASN A CA 1
ATOM 6011 C C . ASN A 1 746 ? 23.398 25.191 -39.399 1.00 69.94 746 ASN A C 1
ATOM 6013 O O . ASN A 1 746 ? 24.049 25.392 -40.426 1.00 69.94 746 ASN A O 1
ATOM 6017 N N . GLY A 1 747 ? 22.181 24.663 -39.437 1.00 71.94 747 GLY A N 1
ATOM 6018 C CA . GLY A 1 747 ? 21.459 24.403 -40.674 1.00 71.94 747 GLY A CA 1
ATOM 6019 C C . GLY A 1 747 ? 19.984 24.163 -40.404 1.00 71.94 747 GLY A C 1
ATOM 6020 O O . GLY A 1 747 ? 19.599 23.788 -39.300 1.00 71.94 747 GLY A O 1
ATOM 6021 N N . CYS A 1 748 ? 19.137 24.374 -41.398 1.00 78.56 748 CYS A N 1
ATOM 6022 C CA . CYS A 1 748 ? 17.704 24.135 -41.274 1.00 78.56 748 CYS A CA 1
ATOM 6023 C C . CYS A 1 748 ? 17.076 23.752 -42.615 1.00 78.56 748 CYS A C 1
ATOM 6025 O O . CYS A 1 748 ? 17.627 24.057 -43.672 1.00 78.56 748 CYS A O 1
ATOM 6027 N N . GLY A 1 749 ? 15.936 23.065 -42.584 1.00 74.94 749 GLY A N 1
ATOM 6028 C CA . GLY A 1 749 ? 15.293 22.545 -43.788 1.00 74.94 749 GLY A CA 1
ATOM 6029 C C . GLY A 1 749 ? 13.771 22.511 -43.713 1.00 74.94 749 GLY A C 1
ATOM 6030 O O . GLY A 1 749 ? 13.182 22.443 -42.633 1.00 74.94 749 GLY A O 1
ATOM 6031 N N . LEU A 1 750 ? 13.139 22.551 -44.888 1.00 73.44 750 LEU A N 1
ATOM 6032 C CA . LEU A 1 750 ? 11.699 22.369 -45.080 1.00 73.44 750 LEU A CA 1
ATOM 6033 C C . LEU A 1 750 ? 11.428 21.310 -46.157 1.00 73.44 750 LEU A C 1
ATOM 6035 O O . LEU A 1 750 ? 12.030 21.338 -47.232 1.00 73.44 750 LEU A O 1
ATOM 6039 N N . GLN A 1 751 ? 10.481 20.413 -45.888 1.00 71.62 751 GLN A N 1
ATOM 6040 C CA . GLN A 1 751 ? 9.894 19.514 -46.873 1.00 71.62 751 GLN A CA 1
ATOM 6041 C C . GLN A 1 751 ? 8.391 19.773 -46.997 1.00 71.62 751 GLN A C 1
ATOM 6043 O O . GLN A 1 751 ? 7.646 19.698 -46.018 1.00 71.62 751 GLN A O 1
ATOM 6048 N N . LEU A 1 752 ? 7.948 20.034 -48.227 1.00 69.44 752 LEU A N 1
ATOM 6049 C CA . LEU A 1 752 ? 6.535 20.105 -48.594 1.00 69.44 752 LEU A CA 1
ATOM 6050 C C . LEU A 1 752 ? 5.994 18.679 -48.776 1.00 69.44 752 LEU A C 1
ATOM 6052 O O . LEU A 1 752 ? 6.590 17.883 -49.505 1.00 69.44 752 LEU A O 1
ATOM 6056 N N . ARG A 1 753 ? 4.878 18.335 -48.126 1.00 63.34 753 ARG A N 1
ATOM 6057 C CA . ARG A 1 753 ? 4.246 17.011 -48.260 1.00 63.34 753 ARG A CA 1
ATOM 6058 C C . ARG A 1 753 ? 3.006 17.103 -49.149 1.00 63.34 753 ARG A C 1
ATOM 6060 O O . ARG A 1 753 ? 1.970 17.589 -48.710 1.00 63.34 753 ARG A O 1
ATOM 6067 N N . TYR A 1 754 ? 3.133 16.667 -50.402 1.00 63.31 754 TYR A N 1
ATOM 6068 C CA . TYR A 1 754 ? 2.089 16.745 -51.430 1.00 63.31 754 TYR A CA 1
ATOM 6069 C C . TYR A 1 754 ? 1.159 15.523 -51.428 1.00 63.31 754 TYR A C 1
ATOM 6071 O O . TYR A 1 754 ? 1.610 14.393 -51.241 1.00 63.31 754 TYR A O 1
ATOM 6079 N N . ALA A 1 755 ? -0.119 15.725 -51.762 1.00 52.03 755 ALA A N 1
ATOM 6080 C CA . ALA A 1 755 ? -1.094 14.643 -51.947 1.00 52.03 755 ALA A CA 1
ATOM 6081 C C . ALA A 1 755 ? -0.726 13.637 -53.064 1.00 52.03 755 ALA A C 1
ATOM 6083 O O . ALA A 1 755 ? -1.211 12.504 -53.069 1.00 52.03 755 ALA A O 1
ATOM 6084 N N . GLU A 1 756 ? 0.142 14.011 -54.008 1.00 48.66 756 GLU A N 1
ATOM 6085 C CA . GLU A 1 756 ? 0.556 13.134 -55.111 1.00 48.66 756 GLU A CA 1
ATOM 6086 C C . GLU A 1 756 ? 1.463 11.974 -54.670 1.00 48.66 756 GLU A C 1
ATOM 6088 O O . GLU A 1 756 ? 1.478 10.933 -55.328 1.00 48.66 756 GLU A O 1
ATOM 6093 N N . TRP A 1 757 ? 2.173 12.118 -53.543 1.00 47.34 757 TRP A N 1
ATOM 6094 C CA . TRP A 1 757 ? 3.080 11.090 -53.012 1.00 47.34 757 TRP A CA 1
ATOM 6095 C C . TRP A 1 757 ? 2.327 9.961 -52.274 1.00 47.34 757 TRP A C 1
ATOM 6097 O O . TRP A 1 757 ? 2.926 8.957 -51.904 1.00 47.34 757 TRP A O 1
ATOM 6107 N N . MET A 1 758 ? 1.000 10.069 -52.110 1.00 45.06 758 MET A N 1
ATOM 6108 C CA . MET A 1 758 ? 0.176 9.025 -51.487 1.00 45.06 758 MET A CA 1
ATOM 6109 C C . MET A 1 758 ? 0.192 7.703 -52.280 1.00 45.06 758 MET A C 1
ATOM 6111 O O . MET A 1 758 ? 0.002 7.725 -53.505 1.00 45.06 758 MET A O 1
ATOM 6115 N N . PRO A 1 759 ? 0.283 6.530 -51.624 1.00 40.03 759 PRO A N 1
ATOM 6116 C CA . PRO A 1 759 ? 0.064 5.243 -52.282 1.00 40.03 759 PRO A CA 1
ATOM 6117 C C . PRO A 1 759 ? -1.387 5.093 -52.788 1.00 40.03 759 PRO A C 1
ATOM 6119 O O . PRO A 1 759 ? -2.335 5.640 -52.231 1.00 40.03 759 PRO A O 1
ATOM 6122 N N . GLY A 1 760 ? -1.572 4.318 -53.863 1.00 45.66 760 GLY A N 1
ATOM 6123 C CA . GLY A 1 760 ? -2.896 3.952 -54.390 1.00 45.66 760 GLY A CA 1
ATOM 6124 C C . GLY A 1 760 ? -3.555 4.975 -55.336 1.00 45.66 760 GLY A C 1
ATOM 6125 O O . GLY A 1 760 ? -4.173 5.957 -54.924 1.00 45.66 760 GLY A O 1
ATOM 6126 N N . LYS A 1 761 ? -3.558 4.666 -56.644 1.00 43.34 761 LYS A N 1
ATOM 6127 C CA . LYS A 1 761 ? -4.152 5.502 -57.716 1.00 43.34 761 LYS A CA 1
ATOM 6128 C C . LYS A 1 761 ? -5.632 5.861 -57.472 1.00 43.34 761 LYS A C 1
ATOM 6130 O O . LYS A 1 761 ? -6.060 6.964 -57.788 1.00 43.34 761 LYS A O 1
ATOM 6135 N N . ARG A 1 762 ? -6.413 4.959 -56.858 1.00 40.91 762 ARG A N 1
ATOM 6136 C CA . ARG A 1 762 ? -7.849 5.158 -56.559 1.00 40.91 762 ARG A CA 1
ATOM 6137 C C . ARG A 1 762 ? -8.103 6.136 -55.397 1.00 40.91 762 ARG A C 1
ATOM 6139 O O . ARG A 1 762 ? -9.181 6.724 -55.337 1.00 40.91 762 ARG A O 1
ATOM 6146 N N . MET A 1 763 ? -7.131 6.322 -54.497 1.00 43.19 763 MET A N 1
ATOM 6147 C CA . MET A 1 763 ? -7.215 7.266 -53.373 1.00 43.19 763 MET A CA 1
ATOM 6148 C C . MET A 1 763 ? -6.746 8.667 -53.768 1.00 43.19 763 MET A C 1
ATOM 6150 O O . MET A 1 763 ? -7.457 9.625 -53.469 1.00 43.19 763 MET A O 1
ATOM 6154 N N . ARG A 1 764 ? -5.652 8.788 -54.539 1.00 49.34 764 ARG A N 1
ATOM 6155 C CA . ARG A 1 764 ? -5.201 10.077 -55.104 1.00 49.34 764 ARG A CA 1
ATOM 6156 C C . ARG A 1 764 ? -6.328 10.803 -55.846 1.00 49.34 764 ARG A C 1
ATOM 6158 O O . ARG A 1 764 ? -6.636 11.945 -55.516 1.00 49.34 764 ARG A O 1
ATOM 6165 N N . ASN A 1 765 ? -7.052 10.097 -56.719 1.00 46.94 765 ASN A N 1
ATOM 6166 C CA . ASN A 1 765 ? -8.215 10.648 -57.426 1.00 46.94 765 ASN A CA 1
ATOM 6167 C C . ASN A 1 765 ? -9.339 11.125 -56.478 1.00 46.94 765 ASN A C 1
ATOM 6169 O O . ASN A 1 765 ? -9.995 12.123 -56.760 1.00 46.94 765 ASN A O 1
ATOM 6173 N N . ARG A 1 766 ? -9.581 10.440 -55.346 1.00 46.28 766 ARG A N 1
ATOM 6174 C CA . ARG A 1 766 ? -10.585 10.866 -54.347 1.00 46.28 766 ARG A CA 1
ATOM 6175 C C . ARG A 1 766 ? -10.164 12.136 -53.601 1.00 46.28 766 ARG A C 1
ATOM 6177 O O . ARG A 1 766 ? -11.043 12.911 -53.229 1.00 46.28 766 ARG A O 1
ATOM 6184 N N . LEU A 1 767 ? -8.865 12.349 -53.379 1.00 44.75 767 LEU A N 1
ATOM 6185 C CA . LEU A 1 767 ? -8.361 13.546 -52.704 1.00 44.75 767 LEU A CA 1
ATOM 6186 C C . LEU A 1 767 ? -8.275 14.745 -53.660 1.00 44.75 767 LEU A C 1
ATOM 6188 O O . LEU A 1 767 ? -8.792 15.809 -53.330 1.00 44.75 767 LEU A O 1
ATOM 6192 N N . GLN A 1 768 ? -7.742 14.553 -54.873 1.00 49.59 768 GLN A N 1
ATOM 6193 C CA . GLN A 1 768 ? -7.728 15.584 -55.922 1.00 49.59 768 GLN A CA 1
ATOM 6194 C C . GLN A 1 768 ? -9.148 16.079 -56.238 1.00 49.59 768 GLN A C 1
ATOM 6196 O O . GLN A 1 768 ? -9.373 17.286 -56.257 1.00 49.59 768 GLN A O 1
ATOM 6201 N N . ASN A 1 769 ? -10.136 15.177 -56.339 1.00 45.25 769 ASN A N 1
ATOM 6202 C CA . ASN A 1 769 ? -11.543 15.555 -56.527 1.00 45.25 769 ASN A CA 1
ATOM 6203 C C . ASN A 1 769 ? -12.152 16.337 -55.343 1.00 45.25 769 ASN A C 1
ATOM 6205 O O . ASN A 1 769 ? -13.155 17.019 -55.539 1.00 45.25 769 ASN A O 1
ATOM 6209 N N . LYS A 1 770 ? -11.593 16.259 -54.124 1.00 46.88 770 LYS A N 1
ATOM 6210 C CA . LYS A 1 770 ? -11.989 17.139 -53.006 1.00 46.88 770 LYS A CA 1
ATOM 6211 C C . LYS A 1 770 ? -11.312 18.507 -53.113 1.00 46.88 770 LYS A C 1
ATOM 6213 O O . LYS A 1 770 ? -11.993 19.523 -53.008 1.00 46.88 770 LYS A O 1
ATOM 6218 N N . ILE A 1 771 ? -10.000 18.541 -53.355 1.00 45.66 771 ILE A N 1
ATOM 6219 C CA . ILE A 1 771 ? -9.220 19.788 -53.436 1.00 45.66 771 ILE A CA 1
ATOM 6220 C C . ILE A 1 771 ? -9.732 20.673 -54.584 1.00 45.66 771 ILE A C 1
ATOM 6222 O O . ILE A 1 771 ? -9.976 21.862 -54.385 1.00 45.66 771 ILE A O 1
ATOM 6226 N N . SER A 1 772 ? -10.015 20.094 -55.757 1.00 42.44 772 SER A N 1
ATOM 6227 C CA . SER A 1 772 ? -10.558 20.832 -56.907 1.00 42.44 772 SER A CA 1
ATOM 6228 C C . SER A 1 772 ? -11.963 21.408 -56.675 1.00 42.44 772 SER A C 1
ATOM 6230 O O . SER A 1 772 ? -12.340 22.369 -57.343 1.00 42.44 772 SER A O 1
ATOM 6232 N N . VAL A 1 773 ? -12.735 20.848 -55.734 1.00 44.00 773 VAL A N 1
ATOM 6233 C CA . VAL A 1 773 ? -14.048 21.379 -55.323 1.00 44.00 773 VAL A CA 1
ATOM 6234 C C . VAL A 1 773 ? -13.893 22.544 -54.337 1.00 44.00 773 VAL A C 1
ATOM 6236 O O . VAL A 1 773 ? -14.621 23.525 -54.457 1.00 44.00 773 VAL A O 1
ATOM 6239 N N . GLU A 1 774 ? -12.923 22.498 -53.416 1.00 41.03 774 GLU A N 1
ATOM 6240 C CA . GLU A 1 774 ? -12.635 23.628 -52.513 1.00 41.03 774 GLU A CA 1
ATOM 6241 C C . GLU A 1 774 ? -11.997 24.829 -53.237 1.00 41.03 774 GLU A C 1
ATOM 6243 O O . GLU A 1 774 ? -12.287 25.975 -52.900 1.00 41.03 774 GLU A O 1
ATOM 6248 N N . CYS A 1 775 ? -11.143 24.591 -54.238 1.00 38.84 775 CYS A N 1
ATOM 6249 C CA . CYS A 1 775 ? -10.385 25.642 -54.931 1.00 38.84 775 CYS A CA 1
ATOM 6250 C C . CYS A 1 775 ? -11.137 26.358 -56.075 1.00 38.84 775 CYS A C 1
ATOM 6252 O O . CYS A 1 775 ? -10.527 27.144 -56.798 1.00 38.84 775 CYS A O 1
ATOM 6254 N N . GLY A 1 776 ? -12.447 26.130 -56.244 1.00 41.84 776 GLY A N 1
ATOM 6255 C CA . GLY A 1 776 ? -13.308 26.975 -57.088 1.00 41.84 776 GLY A CA 1
ATOM 6256 C C . GLY A 1 776 ? -12.953 27.011 -58.582 1.00 41.84 776 GLY A C 1
ATOM 6257 O O . GLY A 1 776 ? -13.030 28.068 -59.208 1.00 41.84 776 GLY A O 1
ATOM 6258 N N . SER A 1 777 ? -12.542 25.884 -59.176 1.00 33.25 777 SER A N 1
ATOM 6259 C CA . SER A 1 777 ? -12.047 25.858 -60.560 1.00 33.25 777 SER A CA 1
ATOM 6260 C C . SER A 1 777 ? -13.148 26.116 -61.606 1.00 33.25 777 SER A C 1
ATOM 6262 O O . SER A 1 777 ? -13.946 25.231 -61.926 1.00 33.25 777 SER A O 1
ATOM 6264 N N . THR A 1 778 ? -13.151 27.306 -62.209 1.00 33.50 778 THR A N 1
ATOM 6265 C CA . THR A 1 778 ? -14.125 27.773 -63.215 1.00 33.50 778 THR A CA 1
ATOM 6266 C C . THR A 1 778 ? -13.905 27.199 -64.624 1.00 33.50 778 THR A C 1
ATOM 6268 O O . THR A 1 778 ? -13.816 27.927 -65.614 1.00 33.50 778 THR A O 1
ATOM 6271 N N . LYS A 1 779 ? -13.889 25.867 -64.764 1.00 31.91 779 LYS A N 1
ATOM 6272 C CA . LYS A 1 779 ? -14.038 25.220 -66.079 1.00 31.91 779 LYS A CA 1
ATOM 6273 C C . LYS A 1 779 ? -15.521 25.056 -66.419 1.00 31.91 779 LYS A C 1
ATOM 6275 O O . LYS A 1 779 ? -16.191 24.172 -65.890 1.00 31.91 779 LYS A O 1
ATOM 6280 N N . ARG A 1 780 ? -16.027 25.901 -67.329 1.00 30.94 780 ARG A N 1
ATOM 6281 C CA . ARG A 1 780 ? -17.333 25.699 -67.985 1.00 30.94 780 ARG A CA 1
ATOM 6282 C C . ARG A 1 780 ? -17.354 24.307 -68.626 1.00 30.94 780 ARG A C 1
ATOM 6284 O O . ARG A 1 780 ? -16.523 24.034 -69.487 1.00 30.94 780 ARG A O 1
ATOM 6291 N N . ARG A 1 781 ? -18.313 23.459 -68.244 1.00 29.75 781 ARG A N 1
ATOM 6292 C CA . ARG A 1 781 ? -18.674 22.280 -69.044 1.00 29.75 781 ARG A CA 1
ATOM 6293 C C . ARG A 1 781 ? -19.478 22.743 -70.262 1.00 29.75 781 ARG A C 1
ATOM 6295 O O . ARG A 1 781 ? -20.360 23.592 -70.117 1.00 29.75 781 ARG A O 1
ATOM 6302 N N . SER A 1 782 ? -19.156 22.216 -71.440 1.00 28.58 782 SER A N 1
ATOM 6303 C CA . SER A 1 782 ? -20.001 22.311 -72.634 1.00 28.58 782 SER A CA 1
ATOM 6304 C C . SER A 1 782 ? -21.301 21.520 -72.428 1.00 28.58 782 SER A C 1
ATOM 6306 O O . SER A 1 782 ? -21.429 20.725 -71.496 1.00 28.58 782 SER A O 1
ATOM 6308 N N . ARG A 1 783 ? -22.315 21.798 -73.250 1.00 29.58 783 ARG A N 1
ATOM 6309 C CA . ARG A 1 783 ? -23.717 21.439 -72.973 1.00 29.58 783 ARG A CA 1
ATOM 6310 C C . ARG A 1 783 ? -24.144 20.096 -73.593 1.00 29.58 783 ARG A C 1
ATOM 6312 O O . ARG A 1 783 ? -25.309 19.944 -73.934 1.00 29.58 783 ARG A O 1
ATOM 6319 N N . GLU A 1 784 ? -23.207 19.163 -73.769 1.00 30.19 784 GLU A N 1
ATOM 6320 C CA . GLU A 1 784 ? -23.373 18.011 -74.679 1.00 30.19 784 GLU A CA 1
ATOM 6321 C C . GLU A 1 784 ? -23.210 16.630 -74.015 1.00 30.19 784 GLU A C 1
ATOM 6323 O O . GLU A 1 784 ? -23.811 15.674 -74.493 1.00 30.19 784 GLU A O 1
ATOM 6328 N N . ASP A 1 785 ? -22.547 16.509 -72.856 1.00 32.47 785 ASP A N 1
ATOM 6329 C CA . ASP A 1 785 ? -22.371 15.221 -72.139 1.00 32.47 785 ASP A CA 1
ATOM 6330 C C . ASP A 1 785 ? -23.663 14.676 -71.471 1.00 32.47 785 ASP A C 1
ATOM 6332 O O . ASP A 1 785 ? -23.617 13.795 -70.612 1.00 32.47 785 ASP A O 1
ATOM 6336 N N . TYR A 1 786 ? -24.838 15.207 -71.823 1.00 30.09 786 TYR A N 1
ATOM 6337 C CA . TYR A 1 786 ? -26.133 14.871 -71.220 1.00 30.09 786 TYR A CA 1
ATOM 6338 C C . TYR A 1 786 ? -26.974 13.933 -72.107 1.00 30.09 786 TYR A C 1
ATOM 6340 O O . TYR A 1 786 ? -28.131 14.230 -72.389 1.00 30.09 786 TYR A O 1
ATOM 6348 N N . CYS A 1 787 ? -26.411 12.790 -72.529 1.00 26.75 787 CYS A N 1
ATOM 6349 C CA . CYS A 1 787 ? -27.183 11.602 -72.944 1.00 26.75 787 CYS A CA 1
ATOM 6350 C C . CYS A 1 787 ? -26.322 10.328 -73.093 1.00 26.75 787 CYS A C 1
ATOM 6352 O O . CYS A 1 787 ? -25.688 10.114 -74.125 1.00 26.75 787 CYS A O 1
ATOM 6354 N N . SER A 1 788 ? -26.360 9.428 -72.102 1.00 26.92 788 SER A N 1
ATOM 6355 C CA . SER A 1 788 ? -26.283 7.969 -72.335 1.00 26.92 788 SER A CA 1
ATOM 6356 C C . SER A 1 788 ? -26.749 7.162 -71.109 1.00 26.92 788 SER A C 1
ATOM 6358 O O . SER A 1 788 ? -26.025 7.002 -70.136 1.00 26.92 788 SER A O 1
ATOM 6360 N N . ASN A 1 789 ? -27.971 6.644 -71.229 1.00 25.44 789 ASN A N 1
ATOM 6361 C CA . ASN A 1 789 ? -28.497 5.365 -70.735 1.00 25.44 789 ASN A CA 1
ATOM 6362 C C . ASN A 1 789 ? -28.453 4.994 -69.230 1.00 25.44 789 ASN A C 1
ATOM 6364 O O . ASN A 1 789 ? -27.419 4.719 -68.630 1.00 25.44 789 ASN A O 1
ATOM 6368 N N . GLN A 1 790 ? -29.682 4.873 -68.708 1.00 26.16 790 GLN A N 1
ATOM 6369 C CA . GLN A 1 790 ? -30.168 4.089 -67.558 1.00 26.16 790 GLN A CA 1
ATOM 6370 C C . GLN A 1 790 ? -29.847 2.572 -67.632 1.00 26.16 790 GLN A C 1
ATOM 6372 O O . GLN A 1 790 ? -29.170 2.130 -68.556 1.00 26.16 790 GLN A O 1
ATOM 6377 N N . THR A 1 791 ? -30.462 1.794 -66.715 1.00 25.09 791 THR A N 1
ATOM 6378 C CA . THR A 1 791 ? -30.456 0.314 -66.530 1.00 25.09 791 THR A CA 1
ATOM 6379 C C . THR A 1 791 ? -29.161 -0.223 -65.889 1.00 25.09 791 THR A C 1
ATOM 6381 O O . THR A 1 791 ? -28.080 0.222 -66.258 1.00 25.09 791 THR A O 1
ATOM 6384 N N . ASP A 1 792 ? -29.152 -1.088 -64.859 1.00 24.61 792 ASP A N 1
ATOM 6385 C CA . ASP A 1 792 ? -30.197 -1.900 -64.177 1.00 24.61 792 ASP A CA 1
ATOM 6386 C C . ASP A 1 792 ? -29.844 -2.101 -62.661 1.00 24.61 792 ASP A C 1
ATOM 6388 O O . ASP A 1 792 ? -28.675 -1.970 -62.305 1.00 24.61 792 ASP A O 1
ATOM 6392 N N . ILE A 1 793 ? -30.784 -2.111 -61.686 1.00 28.17 793 ILE A N 1
ATOM 6393 C CA . ILE A 1 793 ? -31.583 -3.241 -61.099 1.00 28.17 793 ILE A CA 1
ATOM 6394 C C . ILE A 1 793 ? -30.729 -4.296 -60.337 1.00 28.17 793 ILE A C 1
ATOM 6396 O O . ILE A 1 793 ? -29.722 -4.726 -60.881 1.00 28.17 793 ILE A O 1
ATOM 6400 N N . ILE A 1 794 ? -31.032 -4.839 -59.132 1.00 27.14 794 ILE A N 1
ATOM 6401 C CA . ILE A 1 794 ? -31.920 -4.570 -57.954 1.00 27.14 794 ILE A CA 1
ATOM 6402 C C . ILE A 1 794 ? -31.331 -5.365 -56.746 1.00 27.14 794 ILE A C 1
ATOM 6404 O O . ILE A 1 794 ? -30.617 -6.339 -56.979 1.00 27.14 794 ILE A O 1
ATOM 6408 N N . GLY A 1 795 ? -31.684 -5.038 -55.486 1.00 24.28 795 GLY A N 1
ATOM 6409 C CA . GLY A 1 795 ? -31.622 -5.998 -54.356 1.00 24.28 795 GLY A CA 1
ATOM 6410 C C . GLY A 1 795 ? -30.707 -5.644 -53.163 1.00 24.28 795 GLY A C 1
ATOM 6411 O O . GLY A 1 795 ? -29.527 -5.389 -53.379 1.00 24.28 795 GLY A O 1
ATOM 6412 N N . ASP A 1 796 ? -31.096 -5.829 -51.893 1.00 24.77 796 ASP A N 1
ATOM 6413 C CA . ASP A 1 796 ? -32.224 -5.302 -51.075 1.00 24.77 796 ASP A CA 1
ATOM 6414 C C . ASP A 1 796 ? -32.127 -5.919 -49.640 1.00 24.77 796 ASP A C 1
ATOM 6416 O O . ASP A 1 796 ? -31.468 -6.946 -49.465 1.00 24.77 796 ASP A O 1
ATOM 6420 N N . GLY A 1 797 ? -32.737 -5.293 -48.621 1.00 24.36 797 GLY A N 1
ATOM 6421 C CA . GLY A 1 797 ? -32.656 -5.619 -47.177 1.00 24.36 797 GLY A CA 1
ATOM 6422 C C . GLY A 1 797 ? -31.779 -4.621 -46.382 1.00 24.36 797 GLY A C 1
ATOM 6423 O O . GLY A 1 797 ? -30.596 -4.492 -46.682 1.00 24.36 797 GLY A O 1
ATOM 6424 N N . MET A 1 798 ? -32.279 -3.767 -45.464 1.00 23.84 798 MET A N 1
ATOM 6425 C CA . MET A 1 798 ? -33.012 -4.007 -44.187 1.00 23.84 798 MET A CA 1
ATOM 6426 C C . MET A 1 798 ? -32.173 -4.827 -43.179 1.00 23.84 798 MET A C 1
ATOM 6428 O O . MET A 1 798 ? -31.767 -5.929 -43.531 1.00 23.84 798 MET A O 1
ATOM 6432 N N . PHE A 1 799 ? -31.857 -4.432 -41.930 1.00 24.73 799 PHE A N 1
ATOM 6433 C CA . PHE A 1 799 ? -32.194 -3.298 -41.024 1.00 24.73 799 PHE A CA 1
ATOM 6434 C C . PHE A 1 799 ? -31.067 -3.173 -39.935 1.00 24.73 799 PHE A C 1
ATOM 6436 O O . PHE A 1 799 ? -30.384 -4.170 -39.707 1.00 24.73 799 PHE A O 1
ATOM 6443 N N . ASP A 1 800 ? -30.820 -2.101 -39.153 1.00 23.91 800 ASP A N 1
ATOM 6444 C CA . ASP A 1 800 ? -31.112 -0.6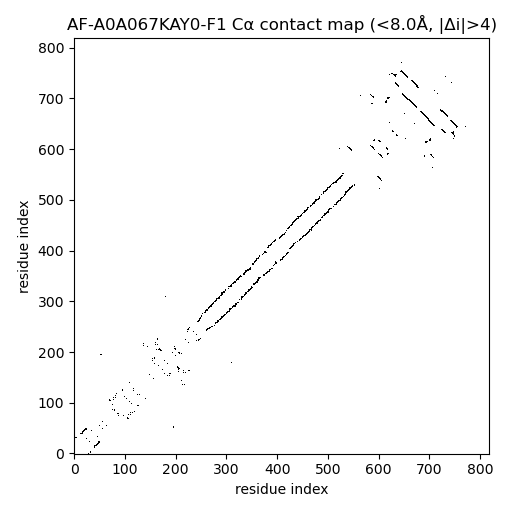56 -39.290 1.00 23.91 800 ASP A CA 1
ATOM 6445 C C . ASP A 1 800 ? -30.270 0.256 -38.339 1.00 23.91 800 ASP A C 1
ATOM 6447 O O . ASP A 1 800 ? -29.540 -0.212 -37.469 1.00 23.91 800 ASP A O 1
ATOM 6451 N N . TYR A 1 801 ? -30.387 1.570 -38.590 1.00 22.34 801 TYR A N 1
ATOM 6452 C CA . TYR A 1 801 ? -30.362 2.796 -37.751 1.00 22.34 801 TYR A CA 1
ATOM 6453 C C . TYR A 1 801 ? -30.149 2.700 -36.201 1.00 22.34 801 TYR A C 1
ATOM 6455 O O . TYR A 1 801 ? -30.730 1.824 -35.572 1.00 22.34 801 TYR A O 1
ATOM 6463 N N . VAL A 1 802 ? -29.289 3.499 -35.505 1.00 24.67 802 VAL A N 1
ATOM 6464 C CA . VAL A 1 802 ? -29.102 4.999 -35.375 1.00 24.67 802 VAL A CA 1
ATOM 6465 C C . VAL A 1 802 ? -30.048 5.609 -34.302 1.00 24.67 802 VAL A C 1
ATOM 6467 O O . VAL A 1 802 ? -31.116 5.047 -34.103 1.00 24.67 802 VAL A O 1
ATOM 6470 N N . GLU A 1 803 ? -29.799 6.697 -33.538 1.00 23.47 803 GLU A N 1
ATOM 6471 C CA . GLU A 1 803 ? -28.747 7.759 -33.393 1.00 23.47 803 GLU A CA 1
ATOM 6472 C C . GLU A 1 803 ? -27.839 7.517 -32.149 1.00 23.47 803 GLU A C 1
ATOM 6474 O O . GLU A 1 803 ? -28.101 6.586 -31.395 1.00 23.47 803 GLU A O 1
ATOM 6479 N N . GLU A 1 804 ? -26.723 8.188 -31.801 1.00 22.41 804 GLU A N 1
ATOM 6480 C CA . GLU A 1 804 ? -25.928 9.379 -32.221 1.00 22.41 804 GLU A CA 1
ATOM 6481 C C . GLU A 1 804 ? -26.360 10.819 -31.776 1.00 22.41 804 GLU A C 1
ATOM 6483 O O . GLU A 1 804 ? -26.863 11.593 -32.580 1.00 22.41 804 GLU A O 1
ATOM 6488 N N . GLU A 1 805 ? -25.963 11.218 -30.541 1.00 24.33 805 GLU A N 1
ATOM 6489 C CA . GLU A 1 805 ? -25.789 12.612 -30.008 1.00 24.33 805 GLU A CA 1
ATOM 6490 C C . GLU A 1 805 ? -27.044 13.403 -29.498 1.00 24.33 805 GLU A C 1
ATOM 6492 O O . GLU A 1 805 ? -28.148 12.881 -29.628 1.00 24.33 805 GLU A O 1
ATOM 6497 N N . PRO A 1 806 ? -26.949 14.597 -28.821 1.00 27.17 806 PRO A N 1
ATOM 6498 C CA . PRO A 1 806 ? -25.804 15.517 -28.652 1.00 27.17 806 PRO A CA 1
ATOM 6499 C C . PRO A 1 806 ? -25.483 16.042 -27.226 1.00 27.17 806 PRO A C 1
ATOM 6501 O O . PRO A 1 806 ? -26.220 15.877 -26.256 1.00 27.17 806 PRO A O 1
ATOM 6504 N N . HIS A 1 807 ? -24.381 16.798 -27.134 1.00 24.22 807 HIS A N 1
ATOM 6505 C CA . HIS A 1 807 ? -23.896 17.509 -25.940 1.00 24.22 807 HIS A CA 1
ATOM 6506 C C . HIS A 1 807 ? -23.818 19.032 -26.195 1.00 24.22 807 HIS A C 1
ATOM 6508 O O . HIS A 1 807 ? -23.329 19.449 -27.246 1.00 24.22 807 HIS A O 1
ATOM 6514 N N . PRO A 1 808 ? -24.203 19.896 -25.232 1.00 26.75 808 PRO A N 1
ATOM 6515 C CA . PRO A 1 808 ? -23.652 21.255 -25.163 1.00 26.75 808 PRO A CA 1
ATOM 6516 C C . PRO A 1 808 ? -23.146 21.655 -23.759 1.00 26.75 808 PRO A C 1
ATOM 6518 O O . PRO A 1 808 ? -23.141 20.863 -22.819 1.00 26.75 808 PRO A O 1
ATOM 6521 N N . LYS A 1 809 ? -22.617 22.882 -23.640 1.00 27.48 809 LYS A N 1
ATOM 6522 C CA . LYS A 1 809 ? -21.683 23.313 -22.581 1.00 27.48 809 LYS A CA 1
ATOM 6523 C C . LYS A 1 809 ? -22.224 24.424 -21.667 1.00 27.48 809 LYS A C 1
ATOM 6525 O O . LYS A 1 809 ? -22.821 25.369 -22.157 1.00 27.48 809 LYS A O 1
ATOM 6530 N N . ARG A 1 810 ? -21.758 24.392 -20.407 1.00 25.98 810 ARG A N 1
ATOM 6531 C CA . ARG A 1 810 ? -21.452 25.534 -19.505 1.00 25.98 810 ARG A CA 1
ATOM 6532 C C . ARG A 1 810 ? -22.543 26.591 -19.235 1.00 25.98 810 ARG A C 1
ATOM 6534 O O . ARG A 1 810 ? -22.744 27.489 -20.044 1.00 25.98 810 ARG A O 1
ATOM 6541 N N . LEU A 1 811 ? -22.913 26.712 -17.957 1.00 22.98 811 LEU A N 1
ATOM 6542 C CA . LEU A 1 811 ? -22.812 27.999 -17.246 1.00 22.98 811 LEU A CA 1
ATOM 6543 C C . LEU A 1 811 ? -22.616 27.781 -15.732 1.00 22.98 811 LEU A C 1
ATOM 6545 O O . LEU A 1 811 ? -23.041 26.767 -15.189 1.00 22.98 811 LEU A O 1
ATOM 6549 N N . LYS A 1 812 ? -21.926 28.711 -15.059 1.00 24.42 812 LYS A N 1
ATOM 6550 C CA . LYS A 1 812 ? -21.778 28.768 -13.592 1.00 24.42 812 LYS A CA 1
ATOM 6551 C C . LYS A 1 812 ? -22.405 30.072 -13.100 1.00 24.42 812 LYS A C 1
ATOM 6553 O O . LYS A 1 812 ? -21.929 31.109 -13.547 1.00 24.42 812 LYS A O 1
ATOM 6558 N N . GLN A 1 813 ? -23.338 29.996 -12.142 1.00 25.08 813 GLN A N 1
ATOM 6559 C CA . GLN A 1 813 ? -23.532 30.869 -10.957 1.00 25.08 813 GLN A CA 1
ATOM 6560 C C . GLN A 1 813 ? -25.014 30.963 -10.528 1.00 25.08 813 GLN A C 1
ATOM 6562 O O . GLN A 1 813 ? -25.908 30.745 -11.332 1.00 25.08 813 GLN A O 1
ATOM 6567 N N . ALA A 1 814 ? -25.214 31.347 -9.258 1.00 21.48 814 ALA A N 1
ATOM 6568 C CA . ALA A 1 814 ? -26.456 31.832 -8.635 1.00 21.48 814 ALA A CA 1
ATOM 6569 C C . ALA A 1 814 ? -27.617 30.839 -8.345 1.00 21.48 814 ALA A C 1
ATOM 6571 O O . ALA A 1 814 ? -28.578 30.749 -9.092 1.00 21.48 814 ALA A O 1
ATOM 6572 N N . ILE A 1 815 ? -27.553 30.245 -7.141 1.00 23.77 815 ILE A N 1
ATOM 6573 C CA . ILE A 1 815 ? -28.525 30.448 -6.031 1.00 23.77 815 ILE A CA 1
ATOM 6574 C C . ILE A 1 815 ? -29.985 29.937 -6.177 1.00 23.77 815 ILE A C 1
ATOM 6576 O O . ILE A 1 815 ? -30.759 30.452 -6.967 1.00 23.77 815 ILE A O 1
ATOM 6580 N N . LEU A 1 816 ? -30.341 29.022 -5.254 1.00 25.09 816 LEU A N 1
ATOM 6581 C CA . LEU A 1 816 ? -31.661 28.687 -4.664 1.00 25.09 816 LEU A CA 1
ATOM 6582 C C . LEU A 1 816 ? -32.932 28.718 -5.548 1.00 25.09 816 LEU A C 1
ATOM 6584 O O . LEU A 1 816 ? -33.435 29.794 -5.855 1.00 25.09 816 LEU A O 1
ATOM 6588 N N . LEU A 1 817 ? -33.595 27.556 -5.682 1.00 25.41 817 LEU A N 1
ATOM 6589 C CA . LEU A 1 817 ? -34.880 27.236 -5.010 1.00 25.41 817 LEU A CA 1
ATOM 6590 C C . LEU A 1 817 ? -35.423 25.861 -5.461 1.00 25.41 817 LEU A C 1
ATOM 6592 O O . LEU A 1 817 ? -35.799 25.742 -6.620 1.00 25.41 817 LEU A O 1
ATOM 6596 N N . CYS A 1 818 ? -35.563 24.916 -4.516 1.00 23.14 818 CYS A N 1
ATOM 6597 C CA . CYS A 1 818 ? -36.302 23.637 -4.625 1.00 23.14 818 CYS A CA 1
ATOM 6598 C C . CYS A 1 818 ? -35.814 22.628 -5.706 1.00 23.14 818 CYS A C 1
ATOM 6600 O O . CYS A 1 818 ? -35.320 23.014 -6.759 1.00 23.14 818 CYS A O 1
ATOM 6602 N N . GLU A 1 819 ? -35.897 21.310 -5.507 1.00 26.80 819 GLU A N 1
ATOM 6603 C CA . GLU A 1 819 ? -36.342 20.504 -4.346 1.00 26.80 819 GLU A CA 1
ATOM 6604 C C . GLU A 1 819 ? -35.172 19.690 -3.761 1.00 26.80 819 GLU A C 1
ATOM 6606 O O . GLU A 1 819 ? -34.312 19.240 -4.551 1.00 26.80 819 GLU A O 1
#

Radius of gyration: 39.77 Å; Cα contacts (8 Å, |Δi|>4): 1794; chains: 1; bounding box: 102×67×121 Å

Secondary structure (DSSP, 8-state):
---PPPHHHHHHHTTS--EEEE-S---HHHHHHHHS-GGGS-TT-EEEE--S-SGGGTSS-S---PPPPPPHHHHHHHHHHHHTSSSS--GGGHHHHHHHHHHHTT-HHHHHHHHHHSTT--HHHHHHHHHHHTTS--HHHHHHHHHHHHTS-HHHHHHHHHIIIIITTSBHHHHHHHHHHTTS-HHHHHHHHHHTTS-EEETTEEE--HHHHHHHHHHHHHHT-EE--GGGSTTTTTSGGGTTS--EEES--TT-SS--SS--EEE-TT-TT-------TT-TT--EEE-TT-TT--B--GGGGG-TT--EEE-TT-TT--B----TT-TT--EEE-TT-TT---EE---TT--EEE-TT----EE-TT--EE-S-SEEE--S-TT-----SEEE-TT-SS--EEE-TT-TT--B--EEES--SEEE-TT---SB--GGGGG-TT--EEE-TT-TT--B--GGGGG-TT--EEE-TT-TT---PPP-TT-TT--EEE-TT---S---GGGGG-TT--EEE-TT-TT--------TT--EEE-TT-TT--HHHHHHHHHHHHHHHHHHHHHHHH-TTS------EEEEE-----SSS-----EEEEES---------B-----TT-SEEEESSEEEEEPPTTGGGEEEEEEEEEEE-SS-----S-EEEEEEEEEEETTS----EEEEE-----S---S-EEEEEEEEGGG-HHHHHHHHHHTEEEEEEEEEEEESSS-----EEEEEEEEEEEGGGSS-HHHHHHHHHHHHHHTT---PPPS------------------------------------

Foldseek 3Di:
DDAADPPVLLVVQLQDQEEEEAEADDDLVVCCRDPVDPNSHHPPHDYHYDHLFQVSVPPRDDDDDDDDAADPQVLQQLLCCLAPVGRHDDPLCNVLSVLQCVVCVRPSVSSNVLSNVNHPHDPVVSVVVSVVCVVDPDPVLLVVLCVLLVPDDPLLNVLLLCCLQPFAFHALVVSCVLSVLVVRNRVVSLVRCVRSVQWDADPRGTHGDNSSSVNSVVVCVVQLAEARDDPPPVVQVPDPVSLARYQYYADQQVPPQEHRQNHQYYHPALVCVRQEHHQDLNPLNHAEHAQANVCNHAEYDLSVLSNLNHAYDHHHQVCNHAEYHAAQSNQNHAEYAQANVQNHEYAHHHHLNHAYDHQHNHCYQYHDPVQQENARYCYDHAEQNCNHQEDRQEYENANHPDALEDANANVQRPAEDHQYAYQHQEYHQANHCHQEYDLSVLNNLNHQYDAHAQNCNHAAYDLNVLSNQNHQEYYPHLNQNHADYHDNLNPLNHQYAANDNYQHQEHDQSQLNNQNHAEAAQALNCNHQAYHDHHPNHQKYWRWFNFNHDPVRLVVVVVSVVVNVQVVLVVVLPVPPDPDLQDFWFFWAAQEDDDDDTGGGTGITDDPDDDDDAHDFYDDADDPQFPFKDFWFKDKDFDDLPLLQFFWKKKKWKKWFPDKDAFFQFKKKKKWKWFDFPVRDDTDTDIDMDDGHGDIDDTIGMTITMGGPVSCPVVSVVCLVGVTRMMMIGIDMDTPPDDDTDTIGRMMGMDTHGLVPDPDPVVSVVSVVVSVVVSPDPDDDDPPPPDDDDDDDDDDDDDDDDDDDDDDDDDDDDDDDDD

Nearest PDB structures (foldseek):
  7crc-assembly1_C  TM=4.196E-01  e=7.356E-30  Arabidopsis thaliana
  7jlv-assembly1_A  TM=8.119E-01  e=1.303E-15  Nicotiana benthamiana
  7dfv-assembly1_B  TM=9.472E-01  e=3.088E-13  Arabidopsis thaliana
  7crb-assembly1_A  TM=3.550E-01  e=5.789E-15  Arabidopsis thaliana
  4tzh-assembly2_B  TM=3.610E-01  e=3.597E-05  Leptospira interrogans